Protein AF-A0A1V5SYA0-F1 (afdb_monomer)

pLDDT: mean 88.53, std 10.1, range [43.06, 98.75]

Radius of gyration: 32.41 Å; Cα contacts (8 Å, |Δi|>4): 1421; chains: 1; bounding box: 91×66×86 Å

Secondary structure (DSSP, 8-state):
--PEEEEES-HHHHHHHHHHHGGGEEEEE--S-SEES-SSS--EETTTTSEE--EEPTT-HHHHHHHHHHHTT-S-EEE---SSHHHHHHHHHHHHHHHHH-SS-PPPEEE---SS--HHHHHHHHHS-B---HHHHHHHHHHHHHHHHHHHHHHHHHHHHT-TT----HHHHHHHHHHHHHHHHHHH--PPEEEEEEEEEE-SSSPPEEEEEEEETTB-----SHHHHHHHHHHHTTSPEEEEEEEEEEEEEPPPPPBPHHHHHHHIIIII---HHHHHHHHHHHHH-EEEGGGEEE--B--S--------HHHHHHHHHHHHHHH-GGGS-SS--PPPPPTT--TTSPPB-BS-TTS-HHHHTTTS-HHHHHHHHHHHHHHHHTTSPPEEEEEEEEEEEETTEEEEEEEEEEEE-GGGGT-----SSGGG--GGGPPPPP---TT-EEEEEEEEEEEEEPPPPPPP-HHHHHHHHHHTT-S-TTTHHHHHHHHHHTTSEEEETTEEEE-HHHHHHHHHHHHH-TTTT-HHHHHHHHHHHHHHHTTSS-HHHHHHHHHHHHHHHHHHHHHHS---TT--EEEEEEPTTT-PEEEEEEETTEEEEEETTTTTS--EE-EEE-TTS-EEE----EEEEE-TTTSPEEEEEEETTEEEEEETTTTTS--EE--EEEEE-TTTSSSEEEEEE-TT--EEEEETTTTT---EESSEEES---TTT--S-EEEEE-TTT--EEEE--STT---EEE--

Mean predicted aligned error: 12.41 Å

Sequence (753 aa):
MSGSLVIVESPAKASTLKKYLGKNFNVLASVGHVIDLPMRELGVDVENGFEPNYVIIRGKSKILKKITDAAKKADAVYLAPDPDREGEAIAWHIADRIRKSSKSKTPPIYRVKFNEITKDAVKNAIASPGDLDKNLFDAQQARRILDRLVGYRISPLLWEKVRRGLSAGRVQSVAVRIVCEREQEIDAFKAKEYWSIVTRLKGGVPPPFEAKLIKISGKDFEIAEESEAKKLVNAISKESFLLSTIKKSERRRRPAPPFITSKLQQEAARKLGFTAKKTMAMAQMLYEGVEIGSEGSVGLITYMRTDSIRVSDVAIEAVRKYIADKFGKDMLPAEPVIYKSKRGAQDAHEAIRPTLMTMPPELVKEHLDRDAYRLYDLIWKRFVASQMEPAVFDQTSFDIEAGKYLLRATGQVMKFAGFISVYMEGVDDEAEKGEEENPTLPNLSEGEKLELLGIEPHQHFTQPPPRFTEASLVKELEEKGIGRPSTYASILSTIQEKGYVRKLEKRFHPSELGKLVNELLVENFPKVIDVGFTAQMEGELDEVEEGRRDWKKALDNFYAPFESALSLARKNMRSVKGQQVETEILCDKCGSKMVIKWGRHGEFLACSKYPECRTTKEFSREENGELRLQKVEPTGEVCDLCGKPMLMKRGRYGQFLACSEYPKCKNTKSISSGVKCPKCGEGDLVQKSTKRSKIFYGCDKYPKCDYATWDKPIAKSCPECGSKILVERTSKKTGEVFILCPQKGCPYRKKME

Solvent-accessible surface area (backbone atoms only — not comparable to full-atom values): 40911 Å² total; per-residue (Å²): 132,58,40,32,34,37,40,24,36,36,66,54,38,26,53,29,49,39,69,64,62,38,90,55,41,49,60,42,49,59,66,49,73,49,61,42,60,46,94,87,54,83,37,53,39,70,90,69,71,55,46,68,50,72,36,72,38,90,87,33,64,66,54,53,48,54,50,44,62,50,46,76,57,18,66,30,36,37,33,44,28,59,77,46,40,68,22,38,40,43,39,50,56,50,49,53,51,40,51,77,70,38,92,86,67,64,50,57,73,34,26,32,59,60,60,43,53,43,64,63,50,50,51,54,23,65,75,60,53,43,71,80,58,62,33,31,27,41,23,40,48,40,52,54,49,50,48,42,53,44,26,68,58,45,17,57,50,42,33,65,25,55,43,78,88,55,76,44,36,57,67,43,48,34,56,52,36,56,47,37,51,50,48,49,52,40,74,71,50,76,71,46,57,35,51,46,50,38,36,34,35,30,56,96,44,74,60,68,48,64,24,34,65,65,29,53,73,88,34,81,83,82,36,66,47,69,71,57,43,52,52,49,50,64,53,59,72,74,45,64,40,30,32,68,40,76,48,76,46,82,46,76,49,72,54,60,74,35,31,26,28,59,56,46,33,26,43,36,23,59,76,68,68,37,49,46,54,53,44,51,54,41,44,48,43,36,21,37,28,43,59,42,82,94,76,32,52,41,20,51,22,23,47,60,66,19,74,13,56,44,75,55,70,70,56,51,53,45,47,50,50,49,39,37,75,75,68,32,64,91,38,40,48,96,60,87,67,83,75,84,71,67,92,88,47,64,77,85,44,42,22,30,28,63,63,50,84,89,60,48,56,83,74,47,43,88,61,37,56,76,68,47,35,54,52,49,42,51,37,42,31,37,37,53,18,30,50,29,25,48,22,32,28,48,36,40,34,40,36,30,37,32,81,59,34,35,28,40,28,65,17,41,43,82,74,38,54,40,17,57,79,63,39,76,84,69,62,98,46,79,89,63,59,65,78,87,77,36,51,78,68,45,89,78,57,72,72,38,69,40,46,82,76,49,71,47,74,44,83,45,63,55,75,58,74,78,67,38,33,72,26,55,45,44,50,52,28,57,77,55,44,45,73,48,59,87,35,53,36,56,40,61,49,45,38,41,76,72,49,29,31,44,77,55,97,69,24,55,39,56,26,74,63,24,47,52,52,38,50,58,43,46,76,44,32,51,66,68,53,27,61,67,50,47,18,49,52,52,50,53,38,49,32,12,39,72,63,77,39,61,43,58,60,59,47,51,73,49,46,60,62,48,53,55,34,50,59,49,29,71,74,66,53,76,54,56,45,84,48,64,52,75,42,95,51,59,27,92,89,76,66,43,45,19,15,47,40,84,53,99,92,42,73,30,36,30,30,62,58,55,80,86,39,80,55,68,45,57,60,44,70,47,97,90,65,49,79,43,68,62,80,67,60,68,67,86,44,64,26,92,88,74,74,41,50,17,24,67,42,78,54,100,57,44,64,30,32,31,28,66,57,54,79,84,40,79,55,68,45,70,44,68,62,83,24,62,23,77,84,75,67,76,32,41,26,19,60,40,43,48,101,83,70,48,64,30,31,29,32,64,49,51,86,86,38,80,56,68,41,71,46,51,68,37,80,40,63,31,89,85,77,65,39,62,35,27,24,46,42,66,37,92,88,74,70,50,42,30,40,28,43,77,55,90,87,54,84,52,69,44,78,60,132

Structure (mmCIF, N/CA/C/O backbone):
data_AF-A0A1V5SYA0-F1
#
_entry.id   AF-A0A1V5SYA0-F1
#
loop_
_atom_site.group_PDB
_atom_site.id
_atom_site.type_symbol
_atom_site.label_atom_id
_atom_site.label_alt_id
_atom_site.label_comp_id
_atom_site.label_asym_id
_atom_site.label_entity_id
_atom_site.label_seq_id
_atom_site.pdbx_PDB_ins_code
_atom_site.Cartn_x
_atom_site.Cartn_y
_atom_site.Cartn_z
_atom_site.occupancy
_atom_site.B_iso_or_equiv
_atom_site.auth_seq_id
_atom_site.auth_comp_id
_atom_site.auth_asym_id
_atom_site.auth_atom_id
_atom_site.pdbx_PDB_model_num
ATOM 1 N N . MET A 1 1 ? 19.046 -17.383 -40.609 1.00 43.06 1 MET A N 1
ATOM 2 C CA . MET A 1 1 ? 17.688 -16.808 -40.684 1.00 43.06 1 MET A CA 1
ATOM 3 C C . MET A 1 1 ? 17.579 -15.709 -39.640 1.00 43.06 1 MET A C 1
ATOM 5 O O . MET A 1 1 ? 17.939 -15.956 -38.492 1.00 43.06 1 MET A O 1
ATOM 9 N N . SER A 1 2 ? 17.209 -14.497 -40.044 1.00 56.31 2 SER A N 1
ATOM 10 C CA . SER A 1 2 ? 17.144 -13.293 -39.203 1.00 56.31 2 SER A CA 1
ATOM 11 C C . SER A 1 2 ? 15.876 -13.270 -38.342 1.00 56.31 2 SER A C 1
ATOM 13 O O . SER A 1 2 ? 14.966 -12.498 -38.579 1.00 56.31 2 SER A O 1
ATOM 15 N N . GLY A 1 3 ? 15.809 -14.113 -37.309 1.00 84.81 3 GLY A N 1
ATOM 16 C CA . GLY A 1 3 ? 14.655 -14.142 -36.400 1.00 84.81 3 GLY A CA 1
ATOM 17 C C . GLY A 1 3 ? 14.283 -12.766 -35.817 1.00 84.81 3 GLY A C 1
ATOM 18 O O . GLY A 1 3 ? 15.140 -11.893 -35.646 1.00 84.81 3 GLY A O 1
ATOM 19 N N . SER A 1 4 ? 13.005 -12.570 -35.491 1.00 94.50 4 SER A N 1
ATOM 20 C CA . SER A 1 4 ? 12.514 -11.325 -34.890 1.00 94.50 4 SER A CA 1
ATOM 21 C C . SER A 1 4 ? 13.100 -11.096 -33.492 1.00 94.50 4 SER A C 1
ATOM 23 O O . SER A 1 4 ? 13.462 -12.033 -32.775 1.00 94.50 4 SER A O 1
ATOM 25 N N . LEU A 1 5 ? 13.188 -9.833 -33.081 1.00 96.38 5 LEU A N 1
ATOM 26 C CA . LEU A 1 5 ? 13.702 -9.431 -31.774 1.00 96.38 5 LEU A CA 1
ATOM 27 C C . LEU A 1 5 ? 12.544 -9.071 -30.843 1.00 96.38 5 LEU A C 1
ATOM 29 O O . LEU A 1 5 ? 11.741 -8.212 -31.178 1.00 96.38 5 LEU A O 1
ATOM 33 N N . VAL A 1 6 ? 12.505 -9.655 -29.649 1.00 97.50 6 VAL A N 1
ATOM 34 C CA . VAL A 1 6 ? 11.596 -9.257 -28.566 1.00 97.50 6 VAL A CA 1
ATOM 35 C C . VAL A 1 6 ? 12.397 -8.578 -27.464 1.00 97.50 6 VAL A C 1
ATOM 37 O O . VAL A 1 6 ? 13.446 -9.079 -27.053 1.00 97.50 6 VAL A O 1
ATOM 40 N N . ILE A 1 7 ? 11.917 -7.437 -26.974 1.00 97.56 7 ILE A N 1
ATOM 41 C CA . ILE A 1 7 ? 12.573 -6.671 -25.911 1.00 97.56 7 ILE A CA 1
ATOM 42 C C . ILE A 1 7 ? 11.618 -6.527 -24.731 1.00 97.56 7 ILE A C 1
ATOM 44 O O . ILE A 1 7 ? 10.517 -6.006 -24.884 1.00 97.56 7 ILE A O 1
ATOM 48 N N . VAL A 1 8 ? 12.068 -6.956 -23.555 1.00 96.25 8 VAL A N 1
ATOM 49 C CA . VAL A 1 8 ? 11.333 -6.870 -22.283 1.00 96.25 8 VAL A CA 1
ATOM 50 C C . VAL A 1 8 ? 12.136 -6.106 -21.233 1.00 96.25 8 VAL A C 1
ATOM 52 O O . VAL A 1 8 ? 13.328 -5.840 -21.398 1.00 96.25 8 VAL A O 1
ATOM 55 N N . GLU A 1 9 ? 11.502 -5.767 -20.119 1.00 93.81 9 GLU A N 1
ATOM 56 C CA . GLU A 1 9 ? 12.115 -5.009 -19.035 1.00 93.81 9 GLU A CA 1
ATOM 57 C C . GLU A 1 9 ? 13.007 -5.856 -18.120 1.00 93.81 9 GLU A C 1
ATOM 59 O O . GLU A 1 9 ? 13.995 -5.328 -17.608 1.00 93.81 9 GLU A O 1
ATOM 64 N N . SER A 1 10 ? 12.744 -7.155 -17.939 1.00 93.25 10 SER A N 1
ATOM 65 C CA . SER A 1 10 ? 13.468 -7.985 -16.965 1.00 93.25 10 SER A CA 1
ATOM 66 C C . SER A 1 10 ? 14.025 -9.300 -17.537 1.00 93.25 10 SER A C 1
ATOM 68 O O . SER A 1 10 ? 13.484 -9.863 -18.492 1.00 93.25 10 SER A O 1
ATOM 70 N N . PRO A 1 11 ? 15.136 -9.822 -16.974 1.00 91.31 11 PRO A N 1
ATOM 71 C CA . PRO A 1 11 ? 15.701 -11.102 -17.404 1.00 91.31 11 PRO A CA 1
ATOM 72 C C . PRO A 1 11 ? 14.801 -12.316 -17.139 1.00 91.31 11 PRO A C 1
ATOM 74 O O . PRO A 1 11 ? 14.827 -13.251 -17.934 1.00 91.31 11 PRO A O 1
ATOM 77 N N . ALA A 1 12 ? 14.025 -12.314 -16.048 1.00 89.19 12 ALA A N 1
ATOM 78 C CA . ALA A 1 12 ? 13.120 -13.418 -15.719 1.00 89.19 12 ALA A CA 1
ATOM 79 C C . ALA A 1 12 ? 12.029 -13.544 -16.789 1.00 89.19 12 ALA A C 1
ATOM 81 O O . ALA A 1 12 ? 11.930 -14.578 -17.446 1.00 89.19 12 ALA A O 1
ATOM 82 N N . LYS A 1 13 ? 11.352 -12.431 -17.095 1.00 92.00 13 LYS A N 1
ATOM 83 C CA . LYS A 1 13 ? 10.380 -12.330 -18.190 1.00 92.0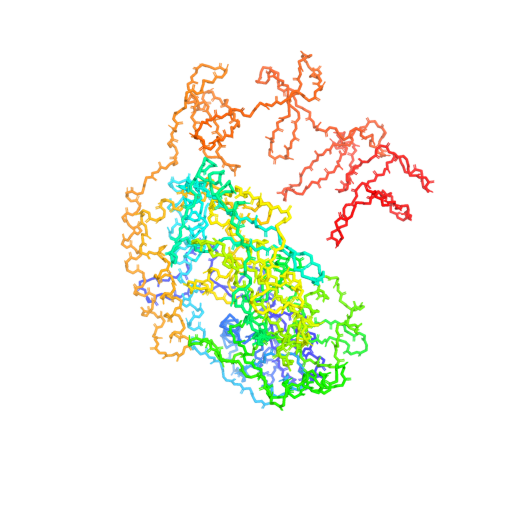0 13 LYS A CA 1
ATOM 84 C C . LYS A 1 13 ? 10.970 -12.750 -19.538 1.00 92.00 13 LYS A C 1
ATOM 86 O O . LYS A 1 13 ? 10.330 -13.468 -20.302 1.00 92.00 13 LYS A O 1
ATOM 91 N N . ALA A 1 14 ? 12.219 -12.367 -19.821 1.00 92.56 14 ALA A N 1
ATOM 92 C CA . ALA A 1 14 ? 12.909 -12.779 -21.045 1.00 92.56 14 ALA A CA 1
ATOM 93 C C . ALA A 1 14 ? 13.076 -14.308 -21.140 1.00 92.56 14 ALA A C 1
ATOM 95 O O . ALA A 1 14 ? 12.919 -14.868 -22.225 1.00 92.56 14 ALA A O 1
ATOM 96 N N . SER A 1 15 ? 13.377 -14.977 -20.021 1.00 90.00 15 SER A N 1
ATOM 97 C CA . SER A 1 15 ? 13.480 -16.440 -19.945 1.00 90.00 15 SER A CA 1
ATOM 98 C C . SER A 1 15 ? 12.133 -17.105 -20.239 1.00 90.00 15 SER A C 1
ATOM 100 O O . SER A 1 15 ? 12.045 -17.963 -21.121 1.00 90.00 15 SER A O 1
ATOM 102 N N . THR A 1 16 ? 11.071 -16.631 -19.581 1.00 90.25 16 THR A N 1
ATOM 103 C CA . THR A 1 16 ? 9.698 -17.129 -19.744 1.00 90.25 16 THR A CA 1
ATOM 104 C C . THR A 1 16 ? 9.207 -16.984 -21.185 1.00 90.25 16 THR A C 1
ATOM 106 O O . THR A 1 16 ? 8.739 -17.949 -21.788 1.00 90.25 16 THR A O 1
ATOM 109 N N . LEU A 1 17 ? 9.383 -15.811 -21.805 1.00 92.50 17 LEU A N 1
ATOM 110 C CA . LEU A 1 17 ? 8.962 -15.586 -23.194 1.00 92.50 17 LEU A CA 1
ATOM 111 C C . LEU A 1 17 ? 9.760 -16.435 -24.190 1.00 92.50 17 LEU A C 1
ATOM 113 O O . LEU A 1 17 ? 9.194 -16.948 -25.157 1.00 92.50 17 LEU A O 1
ATOM 117 N N . LYS A 1 18 ? 11.065 -16.623 -23.956 1.00 91.50 18 LYS A N 1
ATOM 118 C CA . LYS A 1 18 ? 11.917 -17.444 -24.826 1.00 91.50 18 LYS A CA 1
ATOM 119 C C . LYS A 1 18 ? 11.432 -18.896 -24.896 1.00 91.50 18 LYS A C 1
ATOM 121 O O . LYS A 1 18 ? 11.490 -19.497 -25.969 1.00 91.50 18 LYS A O 1
ATOM 126 N N . LYS A 1 19 ? 10.915 -19.443 -23.789 1.00 88.62 19 LYS A N 1
ATOM 127 C CA . LYS A 1 19 ? 10.295 -20.778 -23.745 1.00 88.62 19 LYS A CA 1
ATOM 128 C C . LYS A 1 19 ? 9.077 -20.867 -24.674 1.00 88.62 19 LYS A C 1
ATOM 130 O O . LYS A 1 19 ? 8.942 -21.848 -25.401 1.00 88.62 19 LYS A O 1
ATOM 135 N N . TYR A 1 20 ? 8.203 -19.860 -24.677 1.00 90.38 20 TYR A N 1
ATOM 136 C CA . TYR A 1 20 ? 6.947 -19.905 -25.440 1.00 90.38 20 TYR A CA 1
ATOM 137 C C . TYR A 1 20 ? 7.098 -19.585 -26.930 1.00 90.38 20 TYR A C 1
ATOM 139 O O . TYR A 1 20 ? 6.371 -20.152 -27.749 1.00 90.38 20 TYR A O 1
ATOM 147 N N . LEU A 1 21 ? 8.035 -18.699 -27.279 1.00 90.25 21 LEU A N 1
ATOM 148 C CA . LEU A 1 21 ? 8.240 -18.218 -28.650 1.00 90.25 21 LEU A CA 1
ATOM 149 C C . LEU A 1 21 ? 9.208 -19.086 -29.472 1.00 90.25 21 LEU A C 1
ATOM 151 O O . LEU A 1 21 ? 9.146 -19.092 -30.701 1.00 90.25 21 LEU A O 1
ATOM 155 N N . GLY A 1 22 ? 10.077 -19.858 -28.815 1.00 85.69 22 GLY A N 1
ATOM 156 C CA . GLY A 1 22 ? 11.001 -20.776 -29.481 1.00 85.69 22 GLY A CA 1
ATOM 157 C C . GLY A 1 22 ? 12.170 -20.084 -30.198 1.00 85.69 22 GLY A C 1
ATOM 158 O O . GLY A 1 22 ? 12.507 -18.932 -29.934 1.00 85.69 22 GLY A O 1
ATOM 159 N N . LYS A 1 23 ? 12.842 -20.815 -31.101 1.00 86.56 23 LYS A N 1
ATOM 160 C CA . LYS A 1 23 ? 14.131 -20.405 -31.703 1.00 86.56 23 LYS A CA 1
ATOM 161 C C . LYS A 1 23 ? 14.031 -19.265 -32.726 1.00 86.56 23 LYS A C 1
ATOM 163 O O . LYS A 1 23 ? 15.052 -18.658 -33.036 1.00 86.56 23 LYS A O 1
ATOM 168 N N . ASN A 1 24 ? 12.832 -18.969 -33.231 1.00 87.75 24 ASN A N 1
ATOM 169 C CA . ASN A 1 24 ? 12.614 -17.922 -34.236 1.00 87.75 24 ASN A CA 1
ATOM 170 C C . ASN A 1 24 ? 12.644 -16.505 -33.641 1.00 87.75 24 ASN A C 1
ATOM 172 O O . ASN A 1 24 ? 12.738 -15.538 -34.392 1.00 87.75 24 ASN A O 1
ATOM 176 N N . PHE A 1 25 ? 12.602 -16.382 -32.311 1.00 92.75 25 PHE A N 1
ATOM 177 C CA . PHE A 1 25 ? 12.641 -15.105 -31.611 1.00 92.75 25 PHE A CA 1
ATOM 178 C C . PHE A 1 25 ? 13.903 -14.994 -30.755 1.00 92.75 25 PHE A C 1
ATOM 180 O O . PHE A 1 25 ? 14.200 -15.842 -29.911 1.00 92.75 25 PHE A O 1
ATOM 187 N N . ASN A 1 26 ? 14.643 -13.905 -30.939 1.00 94.94 26 ASN A N 1
ATOM 188 C CA . ASN A 1 26 ? 15.692 -13.498 -30.016 1.00 94.94 26 ASN A CA 1
ATOM 189 C C . ASN A 1 26 ? 15.067 -12.617 -28.931 1.00 94.94 26 ASN A C 1
ATOM 191 O O . ASN A 1 26 ? 14.491 -11.588 -29.259 1.00 94.94 26 ASN A O 1
ATOM 195 N N . VAL A 1 27 ? 15.180 -12.985 -27.653 1.00 9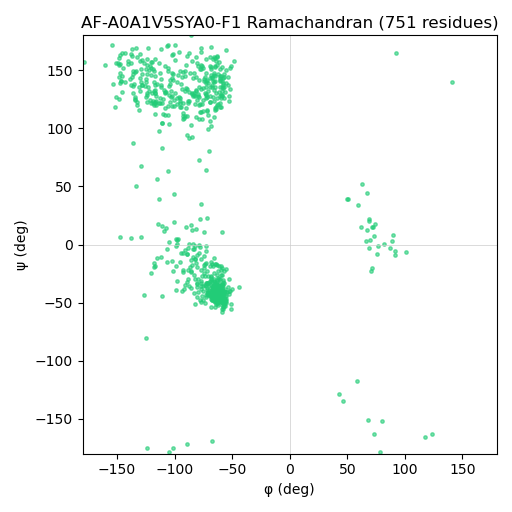5.56 27 VAL A N 1
ATOM 196 C CA . VAL A 1 27 ? 14.572 -12.225 -26.546 1.00 95.56 27 VAL A CA 1
ATOM 197 C C . VAL A 1 27 ? 15.659 -11.560 -25.700 1.00 95.56 27 VAL A C 1
ATOM 199 O O . VAL A 1 27 ? 16.546 -12.236 -25.172 1.00 95.56 27 VAL A O 1
ATOM 202 N N . LEU A 1 28 ? 15.610 -10.231 -25.570 1.00 96.44 28 LEU A N 1
ATOM 203 C CA . LEU A 1 28 ? 16.556 -9.421 -24.795 1.00 96.44 28 LEU A CA 1
ATOM 204 C C . LEU A 1 28 ? 15.852 -8.636 -23.681 1.00 96.44 28 LEU A C 1
ATOM 206 O O . LEU A 1 28 ? 14.699 -8.244 -23.816 1.00 96.44 28 LEU A O 1
ATOM 210 N N . ALA A 1 29 ? 16.585 -8.348 -22.603 1.00 96.38 29 ALA A N 1
ATOM 211 C CA . ALA A 1 29 ? 16.102 -7.540 -21.485 1.00 96.38 29 ALA A CA 1
ATOM 212 C C . ALA A 1 29 ? 16.822 -6.182 -21.398 1.00 96.38 29 ALA A C 1
ATOM 214 O O . ALA A 1 29 ? 18.055 -6.126 -21.470 1.00 96.38 29 ALA A O 1
ATOM 215 N N . SER A 1 30 ? 16.073 -5.097 -21.179 1.00 94.56 30 SER A N 1
ATOM 216 C CA . SER A 1 30 ? 16.609 -3.747 -20.922 1.00 94.56 30 SER A CA 1
ATOM 217 C C . SER A 1 30 ? 17.067 -3.549 -19.466 1.00 94.56 30 SER A C 1
ATOM 219 O O . SER A 1 30 ? 17.904 -2.686 -19.165 1.00 94.56 30 SER A O 1
ATOM 221 N N . VAL A 1 31 ? 16.579 -4.402 -18.558 1.00 92.19 31 VAL A N 1
ATOM 222 C CA . VAL A 1 31 ? 16.797 -4.330 -17.106 1.00 92.19 31 VAL A CA 1
ATOM 223 C C . VAL A 1 31 ? 16.200 -3.025 -16.545 1.00 92.19 31 VAL A C 1
ATOM 225 O O . VAL A 1 31 ? 16.886 -2.241 -15.884 1.00 92.19 31 VAL A O 1
ATOM 228 N N . GLY A 1 32 ? 14.931 -2.775 -16.867 1.00 91.25 32 GLY A N 1
ATOM 229 C CA . GLY A 1 32 ? 14.181 -1.555 -16.561 1.00 91.25 32 GLY A CA 1
ATOM 230 C C . GLY A 1 32 ? 14.476 -0.402 -17.525 1.00 91.25 32 GLY A C 1
ATOM 231 O O . GLY A 1 32 ? 14.846 -0.616 -18.683 1.00 91.25 32 GLY A O 1
ATOM 232 N N . HIS A 1 33 ? 14.334 0.829 -17.029 1.00 92.88 33 HIS A N 1
ATOM 233 C CA . HIS A 1 33 ? 14.650 2.047 -17.776 1.00 92.88 33 HIS A CA 1
ATOM 234 C C . HIS A 1 33 ? 16.122 2.083 -18.222 1.00 92.88 33 HIS A C 1
ATOM 236 O O . HIS A 1 33 ? 17.042 1.693 -17.491 1.00 92.88 33 HIS A O 1
ATOM 242 N N . VAL A 1 34 ? 16.345 2.573 -19.443 1.00 93.44 34 VAL A N 1
ATOM 243 C CA . VAL A 1 34 ? 17.677 2.764 -20.056 1.00 93.44 34 VAL A CA 1
ATOM 244 C C . VAL A 1 34 ? 17.984 4.230 -20.358 1.00 93.44 34 VAL A C 1
ATOM 246 O O . VAL A 1 34 ? 19.155 4.591 -20.503 1.00 93.44 34 VAL A O 1
ATOM 249 N N . ILE A 1 35 ? 16.947 5.061 -20.411 1.00 94.25 35 ILE A N 1
ATOM 250 C CA . ILE A 1 35 ? 16.974 6.495 -20.681 1.00 94.25 35 ILE A CA 1
ATOM 251 C C . ILE A 1 35 ? 16.131 7.173 -19.593 1.00 94.25 35 ILE A C 1
ATOM 253 O O . ILE A 1 35 ? 15.078 6.654 -19.234 1.00 94.25 35 ILE A O 1
ATOM 257 N N . ASP A 1 36 ? 16.625 8.275 -19.031 1.00 95.06 36 ASP A N 1
ATOM 258 C CA . ASP A 1 36 ? 15.912 9.110 -18.052 1.00 95.06 36 ASP A CA 1
ATOM 259 C C . ASP A 1 36 ? 16.462 10.545 -18.118 1.00 95.06 36 ASP A C 1
ATOM 261 O O . ASP A 1 36 ? 17.464 10.823 -18.781 1.00 95.06 36 ASP A O 1
ATOM 265 N N . LEU A 1 37 ? 15.816 11.465 -17.412 1.00 94.69 37 LEU A N 1
ATOM 266 C CA . LEU A 1 37 ? 16.314 12.810 -17.173 1.00 94.69 37 LEU A CA 1
ATOM 267 C C . LEU A 1 37 ? 17.658 12.774 -16.411 1.00 94.69 37 LEU A C 1
ATOM 269 O O . LEU A 1 37 ? 17.840 11.955 -15.500 1.00 94.69 37 LEU A O 1
ATOM 273 N N . PRO A 1 38 ? 18.593 13.697 -16.690 1.00 93.12 38 PRO A N 1
ATOM 274 C CA . PRO A 1 38 ? 19.914 13.736 -16.071 1.00 93.12 38 PRO A CA 1
ATOM 275 C C . PRO A 1 38 ? 19.835 13.827 -14.544 1.00 93.12 38 PRO A C 1
ATOM 277 O O . PRO A 1 38 ? 18.930 14.428 -13.972 1.00 93.12 38 PRO A O 1
ATOM 280 N N . MET A 1 39 ? 20.801 13.222 -13.851 1.00 85.94 39 MET A N 1
ATOM 281 C CA . MET A 1 39 ? 20.765 13.109 -12.385 1.00 85.94 39 MET A CA 1
ATOM 282 C C . MET A 1 39 ? 21.153 14.406 -11.655 1.00 85.94 39 MET A C 1
ATOM 284 O O . MET A 1 39 ? 20.866 14.534 -10.469 1.00 85.94 39 MET A O 1
ATOM 288 N N . ARG A 1 40 ? 21.890 15.311 -12.318 1.00 85.50 40 ARG A N 1
ATOM 289 C CA . ARG A 1 40 ? 22.553 16.468 -11.682 1.00 85.50 40 ARG A CA 1
ATOM 290 C C . ARG A 1 40 ? 21.976 17.827 -12.064 1.00 85.50 40 ARG A C 1
ATOM 292 O O . ARG A 1 40 ? 22.261 18.796 -11.371 1.00 85.50 40 ARG A O 1
ATOM 299 N N . GLU A 1 41 ? 21.111 17.890 -13.059 1.00 90.31 41 GLU A N 1
ATOM 300 C CA . GLU A 1 41 ? 20.460 19.116 -13.529 1.00 90.31 41 GLU A CA 1
ATOM 301 C C . GLU A 1 41 ? 18.959 18.878 -13.708 1.00 90.31 41 GLU A C 1
ATOM 303 O O . GLU A 1 41 ? 18.508 17.733 -13.640 1.00 90.31 41 GLU A O 1
ATOM 308 N N . LEU A 1 42 ? 18.182 19.947 -13.914 1.00 90.88 42 LEU A N 1
ATOM 309 C CA . LEU A 1 42 ? 16.730 19.837 -14.066 1.00 90.88 42 LEU A CA 1
ATOM 310 C C . LEU A 1 42 ? 16.371 18.921 -15.245 1.00 90.88 42 LEU A C 1
ATOM 312 O O . LEU A 1 42 ? 15.564 18.009 -15.067 1.00 90.88 42 LEU A O 1
ATOM 316 N N . GLY A 1 43 ? 17.038 19.113 -16.388 1.00 93.38 43 GLY A N 1
ATOM 317 C CA . GLY A 1 43 ? 16.843 18.312 -17.597 1.00 93.38 43 GLY A CA 1
ATOM 318 C C . GLY A 1 43 ? 15.516 18.571 -18.308 1.00 93.38 43 GLY A C 1
ATOM 319 O O . GLY A 1 43 ? 15.112 17.747 -19.114 1.00 93.38 43 GLY A O 1
ATOM 320 N N . VAL A 1 44 ? 14.831 19.666 -17.981 1.00 95.19 44 VAL A N 1
ATOM 321 C CA . VAL A 1 44 ? 13.556 20.073 -18.579 1.00 95.19 44 VAL A CA 1
ATOM 322 C C . VAL A 1 44 ? 13.662 21.555 -18.899 1.00 95.19 44 VAL A C 1
ATOM 324 O O . VAL A 1 44 ? 13.964 22.343 -17.997 1.00 95.19 44 VAL A O 1
ATOM 327 N N . ASP A 1 45 ? 13.432 21.912 -20.156 1.00 93.62 45 ASP A N 1
ATOM 328 C CA . ASP A 1 45 ? 13.341 23.297 -20.602 1.00 93.62 45 ASP A CA 1
ATOM 329 C C . ASP A 1 45 ? 11.912 23.804 -20.402 1.00 93.62 45 ASP A C 1
ATOM 331 O O . ASP A 1 45 ? 10.996 23.439 -21.135 1.00 93.62 45 ASP A O 1
ATOM 335 N N . VAL A 1 46 ? 11.712 24.605 -19.358 1.00 90.75 46 VAL A N 1
ATOM 336 C CA . VAL A 1 46 ? 10.383 25.101 -18.986 1.00 90.75 46 VAL A CA 1
ATOM 337 C C . VAL A 1 46 ? 9.915 26.232 -19.906 1.00 90.75 46 VAL A C 1
ATOM 339 O O . VAL A 1 46 ? 8.716 26.382 -20.107 1.00 90.75 46 VAL A O 1
ATOM 342 N N . GLU A 1 47 ? 10.837 26.990 -20.500 1.00 87.31 47 GLU A N 1
ATOM 343 C CA . GLU A 1 47 ? 10.503 28.124 -21.371 1.00 87.31 47 GLU A CA 1
ATOM 344 C C . GLU A 1 47 ? 10.051 27.640 -22.756 1.00 87.31 47 GLU A C 1
ATOM 346 O O . GLU A 1 47 ? 9.158 28.229 -23.361 1.00 87.31 47 GLU A O 1
ATOM 351 N N . ASN A 1 48 ? 10.586 26.504 -23.216 1.00 87.88 48 ASN A N 1
ATOM 352 C CA . ASN A 1 48 ? 10.252 25.903 -24.510 1.00 87.88 48 ASN A CA 1
ATOM 353 C C . ASN A 1 48 ? 9.248 24.740 -24.397 1.00 87.88 48 ASN A C 1
ATOM 355 O O . ASN A 1 48 ? 9.384 23.691 -25.031 1.00 87.88 48 ASN A O 1
ATOM 359 N N . GLY A 1 49 ? 8.202 24.914 -23.584 1.00 87.31 49 GLY A N 1
ATOM 360 C CA . GLY A 1 49 ? 7.088 23.962 -23.501 1.00 87.31 49 GLY A CA 1
ATOM 361 C C . GLY A 1 49 ? 7.479 22.603 -22.911 1.00 87.31 49 GLY A C 1
ATOM 362 O O . GLY A 1 49 ? 7.077 21.563 -23.445 1.00 87.31 49 GLY A O 1
ATOM 363 N N . PHE A 1 50 ? 8.261 22.635 -21.827 1.00 94.44 50 PHE A N 1
ATOM 364 C CA . PHE A 1 50 ? 8.708 21.491 -21.021 1.00 94.44 50 PHE A CA 1
ATOM 365 C C . PHE A 1 50 ? 9.518 20.437 -21.777 1.00 94.44 50 PHE A C 1
ATOM 367 O O . PHE A 1 50 ? 9.415 19.248 -21.470 1.00 94.44 50 PHE A O 1
ATOM 374 N N . GLU A 1 51 ? 10.326 20.835 -22.760 1.00 93.44 51 GLU A N 1
ATOM 375 C CA . GLU A 1 51 ? 11.099 19.880 -23.552 1.00 93.44 51 GLU A CA 1
ATOM 376 C C . GLU A 1 51 ? 12.117 19.118 -22.670 1.00 93.44 51 GLU A C 1
ATOM 378 O O . GLU A 1 51 ? 12.968 19.736 -22.017 1.00 93.44 51 GLU A O 1
ATOM 383 N N . PRO A 1 52 ? 12.039 17.773 -22.588 1.00 95.00 52 PRO A N 1
ATOM 384 C CA . PRO A 1 52 ? 12.937 16.992 -21.750 1.00 95.00 52 PRO A CA 1
ATOM 385 C C . PRO A 1 52 ? 14.259 16.681 -22.465 1.00 95.00 52 PRO A C 1
ATOM 387 O O . PRO A 1 52 ? 14.293 16.109 -23.554 1.00 95.00 52 PRO A O 1
ATOM 390 N N . ASN A 1 53 ? 15.379 16.942 -21.793 1.00 94.69 53 ASN A N 1
ATOM 391 C CA . ASN A 1 53 ? 16.693 16.466 -22.212 1.00 94.69 53 ASN A CA 1
ATOM 392 C C . ASN A 1 53 ? 16.947 15.063 -21.643 1.00 94.69 53 ASN A C 1
ATOM 394 O O . ASN A 1 53 ? 17.440 14.898 -20.524 1.00 94.69 53 ASN A O 1
ATOM 398 N N . TYR A 1 54 ? 16.596 14.039 -22.412 1.00 95.06 54 TYR A N 1
ATOM 399 C CA . TYR A 1 54 ? 16.793 12.649 -22.019 1.00 95.06 54 TYR A CA 1
ATOM 400 C C . TYR A 1 54 ? 18.221 12.152 -22.267 1.00 95.06 54 TYR A C 1
ATOM 402 O O . TYR A 1 54 ? 18.774 12.280 -23.359 1.00 95.06 54 TYR A O 1
ATOM 410 N N . VAL A 1 55 ? 18.801 11.481 -21.267 1.00 95.12 55 VAL A N 1
ATOM 411 C CA . VAL A 1 55 ? 20.155 10.915 -21.335 1.00 95.12 55 VAL A CA 1
ATOM 412 C C . VAL A 1 55 ? 20.162 9.417 -21.050 1.00 95.12 55 VAL A C 1
ATOM 414 O O . VAL A 1 55 ? 19.313 8.877 -20.341 1.00 95.12 55 VAL A O 1
ATOM 417 N N . ILE A 1 56 ? 21.170 8.717 -21.576 1.00 95.06 56 ILE A N 1
ATOM 418 C CA . ILE A 1 56 ? 21.377 7.301 -21.258 1.00 95.06 56 ILE A CA 1
ATOM 419 C C . ILE A 1 56 ? 21.768 7.180 -19.783 1.00 95.06 56 ILE A C 1
ATOM 421 O O . ILE A 1 56 ? 22.745 7.783 -19.331 1.00 95.06 56 ILE A O 1
ATOM 425 N N . ILE A 1 57 ? 21.048 6.339 -19.040 1.00 94.25 57 ILE A N 1
ATOM 426 C CA . ILE A 1 57 ? 21.333 6.088 -17.627 1.00 94.25 57 ILE A CA 1
ATOM 427 C C . ILE A 1 57 ? 22.747 5.509 -17.479 1.00 94.25 57 ILE A C 1
ATOM 429 O O . ILE A 1 57 ? 23.164 4.596 -18.203 1.00 94.25 57 ILE A O 1
ATOM 433 N N . ARG A 1 58 ? 23.503 6.015 -16.496 1.00 91.69 58 ARG A N 1
ATOM 434 C CA . ARG A 1 58 ? 24.882 5.580 -16.234 1.00 91.69 58 ARG A CA 1
ATOM 435 C C . ARG A 1 58 ? 24.957 4.055 -16.083 1.00 91.69 58 ARG A C 1
ATOM 437 O O . ARG A 1 58 ? 24.312 3.472 -15.219 1.00 91.69 58 ARG A O 1
ATOM 444 N N . GLY A 1 59 ? 25.792 3.418 -16.905 1.00 92.50 59 GLY A N 1
ATOM 445 C CA . GLY A 1 59 ? 25.996 1.963 -16.909 1.00 92.50 59 GLY A CA 1
ATOM 446 C C . GLY A 1 59 ? 25.087 1.182 -17.867 1.00 92.50 59 GLY A C 1
ATOM 447 O O . GLY A 1 59 ? 25.346 0.004 -18.103 1.00 92.50 59 GLY A O 1
ATOM 448 N N . LYS A 1 60 ? 24.079 1.816 -18.482 1.00 94.44 60 LYS A N 1
ATOM 449 C CA . LYS A 1 60 ? 23.148 1.163 -19.422 1.00 94.44 60 LYS A CA 1
ATOM 450 C C . LYS A 1 60 ? 23.597 1.193 -20.884 1.00 94.44 60 LYS A C 1
ATOM 452 O O . LYS A 1 60 ? 23.027 0.479 -21.704 1.00 94.44 60 LYS A O 1
ATOM 457 N N . SER A 1 61 ? 24.665 1.921 -21.218 1.00 94.56 61 SER A N 1
ATOM 458 C CA . SER A 1 61 ? 25.149 2.073 -22.601 1.00 94.56 61 SER A CA 1
ATOM 459 C C . SER A 1 61 ? 25.463 0.740 -23.292 1.00 94.56 61 SER A C 1
ATOM 461 O O . SER A 1 61 ? 25.147 0.576 -24.467 1.00 94.56 61 SER A O 1
ATOM 463 N N . LYS A 1 62 ? 26.039 -0.237 -22.572 1.00 95.31 62 LYS A N 1
ATOM 464 C CA . LYS A 1 62 ? 26.330 -1.576 -23.125 1.00 95.31 62 LYS A CA 1
ATOM 465 C C . LYS A 1 62 ? 25.055 -2.352 -23.468 1.00 95.31 62 LYS A C 1
ATOM 467 O O . LYS A 1 62 ? 25.005 -3.003 -24.507 1.00 95.31 62 LYS A O 1
ATOM 472 N N . ILE A 1 63 ? 24.038 -2.268 -22.609 1.00 94.88 63 ILE A N 1
ATOM 473 C CA . ILE A 1 63 ? 22.741 -2.930 -22.812 1.00 94.88 63 ILE A CA 1
ATOM 474 C C . ILE A 1 63 ? 22.046 -2.319 -24.026 1.00 94.88 63 ILE A C 1
ATOM 476 O O . ILE A 1 63 ? 21.641 -3.041 -24.932 1.00 94.88 63 ILE A O 1
ATOM 480 N N . LEU A 1 64 ? 21.990 -0.988 -24.080 1.00 93.88 64 LEU A N 1
ATOM 481 C CA . LEU A 1 64 ? 21.354 -0.273 -25.179 1.00 93.88 64 LEU A CA 1
ATOM 482 C C . LEU A 1 64 ? 22.053 -0.547 -26.514 1.00 93.88 64 LEU A C 1
ATOM 484 O O . LEU A 1 64 ? 21.380 -0.803 -27.503 1.00 93.88 64 LEU A O 1
ATOM 488 N N . LYS A 1 65 ? 23.394 -0.591 -26.524 1.00 94.25 65 LYS A N 1
ATOM 489 C CA . LYS A 1 65 ? 24.172 -0.983 -27.706 1.00 94.25 65 LYS A CA 1
ATOM 490 C C . LYS A 1 65 ? 23.828 -2.402 -28.169 1.00 94.25 65 LYS A C 1
ATOM 492 O O . LYS A 1 65 ? 23.569 -2.608 -29.350 1.00 94.25 65 LYS A O 1
ATOM 497 N N . LYS A 1 66 ? 23.762 -3.368 -27.244 1.00 95.38 66 LYS A N 1
ATOM 498 C CA . LYS A 1 66 ? 23.372 -4.755 -27.552 1.00 95.38 66 LYS A CA 1
ATOM 499 C C . LYS A 1 66 ? 21.975 -4.825 -28.178 1.00 95.38 66 LYS A C 1
ATOM 501 O O . LYS A 1 66 ? 21.789 -5.554 -29.146 1.00 95.38 66 LYS A O 1
ATOM 506 N N . ILE A 1 67 ? 21.021 -4.058 -27.647 1.00 95.12 67 ILE A N 1
ATOM 507 C CA . ILE A 1 67 ? 19.658 -3.967 -28.184 1.00 95.12 67 ILE A CA 1
ATOM 508 C C . ILE A 1 67 ? 19.670 -3.377 -29.599 1.00 95.12 67 ILE A C 1
ATOM 510 O O . ILE A 1 67 ? 19.120 -3.986 -30.511 1.00 95.12 67 ILE A O 1
ATOM 514 N N . THR A 1 68 ? 20.338 -2.239 -29.813 1.00 94.44 68 THR A N 1
ATOM 515 C CA . THR A 1 68 ? 20.385 -1.593 -31.135 1.00 94.44 68 THR A CA 1
ATOM 516 C C . THR A 1 68 ? 21.110 -2.440 -32.179 1.00 94.44 68 THR A C 1
ATOM 518 O O . THR A 1 68 ? 20.700 -2.466 -33.335 1.00 94.44 68 THR A O 1
ATOM 521 N N . ASP A 1 69 ? 22.170 -3.155 -31.793 1.00 93.25 69 ASP A N 1
ATOM 522 C CA . ASP A 1 69 ? 22.921 -4.027 -32.703 1.00 93.25 69 ASP A CA 1
ATOM 523 C C . ASP A 1 69 ? 22.128 -5.290 -33.071 1.00 93.25 69 ASP A C 1
ATOM 525 O O . ASP A 1 69 ? 22.232 -5.768 -34.201 1.00 93.25 69 ASP A O 1
ATOM 529 N N . ALA A 1 70 ? 21.313 -5.813 -32.148 1.00 93.81 70 ALA A N 1
ATOM 530 C CA . ALA A 1 70 ? 20.383 -6.902 -32.432 1.00 93.81 70 ALA A CA 1
ATOM 531 C C . ALA A 1 70 ? 19.224 -6.439 -33.329 1.00 93.81 70 ALA A C 1
ATOM 533 O O . ALA A 1 70 ? 18.881 -7.140 -34.277 1.00 93.81 70 ALA A O 1
ATOM 534 N N . ALA A 1 71 ? 18.672 -5.247 -33.079 1.00 94.19 71 ALA A N 1
ATOM 535 C CA . ALA A 1 71 ? 17.560 -4.694 -33.851 1.00 94.19 71 ALA A CA 1
ATOM 536 C C . ALA A 1 71 ? 17.919 -4.513 -35.334 1.00 94.19 71 ALA A C 1
ATOM 538 O O . A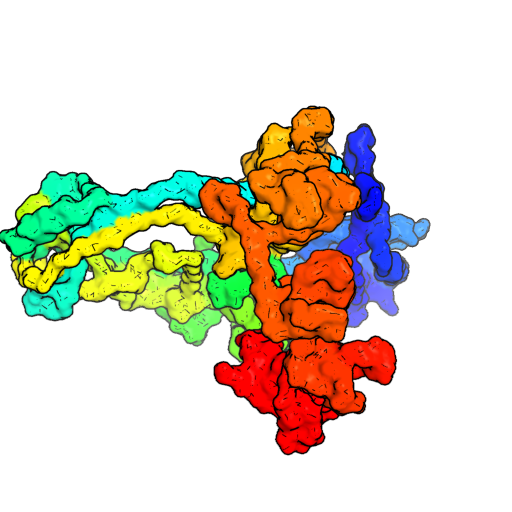LA A 1 71 ? 17.130 -4.866 -36.198 1.00 94.19 71 ALA A O 1
ATOM 539 N N . LYS A 1 72 ? 19.144 -4.066 -35.646 1.00 91.75 72 LYS A N 1
ATOM 540 C CA . LYS A 1 72 ? 19.631 -3.921 -37.035 1.00 91.75 72 LYS A CA 1
ATOM 541 C C . LYS A 1 72 ? 19.631 -5.220 -37.850 1.00 91.75 72 LYS A C 1
ATOM 543 O O . LYS A 1 72 ? 19.720 -5.156 -39.069 1.00 91.75 72 LYS A O 1
ATOM 548 N N . LYS A 1 73 ? 19.618 -6.380 -37.187 1.00 91.38 73 LYS A N 1
ATOM 549 C CA . LYS A 1 73 ? 19.684 -7.709 -37.816 1.00 91.38 73 LYS A CA 1
ATOM 550 C C . LYS A 1 73 ? 18.345 -8.451 -37.795 1.00 91.38 73 LYS A C 1
ATOM 552 O O . LYS A 1 73 ? 18.300 -9.577 -38.279 1.00 91.38 73 LYS A O 1
ATOM 557 N N . ALA A 1 74 ? 17.318 -7.880 -37.170 1.00 93.50 74 ALA A N 1
ATOM 558 C CA . ALA A 1 74 ? 16.031 -8.529 -36.960 1.00 93.50 74 ALA A CA 1
ATOM 559 C C . ALA A 1 74 ? 15.048 -8.171 -38.078 1.00 93.50 74 ALA A C 1
ATOM 561 O O . ALA A 1 74 ? 15.017 -7.022 -38.518 1.00 93.50 74 ALA A O 1
ATOM 562 N N . ASP A 1 75 ? 14.206 -9.127 -38.471 1.00 93.62 75 ASP A N 1
ATOM 563 C CA . ASP A 1 75 ? 13.139 -8.881 -39.450 1.00 93.62 75 ASP A CA 1
ATOM 564 C C . ASP A 1 75 ? 12.075 -7.910 -38.903 1.00 93.62 75 ASP A C 1
ATOM 566 O O . ASP A 1 75 ? 11.554 -7.070 -39.632 1.00 93.62 75 ASP A O 1
ATOM 570 N N . ALA A 1 76 ? 11.794 -7.992 -37.598 1.00 94.88 76 ALA A N 1
ATOM 571 C CA . ALA A 1 76 ? 10.897 -7.105 -36.860 1.00 94.88 76 ALA A CA 1
ATOM 572 C C . ALA A 1 76 ? 11.328 -6.999 -35.389 1.00 94.88 76 ALA A C 1
ATOM 574 O O . ALA A 1 76 ? 11.987 -7.901 -34.856 1.00 94.88 76 ALA A O 1
ATOM 575 N N . VAL A 1 77 ? 10.940 -5.909 -34.727 1.00 97.06 77 VAL A N 1
ATOM 576 C CA . VAL A 1 77 ? 11.171 -5.667 -33.299 1.00 97.06 77 VAL A CA 1
ATOM 577 C C . VAL A 1 77 ? 9.834 -5.594 -32.568 1.00 97.06 77 VAL A C 1
ATOM 579 O O . VAL A 1 77 ? 9.005 -4.746 -32.870 1.00 97.06 77 VAL A O 1
ATOM 582 N N . TYR A 1 78 ? 9.655 -6.436 -31.558 1.00 97.81 78 TYR A N 1
ATOM 583 C CA . TYR A 1 78 ? 8.493 -6.464 -30.679 1.00 97.81 78 TYR A CA 1
ATOM 584 C C . TYR A 1 78 ? 8.884 -5.941 -29.297 1.00 97.81 78 TYR A C 1
ATOM 586 O O . TYR A 1 78 ? 9.725 -6.514 -28.600 1.00 97.81 78 TYR A O 1
ATOM 594 N N . LEU A 1 79 ? 8.277 -4.835 -28.891 1.00 98.06 79 LEU A N 1
ATOM 595 C CA . LEU A 1 79 ? 8.464 -4.226 -27.584 1.00 98.06 79 LEU A CA 1
ATOM 596 C C . LEU A 1 79 ? 7.395 -4.772 -26.641 1.00 98.06 79 LEU A C 1
ATOM 598 O O . LEU A 1 79 ? 6.220 -4.436 -26.756 1.00 98.06 79 LEU A O 1
ATOM 602 N N . ALA A 1 80 ? 7.823 -5.620 -25.711 1.00 96.88 80 ALA A N 1
ATOM 603 C CA . ALA A 1 80 ? 6.982 -6.260 -24.711 1.00 96.88 80 ALA A CA 1
ATOM 604 C C . ALA A 1 80 ? 7.258 -5.825 -23.247 1.00 96.88 80 ALA A C 1
ATOM 606 O O . ALA A 1 80 ? 7.212 -6.685 -22.358 1.00 96.88 80 ALA A O 1
ATOM 607 N N . PRO A 1 81 ? 7.541 -4.535 -22.932 1.00 95.56 81 PRO A N 1
ATOM 608 C CA . PRO A 1 81 ? 7.426 -4.051 -21.559 1.00 95.56 81 PRO A CA 1
ATOM 609 C C . PRO A 1 81 ? 6.038 -4.284 -20.955 1.00 95.56 81 PRO A C 1
ATOM 611 O O . PRO A 1 81 ? 5.077 -4.593 -21.663 1.00 95.56 81 PRO A O 1
ATOM 614 N N . ASP A 1 82 ? 5.931 -4.118 -19.641 1.00 93.56 82 ASP A N 1
ATOM 615 C CA . ASP A 1 82 ? 4.662 -4.217 -18.914 1.00 93.56 82 ASP A CA 1
ATOM 616 C C . ASP A 1 82 ? 3.531 -3.360 -19.517 1.00 93.56 82 ASP A C 1
ATOM 618 O O . ASP A 1 82 ? 3.803 -2.368 -20.199 1.00 93.56 82 ASP A O 1
ATOM 622 N N . PRO A 1 83 ? 2.257 -3.748 -19.323 1.00 90.56 83 PRO A N 1
ATOM 623 C CA . PRO A 1 83 ? 1.114 -3.088 -19.954 1.00 90.56 83 PRO A CA 1
ATOM 624 C C . PRO A 1 83 ? 0.704 -1.764 -19.277 1.00 90.56 83 PRO A C 1
ATOM 626 O O . PRO A 1 83 ? -0.425 -1.334 -19.449 1.00 90.56 83 PRO A O 1
ATOM 629 N N . ASP A 1 84 ? 1.593 -1.099 -18.532 1.00 89.62 84 ASP A N 1
ATOM 630 C CA . ASP A 1 84 ? 1.330 0.194 -17.888 1.00 89.62 84 ASP A CA 1
ATOM 631 C C . ASP A 1 84 ? 2.040 1.364 -18.602 1.00 89.62 84 ASP A C 1
ATOM 633 O O . ASP A 1 84 ? 2.878 1.180 -19.490 1.00 89.62 84 ASP A O 1
ATOM 637 N N . ARG A 1 85 ? 1.729 2.602 -18.191 1.00 90.56 85 ARG A N 1
ATOM 638 C CA . ARG A 1 85 ? 2.362 3.821 -18.731 1.00 90.56 85 ARG A CA 1
ATOM 639 C C . ARG A 1 85 ? 3.891 3.841 -18.567 1.00 90.56 85 ARG A C 1
ATOM 641 O O . ARG A 1 85 ? 4.603 4.400 -19.396 1.00 90.56 85 ARG A O 1
ATOM 648 N N . GLU A 1 86 ? 4.417 3.202 -17.517 1.00 91.62 86 GLU A N 1
ATOM 649 C CA . GLU A 1 86 ? 5.865 3.052 -17.303 1.00 91.62 86 GLU A CA 1
ATOM 650 C C . GLU A 1 86 ? 6.492 2.118 -18.346 1.00 91.62 86 GLU A C 1
ATOM 652 O O . GLU A 1 86 ? 7.540 2.436 -18.914 1.00 91.62 86 GLU A O 1
ATOM 657 N N . GLY A 1 87 ? 5.845 0.988 -18.631 1.00 94.25 87 GLY A N 1
ATOM 658 C CA . GLY A 1 87 ? 6.228 0.079 -19.701 1.00 94.25 87 GLY A CA 1
ATOM 659 C C . GLY A 1 87 ? 6.160 0.742 -21.075 1.00 94.25 87 GLY A C 1
ATOM 660 O O . GLY A 1 87 ? 7.082 0.567 -21.876 1.00 94.25 87 GLY A O 1
ATOM 661 N N . GLU A 1 88 ? 5.143 1.570 -21.324 1.00 95.94 88 GLU A N 1
ATOM 662 C CA . GLU A 1 88 ? 5.038 2.335 -22.569 1.00 95.94 88 GLU A CA 1
ATOM 663 C C . GLU A 1 88 ? 6.201 3.319 -22.737 1.00 95.94 88 GLU A C 1
ATOM 665 O O . GLU A 1 88 ? 6.825 3.361 -23.796 1.00 95.94 88 GLU A O 1
ATOM 670 N N . ALA A 1 89 ? 6.592 4.030 -21.676 1.00 96.19 89 ALA A N 1
ATOM 671 C CA . ALA A 1 89 ? 7.757 4.911 -21.717 1.00 96.19 89 ALA A CA 1
ATOM 672 C C . ALA A 1 89 ? 9.076 4.163 -21.967 1.00 96.19 89 ALA A C 1
ATOM 674 O O . ALA A 1 89 ? 9.929 4.632 -22.729 1.00 96.19 89 ALA A O 1
ATOM 675 N N . ILE A 1 90 ? 9.249 2.970 -21.386 1.00 96.56 90 ILE A N 1
ATOM 676 C CA . ILE A 1 90 ? 10.398 2.100 -21.687 1.00 96.56 90 ILE A CA 1
ATOM 677 C C . ILE A 1 90 ? 10.391 1.708 -23.169 1.00 96.56 90 ILE A C 1
ATOM 679 O O . ILE A 1 90 ? 11.432 1.800 -23.830 1.00 96.56 90 ILE A O 1
ATOM 683 N N . ALA A 1 91 ? 9.238 1.281 -23.690 1.00 97.69 91 ALA A N 1
ATOM 684 C CA . ALA A 1 91 ? 9.076 0.890 -25.085 1.00 97.69 91 ALA A CA 1
ATOM 685 C C . ALA A 1 91 ? 9.416 2.063 -26.018 1.00 97.69 91 ALA A C 1
ATOM 687 O O . ALA A 1 91 ? 10.249 1.919 -26.917 1.00 97.69 91 ALA A O 1
ATOM 688 N N . TRP A 1 92 ? 8.861 3.243 -25.744 1.00 97.69 92 TRP A N 1
ATOM 689 C CA . TRP A 1 92 ? 9.056 4.456 -26.530 1.00 97.69 92 TRP A CA 1
ATOM 690 C C . TRP A 1 92 ? 10.526 4.880 -26.600 1.00 97.69 92 TRP A C 1
ATOM 692 O O . TRP A 1 92 ? 11.075 5.073 -27.687 1.00 97.69 92 TRP A O 1
ATOM 702 N N . HIS A 1 93 ? 11.211 4.943 -25.454 1.00 97.06 93 HIS A N 1
ATOM 703 C CA . HIS A 1 93 ? 12.633 5.289 -25.383 1.00 97.06 93 HIS A CA 1
ATOM 704 C C . HIS A 1 93 ? 13.529 4.306 -26.151 1.00 97.06 93 HIS A C 1
ATOM 706 O O . HIS A 1 93 ? 14.504 4.704 -26.797 1.00 97.06 93 HIS A O 1
ATOM 712 N N . ILE A 1 94 ? 13.215 3.010 -26.095 1.00 96.75 94 ILE A N 1
ATOM 713 C CA . ILE A 1 94 ? 13.952 1.989 -26.845 1.00 96.75 94 ILE A CA 1
ATOM 714 C C . ILE A 1 94 ? 13.682 2.132 -28.347 1.00 96.75 94 ILE A C 1
ATOM 716 O O . ILE A 1 94 ? 14.632 2.096 -29.135 1.00 96.75 94 ILE A O 1
ATOM 720 N N . ALA A 1 95 ? 12.425 2.343 -28.745 1.00 96.62 95 ALA A N 1
ATOM 721 C CA . ALA A 1 95 ? 12.031 2.541 -30.137 1.00 96.62 95 ALA A CA 1
ATOM 722 C C . ALA A 1 95 ? 12.730 3.753 -30.762 1.00 96.62 95 ALA A C 1
ATOM 724 O O . ALA A 1 95 ? 13.340 3.633 -31.827 1.00 96.62 95 ALA A O 1
ATOM 725 N N . ASP A 1 96 ? 12.706 4.899 -30.076 1.00 94.69 96 ASP A N 1
ATOM 726 C CA . ASP A 1 96 ? 13.381 6.124 -30.509 1.00 94.69 96 ASP A CA 1
ATOM 727 C C . ASP A 1 96 ? 14.886 5.891 -30.702 1.00 94.69 96 ASP A C 1
ATOM 729 O O . ASP A 1 96 ? 15.471 6.270 -31.722 1.00 94.69 96 ASP A O 1
ATOM 733 N N . ARG A 1 97 ? 15.523 5.157 -29.780 1.00 93.88 97 ARG A N 1
ATOM 734 C CA . ARG A 1 97 ? 16.942 4.827 -29.918 1.00 93.88 97 ARG A CA 1
ATOM 735 C C . ARG A 1 97 ? 17.231 3.908 -31.106 1.00 93.88 97 ARG A C 1
ATOM 737 O O . ARG A 1 97 ? 18.248 4.102 -31.778 1.00 93.88 97 ARG A O 1
ATOM 744 N N . ILE A 1 98 ? 16.382 2.912 -31.362 1.00 94.25 98 ILE A N 1
ATOM 745 C CA . ILE A 1 98 ? 16.520 2.002 -32.510 1.00 94.25 98 ILE A CA 1
ATOM 746 C C . ILE A 1 98 ? 16.372 2.777 -33.825 1.00 94.25 98 ILE A C 1
ATOM 748 O O . ILE A 1 98 ? 17.209 2.612 -34.721 1.00 94.25 98 ILE A O 1
ATOM 752 N N . ARG A 1 99 ? 15.374 3.666 -33.912 1.00 93.19 99 ARG A N 1
ATOM 753 C CA . ARG A 1 99 ? 15.144 4.560 -35.058 1.00 93.19 99 ARG A CA 1
ATOM 754 C C . ARG A 1 99 ? 16.373 5.434 -35.320 1.00 93.19 99 ARG A C 1
ATOM 756 O O . ARG A 1 99 ? 16.962 5.344 -36.392 1.00 93.19 99 ARG A O 1
ATOM 763 N N . LYS A 1 100 ? 16.864 6.157 -34.305 1.00 89.81 100 LYS A N 1
ATOM 764 C CA . LYS A 1 100 ? 18.057 7.027 -34.405 1.00 89.81 100 LYS A CA 1
ATOM 765 C C . LYS A 1 100 ? 19.357 6.276 -34.724 1.00 89.81 100 LYS A C 1
ATOM 767 O O . LYS A 1 100 ? 20.289 6.859 -35.271 1.00 89.81 100 LYS A O 1
ATOM 772 N N . SER A 1 101 ? 19.465 4.995 -34.366 1.00 86.75 101 SER A N 1
ATOM 773 C CA . SER A 1 101 ? 20.669 4.192 -34.623 1.00 86.75 101 SER A CA 1
ATOM 774 C C . SER A 1 101 ? 20.719 3.570 -36.029 1.00 86.75 101 SER A C 1
ATOM 776 O O . SER A 1 101 ? 21.764 3.009 -36.389 1.00 86.75 101 SER A O 1
ATOM 778 N N . SER A 1 102 ? 19.630 3.608 -36.798 1.00 79.06 102 SER A N 1
ATOM 779 C CA . SER A 1 102 ? 19.506 2.915 -38.086 1.00 79.06 102 SER A CA 1
ATOM 780 C C . SER A 1 102 ? 19.621 3.926 -39.229 1.00 79.06 102 SER A C 1
ATOM 782 O O . SER A 1 102 ? 18.694 4.680 -39.476 1.00 79.06 102 SER A O 1
ATOM 784 N N . LYS A 1 103 ? 20.774 3.968 -39.914 1.00 69.75 103 LYS A N 1
ATOM 785 C CA . LYS A 1 103 ? 21.050 4.954 -40.981 1.00 69.75 103 LYS A CA 1
ATOM 786 C C . LYS A 1 103 ? 20.465 4.602 -42.360 1.00 69.75 103 LYS A C 1
ATOM 788 O O . LYS A 1 103 ? 20.440 5.476 -43.213 1.00 69.75 103 LYS A O 1
ATOM 793 N N . SER A 1 104 ? 20.045 3.355 -42.602 1.00 67.56 104 SER A N 1
ATOM 794 C CA . SER A 1 104 ? 19.601 2.893 -43.934 1.00 67.56 104 SER A CA 1
ATOM 795 C C . SER A 1 104 ? 18.214 2.244 -43.947 1.00 67.56 104 SER A C 1
ATOM 797 O O . SER A 1 104 ? 17.422 2.539 -44.834 1.00 67.56 104 SER A O 1
ATOM 799 N N . LYS A 1 105 ? 17.894 1.375 -42.977 1.00 76.38 105 LYS A N 1
ATOM 800 C CA . LYS A 1 105 ? 16.575 0.733 -42.856 1.00 76.38 105 LYS A CA 1
ATOM 801 C C . LYS A 1 105 ? 16.276 0.401 -41.395 1.00 76.38 105 LYS A C 1
ATOM 803 O O . LYS A 1 105 ? 17.013 -0.363 -40.774 1.00 76.38 105 LYS A O 1
ATOM 808 N N . THR A 1 106 ? 15.222 0.990 -40.837 1.00 84.88 106 THR A N 1
ATOM 809 C CA . THR A 1 106 ? 14.704 0.625 -39.510 1.00 84.88 106 THR A CA 1
ATOM 810 C C . THR A 1 106 ? 13.751 -0.561 -39.675 1.00 84.88 106 THR A C 1
ATOM 812 O O . THR A 1 106 ? 12.871 -0.486 -40.535 1.00 84.88 106 THR A O 1
ATOM 815 N N . PRO A 1 107 ? 13.902 -1.657 -38.910 1.00 90.88 107 PRO A N 1
ATOM 816 C CA . PRO A 1 107 ? 12.920 -2.738 -38.936 1.00 90.88 107 PRO A CA 1
ATOM 817 C C . PRO A 1 107 ? 11.557 -2.232 -38.434 1.00 90.88 107 PRO A C 1
ATOM 819 O O . PRO A 1 107 ? 11.527 -1.289 -37.636 1.00 90.88 107 PRO A O 1
ATOM 822 N N . PRO A 1 108 ? 10.437 -2.856 -38.839 1.00 94.44 108 PRO A N 1
ATOM 823 C CA . PRO A 1 108 ? 9.143 -2.619 -38.210 1.00 94.44 108 PRO A CA 1
ATOM 824 C C . PRO A 1 108 ? 9.242 -2.783 -36.689 1.00 94.44 108 PRO A C 1
ATOM 826 O O . PRO A 1 108 ? 9.859 -3.734 -36.200 1.00 94.44 108 PRO A O 1
ATOM 829 N N . ILE A 1 109 ? 8.669 -1.832 -35.950 1.00 97.06 109 ILE A N 1
ATOM 830 C CA . ILE A 1 109 ? 8.647 -1.831 -34.485 1.00 97.06 109 ILE A CA 1
ATOM 831 C C . ILE A 1 109 ? 7.194 -1.917 -34.051 1.00 97.06 109 ILE A C 1
ATOM 833 O O . ILE A 1 109 ? 6.417 -1.024 -34.374 1.00 97.06 109 ILE A O 1
ATOM 837 N N . TYR A 1 110 ? 6.868 -2.945 -33.280 1.00 97.56 110 TYR A N 1
ATOM 838 C CA . TYR A 1 110 ? 5.531 -3.180 -32.765 1.00 97.56 110 TYR A CA 1
ATOM 839 C C . TYR A 1 110 ? 5.502 -3.194 -31.240 1.00 97.56 110 TYR A C 1
ATOM 841 O O . TYR A 1 110 ? 6.505 -3.492 -30.583 1.00 97.56 110 TYR A O 1
ATOM 849 N N . ARG A 1 111 ? 4.330 -2.924 -30.674 1.00 97.19 111 ARG A N 1
ATOM 850 C CA . ARG A 1 111 ? 4.039 -2.976 -29.244 1.00 97.19 111 ARG A CA 1
ATOM 851 C C . ARG A 1 111 ? 3.216 -4.219 -28.917 1.00 97.19 111 ARG A C 1
ATOM 853 O O . ARG A 1 111 ? 2.181 -4.472 -29.519 1.00 97.19 111 ARG A O 1
ATOM 860 N N . VAL A 1 112 ? 3.660 -4.988 -27.928 1.00 95.44 112 VAL A N 1
ATOM 861 C CA . VAL A 1 112 ? 2.999 -6.222 -27.479 1.00 95.44 112 VAL A CA 1
ATOM 862 C C . VAL A 1 112 ? 2.622 -6.074 -26.015 1.00 95.44 112 VAL A C 1
ATOM 864 O O . VAL A 1 112 ? 3.503 -5.847 -25.191 1.00 95.44 112 VAL A O 1
ATOM 867 N N . LYS A 1 113 ? 1.334 -6.203 -25.690 1.00 92.19 113 LYS A N 1
ATOM 868 C CA . LYS A 1 113 ? 0.796 -6.098 -24.325 1.00 92.19 113 LYS A CA 1
ATOM 869 C C . LYS A 1 113 ? 0.164 -7.429 -23.922 1.00 92.19 113 LYS A C 1
ATOM 871 O O . LYS A 1 113 ? -0.544 -8.034 -24.718 1.00 92.19 113 LYS A O 1
ATOM 876 N N . PHE A 1 114 ? 0.411 -7.877 -22.697 1.00 89.19 114 PHE A N 1
ATOM 877 C CA . PHE A 1 114 ? -0.250 -9.044 -22.115 1.00 89.19 114 PHE A CA 1
ATOM 878 C C . PHE A 1 114 ? -0.433 -8.841 -20.609 1.00 89.19 114 PHE A C 1
ATOM 880 O O . PHE A 1 114 ? 0.447 -8.299 -19.942 1.00 89.19 114 PHE A O 1
ATOM 887 N N . ASN A 1 115 ? -1.582 -9.276 -20.088 1.00 88.38 115 ASN A N 1
ATOM 888 C CA . ASN A 1 115 ? -1.926 -9.193 -18.661 1.00 88.38 115 ASN A CA 1
ATOM 889 C C . ASN A 1 115 ? -1.400 -10.395 -17.861 1.00 88.38 115 ASN A C 1
ATOM 891 O O . ASN A 1 115 ? -1.379 -10.367 -16.634 1.00 88.38 115 ASN A O 1
ATOM 895 N N . GLU A 1 116 ? -0.972 -11.450 -18.549 1.00 89.62 116 GLU A N 1
ATOM 896 C CA . GLU A 1 116 ? -0.414 -12.673 -17.982 1.00 89.62 116 GLU A CA 1
ATOM 897 C C . GLU A 1 116 ? 0.629 -13.272 -18.926 1.00 89.62 116 GLU A C 1
ATOM 899 O O . GLU A 1 116 ? 0.595 -13.055 -20.138 1.00 89.62 116 GLU A O 1
ATOM 904 N N . ILE A 1 117 ? 1.564 -14.043 -18.366 1.00 90.69 117 ILE A N 1
ATOM 905 C CA . ILE A 1 117 ? 2.669 -14.650 -19.117 1.00 90.69 117 ILE A CA 1
ATOM 906 C C . ILE A 1 117 ? 2.416 -16.151 -19.286 1.00 90.69 117 ILE A C 1
ATOM 908 O O . ILE A 1 117 ? 3.157 -17.005 -18.788 1.00 90.69 117 ILE A O 1
ATOM 912 N N . THR A 1 118 ? 1.330 -16.467 -19.991 1.00 87.94 118 THR A N 1
ATOM 913 C CA . THR A 1 118 ? 0.966 -17.825 -20.415 1.00 87.94 118 THR A CA 1
ATOM 914 C C . THR A 1 118 ? 1.362 -18.054 -21.874 1.00 87.94 118 THR A C 1
ATOM 916 O O . THR A 1 118 ? 1.571 -17.111 -22.642 1.00 87.94 118 THR A O 1
ATOM 919 N N . LYS A 1 119 ? 1.498 -19.324 -22.273 1.00 88.19 119 LYS A N 1
ATOM 920 C CA . LYS A 1 119 ? 1.886 -19.692 -23.644 1.00 88.19 119 LYS A CA 1
ATOM 921 C C . LYS A 1 119 ? 0.932 -19.093 -24.681 1.00 88.19 119 LYS A C 1
ATOM 923 O O . LYS A 1 119 ? 1.399 -18.560 -25.686 1.00 88.19 119 LYS A O 1
ATOM 928 N N . ASP A 1 120 ? -0.368 -19.168 -24.419 1.00 87.25 120 ASP A N 1
ATOM 929 C CA . ASP A 1 120 ? -1.397 -18.721 -25.356 1.00 87.25 120 ASP A CA 1
ATOM 930 C C . ASP A 1 120 ? -1.503 -17.195 -25.381 1.00 87.25 120 ASP A C 1
ATOM 932 O O . ASP A 1 120 ? -1.473 -16.612 -26.464 1.00 87.25 120 ASP A O 1
ATOM 936 N N . ALA A 1 121 ? -1.487 -16.527 -24.219 1.00 89.31 121 ALA A N 1
ATOM 937 C CA . ALA A 1 121 ? -1.498 -15.064 -24.158 1.00 89.31 121 ALA A CA 1
ATOM 938 C C . ALA A 1 121 ? -0.302 -14.447 -24.902 1.00 89.31 121 ALA A C 1
ATOM 940 O O . ALA A 1 121 ? -0.472 -13.524 -25.698 1.00 89.31 121 ALA A O 1
ATOM 941 N N . VAL A 1 122 ? 0.905 -14.993 -24.707 1.00 91.88 122 VAL A N 1
ATOM 942 C CA . VAL A 1 122 ? 2.122 -14.501 -25.374 1.00 91.88 122 VAL A CA 1
ATOM 943 C C . VAL A 1 122 ? 2.066 -14.719 -26.887 1.00 91.88 122 VAL A C 1
ATOM 945 O O . VAL A 1 122 ? 2.433 -13.822 -27.648 1.00 91.88 122 VAL A O 1
ATOM 948 N N . LYS A 1 123 ? 1.608 -15.889 -27.349 1.00 92.00 123 LYS A N 1
ATOM 949 C CA . LYS A 1 123 ? 1.501 -16.175 -28.787 1.00 92.00 123 LYS A CA 1
ATOM 950 C C . LYS A 1 123 ? 0.445 -15.311 -29.467 1.00 92.00 123 LYS A C 1
ATOM 952 O O . LYS A 1 123 ? 0.734 -14.752 -30.522 1.00 92.00 123 LYS A O 1
ATOM 957 N N . ASN A 1 124 ? -0.723 -15.158 -28.848 1.00 90.88 124 ASN A N 1
ATOM 958 C CA . ASN A 1 124 ? -1.802 -14.326 -29.374 1.00 90.88 124 ASN A CA 1
ATOM 959 C C . ASN A 1 124 ? -1.371 -12.854 -29.452 1.00 90.88 124 ASN A C 1
ATOM 961 O O . ASN A 1 124 ? -1.560 -12.212 -30.482 1.00 90.88 124 ASN A O 1
ATOM 965 N N . ALA A 1 125 ? -0.698 -12.341 -28.417 1.00 91.81 125 ALA A N 1
ATOM 966 C CA . ALA A 1 125 ? -0.218 -10.960 -28.397 1.00 91.81 125 ALA A CA 1
ATOM 967 C C . ALA A 1 125 ? 0.874 -10.680 -29.452 1.00 91.81 125 ALA A C 1
ATOM 969 O O . ALA A 1 125 ? 0.963 -9.571 -29.973 1.00 91.81 125 ALA A O 1
ATOM 970 N N . ILE A 1 126 ? 1.704 -11.673 -29.790 1.00 93.38 126 ILE A N 1
ATOM 971 C CA . ILE A 1 126 ? 2.706 -11.561 -30.865 1.00 93.38 126 ILE A CA 1
ATOM 972 C C . ILE A 1 126 ? 2.069 -11.687 -32.254 1.00 93.38 126 ILE A C 1
ATOM 974 O O . ILE A 1 126 ? 2.544 -11.049 -33.193 1.00 93.38 126 ILE A O 1
ATOM 978 N N . ALA A 1 127 ? 1.012 -12.493 -32.390 1.00 93.19 127 ALA A N 1
ATOM 979 C CA . ALA A 1 127 ? 0.272 -12.657 -33.641 1.00 93.19 127 ALA A CA 1
ATOM 980 C C . ALA A 1 127 ? -0.563 -11.417 -34.006 1.00 93.19 127 ALA A C 1
ATOM 982 O O . ALA A 1 127 ? -0.795 -11.161 -35.185 1.00 93.19 127 ALA A O 1
ATOM 983 N N . SER A 1 128 ? -0.984 -10.633 -33.011 1.00 93.31 128 SER A N 1
ATOM 984 C CA . SER A 1 128 ? -1.751 -9.396 -33.199 1.00 93.31 128 SER A CA 1
ATOM 985 C C . SER A 1 128 ? -1.112 -8.234 -32.433 1.00 93.31 128 SER A C 1
ATOM 987 O O . SER A 1 128 ? -1.669 -7.765 -31.438 1.00 93.31 128 SER A O 1
ATOM 989 N N . PRO A 1 129 ? 0.083 -7.785 -32.851 1.00 95.19 129 PRO A N 1
ATOM 990 C CA . PRO A 1 129 ? 0.780 -6.723 -32.154 1.00 95.19 129 PRO A CA 1
ATOM 991 C C . PRO A 1 129 ? 0.158 -5.359 -32.506 1.00 95.19 129 PRO A C 1
ATOM 993 O O . PRO A 1 129 ? -0.377 -5.170 -33.597 1.00 95.19 129 PRO A O 1
ATOM 996 N N . GLY A 1 130 ? 0.232 -4.404 -31.583 1.00 94.44 130 GLY A N 1
ATOM 997 C CA . GLY A 1 130 ? -0.260 -3.041 -31.783 1.00 94.44 130 GLY A CA 1
ATOM 998 C C . GLY A 1 130 ? 0.853 -2.041 -32.090 1.00 94.44 130 GLY A C 1
ATOM 999 O O . GLY A 1 130 ? 2.034 -2.391 -32.188 1.00 94.44 130 GLY A O 1
ATOM 1000 N N . ASP A 1 131 ? 0.468 -0.772 -32.173 1.00 96.06 131 ASP A N 1
ATOM 1001 C CA . ASP A 1 131 ? 1.388 0.361 -32.232 1.00 96.06 131 ASP A CA 1
ATOM 1002 C C . ASP A 1 131 ? 1.750 0.871 -30.831 1.00 96.06 131 ASP A C 1
ATOM 1004 O O . ASP A 1 131 ? 1.084 0.573 -29.836 1.00 96.06 131 ASP A O 1
ATOM 1008 N N . LEU A 1 132 ? 2.838 1.641 -30.760 1.00 96.69 132 LEU A N 1
ATOM 1009 C CA . LEU A 1 132 ? 3.186 2.394 -29.555 1.00 96.69 132 LEU A CA 1
ATOM 1010 C C . LEU A 1 132 ? 2.125 3.459 -29.283 1.00 96.69 132 LEU A C 1
ATOM 1012 O O . LEU A 1 132 ? 1.737 4.204 -30.184 1.00 96.69 132 LEU A O 1
ATOM 1016 N N . ASP A 1 133 ? 1.721 3.568 -28.027 1.00 95.62 133 ASP A N 1
ATOM 1017 C CA . ASP A 1 133 ? 0.691 4.500 -27.599 1.00 95.62 133 ASP A CA 1
ATOM 1018 C C . ASP A 1 133 ? 1.320 5.817 -27.136 1.00 95.62 133 ASP A C 1
ATOM 1020 O O . ASP A 1 133 ? 2.005 5.897 -26.110 1.00 95.62 133 ASP A O 1
ATOM 1024 N N . LYS A 1 134 ? 1.097 6.870 -27.928 1.00 96.19 134 LYS A N 1
ATOM 1025 C CA . LYS A 1 134 ? 1.642 8.197 -27.646 1.00 96.19 134 LYS A CA 1
ATOM 1026 C C . LYS A 1 134 ? 1.025 8.823 -26.399 1.00 96.19 134 LYS A C 1
ATOM 1028 O O . LYS A 1 134 ? 1.741 9.493 -25.664 1.00 96.19 134 LYS A O 1
ATOM 1033 N N . ASN A 1 135 ? -0.258 8.597 -26.145 1.00 95.88 135 ASN A N 1
ATOM 1034 C CA . ASN A 1 135 ? -0.961 9.220 -25.029 1.00 95.88 135 ASN A CA 1
ATOM 1035 C C . ASN A 1 135 ? -0.471 8.638 -23.697 1.00 95.88 135 ASN A C 1
ATOM 1037 O O . ASN A 1 135 ? -0.161 9.381 -22.767 1.00 95.88 135 ASN A O 1
ATOM 1041 N N . LEU A 1 136 ? -0.282 7.314 -23.638 1.00 93.00 136 LEU A N 1
ATOM 1042 C CA . LEU A 1 136 ? 0.349 6.640 -22.497 1.00 93.00 136 LEU A CA 1
ATOM 1043 C C . LEU A 1 136 ? 1.782 7.142 -22.244 1.00 93.00 136 LEU A C 1
ATOM 1045 O O . LEU A 1 136 ? 2.160 7.390 -21.094 1.00 93.00 136 LEU A O 1
ATOM 1049 N N . PHE A 1 137 ? 2.577 7.312 -23.307 1.00 96.06 137 PHE A N 1
ATOM 1050 C CA . PHE A 1 137 ? 3.921 7.887 -23.202 1.00 96.06 137 PHE A CA 1
ATOM 1051 C C . PHE A 1 137 ? 3.888 9.329 -22.677 1.00 96.06 137 PHE A C 1
ATOM 1053 O O . PHE A 1 137 ? 4.585 9.643 -21.711 1.00 96.06 137 PHE A O 1
ATOM 1060 N N . ASP A 1 138 ? 3.055 10.186 -23.266 1.00 96.25 138 ASP A N 1
ATOM 1061 C CA . ASP A 1 138 ? 2.931 11.598 -22.903 1.00 96.25 138 ASP A CA 1
ATOM 1062 C C . ASP A 1 138 ? 2.431 11.762 -21.452 1.00 96.25 138 ASP A C 1
ATOM 1064 O O . ASP A 1 138 ? 2.946 12.605 -20.713 1.00 96.25 138 ASP A O 1
ATOM 1068 N N . ALA A 1 139 ? 1.520 10.900 -20.984 1.00 94.00 139 ALA A N 1
ATOM 1069 C CA . ALA A 1 139 ? 1.071 10.865 -19.590 1.00 94.00 139 ALA A CA 1
ATOM 1070 C C . ALA A 1 139 ? 2.206 10.501 -18.617 1.00 94.00 139 ALA A C 1
ATOM 1072 O O . ALA A 1 139 ? 2.358 11.120 -17.556 1.00 94.00 139 ALA A O 1
ATOM 1073 N N . GLN A 1 140 ? 3.038 9.513 -18.966 1.00 94.00 140 GLN A N 1
ATOM 1074 C CA . GLN A 1 140 ? 4.208 9.148 -18.163 1.00 94.00 140 GLN A CA 1
ATOM 1075 C C . GLN A 1 140 ? 5.259 10.264 -18.166 1.00 94.00 140 GLN A C 1
ATOM 1077 O O . GLN A 1 140 ? 5.801 10.603 -17.109 1.00 94.00 140 GLN A O 1
ATOM 1082 N N . GLN A 1 141 ? 5.507 10.878 -19.324 1.00 94.94 141 GLN A N 1
ATOM 1083 C CA . GLN A 1 141 ? 6.435 11.993 -19.485 1.00 94.94 141 GLN A CA 1
ATOM 1084 C C . GLN A 1 141 ? 6.003 13.199 -18.647 1.00 94.94 141 GLN A C 1
ATOM 1086 O O . GLN A 1 141 ? 6.810 13.723 -17.872 1.00 94.94 141 GLN A O 1
ATOM 1091 N N . ALA A 1 142 ? 4.730 13.594 -18.722 1.00 94.50 142 ALA A N 1
ATOM 1092 C CA . ALA A 1 142 ? 4.180 14.660 -17.894 1.00 94.50 142 ALA A CA 1
ATOM 1093 C C . ALA A 1 142 ? 4.347 14.354 -16.407 1.00 94.50 142 ALA A C 1
ATOM 1095 O O . ALA A 1 142 ? 4.889 15.178 -15.671 1.00 94.50 142 ALA A O 1
ATOM 1096 N N . ARG A 1 143 ? 4.000 13.139 -15.960 1.00 92.56 143 ARG A N 1
ATOM 1097 C CA . ARG A 1 143 ? 4.225 12.713 -14.570 1.00 92.56 143 ARG A CA 1
ATOM 1098 C C . ARG A 1 143 ? 5.697 12.851 -14.166 1.00 92.56 143 ARG A C 1
ATOM 1100 O O . ARG A 1 143 ? 6.012 13.390 -13.103 1.00 92.56 143 ARG A O 1
ATOM 1107 N N . ARG A 1 144 ? 6.613 12.378 -15.014 1.00 92.94 144 ARG A N 1
ATOM 1108 C CA . ARG A 1 144 ? 8.057 12.373 -14.753 1.00 92.94 144 ARG A CA 1
ATOM 1109 C C . ARG A 1 144 ? 8.633 13.783 -14.647 1.00 92.94 144 ARG A C 1
ATOM 1111 O O . ARG A 1 144 ? 9.466 14.024 -13.762 1.00 92.94 144 ARG A O 1
ATOM 1118 N N . ILE A 1 145 ? 8.215 14.678 -15.542 1.00 94.38 145 ILE A N 1
ATOM 1119 C CA . ILE A 1 145 ? 8.597 16.093 -15.568 1.00 94.38 145 ILE A CA 1
ATOM 1120 C C . ILE A 1 145 ? 8.018 16.811 -14.356 1.00 94.38 145 ILE A C 1
ATOM 1122 O O . ILE A 1 145 ? 8.743 17.512 -13.656 1.00 94.38 145 ILE A O 1
ATOM 1126 N N . LEU A 1 146 ? 6.748 16.582 -14.045 1.00 91.38 146 LEU A N 1
ATOM 1127 C CA . LEU A 1 146 ? 6.092 17.172 -12.892 1.00 91.38 146 LEU A CA 1
ATOM 1128 C C . LEU A 1 146 ? 6.821 16.839 -11.582 1.00 91.38 146 LEU A C 1
ATOM 1130 O O . LEU A 1 146 ? 7.202 17.733 -10.820 1.00 91.38 146 LEU A O 1
ATOM 1134 N N . ASP A 1 147 ? 7.072 15.551 -11.341 1.00 89.19 147 ASP A N 1
ATOM 1135 C CA . ASP A 1 147 ? 7.788 15.093 -10.149 1.00 89.19 147 ASP A CA 1
ATOM 1136 C C . ASP A 1 147 ? 9.217 15.663 -10.111 1.00 89.19 147 ASP A C 1
ATOM 1138 O O . ASP A 1 147 ? 9.750 15.980 -9.040 1.00 89.19 147 ASP A O 1
ATOM 1142 N N . ARG A 1 148 ? 9.840 15.842 -11.287 1.00 92.00 148 ARG A N 1
ATOM 1143 C CA . ARG A 1 148 ? 11.140 16.503 -11.423 1.00 92.00 148 ARG A CA 1
ATOM 1144 C C . ARG A 1 148 ? 11.059 17.976 -11.026 1.00 92.00 148 ARG A C 1
ATOM 1146 O O . ARG A 1 148 ? 11.895 18.393 -10.230 1.00 92.00 148 ARG A O 1
ATOM 1153 N N . LEU A 1 149 ? 10.094 18.744 -11.528 1.00 90.94 149 LEU A N 1
ATOM 1154 C CA . LEU A 1 149 ? 9.937 20.172 -11.234 1.00 90.94 149 LEU A CA 1
ATOM 1155 C C . LEU A 1 149 ? 9.773 20.402 -9.731 1.00 90.94 149 LEU A C 1
ATOM 1157 O O . LEU A 1 149 ? 10.540 21.161 -9.139 1.00 90.94 149 LEU A O 1
ATOM 1161 N N . VAL A 1 150 ? 8.863 19.669 -9.087 1.00 89.88 150 VAL A N 1
ATOM 1162 C CA . VAL A 1 150 ? 8.637 19.769 -7.638 1.00 89.88 150 VAL A CA 1
ATOM 1163 C C . VAL A 1 150 ? 9.891 19.377 -6.860 1.00 89.88 150 VAL A C 1
ATOM 1165 O O . VAL A 1 150 ? 10.385 20.143 -6.027 1.00 89.88 150 VAL A O 1
ATOM 1168 N N . GLY A 1 151 ? 10.456 18.205 -7.162 1.00 89.50 151 GLY A N 1
ATOM 1169 C CA . GLY A 1 151 ? 11.607 17.678 -6.439 1.00 89.50 151 GLY A CA 1
ATOM 1170 C C . GLY A 1 151 ? 12.847 18.561 -6.556 1.00 89.50 151 GLY A C 1
ATOM 1171 O O . GLY A 1 151 ? 13.475 18.871 -5.541 1.00 89.50 151 GLY A O 1
ATOM 1172 N N . TYR A 1 152 ? 13.197 19.003 -7.767 1.00 89.19 152 TYR A N 1
ATOM 1173 C CA . TYR A 1 152 ? 14.403 19.803 -8.011 1.00 89.19 152 TYR A CA 1
ATOM 1174 C C . TYR A 1 152 ? 14.279 21.251 -7.535 1.00 89.19 152 TYR A C 1
ATOM 1176 O O . TYR A 1 152 ? 15.300 21.876 -7.256 1.00 89.19 152 TYR A O 1
ATOM 1184 N N . ARG A 1 153 ? 13.061 21.793 -7.429 1.00 89.56 153 ARG A N 1
ATOM 1185 C CA . ARG A 1 153 ? 12.845 23.188 -7.025 1.00 89.56 153 ARG A CA 1
ATOM 1186 C C . ARG A 1 153 ? 12.611 23.350 -5.522 1.00 89.56 153 ARG A C 1
ATOM 1188 O O . ARG A 1 153 ? 13.177 24.272 -4.935 1.00 89.56 153 ARG A O 1
ATOM 1195 N N . ILE A 1 154 ? 11.858 22.450 -4.880 1.00 91.69 154 ILE A N 1
ATOM 1196 C CA . ILE A 1 154 ? 11.595 22.525 -3.431 1.00 91.69 154 ILE A CA 1
ATOM 1197 C C . ILE A 1 154 ? 12.773 21.973 -2.612 1.00 91.69 154 ILE A C 1
ATOM 1199 O O . ILE A 1 154 ? 13.097 22.516 -1.556 1.00 91.69 154 ILE A O 1
ATOM 1203 N N . SER A 1 155 ? 13.462 20.919 -3.068 1.00 91.31 155 SER A N 1
ATOM 1204 C CA . SER A 1 155 ? 14.540 20.313 -2.262 1.00 91.31 155 SER A CA 1
ATOM 1205 C C . SER A 1 155 ? 15.678 21.291 -1.919 1.00 91.31 155 SER A C 1
ATOM 1207 O O . SER A 1 155 ? 16.070 21.321 -0.752 1.00 91.31 155 SER A O 1
ATOM 1209 N N . PRO A 1 156 ? 16.183 22.136 -2.847 1.00 90.56 156 PRO A N 1
ATOM 1210 C CA . PRO A 1 156 ? 17.171 23.163 -2.513 1.00 90.56 156 PRO A CA 1
ATOM 1211 C C . PRO A 1 156 ? 16.667 24.182 -1.489 1.00 90.56 156 PRO A C 1
ATOM 1213 O O . PRO A 1 156 ? 17.424 24.544 -0.591 1.00 90.56 156 PRO A O 1
ATOM 1216 N N . LEU A 1 157 ? 15.391 24.578 -1.567 1.00 91.50 157 LEU A N 1
ATOM 1217 C CA . LEU A 1 157 ? 14.773 25.460 -0.576 1.00 91.50 157 LEU A CA 1
ATOM 1218 C C . LEU A 1 157 ? 14.784 24.806 0.812 1.00 91.50 157 LEU A C 1
ATOM 1220 O O . LEU A 1 157 ? 15.237 25.411 1.777 1.00 91.50 157 LEU A O 1
ATOM 1224 N N . LEU A 1 158 ? 14.408 23.529 0.919 1.00 91.06 158 LEU A N 1
ATOM 1225 C CA . LEU A 1 158 ? 14.507 22.790 2.184 1.00 91.06 158 LEU A CA 1
ATOM 1226 C C . LEU A 1 158 ? 15.960 22.636 2.668 1.00 91.06 158 LEU A C 1
ATOM 1228 O O . LEU A 1 158 ? 16.215 22.594 3.872 1.00 91.06 158 LEU A O 1
ATOM 1232 N N . TRP A 1 159 ? 16.942 22.563 1.764 1.00 89.81 159 TRP A N 1
ATOM 1233 C CA . TRP A 1 159 ? 18.358 22.545 2.150 1.00 89.81 159 TRP A CA 1
ATOM 1234 C C . TRP A 1 159 ? 18.847 23.884 2.683 1.00 89.81 159 TRP A C 1
ATOM 1236 O O . TRP A 1 159 ? 19.744 23.914 3.535 1.00 89.81 159 TRP A O 1
ATOM 1246 N N . GLU A 1 160 ? 18.304 24.972 2.152 1.00 87.69 160 GLU A N 1
ATOM 1247 C CA . GLU A 1 160 ? 18.564 26.333 2.591 1.00 87.69 160 GLU A CA 1
ATOM 1248 C C . GLU A 1 160 ? 17.896 26.619 3.935 1.00 87.69 160 GLU A C 1
ATOM 1250 O O . GLU A 1 160 ? 18.568 27.127 4.822 1.00 87.69 160 GLU A O 1
ATOM 1255 N N . LYS A 1 161 ? 16.632 26.224 4.116 1.00 86.50 161 LYS A N 1
ATOM 1256 C CA . LYS A 1 161 ? 15.825 26.579 5.291 1.00 86.50 161 LYS A CA 1
ATOM 1257 C C . LYS A 1 161 ? 15.878 25.562 6.429 1.00 86.50 161 LYS A C 1
ATOM 1259 O O . LYS A 1 161 ? 15.618 25.935 7.566 1.00 86.50 161 LYS A O 1
ATOM 1264 N N . VAL A 1 162 ? 16.233 24.299 6.162 1.00 85.50 162 VAL A N 1
ATOM 1265 C CA . VAL A 1 162 ? 16.238 23.217 7.170 1.00 85.50 162 VAL A CA 1
ATOM 1266 C C . VAL A 1 162 ? 17.599 22.520 7.262 1.00 85.50 162 VAL A C 1
ATOM 1268 O O . VAL A 1 162 ? 18.398 22.817 8.148 1.00 85.50 162 VAL A O 1
ATOM 1271 N N . ARG A 1 163 ? 17.905 21.583 6.352 1.00 82.38 163 ARG A N 1
ATOM 1272 C CA . ARG A 1 163 ? 19.199 20.875 6.296 1.00 82.38 163 ARG A CA 1
ATOM 1273 C C . ARG A 1 163 ? 19.442 20.244 4.932 1.00 82.38 163 ARG A C 1
ATOM 1275 O O . ARG A 1 163 ? 18.514 19.865 4.221 1.00 82.38 163 ARG A O 1
ATOM 1282 N N . ARG A 1 164 ? 20.715 20.045 4.581 1.00 83.19 164 ARG A N 1
ATOM 1283 C CA . ARG A 1 164 ? 21.089 19.325 3.353 1.00 83.19 164 ARG A CA 1
ATOM 1284 C C . ARG A 1 164 ? 20.592 17.873 3.379 1.00 83.19 164 ARG A C 1
ATOM 1286 O O . ARG A 1 164 ? 20.590 17.221 4.426 1.00 83.19 164 ARG A O 1
ATOM 1293 N N . GLY A 1 165 ? 20.242 17.361 2.199 1.00 80.06 165 GLY A N 1
ATOM 1294 C CA . GLY A 1 165 ? 19.853 15.963 1.987 1.00 80.06 165 GLY A CA 1
ATOM 1295 C C . GLY A 1 165 ? 18.362 15.665 2.166 1.00 80.06 165 GLY A C 1
ATOM 1296 O O . GLY A 1 165 ? 17.974 14.505 2.044 1.00 80.06 165 GLY A O 1
ATOM 1297 N N . LEU A 1 166 ? 17.537 16.683 2.427 1.00 86.50 166 LEU A N 1
ATOM 1298 C CA . LEU A 1 166 ? 16.077 16.562 2.391 1.00 86.50 166 LEU A CA 1
ATOM 1299 C C . LEU A 1 166 ? 15.567 16.457 0.955 1.00 86.50 166 LEU A C 1
ATOM 1301 O O . LEU A 1 166 ? 16.258 16.837 0.012 1.00 86.50 166 LEU A O 1
ATOM 1305 N N . SER A 1 167 ? 14.362 15.941 0.778 1.00 86.62 167 SER A N 1
ATOM 1306 C CA . SER A 1 167 ? 13.708 15.959 -0.525 1.00 86.62 167 SER A CA 1
ATOM 1307 C C . SER A 1 167 ? 12.219 16.129 -0.352 1.00 86.62 167 SER A C 1
ATOM 1309 O O . SER A 1 167 ? 11.616 15.370 0.398 1.00 86.62 167 SER A O 1
ATOM 1311 N N . ALA A 1 168 ? 11.641 17.058 -1.094 1.00 87.62 168 ALA A N 1
ATOM 1312 C CA . ALA A 1 168 ? 10.201 17.127 -1.249 1.00 87.62 168 ALA A CA 1
ATOM 1313 C C . ALA A 1 168 ? 9.794 16.403 -2.529 1.00 87.62 168 ALA A C 1
ATOM 1315 O O . ALA A 1 168 ? 10.542 16.372 -3.506 1.00 87.62 168 ALA A O 1
ATOM 1316 N N . GLY A 1 169 ? 8.602 15.835 -2.513 1.00 87.12 169 GLY A N 1
ATOM 1317 C CA . GLY A 1 169 ? 7.955 15.302 -3.698 1.00 87.12 169 GLY A CA 1
ATOM 1318 C C . GLY A 1 169 ? 6.462 15.481 -3.525 1.00 87.12 169 GLY A C 1
ATOM 1319 O O . GLY A 1 169 ? 5.974 15.393 -2.403 1.00 87.12 169 GLY A O 1
ATOM 1320 N N . ARG A 1 170 ? 5.752 15.768 -4.616 1.00 87.19 170 ARG A N 1
ATOM 1321 C CA . ARG A 1 170 ? 4.327 16.126 -4.585 1.00 87.19 170 ARG A CA 1
ATOM 1322 C C . ARG A 1 170 ? 3.516 15.109 -3.780 1.00 87.19 170 ARG A C 1
ATOM 1324 O O . ARG A 1 170 ? 2.907 15.449 -2.777 1.00 87.19 170 ARG A O 1
ATOM 1331 N N . VAL A 1 171 ? 3.613 13.837 -4.159 1.00 90.19 171 VAL A N 1
ATOM 1332 C CA . VAL A 1 171 ? 2.843 12.753 -3.536 1.00 90.19 171 VAL A CA 1
ATOM 1333 C C . VAL A 1 171 ? 3.417 12.343 -2.175 1.00 90.19 171 VAL A C 1
ATOM 1335 O O . VAL A 1 171 ? 2.676 12.073 -1.234 1.00 90.19 171 VAL A O 1
ATOM 1338 N N . GLN A 1 172 ? 4.746 12.314 -2.035 1.00 92.50 172 GLN A N 1
ATOM 1339 C CA . GLN A 1 172 ? 5.395 11.913 -0.784 1.00 92.50 172 GLN A CA 1
ATOM 1340 C C . GLN A 1 172 ? 5.138 12.915 0.344 1.00 92.50 172 GLN A C 1
ATOM 1342 O O . GLN A 1 172 ? 4.910 12.498 1.475 1.00 92.50 172 GLN A O 1
ATOM 1347 N N . SER A 1 173 ? 5.165 14.215 0.048 1.00 93.25 173 SER A N 1
ATOM 1348 C CA . SER A 1 173 ? 4.879 15.267 1.024 1.00 93.25 173 SER A CA 1
ATOM 1349 C C . SER A 1 173 ? 3.437 15.185 1.522 1.00 93.25 173 SER A C 1
ATOM 1351 O O . SER A 1 173 ? 3.219 15.312 2.721 1.00 93.25 173 SER A O 1
ATOM 1353 N N . VAL A 1 174 ? 2.476 14.874 0.647 1.00 93.69 174 VAL A N 1
ATOM 1354 C CA . VAL A 1 174 ? 1.076 14.656 1.048 1.00 93.69 174 VAL A CA 1
ATOM 1355 C C . VAL A 1 174 ? 0.915 13.390 1.895 1.00 93.69 174 VAL A C 1
ATOM 1357 O O . VAL A 1 174 ? 0.200 13.404 2.890 1.00 93.69 174 VAL A O 1
ATOM 1360 N N . ALA A 1 175 ? 1.630 12.305 1.584 1.00 95.38 175 ALA A N 1
ATOM 1361 C CA . ALA A 1 175 ? 1.614 11.113 2.435 1.00 95.38 175 ALA A CA 1
ATOM 1362 C C . ALA A 1 175 ? 2.194 11.384 3.838 1.00 95.38 175 ALA A C 1
ATOM 1364 O O . ALA A 1 175 ? 1.667 10.884 4.829 1.00 95.38 175 ALA A O 1
ATOM 1365 N N . VAL A 1 176 ? 3.255 12.198 3.942 1.00 96.25 176 VAL A N 1
ATOM 1366 C CA . VAL A 1 176 ? 3.773 12.662 5.244 1.00 96.25 176 VAL A CA 1
ATOM 1367 C C . VAL A 1 176 ? 2.736 13.531 5.953 1.00 96.25 176 VAL A C 1
ATOM 1369 O O . VAL A 1 176 ? 2.528 13.343 7.146 1.00 96.25 176 VAL A O 1
ATOM 1372 N N . ARG A 1 177 ? 2.062 14.429 5.226 1.00 95.75 177 ARG A N 1
ATOM 1373 C CA . ARG A 1 177 ? 0.994 15.280 5.758 1.00 95.75 177 ARG A CA 1
ATOM 1374 C C . ARG A 1 177 ? -0.127 14.464 6.391 1.00 95.75 177 ARG A C 1
ATOM 1376 O O . ARG A 1 177 ? -0.444 14.721 7.540 1.00 95.75 177 ARG A O 1
ATOM 1383 N N . ILE A 1 178 ? -0.635 13.442 5.701 1.00 96.25 178 ILE A N 1
ATOM 1384 C CA . ILE A 1 178 ? -1.678 12.538 6.220 1.00 96.25 178 ILE A CA 1
ATOM 1385 C C . ILE A 1 178 ? -1.251 11.903 7.553 1.00 96.25 178 ILE A C 1
ATOM 1387 O O . ILE A 1 178 ? -2.024 11.858 8.505 1.00 96.25 178 ILE A O 1
ATOM 1391 N N . VAL A 1 179 ? 0.001 11.441 7.650 1.00 97.38 179 VAL A N 1
ATOM 1392 C CA . VAL A 1 179 ? 0.533 10.869 8.898 1.00 97.38 179 VAL A CA 1
ATOM 1393 C C . VAL A 1 179 ? 0.668 11.934 9.995 1.00 97.38 179 VAL A C 1
ATOM 1395 O O . VAL A 1 179 ? 0.372 11.651 11.151 1.00 97.38 179 VAL A O 1
ATOM 1398 N N . CYS A 1 180 ? 1.098 13.152 9.655 1.00 96.75 180 CYS A N 1
ATOM 1399 C CA . CYS A 1 180 ? 1.195 14.263 10.604 1.00 96.75 180 CYS A CA 1
ATOM 1400 C C . CYS A 1 180 ? -0.179 14.736 11.102 1.00 96.75 180 CYS A C 1
ATOM 1402 O O . CYS A 1 180 ? -0.313 14.992 12.291 1.00 96.75 180 CYS A O 1
ATOM 1404 N N . GLU A 1 181 ? -1.180 14.836 10.226 1.00 95.75 181 GLU A N 1
ATOM 1405 C CA . GLU A 1 181 ? -2.554 15.221 10.578 1.00 95.75 181 GLU A CA 1
ATOM 1406 C C . GLU A 1 181 ? -3.186 14.179 11.510 1.00 95.75 181 GLU A C 1
ATOM 1408 O O . GLU A 1 181 ? -3.735 14.549 12.541 1.00 95.75 181 GLU A O 1
ATOM 1413 N N . ARG A 1 182 ? -2.997 12.876 11.244 1.00 97.12 182 ARG A N 1
ATOM 1414 C CA . ARG A 1 182 ? -3.414 11.814 12.178 1.00 97.12 182 ARG A CA 1
ATOM 1415 C C . ARG A 1 182 ? -2.742 11.941 13.543 1.00 97.12 182 ARG A C 1
ATOM 1417 O O . ARG A 1 182 ? -3.385 11.717 14.560 1.00 97.12 182 ARG A O 1
ATOM 1424 N N . GLU A 1 183 ? -1.459 12.289 13.586 1.00 95.69 183 GLU A N 1
ATOM 1425 C CA . GLU A 1 183 ? -0.774 12.507 14.863 1.00 95.69 183 GLU A CA 1
ATOM 1426 C C . GLU A 1 183 ? -1.336 13.729 15.597 1.00 95.69 183 GLU A C 1
ATOM 1428 O O . GLU A 1 183 ? -1.531 13.665 16.800 1.00 95.69 183 GLU A O 1
ATOM 1433 N N . GLN A 1 184 ? -1.674 14.806 14.883 1.00 94.62 184 GLN A N 1
ATOM 1434 C CA . GLN A 1 184 ? -2.333 15.975 15.473 1.00 94.62 184 GLN A CA 1
ATOM 1435 C C . GLN A 1 184 ? -3.731 15.643 16.012 1.00 94.62 184 GLN A C 1
ATOM 1437 O O . GLN A 1 184 ? -4.088 16.128 17.081 1.00 94.62 184 GLN A O 1
ATOM 1442 N N . GLU A 1 185 ? -4.508 14.811 15.309 1.00 95.56 185 GLU A N 1
ATOM 1443 C CA . GLU A 1 185 ? -5.800 14.306 15.795 1.00 95.56 185 GLU A CA 1
ATOM 1444 C C . GLU A 1 185 ? -5.634 13.527 17.103 1.00 95.56 185 GLU A C 1
ATOM 1446 O O . GLU A 1 185 ? -6.422 13.718 18.024 1.00 95.56 185 GLU A O 1
ATOM 1451 N N . ILE A 1 186 ? -4.602 12.682 17.198 1.00 93.06 186 ILE A N 1
ATOM 1452 C CA . ILE A 1 186 ? -4.280 11.916 18.409 1.00 93.06 186 ILE A CA 1
ATOM 1453 C C . ILE A 1 186 ? -3.825 12.851 19.537 1.00 93.06 186 ILE A C 1
ATOM 1455 O O . ILE A 1 186 ? -4.341 12.745 20.645 1.00 93.06 186 ILE A O 1
ATOM 1459 N N . ASP A 1 187 ? -2.908 13.780 19.256 1.00 89.44 187 ASP A N 1
ATOM 1460 C CA . ASP A 1 187 ? -2.355 14.726 20.235 1.00 89.44 187 ASP A CA 1
ATOM 1461 C C . ASP A 1 187 ? -3.451 15.665 20.792 1.00 89.44 187 ASP A C 1
ATOM 1463 O O . ASP A 1 187 ? -3.435 16.031 21.968 1.00 89.44 187 ASP A O 1
ATOM 1467 N N . ALA A 1 188 ? -4.427 16.053 19.962 1.00 93.25 188 ALA A N 1
ATOM 1468 C CA . ALA A 1 188 ? -5.560 16.895 20.356 1.00 93.25 188 ALA A CA 1
ATOM 1469 C C . ALA A 1 188 ? -6.712 16.117 21.021 1.00 93.25 188 ALA A C 1
ATOM 1471 O O . ALA A 1 188 ? -7.627 16.732 21.584 1.00 93.25 188 ALA A O 1
ATOM 1472 N N . PHE A 1 189 ? -6.703 14.784 20.945 1.00 93.62 189 PHE A N 1
ATOM 1473 C CA . PHE A 1 189 ? -7.792 13.953 21.431 1.00 93.62 189 PHE A CA 1
ATOM 1474 C C . PHE A 1 189 ? -7.834 13.919 22.960 1.00 93.62 189 PHE A C 1
ATOM 1476 O O . PHE A 1 189 ? -6.855 13.609 23.634 1.00 93.62 189 PHE A O 1
ATOM 1483 N N . LYS A 1 190 ? -9.016 14.183 23.518 1.00 92.81 190 LYS A N 1
ATOM 1484 C CA . LYS A 1 190 ? -9.279 14.055 24.953 1.00 92.81 190 LYS A CA 1
ATOM 1485 C C . LYS A 1 190 ? -10.214 12.878 25.168 1.00 92.81 190 LYS A C 1
ATOM 1487 O O . LYS A 1 190 ? -11.372 12.941 24.755 1.00 92.81 190 LYS A O 1
ATOM 1492 N N . ALA A 1 191 ? -9.703 11.827 25.803 1.00 93.06 191 ALA A N 1
ATOM 1493 C CA . ALA A 1 191 ? -10.498 10.655 26.133 1.00 93.06 191 ALA A CA 1
ATOM 1494 C C . ALA A 1 191 ? -11.668 11.054 27.040 1.00 93.06 191 ALA A C 1
ATOM 1496 O O . ALA A 1 191 ? -11.476 11.691 28.077 1.00 93.06 191 ALA A O 1
ATOM 1497 N N . LYS A 1 192 ? -12.878 10.688 26.626 1.00 92.88 192 LYS A N 1
ATOM 1498 C CA . LYS A 1 192 ? -14.091 10.796 27.425 1.00 92.88 192 LYS A CA 1
ATOM 1499 C C . LYS A 1 192 ? -14.401 9.433 28.016 1.00 92.88 192 LYS A C 1
ATOM 1501 O O . LYS A 1 192 ? -14.379 8.426 27.303 1.00 92.88 192 LYS A O 1
ATOM 1506 N N . GLU A 1 193 ? -14.650 9.427 29.314 1.00 94.31 193 GLU A N 1
ATOM 1507 C CA . GLU A 1 193 ? -15.161 8.265 30.023 1.00 94.31 193 GLU A CA 1
ATOM 1508 C C . GLU A 1 193 ? -16.617 8.023 29.624 1.00 94.31 193 GLU A C 1
ATOM 1510 O O . GLU A 1 193 ? -17.391 8.970 29.480 1.00 94.31 193 GLU A O 1
ATOM 1515 N N . TYR A 1 194 ? -16.977 6.759 29.428 1.00 94.62 194 TYR A N 1
ATOM 1516 C CA . TYR A 1 194 ? -18.365 6.345 29.303 1.00 94.62 194 TYR A CA 1
ATOM 1517 C C . TYR A 1 194 ? -18.539 4.927 29.839 1.00 94.62 194 TYR A C 1
ATOM 1519 O O . TYR A 1 194 ? -17.598 4.136 29.873 1.00 94.62 194 TYR A O 1
ATOM 1527 N N . TRP A 1 195 ? -19.755 4.587 30.246 1.00 96.12 195 TRP A N 1
ATOM 1528 C CA . TRP A 1 195 ? -20.064 3.290 30.833 1.00 96.12 195 TRP A CA 1
ATOM 1529 C C . TRP A 1 195 ? -21.118 2.547 30.023 1.00 96.12 195 TRP A C 1
ATOM 1531 O O . TRP A 1 195 ? -22.054 3.134 29.482 1.00 96.12 195 TRP A O 1
ATOM 1541 N N . SER A 1 196 ? -20.990 1.223 29.981 1.00 95.81 196 SER A N 1
ATOM 1542 C CA . SER A 1 196 ? -22.029 0.328 29.470 1.00 95.81 196 SER A CA 1
ATOM 1543 C C . SER A 1 196 ? -22.507 -0.597 30.579 1.00 95.81 196 SER A C 1
ATOM 1545 O O . SER A 1 196 ? -21.683 -1.124 31.325 1.00 95.81 196 SER A O 1
ATOM 1547 N N . ILE A 1 197 ? -23.811 -0.850 30.652 1.00 97.00 197 ILE A N 1
ATOM 1548 C CA . ILE A 1 197 ? -24.377 -1.826 31.588 1.00 97.00 197 ILE A CA 1
ATOM 1549 C C . ILE A 1 197 ? -24.612 -3.142 30.852 1.00 97.00 197 ILE A C 1
ATOM 1551 O O . ILE A 1 197 ? -25.365 -3.177 29.872 1.00 97.00 197 ILE A O 1
ATOM 1555 N N . VAL A 1 198 ? -23.969 -4.206 31.330 1.00 96.88 198 VAL A N 1
ATOM 1556 C CA . VAL A 1 198 ? -24.163 -5.578 30.857 1.00 96.88 198 VAL A CA 1
ATOM 1557 C C . VAL A 1 198 ? -24.905 -6.357 31.935 1.00 96.88 198 VAL A C 1
ATOM 1559 O O . VAL A 1 198 ? -24.551 -6.330 33.110 1.00 96.88 198 VAL A O 1
ATOM 1562 N N . THR A 1 199 ? -25.966 -7.046 31.542 1.00 97.38 199 THR A N 1
ATOM 1563 C CA . THR A 1 199 ? -26.812 -7.844 32.426 1.00 97.38 199 THR A CA 1
ATOM 1564 C C . THR A 1 199 ? -26.734 -9.297 31.995 1.00 97.38 199 THR A C 1
ATOM 1566 O O . THR A 1 199 ? -27.045 -9.632 30.853 1.00 97.38 199 THR A O 1
ATOM 1569 N N . ARG A 1 200 ? -26.336 -10.168 32.919 1.00 97.50 200 ARG A N 1
ATOM 1570 C CA . ARG A 1 200 ? -26.298 -11.612 32.724 1.00 97.50 200 ARG A CA 1
ATOM 1571 C C . ARG A 1 200 ? -27.630 -12.215 33.151 1.00 97.50 200 ARG A C 1
ATOM 1573 O O . ARG A 1 200 ? -28.014 -12.136 34.319 1.00 97.50 200 ARG A O 1
ATOM 1580 N N . LEU A 1 201 ? -28.316 -12.825 32.194 1.00 97.31 201 LEU A N 1
ATOM 1581 C CA . LEU A 1 201 ? -29.666 -13.355 32.335 1.00 97.31 201 LEU A CA 1
ATOM 1582 C C . LEU A 1 201 ? -29.688 -14.854 32.041 1.00 97.31 201 LEU A C 1
ATOM 1584 O O . LEU A 1 201 ? -28.857 -15.378 31.296 1.00 97.31 201 LEU A O 1
ATOM 1588 N N . LYS A 1 202 ? -30.661 -15.549 32.623 1.00 96.88 202 LYS A N 1
ATOM 1589 C CA . LYS A 1 202 ? -30.902 -16.973 32.400 1.00 96.88 202 LYS A CA 1
ATOM 1590 C C . LYS A 1 202 ? -32.392 -17.216 32.177 1.00 96.88 202 LYS A C 1
ATOM 1592 O O . LYS A 1 202 ? -33.217 -16.787 32.974 1.00 96.88 202 LYS A O 1
ATOM 1597 N N . GLY A 1 203 ? -32.724 -17.886 31.077 1.00 94.75 203 GLY A N 1
ATOM 1598 C CA . GLY A 1 203 ? -34.081 -18.366 30.811 1.00 94.75 203 GLY A CA 1
ATOM 1599 C C . GLY A 1 203 ? -34.320 -19.766 31.378 1.00 94.75 203 GLY A C 1
ATOM 1600 O O . GLY A 1 203 ? -33.468 -20.336 32.065 1.00 94.75 203 GLY A O 1
ATOM 1601 N N . GLY A 1 204 ? -35.464 -20.351 31.035 1.00 91.94 204 GLY A N 1
ATOM 1602 C CA . GLY A 1 204 ? -35.825 -21.729 31.365 1.00 91.94 204 GLY A CA 1
ATOM 1603 C C . GLY A 1 204 ? -34.948 -22.775 30.671 1.00 91.94 204 GLY A C 1
ATOM 1604 O O . GLY A 1 204 ? -34.872 -23.911 31.136 1.00 91.94 204 GLY A O 1
ATOM 1605 N N . VAL A 1 205 ? -34.242 -22.393 29.599 1.00 92.19 205 VAL A N 1
ATOM 1606 C CA . VAL A 1 205 ? -33.311 -23.256 28.859 1.00 92.19 205 VAL A CA 1
ATOM 1607 C C . VAL A 1 205 ? -31.891 -22.664 28.901 1.00 92.19 205 VAL A C 1
ATOM 1609 O O . VAL A 1 205 ? -31.723 -21.479 28.606 1.00 92.19 205 VAL A O 1
ATOM 1612 N N . PRO A 1 206 ? -30.852 -23.450 29.259 1.00 90.62 206 PRO A N 1
ATOM 1613 C CA . PRO A 1 206 ? -29.460 -22.991 29.233 1.00 90.62 206 PRO A CA 1
ATOM 1614 C C . PRO A 1 206 ? -28.942 -22.779 27.792 1.00 90.62 206 PRO A C 1
ATOM 1616 O O . PRO A 1 206 ? -29.494 -23.359 26.856 1.00 90.62 206 PRO A O 1
ATOM 1619 N N . PRO A 1 207 ? -27.843 -22.023 27.590 1.00 93.62 207 PRO A N 1
ATOM 1620 C CA . PRO A 1 207 ? -27.004 -21.375 28.603 1.00 93.62 207 PRO A CA 1
ATOM 1621 C C . PRO A 1 207 ? -27.495 -19.968 29.004 1.00 93.62 207 PRO A C 1
ATOM 1623 O O . PRO A 1 207 ? -28.292 -19.361 28.290 1.00 93.62 207 PRO A O 1
ATOM 1626 N N . PRO A 1 208 ? -26.997 -19.410 30.127 1.00 95.12 208 PRO A N 1
ATOM 1627 C CA . PRO A 1 208 ? -27.122 -17.983 30.408 1.00 95.12 208 PRO A CA 1
ATOM 1628 C C . PRO A 1 208 ? -26.482 -17.127 29.311 1.00 95.12 208 PRO A C 1
ATOM 1630 O O . PRO A 1 208 ? -25.513 -17.550 28.680 1.00 95.12 208 PRO A O 1
ATOM 1633 N N . PHE A 1 209 ? -26.979 -15.908 29.140 1.00 95.56 209 PHE A N 1
ATOM 1634 C CA . PHE A 1 209 ? -26.518 -14.973 28.117 1.00 95.56 209 PHE A CA 1
ATOM 1635 C C . PHE A 1 209 ? -26.399 -13.551 28.668 1.00 95.56 209 PHE A C 1
ATOM 1637 O O . PHE A 1 209 ? -26.933 -13.226 29.729 1.00 95.56 209 PHE A O 1
ATOM 1644 N N . GLU A 1 210 ? -25.685 -12.700 27.937 1.00 95.94 210 GLU A N 1
ATOM 1645 C CA . GLU A 1 210 ? -25.481 -11.295 28.283 1.00 95.94 210 GLU A CA 1
ATOM 1646 C C . GLU A 1 210 ? -26.340 -10.386 27.403 1.00 95.94 210 GLU A C 1
ATOM 1648 O O . GLU A 1 210 ? -26.419 -10.561 26.186 1.00 95.94 210 GLU A O 1
ATOM 1653 N N . ALA A 1 211 ? -26.970 -9.395 28.027 1.00 96.38 211 ALA A N 1
ATOM 1654 C CA . ALA A 1 211 ? -27.741 -8.353 27.369 1.00 96.38 211 ALA A CA 1
ATOM 1655 C C . ALA A 1 211 ? -27.193 -6.975 27.755 1.00 96.38 211 ALA A C 1
ATOM 1657 O O . ALA A 1 211 ? -26.919 -6.708 28.924 1.00 96.38 211 ALA A O 1
ATOM 1658 N N . LYS A 1 212 ? -27.047 -6.083 26.776 1.00 96.75 212 LYS A N 1
ATOM 1659 C CA . LYS A 1 212 ? -26.597 -4.702 26.988 1.00 96.75 212 LYS A CA 1
ATOM 1660 C C . LYS A 1 212 ? -27.797 -3.779 27.122 1.00 96.75 212 LYS A C 1
ATOM 1662 O O . LYS A 1 212 ? -28.745 -3.902 26.352 1.00 96.75 212 LYS A O 1
ATOM 1667 N N . LEU A 1 213 ? -27.754 -2.831 28.052 1.00 97.50 213 LEU A N 1
ATOM 1668 C CA . LEU A 1 213 ? -28.749 -1.759 28.113 1.00 97.50 213 LEU A CA 1
ATOM 1669 C C . LEU A 1 213 ? -28.669 -0.904 26.835 1.00 97.50 213 LEU A C 1
ATOM 1671 O O . LEU A 1 213 ? -27.594 -0.410 26.502 1.00 97.50 213 LEU A O 1
ATOM 1675 N N . ILE A 1 214 ? -29.791 -0.727 26.130 1.00 96.81 214 ILE A N 1
ATOM 1676 C CA . ILE A 1 214 ? -29.852 0.035 24.869 1.00 96.81 214 ILE A CA 1
ATOM 1677 C C . ILE A 1 214 ? -30.795 1.237 24.908 1.00 96.81 214 ILE A C 1
ATOM 1679 O O . ILE A 1 214 ? -30.567 2.182 24.161 1.00 96.81 214 ILE A O 1
ATOM 1683 N N . LYS A 1 215 ? -31.821 1.249 25.776 1.00 97.00 215 LYS A N 1
ATOM 1684 C CA . LYS A 1 215 ? -32.701 2.419 25.960 1.00 97.00 215 LYS A CA 1
ATOM 1685 C C . LYS A 1 215 ? -33.160 2.596 27.403 1.00 97.00 215 LYS A C 1
ATOM 1687 O O . LYS A 1 215 ? -33.341 1.620 28.130 1.00 97.00 215 LYS A O 1
ATOM 1692 N N . ILE A 1 216 ? -33.437 3.848 27.769 1.00 96.31 216 ILE A N 1
ATOM 1693 C CA . ILE A 1 216 ? -34.094 4.231 29.026 1.00 96.31 216 ILE A CA 1
ATOM 1694 C C . ILE A 1 216 ? -35.330 5.064 28.676 1.00 96.31 216 ILE A C 1
ATOM 1696 O O . ILE A 1 216 ? -35.232 6.078 27.988 1.00 96.31 216 ILE A O 1
ATOM 1700 N N . SER A 1 217 ? -36.512 4.629 29.114 1.00 94.12 217 SER A N 1
ATOM 1701 C CA . SER A 1 217 ? -37.801 5.265 28.798 1.00 94.12 217 SER A CA 1
ATOM 1702 C C . SER A 1 217 ? -37.999 5.509 27.290 1.00 94.12 217 SER A C 1
ATOM 1704 O O . SER A 1 217 ? -38.479 6.563 26.873 1.00 94.12 217 SER A O 1
ATOM 1706 N N . GLY A 1 218 ? -37.565 4.552 26.461 1.00 93.06 218 GLY A N 1
ATOM 1707 C CA . GLY A 1 218 ? -37.671 4.607 24.997 1.00 93.06 218 GLY A CA 1
ATOM 1708 C C . GLY A 1 218 ? -36.662 5.517 24.281 1.00 93.06 218 GLY A C 1
ATOM 1709 O O . GLY A 1 218 ? -36.670 5.554 23.048 1.00 93.06 218 GLY A O 1
ATOM 1710 N N . LYS A 1 219 ? -35.780 6.209 25.013 1.00 95.00 219 LYS A N 1
ATOM 1711 C CA . LYS A 1 219 ? -34.774 7.133 24.469 1.00 95.00 219 LYS A CA 1
ATOM 1712 C C . LYS A 1 219 ? -33.361 6.561 24.571 1.00 95.00 219 LYS A C 1
ATOM 1714 O O . LYS A 1 219 ? -33.077 5.741 25.449 1.00 95.00 219 LYS A O 1
ATOM 1719 N N . ASP A 1 220 ? -32.501 7.026 23.672 1.00 94.12 220 ASP A N 1
ATOM 1720 C CA . ASP A 1 220 ? -31.061 6.785 23.742 1.00 94.12 220 ASP A CA 1
ATOM 1721 C C . ASP A 1 220 ? -30.469 7.555 24.935 1.00 94.12 220 ASP A C 1
ATOM 1723 O O . ASP A 1 220 ? -31.033 8.556 25.388 1.00 94.12 220 ASP A O 1
ATOM 1727 N N . PHE A 1 221 ? -29.356 7.061 25.470 1.00 93.31 221 PHE A N 1
ATOM 1728 C CA . PHE A 1 221 ? -28.722 7.589 26.676 1.00 93.31 221 PHE A CA 1
ATOM 1729 C C . PHE A 1 221 ? -27.195 7.471 26.579 1.00 93.31 221 PHE A C 1
ATOM 1731 O O . PHE A 1 221 ? -26.670 6.721 25.758 1.00 93.31 221 PHE A O 1
ATOM 1738 N N . GLU A 1 222 ? -26.494 8.185 27.452 1.00 92.44 222 GLU A N 1
ATOM 1739 C CA . GLU A 1 222 ? -25.049 8.090 27.656 1.00 92.44 222 GLU A CA 1
ATOM 1740 C C . GLU A 1 222 ? -24.800 8.065 29.168 1.00 92.44 222 GLU A C 1
ATOM 1742 O O . GLU A 1 222 ? -25.477 8.783 29.899 1.00 92.44 222 GLU A O 1
ATOM 1747 N N . ILE A 1 223 ? -23.881 7.218 29.641 1.00 94.56 223 ILE A N 1
ATOM 1748 C CA . ILE A 1 223 ? -23.523 7.130 31.065 1.00 94.56 223 ILE A CA 1
ATOM 1749 C C . ILE A 1 223 ? -22.105 7.666 31.205 1.00 94.56 223 ILE A C 1
ATOM 1751 O O . ILE A 1 223 ? -21.157 6.981 30.824 1.00 94.56 223 ILE A O 1
ATOM 1755 N N . ALA A 1 224 ? -21.958 8.885 31.718 1.00 93.19 224 ALA A N 1
ATOM 1756 C CA . ALA A 1 224 ? -20.671 9.586 31.710 1.00 93.19 224 ALA A CA 1
ATOM 1757 C C . ALA A 1 224 ? -19.772 9.240 32.910 1.00 93.19 224 ALA A C 1
ATOM 1759 O O . ALA A 1 224 ? -18.557 9.390 32.829 1.00 93.19 224 ALA A O 1
ATOM 1760 N N . GLU A 1 225 ? -20.349 8.783 34.026 1.00 93.44 225 GLU A N 1
ATOM 1761 C CA . GLU A 1 225 ? -19.622 8.576 35.283 1.00 93.44 225 GLU A CA 1
ATOM 1762 C C . GLU A 1 225 ? -20.042 7.303 36.031 1.00 93.44 225 GLU A C 1
ATOM 1764 O O . GLU A 1 225 ? -21.179 6.828 35.944 1.00 93.44 225 GLU A O 1
ATOM 1769 N N . GLU A 1 226 ? -19.127 6.785 36.854 1.00 94.31 226 GLU A N 1
ATOM 1770 C CA . GLU A 1 226 ? -19.344 5.572 37.652 1.00 94.31 226 GLU A CA 1
ATOM 1771 C C . GLU A 1 226 ? -20.546 5.697 38.609 1.00 94.31 226 GLU A C 1
ATOM 1773 O O . GLU A 1 226 ? -21.265 4.727 38.857 1.00 94.31 226 GLU A O 1
ATOM 1778 N N . SER A 1 227 ? -20.789 6.897 39.151 1.00 95.06 227 SER A N 1
ATOM 1779 C CA . SER A 1 227 ? -21.888 7.161 40.092 1.00 95.06 227 SER A CA 1
ATOM 1780 C C . SER A 1 227 ? -23.255 6.880 39.455 1.00 95.06 227 SER A C 1
ATOM 1782 O O . SER A 1 227 ? -24.127 6.260 40.073 1.00 95.06 227 SER A O 1
ATOM 1784 N N . GLU A 1 228 ? -23.423 7.291 38.199 1.00 94.56 228 GLU A N 1
ATOM 1785 C CA . GLU A 1 228 ? -24.625 7.058 37.408 1.00 94.56 228 GLU A CA 1
ATOM 1786 C C . GLU A 1 228 ? -24.750 5.582 37.023 1.00 94.56 228 GLU A C 1
ATOM 1788 O O . GLU A 1 228 ? -25.818 4.994 37.207 1.00 94.56 228 GLU A O 1
ATOM 1793 N N . ALA A 1 229 ? -23.648 4.948 36.607 1.00 95.25 229 ALA A N 1
ATOM 1794 C CA . ALA A 1 229 ? -23.615 3.516 36.321 1.00 95.25 229 ALA A CA 1
ATOM 1795 C C . ALA A 1 229 ? -24.065 2.687 37.539 1.00 95.25 229 ALA A C 1
ATOM 1797 O O . ALA A 1 229 ? -24.952 1.843 37.420 1.00 95.25 229 ALA A O 1
ATOM 1798 N N . LYS A 1 230 ? -23.541 2.978 38.739 1.00 95.38 230 LYS A N 1
ATOM 1799 C CA . LYS A 1 230 ? -23.929 2.305 39.995 1.00 95.38 230 LYS A CA 1
ATOM 1800 C C . LYS A 1 230 ? -25.401 2.528 40.351 1.00 95.38 230 LYS A C 1
ATOM 1802 O O . LYS A 1 230 ? -26.073 1.594 40.791 1.00 95.38 230 LYS A O 1
ATOM 1807 N N . LYS A 1 231 ? -25.930 3.742 40.149 1.00 95.25 231 LYS A N 1
ATOM 1808 C CA . LYS A 1 231 ? -27.365 4.031 40.339 1.00 95.25 231 LYS A CA 1
ATOM 1809 C C . LYS A 1 231 ? -28.226 3.205 39.385 1.00 95.25 231 LYS A C 1
ATOM 1811 O O . LYS A 1 231 ? -29.235 2.655 39.819 1.00 95.25 231 LYS A O 1
ATOM 1816 N N . LEU A 1 232 ? -27.821 3.091 38.119 1.00 95.94 232 LEU A N 1
ATOM 1817 C CA . LEU A 1 232 ? -28.521 2.290 37.116 1.00 95.94 232 LEU A CA 1
ATOM 1818 C C . LEU A 1 232 ? -28.470 0.798 37.443 1.00 95.94 232 LEU A C 1
ATOM 1820 O O . LEU A 1 232 ? -29.514 0.158 37.419 1.00 95.94 232 LEU A O 1
ATOM 1824 N N . VAL A 1 233 ? -27.313 0.262 37.837 1.00 96.19 233 VAL A N 1
ATOM 1825 C CA . VAL A 1 233 ? -27.176 -1.132 38.296 1.00 96.19 233 VAL A CA 1
ATOM 1826 C C . VAL A 1 233 ? -28.142 -1.428 39.448 1.00 96.19 233 VAL A C 1
ATOM 1828 O O . VAL A 1 233 ? -28.891 -2.400 39.388 1.00 96.19 233 VAL A O 1
ATOM 1831 N N . ASN A 1 234 ? -28.187 -0.556 40.461 1.00 95.06 234 ASN A N 1
ATOM 1832 C CA . ASN A 1 234 ? -29.075 -0.708 41.619 1.00 95.06 234 ASN A CA 1
ATOM 1833 C C . ASN A 1 234 ? -30.566 -0.542 41.290 1.00 95.06 234 ASN A C 1
ATOM 1835 O O . ASN A 1 234 ? -31.413 -1.052 42.024 1.00 95.06 234 ASN A O 1
ATOM 1839 N N . ALA A 1 235 ? -30.899 0.231 40.256 1.00 95.56 235 ALA A N 1
ATOM 1840 C CA . ALA A 1 235 ? -32.272 0.394 39.796 1.00 95.56 235 ALA A CA 1
ATOM 1841 C C . ALA A 1 235 ? -32.720 -0.831 38.989 1.00 95.56 235 ALA A C 1
ATOM 1843 O O . ALA A 1 235 ? -33.752 -1.414 39.298 1.00 95.56 235 ALA A O 1
ATOM 1844 N N . ILE A 1 236 ? -31.909 -1.258 38.017 1.00 96.00 236 ILE A N 1
ATOM 1845 C CA . ILE A 1 236 ? -32.200 -2.391 37.130 1.00 96.00 236 ILE A CA 1
ATOM 1846 C C . ILE A 1 236 ? -32.254 -3.708 37.919 1.00 96.00 236 ILE A C 1
ATOM 1848 O O . ILE A 1 236 ? -33.083 -4.558 37.615 1.00 96.00 236 ILE A O 1
ATOM 1852 N N . SER A 1 237 ? -31.442 -3.881 38.969 1.00 95.38 237 SER A N 1
ATOM 1853 C CA . SER A 1 237 ? -31.447 -5.107 39.787 1.00 95.38 237 SER A CA 1
ATOM 1854 C C . SER A 1 237 ? -32.752 -5.365 40.548 1.00 95.38 237 SER A C 1
ATOM 1856 O O . SER A 1 237 ? -32.971 -6.482 41.011 1.00 95.38 237 SER A O 1
ATOM 1858 N N . LYS A 1 238 ? -33.612 -4.348 40.688 1.00 96.12 238 LYS A N 1
ATOM 1859 C CA . LYS A 1 238 ? -34.919 -4.442 41.359 1.00 96.12 238 LYS A CA 1
ATOM 1860 C C . LYS A 1 238 ? -36.072 -4.717 40.394 1.00 96.12 238 LYS A C 1
ATOM 1862 O O . LYS A 1 238 ? -37.194 -4.923 40.848 1.00 96.12 238 LYS A O 1
ATOM 1867 N N . GLU A 1 239 ? -35.811 -4.682 39.092 1.00 97.25 239 GLU A N 1
ATOM 1868 C CA . GLU A 1 239 ? -36.819 -4.895 38.059 1.00 97.25 239 GLU A CA 1
ATOM 1869 C C . GLU A 1 239 ? -37.021 -6.388 37.773 1.00 97.25 239 GLU A C 1
ATOM 1871 O O . GLU A 1 239 ? -36.150 -7.226 38.014 1.00 97.25 239 GLU A O 1
ATOM 1876 N N . SER A 1 240 ? -38.179 -6.728 37.210 1.00 95.81 240 SER A N 1
ATOM 1877 C CA . SER A 1 240 ? -38.406 -8.040 36.604 1.00 95.81 240 SER A CA 1
ATOM 1878 C C . SER A 1 240 ? -38.007 -8.018 35.134 1.00 95.81 240 SER A C 1
ATOM 1880 O O . SER A 1 240 ? -38.427 -7.118 34.409 1.00 95.81 240 SER A O 1
ATOM 1882 N N . PHE A 1 241 ? -37.274 -9.033 34.682 1.00 97.88 241 PHE A N 1
ATOM 1883 C CA . PHE A 1 241 ? -36.808 -9.138 33.302 1.00 97.88 241 PHE A CA 1
ATOM 1884 C C . PHE A 1 241 ? -37.771 -9.995 32.483 1.00 97.88 241 PHE A C 1
ATOM 1886 O O . PHE A 1 241 ? -37.966 -11.176 32.782 1.00 97.88 241 PHE A O 1
ATOM 1893 N N . LEU A 1 242 ? -38.366 -9.401 31.453 1.00 97.56 242 LEU A N 1
ATOM 1894 C CA . LEU A 1 242 ? -39.307 -10.055 30.552 1.00 97.56 242 LEU A CA 1
ATOM 1895 C C . LEU A 1 242 ? -38.748 -10.043 29.132 1.00 97.56 242 LEU A C 1
ATOM 1897 O O . LEU A 1 242 ? -38.455 -8.979 28.589 1.00 97.56 242 LEU A O 1
ATOM 1901 N N . LEU A 1 243 ? -38.619 -11.213 28.513 1.00 97.38 243 LEU A N 1
ATOM 1902 C CA . LEU A 1 243 ? -38.261 -11.314 27.102 1.00 97.38 243 LEU A CA 1
ATOM 1903 C C . LEU A 1 243 ? -39.444 -10.844 26.247 1.00 97.38 243 LEU A C 1
ATOM 1905 O O . LEU A 1 243 ? -40.396 -11.593 26.044 1.00 97.38 243 LEU A O 1
ATOM 1909 N N . SER A 1 244 ? -39.412 -9.600 25.770 1.00 96.75 244 SER A N 1
ATOM 1910 C CA . SER A 1 244 ? -40.552 -8.977 25.091 1.00 96.75 244 SER A CA 1
ATOM 1911 C C . SER A 1 244 ? -40.569 -9.228 23.588 1.00 96.75 244 SER A C 1
ATOM 1913 O O . SER A 1 244 ? -41.639 -9.265 22.986 1.00 96.75 244 SER A O 1
ATOM 1915 N N . THR A 1 245 ? -39.408 -9.395 22.949 1.00 97.50 245 THR A N 1
ATOM 1916 C CA . THR A 1 245 ? -39.348 -9.664 21.504 1.00 97.50 245 THR A CA 1
ATOM 1917 C C . THR A 1 245 ? -38.172 -10.555 21.134 1.00 97.50 245 THR A C 1
ATOM 1919 O O . THR A 1 245 ? -37.045 -10.343 21.589 1.00 97.50 245 THR A O 1
ATOM 1922 N N . ILE A 1 246 ? -38.417 -11.503 20.228 1.00 97.12 246 ILE A N 1
ATOM 1923 C CA . ILE A 1 246 ? -37.405 -12.339 19.586 1.00 97.12 246 ILE A CA 1
ATOM 1924 C C . ILE A 1 246 ? -37.412 -12.056 18.083 1.00 97.12 246 ILE A C 1
ATOM 1926 O O . ILE A 1 246 ? -38.332 -12.420 17.354 1.00 97.12 246 ILE A O 1
ATOM 1930 N N . LYS A 1 247 ? -36.335 -11.451 17.577 1.00 95.88 247 LYS A N 1
ATOM 1931 C CA . LYS A 1 247 ? -36.155 -11.208 16.138 1.00 95.88 247 LYS A CA 1
ATOM 1932 C C . LYS A 1 247 ? -35.184 -12.222 15.564 1.00 95.88 247 LYS A C 1
ATOM 1934 O O . LYS A 1 247 ? -34.023 -12.243 15.958 1.00 95.88 247 LYS A O 1
ATOM 1939 N N . LYS A 1 248 ? -35.648 -13.027 14.608 1.00 94.75 248 LYS A N 1
ATOM 1940 C CA . LYS A 1 248 ? -34.812 -13.951 13.830 1.00 94.75 248 LYS A CA 1
ATOM 1941 C C . LYS A 1 248 ? -34.676 -13.427 12.407 1.00 94.75 248 LYS A C 1
ATOM 1943 O O . LYS A 1 248 ? -35.668 -13.061 11.783 1.00 94.75 248 LYS A O 1
ATOM 1948 N N . SER A 1 249 ? -33.452 -13.372 11.899 1.00 94.31 249 SER A N 1
ATOM 1949 C CA . SER A 1 249 ? -33.180 -12.936 10.529 1.00 94.31 249 SER A CA 1
ATOM 1950 C C . SER A 1 249 ? -32.008 -13.700 9.931 1.00 94.31 249 SER A C 1
ATOM 1952 O O . SER A 1 249 ? -31.049 -14.014 10.631 1.00 94.31 249 SER A O 1
ATOM 1954 N N . GLU A 1 250 ? -32.074 -13.977 8.630 1.00 94.62 250 GLU A N 1
ATOM 1955 C CA . GLU A 1 250 ? -30.950 -14.546 7.886 1.00 94.62 250 GLU A CA 1
ATOM 1956 C C . GLU A 1 250 ? -30.056 -13.405 7.376 1.00 94.62 250 GLU A C 1
ATOM 1958 O O . GLU A 1 250 ? -30.506 -12.504 6.660 1.00 94.62 250 GLU A O 1
ATOM 1963 N N . ARG A 1 251 ? -28.771 -13.436 7.732 1.00 93.25 251 ARG A N 1
ATOM 1964 C CA . ARG A 1 251 ? -27.751 -12.510 7.234 1.00 93.25 251 ARG A CA 1
ATOM 1965 C C . ARG A 1 251 ? -26.832 -13.231 6.266 1.00 93.25 251 ARG A C 1
ATOM 1967 O O . ARG A 1 251 ? -26.285 -14.287 6.573 1.00 93.25 251 ARG A O 1
ATOM 1974 N N . ARG A 1 252 ? -26.611 -12.620 5.102 1.00 93.81 252 ARG A N 1
ATOM 1975 C CA . ARG A 1 252 ? -25.673 -13.123 4.094 1.00 93.81 252 ARG A CA 1
ATOM 1976 C C . ARG A 1 252 ? -24.463 -12.217 3.998 1.00 93.81 252 ARG A C 1
ATOM 1978 O O . ARG A 1 252 ? -24.599 -11.024 3.724 1.00 93.81 252 ARG A O 1
ATOM 1985 N N . ARG A 1 253 ? -23.277 -12.794 4.155 1.00 92.69 253 ARG A N 1
ATOM 1986 C CA . ARG A 1 253 ? -22.009 -12.109 3.917 1.00 92.69 253 ARG A CA 1
ATOM 1987 C C . ARG A 1 253 ? -21.477 -12.524 2.557 1.00 92.69 253 ARG A C 1
ATOM 1989 O O . ARG A 1 253 ? -21.229 -13.701 2.324 1.00 92.69 253 ARG A O 1
ATOM 1996 N N . ARG A 1 254 ? -21.315 -11.561 1.653 1.00 94.56 254 ARG A N 1
ATOM 1997 C CA . ARG A 1 254 ? -20.804 -11.820 0.302 1.00 94.56 254 ARG A CA 1
ATOM 1998 C C . ARG A 1 254 ? -19.272 -11.869 0.293 1.00 94.56 254 ARG A C 1
ATOM 2000 O O . ARG A 1 254 ? -18.656 -11.118 1.054 1.00 94.56 254 ARG A O 1
ATOM 2007 N N . PRO A 1 255 ? -18.663 -12.691 -0.578 1.00 95.62 255 PRO A N 1
ATOM 2008 C CA . PRO A 1 255 ? -17.225 -12.666 -0.775 1.00 95.62 255 PRO A CA 1
ATOM 2009 C C . PRO A 1 255 ? -16.777 -11.334 -1.366 1.00 95.62 255 PRO A C 1
ATOM 2011 O O . PRO A 1 255 ? -17.452 -10.733 -2.208 1.00 95.62 255 PRO A O 1
ATOM 2014 N N . ALA A 1 256 ? -15.602 -10.889 -0.947 1.00 95.44 256 ALA A N 1
ATOM 2015 C CA . ALA A 1 256 ? -14.993 -9.678 -1.463 1.00 95.44 256 ALA A CA 1
ATOM 2016 C C . ALA A 1 256 ? -14.321 -9.935 -2.836 1.00 95.44 256 ALA A C 1
ATOM 2018 O O . ALA A 1 256 ? -13.928 -11.070 -3.119 1.00 95.44 256 ALA A O 1
ATOM 2019 N N . PRO A 1 257 ? -14.189 -8.906 -3.700 1.00 96.44 257 PRO A N 1
ATOM 2020 C CA . PRO A 1 257 ? -13.718 -9.071 -5.077 1.00 96.44 257 PRO A CA 1
ATOM 2021 C C . PRO A 1 257 ? -12.280 -9.600 -5.156 1.00 96.44 257 PRO A C 1
ATOM 2023 O O . PRO A 1 257 ? -11.527 -9.456 -4.181 1.00 96.44 257 PRO A O 1
ATOM 2026 N N . PRO A 1 258 ? -11.860 -10.138 -6.319 1.00 97.06 258 PRO A N 1
ATOM 2027 C CA . PRO A 1 258 ? -10.459 -10.428 -6.611 1.00 97.06 258 PRO A CA 1
ATOM 2028 C C . PRO A 1 258 ? -9.536 -9.245 -6.299 1.00 97.06 258 PRO A C 1
ATOM 2030 O O . PRO A 1 258 ? -9.961 -8.088 -6.232 1.00 97.06 258 PRO A O 1
ATOM 2033 N N . PHE A 1 259 ? -8.253 -9.528 -6.084 1.00 97.88 259 PHE A N 1
ATOM 2034 C CA . PHE A 1 259 ? -7.328 -8.491 -5.653 1.00 97.88 259 PHE A CA 1
ATOM 2035 C C . PHE A 1 259 ? -7.091 -7.431 -6.728 1.00 97.88 259 PHE A C 1
ATOM 2037 O O . PHE A 1 259 ? -6.787 -7.742 -7.871 1.00 97.88 259 PHE A O 1
ATOM 2044 N N . ILE A 1 260 ? -7.105 -6.176 -6.297 1.00 96.06 260 ILE A N 1
ATOM 2045 C CA . ILE A 1 260 ? -6.364 -5.075 -6.922 1.00 96.06 260 ILE A CA 1
ATOM 2046 C C . ILE A 1 260 ? -5.083 -4.821 -6.126 1.00 96.06 260 ILE A C 1
ATOM 2048 O O . ILE A 1 260 ? -4.899 -5.368 -5.034 1.00 96.06 260 ILE A O 1
ATOM 2052 N N . THR A 1 261 ? -4.193 -3.968 -6.630 1.00 96.50 261 THR A N 1
ATOM 2053 C CA . THR A 1 261 ? -2.890 -3.715 -5.996 1.00 96.50 261 THR A CA 1
ATOM 2054 C C . THR A 1 261 ? -3.005 -3.206 -4.563 1.00 96.50 261 THR A C 1
ATOM 2056 O O . THR A 1 261 ? -2.295 -3.692 -3.682 1.00 96.50 261 THR A O 1
ATOM 2059 N N . SER A 1 262 ? -3.903 -2.253 -4.308 1.00 95.94 262 SER A N 1
ATOM 2060 C CA . SER A 1 262 ? -4.133 -1.677 -2.977 1.00 95.94 262 SER A CA 1
ATOM 2061 C C . SER A 1 262 ? -4.610 -2.739 -1.982 1.00 95.94 262 SER A C 1
ATOM 2063 O O . SER A 1 262 ? -4.054 -2.861 -0.889 1.00 95.94 262 SER A O 1
ATOM 2065 N N . LYS A 1 263 ? -5.582 -3.568 -2.381 1.00 97.25 263 LYS A N 1
ATOM 2066 C CA . LYS A 1 263 ? -6.147 -4.645 -1.558 1.00 97.25 263 LYS A CA 1
ATOM 2067 C C . LYS A 1 263 ? -5.161 -5.783 -1.322 1.00 97.25 263 LYS A C 1
ATOM 2069 O O . LYS A 1 263 ? -5.086 -6.282 -0.203 1.00 97.25 263 LYS A O 1
ATOM 2074 N N . LEU A 1 264 ? -4.340 -6.129 -2.315 1.00 98.50 264 LEU A N 1
ATOM 2075 C CA . LEU A 1 264 ? -3.255 -7.093 -2.132 1.00 98.50 264 LEU A CA 1
ATOM 2076 C C . LEU A 1 264 ? -2.228 -6.588 -1.112 1.00 98.50 264 LEU A C 1
ATOM 2078 O O . LEU A 1 264 ? -1.794 -7.344 -0.248 1.00 98.50 264 LEU A O 1
ATOM 2082 N N . GLN A 1 265 ? -1.841 -5.310 -1.190 1.00 98.19 265 GLN A N 1
ATOM 2083 C CA . GLN A 1 265 ? -0.905 -4.709 -0.236 1.00 98.19 265 GLN A CA 1
ATOM 2084 C C . GLN A 1 265 ? -1.489 -4.658 1.182 1.00 98.19 265 GLN A C 1
ATOM 2086 O O . GLN A 1 265 ? -0.782 -5.016 2.124 1.00 98.19 265 GLN A O 1
ATOM 2091 N N . GLN A 1 266 ? -2.767 -4.285 1.323 1.00 97.31 266 GLN A N 1
ATOM 2092 C CA . GLN A 1 266 ? -3.492 -4.283 2.599 1.00 97.31 266 GLN A CA 1
ATOM 2093 C C . GLN A 1 266 ? -3.506 -5.680 3.238 1.00 97.31 266 GLN A C 1
ATOM 2095 O O . GLN A 1 266 ? -3.024 -5.865 4.357 1.00 97.31 266 GLN A O 1
ATOM 2100 N N . GLU A 1 267 ? -3.979 -6.689 2.508 1.00 97.81 267 GLU A N 1
ATOM 2101 C CA . GLU A 1 267 ? -4.124 -8.044 3.047 1.00 97.81 267 GLU A CA 1
ATOM 2102 C C . GLU A 1 267 ? -2.774 -8.737 3.273 1.00 97.81 267 GLU A C 1
ATOM 2104 O O . GLU A 1 267 ? -2.604 -9.453 4.262 1.00 97.81 267 GLU A O 1
ATOM 2109 N N . ALA A 1 268 ? -1.766 -8.477 2.435 1.00 97.69 268 ALA A N 1
ATOM 2110 C CA . ALA A 1 268 ? -0.410 -8.969 2.671 1.00 97.69 268 ALA A CA 1
ATOM 2111 C C . ALA A 1 268 ? 0.230 -8.328 3.918 1.00 97.69 268 ALA A C 1
ATOM 2113 O O . ALA A 1 268 ? 0.957 -9.003 4.652 1.00 97.69 268 ALA A O 1
ATOM 2114 N N . ALA A 1 269 ? -0.049 -7.054 4.205 1.00 94.94 269 ALA A N 1
ATOM 2115 C CA . ALA A 1 269 ? 0.406 -6.417 5.438 1.00 94.94 269 ALA A CA 1
ATOM 2116 C C . ALA A 1 269 ? -0.286 -7.018 6.673 1.00 94.94 269 ALA A C 1
ATOM 2118 O O . ALA A 1 269 ? 0.407 -7.414 7.613 1.00 94.94 269 ALA A O 1
ATOM 2119 N N . ARG A 1 270 ? -1.617 -7.173 6.637 1.00 92.69 270 ARG A N 1
ATOM 2120 C CA . ARG A 1 270 ? -2.425 -7.728 7.740 1.00 92.69 270 ARG A CA 1
ATOM 2121 C C . ARG A 1 270 ? -2.101 -9.194 8.031 1.00 92.69 270 ARG A C 1
ATOM 2123 O O . ARG A 1 270 ? -1.750 -9.543 9.153 1.00 92.69 270 ARG A O 1
ATOM 2130 N N . LYS A 1 271 ? -2.163 -10.059 7.013 1.00 94.06 271 LYS A N 1
ATOM 2131 C CA . LYS A 1 271 ? -2.049 -11.520 7.178 1.00 94.06 271 LYS A CA 1
ATOM 2132 C C . LYS A 1 271 ? -0.618 -12.036 7.103 1.00 94.06 271 LYS A C 1
ATOM 2134 O O . LYS A 1 271 ? -0.284 -13.041 7.732 1.00 94.06 271 LYS A O 1
ATOM 2139 N N . LEU A 1 272 ? 0.240 -11.392 6.307 1.00 94.62 272 LEU A N 1
ATOM 2140 C CA . LEU A 1 272 ? 1.602 -11.884 6.062 1.00 94.62 272 LEU A CA 1
ATOM 2141 C C . LEU A 1 272 ? 2.685 -11.070 6.778 1.00 94.62 272 LEU A C 1
ATOM 2143 O O . LEU A 1 272 ? 3.817 -11.552 6.897 1.00 94.62 272 LEU A O 1
ATOM 2147 N N . GLY A 1 273 ? 2.351 -9.874 7.274 1.00 91.75 273 GLY A N 1
ATOM 2148 C CA . GLY A 1 273 ? 3.311 -8.929 7.842 1.00 91.75 273 GLY A CA 1
ATOM 2149 C C . GLY A 1 273 ? 4.253 -8.334 6.793 1.00 91.75 273 GLY A C 1
ATOM 2150 O O . GLY A 1 273 ? 5.367 -7.923 7.125 1.00 91.75 273 GLY A O 1
ATOM 2151 N N . PHE A 1 274 ? 3.866 -8.349 5.514 1.00 94.81 274 PHE A N 1
ATOM 2152 C CA . PHE A 1 274 ? 4.701 -7.836 4.430 1.00 94.81 274 PHE A CA 1
ATOM 2153 C C . PHE A 1 274 ? 4.593 -6.318 4.325 1.00 94.81 274 PHE A C 1
ATOM 2155 O O . PHE A 1 274 ? 3.535 -5.736 4.528 1.00 94.81 274 PHE A O 1
ATOM 2162 N N . THR A 1 275 ? 5.704 -5.669 3.979 1.00 94.69 275 THR A N 1
ATOM 2163 C CA . THR A 1 275 ? 5.660 -4.273 3.535 1.00 94.69 275 THR A CA 1
ATOM 2164 C C . THR A 1 275 ? 5.141 -4.212 2.103 1.00 94.69 275 THR A C 1
ATOM 2166 O O . THR A 1 275 ? 5.380 -5.145 1.333 1.00 94.69 275 THR A O 1
ATOM 2169 N N . ALA A 1 276 ? 4.534 -3.100 1.691 1.00 95.00 276 ALA A N 1
ATOM 2170 C CA . ALA A 1 276 ? 4.075 -2.885 0.319 1.00 95.00 276 ALA A CA 1
ATOM 2171 C C . ALA A 1 276 ? 5.199 -3.149 -0.702 1.00 95.00 276 ALA A C 1
ATOM 2173 O O . ALA A 1 276 ? 4.994 -3.811 -1.717 1.00 95.00 276 ALA A O 1
ATOM 2174 N N . LYS A 1 277 ? 6.435 -2.731 -0.388 1.00 95.25 277 LYS A N 1
ATOM 2175 C CA . LYS A 1 277 ? 7.632 -3.008 -1.202 1.00 95.25 277 LYS A CA 1
ATOM 2176 C C . LYS A 1 277 ? 7.929 -4.503 -1.335 1.00 95.25 277 LYS A C 1
ATOM 2178 O O . LYS A 1 277 ? 8.271 -4.956 -2.424 1.00 95.25 277 LYS A O 1
ATOM 2183 N N . LYS A 1 278 ? 7.819 -5.266 -0.242 1.00 96.44 278 LYS A N 1
ATOM 2184 C CA . LYS A 1 278 ? 8.028 -6.720 -0.259 1.00 96.44 278 LYS A CA 1
ATOM 2185 C C . LYS A 1 278 ? 6.916 -7.418 -1.042 1.00 96.44 278 LYS A C 1
ATOM 2187 O O . LYS A 1 278 ? 7.229 -8.251 -1.886 1.00 96.44 278 LYS A O 1
ATOM 2192 N N . THR A 1 279 ? 5.660 -7.035 -0.819 1.00 98.00 279 THR A N 1
ATOM 2193 C CA . THR A 1 279 ? 4.496 -7.551 -1.552 1.00 98.00 279 THR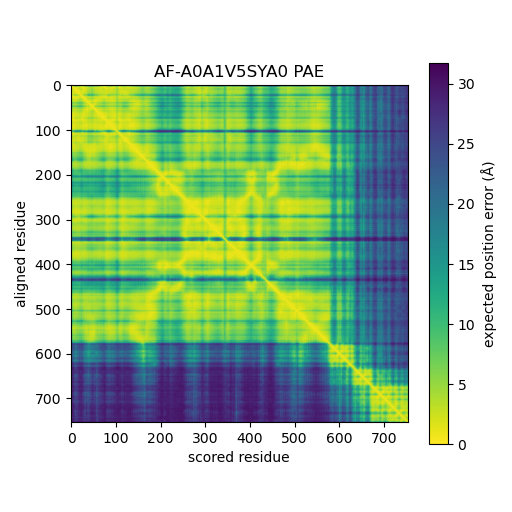 A CA 1
ATOM 2194 C C . THR A 1 279 ? 4.669 -7.369 -3.055 1.00 98.00 279 THR A C 1
ATOM 2196 O O . THR A 1 279 ? 4.587 -8.343 -3.795 1.00 98.00 279 THR A O 1
ATOM 2199 N N . MET A 1 280 ? 5.011 -6.158 -3.509 1.00 97.44 280 MET A N 1
ATOM 2200 C CA . MET A 1 280 ? 5.217 -5.892 -4.935 1.00 97.44 280 MET A CA 1
ATOM 2201 C C . MET A 1 280 ? 6.413 -6.646 -5.520 1.00 97.44 280 MET A C 1
ATOM 2203 O O . MET A 1 280 ? 6.340 -7.093 -6.658 1.00 97.44 280 MET A O 1
ATOM 2207 N N . ALA A 1 281 ? 7.501 -6.824 -4.763 1.00 96.19 281 ALA A N 1
ATOM 2208 C CA . ALA A 1 281 ? 8.653 -7.594 -5.233 1.00 96.19 281 ALA A CA 1
ATOM 2209 C C . ALA A 1 281 ? 8.322 -9.084 -5.426 1.00 96.19 281 ALA A C 1
ATOM 2211 O O . ALA A 1 281 ? 8.735 -9.679 -6.418 1.00 96.19 281 ALA A O 1
ATOM 2212 N N . MET A 1 282 ? 7.572 -9.680 -4.495 1.00 97.69 282 MET A N 1
ATOM 2213 C CA . MET A 1 282 ? 7.121 -11.071 -4.612 1.00 97.69 282 MET A CA 1
ATOM 2214 C C . MET A 1 282 ? 6.086 -11.227 -5.731 1.00 97.69 282 MET A C 1
ATOM 2216 O O . MET A 1 282 ? 6.188 -12.155 -6.523 1.00 97.69 282 MET A O 1
ATOM 2220 N N . ALA A 1 283 ? 5.140 -10.293 -5.856 1.00 97.88 283 ALA A N 1
ATOM 2221 C CA . ALA A 1 283 ? 4.158 -10.309 -6.935 1.00 97.88 283 ALA A CA 1
ATOM 2222 C C . ALA A 1 283 ? 4.814 -10.160 -8.321 1.00 97.88 283 ALA A C 1
ATOM 2224 O O . ALA A 1 283 ? 4.473 -10.909 -9.228 1.00 97.88 283 ALA A O 1
ATOM 2225 N N . GLN A 1 284 ? 5.812 -9.277 -8.472 1.00 95.88 284 GLN A N 1
ATOM 2226 C CA . GLN A 1 284 ? 6.589 -9.163 -9.715 1.00 95.88 284 GLN A CA 1
ATOM 2227 C C . GLN A 1 284 ? 7.245 -10.500 -10.079 1.00 95.88 284 GLN A C 1
ATOM 2229 O O . GLN A 1 284 ? 7.152 -10.923 -11.223 1.00 95.88 284 GLN A O 1
ATOM 2234 N N . MET A 1 285 ? 7.868 -11.188 -9.115 1.00 95.44 285 MET A N 1
ATOM 2235 C CA . MET A 1 285 ? 8.473 -12.505 -9.352 1.00 95.44 285 MET A CA 1
ATOM 2236 C C . MET A 1 285 ? 7.430 -13.529 -9.825 1.00 95.44 285 MET A C 1
ATOM 2238 O O . MET A 1 285 ? 7.660 -14.226 -10.809 1.00 95.44 285 MET A O 1
ATOM 2242 N N . LEU A 1 286 ? 6.280 -13.596 -9.146 1.00 96.88 286 LEU A N 1
ATOM 2243 C CA . LEU A 1 286 ? 5.196 -14.514 -9.502 1.00 96.88 286 LEU A CA 1
ATOM 2244 C C . LEU A 1 286 ? 4.621 -14.216 -10.897 1.00 96.88 286 LEU A C 1
ATOM 2246 O O . LEU A 1 286 ? 4.237 -15.147 -11.594 1.00 96.88 286 LEU A O 1
ATOM 2250 N N . TYR A 1 287 ? 4.568 -12.949 -11.308 1.00 96.25 287 TYR A N 1
ATOM 2251 C CA . TYR A 1 287 ? 4.103 -12.536 -12.635 1.00 96.25 287 TYR A CA 1
ATOM 2252 C C . TYR A 1 287 ? 5.137 -12.826 -13.738 1.00 96.25 287 TYR A C 1
ATOM 2254 O O . TYR A 1 287 ? 4.796 -13.405 -14.767 1.00 96.25 287 TYR A O 1
ATOM 2262 N N . GLU A 1 288 ? 6.406 -12.454 -13.529 1.00 93.94 288 GLU A N 1
ATOM 2263 C CA . GLU A 1 288 ? 7.466 -12.571 -14.543 1.00 93.94 288 GLU A CA 1
ATOM 2264 C C . GLU A 1 288 ? 7.841 -14.020 -14.860 1.00 93.94 288 GLU A C 1
ATOM 2266 O O . GLU A 1 288 ? 8.181 -14.337 -16.005 1.00 93.94 288 GLU A O 1
ATOM 2271 N N . GLY A 1 289 ? 7.800 -14.884 -13.849 1.00 90.12 289 GLY A N 1
ATOM 2272 C CA . GLY A 1 289 ? 8.052 -16.306 -13.998 1.00 90.12 289 GLY A CA 1
ATOM 2273 C C . GLY A 1 289 ? 8.854 -16.905 -12.850 1.00 90.12 289 GLY A C 1
ATOM 2274 O O . GLY A 1 289 ? 9.837 -16.329 -12.379 1.00 90.12 289 GLY A O 1
ATOM 2275 N N . VAL A 1 290 ? 8.459 -18.109 -12.449 1.00 91.12 290 VAL A N 1
ATOM 2276 C CA . VAL A 1 290 ? 9.185 -18.972 -11.508 1.00 91.12 290 VAL A CA 1
ATOM 2277 C C . VAL A 1 290 ? 9.446 -20.332 -12.152 1.00 91.12 290 VAL A C 1
ATOM 2279 O O . VAL A 1 290 ? 8.649 -20.793 -12.964 1.00 91.12 290 VAL A O 1
ATOM 2282 N N . GLU A 1 291 ? 10.572 -20.966 -11.826 1.00 89.88 291 GLU A N 1
ATOM 2283 C CA . GLU A 1 291 ? 10.927 -22.285 -12.370 1.00 89.88 291 GLU A CA 1
ATOM 2284 C C . GLU A 1 291 ? 10.124 -23.392 -11.673 1.00 89.88 291 GLU A C 1
ATOM 2286 O O . GLU A 1 291 ? 10.317 -23.638 -10.483 1.00 89.88 291 GLU A O 1
ATOM 2291 N N . ILE A 1 292 ? 9.248 -24.072 -12.418 1.00 88.75 292 ILE A N 1
ATOM 2292 C CA . ILE A 1 292 ? 8.390 -25.157 -11.928 1.00 88.75 292 ILE A CA 1
ATOM 2293 C C . ILE A 1 292 ? 8.809 -26.472 -12.593 1.00 88.75 292 ILE A C 1
ATOM 2295 O O . ILE A 1 292 ? 8.411 -26.754 -13.718 1.00 88.75 292 ILE A O 1
ATOM 2299 N N . GLY A 1 293 ? 9.615 -27.289 -11.911 1.00 84.44 293 GLY A N 1
ATOM 2300 C CA . GLY A 1 293 ? 9.968 -28.650 -12.349 1.00 84.44 293 GLY A CA 1
ATOM 2301 C C . GLY A 1 293 ? 10.281 -28.786 -13.850 1.00 84.44 293 GLY A C 1
ATOM 2302 O O . GLY A 1 293 ? 11.085 -28.036 -14.403 1.00 84.44 293 GLY A O 1
ATOM 2303 N N . SER A 1 294 ? 9.625 -29.741 -14.515 1.00 82.62 294 SER A N 1
ATOM 2304 C CA . SER A 1 294 ? 9.719 -29.957 -15.968 1.00 82.62 294 SER A CA 1
ATOM 2305 C C . SER A 1 294 ? 8.969 -28.920 -16.805 1.00 82.62 294 SER A C 1
ATOM 2307 O O . SER A 1 294 ? 9.239 -28.791 -17.997 1.00 82.62 294 SER A O 1
ATOM 2309 N N . GLU A 1 295 ? 8.041 -28.176 -16.201 1.00 80.56 295 GLU A N 1
ATOM 2310 C CA . GLU A 1 295 ? 7.381 -27.057 -16.868 1.00 80.56 295 GLU A CA 1
ATOM 2311 C C . GLU A 1 295 ? 8.374 -25.910 -17.095 1.00 80.56 295 GLU A C 1
ATOM 2313 O O . GLU A 1 295 ? 8.237 -25.171 -18.060 1.00 80.56 295 GLU A O 1
ATOM 2318 N N . GLY A 1 296 ? 9.418 -25.757 -16.280 1.00 83.75 296 GLY A N 1
ATOM 2319 C CA . GLY A 1 296 ? 10.351 -24.630 -16.373 1.00 83.75 296 GLY A CA 1
ATOM 2320 C C . GLY A 1 296 ? 9.689 -23.305 -15.981 1.00 83.75 296 GLY A C 1
ATOM 2321 O O . GLY A 1 296 ? 8.760 -23.293 -15.175 1.00 83.75 296 GLY A O 1
ATOM 2322 N N . SER A 1 297 ? 10.149 -22.178 -16.531 1.00 88.31 297 SER A N 1
ATOM 2323 C CA . SER A 1 297 ? 9.643 -20.853 -16.140 1.00 88.31 297 SER A CA 1
ATOM 2324 C C . SER A 1 297 ? 8.164 -20.631 -16.504 1.00 88.31 297 SER A C 1
ATOM 2326 O O . SER A 1 297 ? 7.784 -20.746 -17.677 1.00 88.31 297 SER A O 1
ATOM 2328 N N . VAL A 1 298 ? 7.335 -20.302 -15.505 1.00 89.12 298 VAL A N 1
ATOM 2329 C CA . VAL A 1 298 ? 5.885 -20.052 -15.627 1.00 89.12 298 VAL A CA 1
ATOM 2330 C C . VAL A 1 298 ? 5.482 -18.818 -14.815 1.00 89.12 298 VAL A C 1
ATOM 2332 O O . VAL A 1 298 ? 5.815 -18.719 -13.635 1.00 89.12 298 VAL A O 1
ATOM 2335 N N . GLY A 1 299 ? 4.740 -17.888 -15.430 1.00 93.50 299 GLY A N 1
ATOM 2336 C CA . GLY A 1 299 ? 4.090 -16.777 -14.724 1.00 93.50 299 GLY A CA 1
ATOM 2337 C C . GLY A 1 299 ? 2.826 -17.263 -14.016 1.00 93.50 299 GLY A C 1
ATOM 2338 O O . GLY A 1 299 ? 1.876 -17.681 -14.675 1.00 93.50 299 GLY A O 1
ATOM 2339 N N . LEU A 1 300 ? 2.823 -17.240 -12.683 1.00 95.94 300 LEU A N 1
ATOM 2340 C CA . LEU A 1 300 ? 1.774 -17.811 -11.832 1.00 95.94 300 LEU A CA 1
ATOM 2341 C C . LEU A 1 300 ? 0.598 -16.868 -11.572 1.00 95.94 300 LEU A C 1
ATOM 2343 O O . LEU A 1 300 ? -0.485 -17.347 -11.238 1.00 95.94 300 LEU A O 1
ATOM 2347 N N . ILE A 1 301 ? 0.794 -15.553 -11.693 1.00 97.88 301 ILE A N 1
ATOM 2348 C CA . ILE A 1 301 ? -0.262 -14.551 -11.489 1.00 97.88 301 ILE A CA 1
ATOM 2349 C C . ILE A 1 301 ? -0.364 -13.583 -12.669 1.00 97.88 301 ILE A C 1
ATOM 2351 O O . ILE A 1 301 ? 0.586 -13.415 -13.436 1.00 97.88 301 ILE A O 1
ATOM 2355 N N . THR A 1 302 ? -1.517 -12.937 -12.796 1.00 97.12 302 THR A N 1
ATOM 2356 C CA . THR A 1 302 ? -1.709 -11.779 -13.675 1.00 97.12 302 THR A CA 1
ATOM 2357 C C . THR A 1 302 ? -0.932 -10.557 -13.174 1.00 97.12 302 THR A C 1
ATOM 2359 O O . THR A 1 302 ? -0.381 -10.533 -12.068 1.00 97.12 302 THR A O 1
ATOM 2362 N N . TYR A 1 303 ? -0.872 -9.522 -14.008 1.00 95.62 303 TYR A N 1
ATOM 2363 C CA . TYR A 1 303 ? -0.146 -8.296 -13.723 1.00 95.62 303 TYR A CA 1
ATOM 2364 C C . TYR A 1 303 ? -0.612 -7.628 -12.422 1.00 95.62 303 TYR A C 1
ATOM 2366 O O . TYR A 1 303 ? -1.786 -7.332 -12.215 1.00 95.62 303 TYR A O 1
ATOM 2374 N N . MET A 1 304 ? 0.337 -7.364 -11.526 1.00 95.56 304 MET A N 1
ATOM 2375 C CA . MET A 1 304 ? 0.070 -6.972 -10.139 1.00 95.56 304 MET A CA 1
ATOM 2376 C C . MET A 1 304 ? -0.111 -5.465 -9.908 1.00 95.56 304 MET A C 1
ATOM 2378 O O . MET A 1 304 ? -0.258 -5.050 -8.755 1.00 95.56 304 MET A O 1
ATOM 2382 N N . ARG A 1 305 ? -0.033 -4.632 -10.954 1.00 93.75 305 ARG A N 1
ATOM 2383 C CA . ARG A 1 305 ? -0.276 -3.178 -10.885 1.00 93.75 305 ARG A CA 1
ATOM 2384 C C . ARG A 1 305 ? -1.569 -2.853 -11.619 1.00 93.75 305 ARG A C 1
ATOM 2386 O O . ARG A 1 305 ? -1.560 -2.497 -12.789 1.00 93.75 305 ARG A O 1
ATOM 2393 N N . THR A 1 306 ? -2.671 -3.017 -10.908 1.00 91.69 306 THR A N 1
ATOM 2394 C CA . THR A 1 306 ? -4.028 -2.920 -11.434 1.00 91.69 306 THR A CA 1
ATOM 2395 C C . THR A 1 306 ? -4.951 -2.357 -10.360 1.00 91.69 306 THR A C 1
ATOM 2397 O O . THR A 1 306 ? -4.823 -2.672 -9.173 1.00 91.69 306 THR A O 1
ATOM 2400 N N . ASP A 1 307 ? -5.862 -1.498 -10.783 1.00 89.94 307 ASP A N 1
ATOM 2401 C CA . ASP A 1 307 ? -7.023 -1.000 -10.047 1.00 89.94 307 ASP A CA 1
ATOM 2402 C C . ASP A 1 307 ? -8.330 -1.658 -10.538 1.00 89.94 307 ASP A C 1
ATOM 2404 O O . ASP A 1 307 ? -9.409 -1.358 -10.024 1.00 89.94 307 ASP A O 1
ATOM 2408 N N . SER A 1 308 ? -8.232 -2.592 -11.491 1.00 89.88 308 SER A N 1
ATOM 2409 C CA . SER A 1 308 ? -9.358 -3.324 -12.065 1.00 89.88 308 SER A CA 1
ATOM 2410 C C . SER A 1 308 ? -9.660 -4.605 -11.294 1.00 89.88 308 SER A C 1
ATOM 2412 O O . SER A 1 308 ? -8.773 -5.402 -10.996 1.00 89.88 308 SER A O 1
ATOM 2414 N N . ILE A 1 309 ? -10.944 -4.834 -11.025 1.00 92.06 309 ILE A N 1
ATOM 2415 C CA . ILE A 1 309 ? -11.465 -6.088 -10.460 1.00 92.06 309 ILE A CA 1
ATOM 2416 C C . ILE A 1 309 ? -12.008 -7.037 -11.540 1.00 92.06 309 ILE A C 1
ATOM 2418 O O . ILE A 1 309 ? -12.576 -8.078 -11.207 1.00 92.06 309 ILE A O 1
ATOM 2422 N N . ARG A 1 310 ? -11.861 -6.687 -12.827 1.00 91.31 310 ARG A N 1
ATOM 2423 C CA . ARG A 1 310 ? -12.358 -7.487 -13.952 1.00 91.31 310 ARG A CA 1
ATOM 2424 C C . ARG A 1 310 ? -11.593 -8.801 -14.069 1.00 91.31 310 ARG A C 1
ATOM 2426 O O . ARG A 1 310 ? -10.378 -8.846 -13.897 1.00 91.31 310 ARG A O 1
ATOM 2433 N N . VAL A 1 311 ? -12.298 -9.858 -14.442 1.00 92.38 311 VAL A N 1
ATOM 2434 C CA . VAL A 1 311 ? -11.735 -11.182 -14.716 1.00 92.38 311 VAL A CA 1
ATOM 2435 C C . VAL A 1 311 ? -12.249 -11.632 -16.080 1.00 92.38 311 VAL A C 1
ATOM 2437 O O . VAL A 1 311 ? -13.408 -11.376 -16.393 1.00 92.38 311 VAL A O 1
ATOM 2440 N N . SER A 1 312 ? -11.401 -12.257 -16.897 1.00 91.06 312 SER A N 1
ATOM 2441 C CA . SER A 1 312 ? -11.823 -12.814 -18.188 1.00 91.06 312 SER A CA 1
ATOM 2442 C C . SER A 1 312 ? -12.763 -14.013 -18.030 1.00 91.06 312 SER A C 1
ATOM 2444 O O . SER A 1 312 ? -12.647 -14.778 -17.070 1.00 91.06 312 SER A O 1
ATOM 2446 N N . ASP A 1 313 ? -13.646 -14.222 -19.009 1.00 91.31 313 ASP A N 1
ATOM 2447 C CA . ASP A 1 313 ? -14.615 -15.329 -18.995 1.00 91.31 313 ASP A CA 1
ATOM 2448 C C . ASP A 1 313 ? -13.923 -16.694 -18.876 1.00 91.31 313 ASP A C 1
ATOM 2450 O O . ASP A 1 313 ? -14.317 -17.524 -18.061 1.00 91.31 313 ASP A O 1
ATOM 2454 N N . VAL A 1 314 ? -12.799 -16.879 -19.577 1.00 91.50 314 VAL A N 1
ATOM 2455 C CA . VAL A 1 314 ? -11.973 -18.098 -19.497 1.00 91.50 314 VAL A CA 1
ATOM 2456 C C . VAL A 1 314 ? -11.494 -18.365 -18.064 1.00 91.50 314 VAL A C 1
ATOM 2458 O O . VAL A 1 314 ? -11.517 -19.502 -17.590 1.00 91.50 314 VAL A O 1
ATOM 2461 N N . ALA A 1 315 ? -11.068 -17.325 -17.342 1.00 94.38 315 ALA A N 1
ATOM 2462 C CA . ALA A 1 315 ? -10.613 -17.468 -15.963 1.00 94.38 315 ALA A CA 1
ATOM 2463 C C . ALA A 1 315 ? -11.778 -17.701 -14.986 1.00 94.38 315 ALA A C 1
ATOM 2465 O O . ALA A 1 315 ? -11.621 -18.469 -14.033 1.00 94.38 315 ALA A O 1
ATOM 2466 N N . ILE A 1 316 ? -12.941 -17.087 -15.233 1.00 96.62 316 ILE A N 1
ATOM 2467 C CA . ILE A 1 316 ? -14.181 -17.336 -14.484 1.00 96.62 316 ILE A CA 1
ATOM 2468 C C . ILE A 1 316 ? -14.628 -18.793 -14.646 1.00 96.62 316 ILE A C 1
ATOM 2470 O O . ILE A 1 316 ? -14.890 -19.469 -13.652 1.00 96.62 316 ILE A O 1
ATOM 2474 N N . GLU A 1 317 ? -14.668 -19.314 -15.869 1.00 96.81 317 GLU A N 1
ATOM 2475 C CA . GLU A 1 317 ? -15.013 -20.713 -16.129 1.00 96.81 317 GLU A CA 1
ATOM 2476 C C . GLU A 1 317 ? -14.038 -21.670 -15.432 1.00 96.81 317 GLU A C 1
ATOM 2478 O O . GLU A 1 317 ? -14.461 -22.611 -14.753 1.00 96.81 317 GLU A O 1
ATOM 2483 N N . ALA A 1 318 ? -12.732 -21.396 -15.525 1.00 97.00 318 ALA A N 1
ATOM 2484 C CA . ALA A 1 318 ? -11.701 -22.223 -14.909 1.00 97.00 318 ALA A CA 1
ATOM 2485 C C . ALA A 1 318 ? -11.816 -22.278 -13.376 1.00 97.00 318 ALA A C 1
ATOM 2487 O O . ALA A 1 318 ? -11.709 -23.359 -12.791 1.00 97.00 318 ALA A O 1
ATOM 2488 N N . VAL A 1 319 ? -12.045 -21.140 -12.707 1.00 98.12 319 VAL A N 1
ATOM 2489 C CA . VAL A 1 319 ? -12.179 -21.115 -11.240 1.00 98.12 319 VAL A CA 1
ATOM 2490 C C . VAL A 1 319 ? -13.496 -21.729 -10.779 1.00 98.12 319 VAL A C 1
ATOM 2492 O O . VAL A 1 319 ? -13.501 -22.458 -9.792 1.00 98.12 319 VAL A O 1
ATOM 2495 N N . ARG A 1 320 ? -14.598 -21.524 -11.513 1.00 97.88 320 ARG A N 1
ATOM 2496 C CA . ARG A 1 320 ? -15.893 -22.154 -11.211 1.00 97.88 320 ARG A CA 1
ATOM 2497 C C . ARG A 1 320 ? -15.809 -23.673 -11.312 1.00 97.88 320 ARG A C 1
ATOM 2499 O O . ARG A 1 320 ? -16.281 -24.368 -10.413 1.00 97.88 320 ARG A O 1
ATOM 2506 N N . LYS A 1 321 ? -15.142 -24.187 -12.352 1.00 97.88 321 LYS A N 1
ATOM 2507 C CA . LYS A 1 321 ? -14.849 -25.620 -12.480 1.00 97.88 321 LYS A CA 1
ATOM 2508 C C . LYS A 1 321 ? -14.012 -26.123 -11.303 1.00 97.88 321 LYS A C 1
ATOM 2510 O O . LYS A 1 321 ? -14.387 -27.101 -10.669 1.00 97.88 321 LYS A O 1
ATOM 2515 N N . TYR A 1 322 ? -12.934 -25.416 -10.957 1.00 97.88 322 TYR A N 1
ATOM 2516 C CA . TYR A 1 322 ? -12.108 -25.766 -9.799 1.00 97.88 322 TYR A CA 1
ATOM 2517 C C . TYR A 1 322 ? -12.918 -25.802 -8.492 1.00 97.88 322 TYR A C 1
ATOM 2519 O O . TYR A 1 322 ? -12.716 -26.699 -7.677 1.00 97.88 322 TYR A O 1
ATOM 2527 N N . ILE A 1 323 ? -13.848 -24.861 -8.290 1.00 97.94 323 ILE A N 1
ATOM 2528 C CA . ILE A 1 323 ? -14.717 -24.834 -7.106 1.00 97.94 323 ILE A CA 1
ATOM 2529 C C . ILE A 1 323 ? -15.629 -26.062 -7.072 1.00 97.94 323 ILE A C 1
ATOM 2531 O O . ILE A 1 323 ? -15.669 -26.743 -6.050 1.00 97.94 323 ILE A O 1
ATOM 2535 N N . ALA A 1 324 ? -16.301 -26.380 -8.182 1.00 97.06 324 ALA A N 1
ATOM 2536 C CA . ALA A 1 324 ? -17.158 -27.562 -8.273 1.00 97.06 324 ALA A CA 1
ATOM 2537 C C . ALA A 1 324 ? -16.383 -28.861 -7.999 1.00 97.06 324 ALA A C 1
ATOM 2539 O O . ALA A 1 324 ? -16.856 -29.695 -7.230 1.00 97.06 324 ALA A O 1
ATOM 2540 N N . ASP A 1 325 ? -15.189 -29.001 -8.584 1.00 96.38 325 ASP A N 1
ATOM 2541 C CA . ASP A 1 325 ? -14.365 -30.209 -8.476 1.00 96.38 325 ASP A CA 1
ATOM 2542 C C . ASP A 1 325 ? -13.753 -30.375 -7.070 1.00 96.38 325 ASP A C 1
ATOM 2544 O O . ASP A 1 325 ? -13.669 -31.489 -6.555 1.00 96.38 325 ASP A O 1
ATOM 2548 N N . LYS A 1 326 ? -13.309 -29.278 -6.436 1.00 96.00 326 LYS A N 1
ATOM 2549 C CA . LYS A 1 326 ? -12.580 -29.306 -5.151 1.00 96.00 326 LYS A CA 1
ATOM 2550 C C . LYS A 1 326 ? -13.496 -29.178 -3.928 1.00 96.00 326 LYS A C 1
ATOM 2552 O O . LYS A 1 326 ? -13.212 -29.792 -2.903 1.00 96.00 326 LYS A O 1
ATOM 2557 N N . PHE A 1 327 ? -14.541 -28.355 -4.009 1.00 95.69 327 PHE A N 1
ATOM 2558 C CA . PHE A 1 327 ? -15.397 -27.986 -2.871 1.00 95.69 327 PHE A CA 1
ATOM 2559 C C . PHE A 1 327 ? -16.848 -28.470 -3.007 1.00 95.69 327 PHE A C 1
ATOM 2561 O O . PHE A 1 327 ? -17.583 -28.438 -2.024 1.00 95.69 327 PHE A O 1
ATOM 2568 N N . GLY A 1 328 ? -17.258 -28.942 -4.188 1.00 95.31 328 GLY A N 1
ATOM 2569 C CA . GLY A 1 328 ? -18.613 -29.428 -4.451 1.00 95.31 328 GLY A CA 1
ATOM 2570 C C . GLY A 1 328 ? -19.563 -28.358 -4.998 1.00 95.31 328 GLY A C 1
ATOM 2571 O O . GLY A 1 328 ? -19.295 -27.156 -4.945 1.00 95.31 328 GLY A O 1
ATOM 2572 N N . LYS A 1 329 ? -20.698 -28.810 -5.550 1.00 94.25 329 LYS A N 1
ATOM 2573 C CA . LYS A 1 329 ? -21.682 -27.944 -6.227 1.00 94.25 329 LYS A CA 1
ATOM 2574 C C . LYS A 1 329 ? -22.360 -26.945 -5.287 1.00 94.25 329 LYS A C 1
ATOM 2576 O O . LYS A 1 329 ? -22.623 -25.832 -5.716 1.00 94.25 329 LYS A O 1
ATOM 2581 N N . ASP A 1 330 ? -22.562 -27.301 -4.020 1.00 94.88 330 ASP A N 1
ATOM 2582 C CA . ASP A 1 330 ? -23.213 -26.430 -3.027 1.00 94.88 330 ASP A CA 1
ATOM 2583 C C . ASP A 1 330 ? -22.379 -25.185 -2.677 1.00 94.88 330 ASP A C 1
ATOM 2585 O O . ASP A 1 330 ? -22.891 -24.220 -2.120 1.00 94.88 330 ASP A O 1
ATOM 2589 N N . MET A 1 331 ? -21.082 -25.192 -3.007 1.00 96.56 331 MET A N 1
ATOM 2590 C CA . MET A 1 331 ? -20.169 -24.064 -2.790 1.00 96.56 331 MET A CA 1
ATOM 2591 C C . MET A 1 331 ? -20.078 -23.133 -4.007 1.00 96.56 331 MET A C 1
ATOM 2593 O O . MET A 1 331 ? -19.435 -22.081 -3.921 1.00 96.56 331 MET A O 1
ATOM 2597 N N . LEU A 1 332 ? -20.686 -23.518 -5.134 1.00 96.62 332 LEU A N 1
ATOM 2598 C CA . LEU A 1 332 ? -20.624 -22.810 -6.406 1.00 96.62 332 LEU A CA 1
ATOM 2599 C C . LEU A 1 332 ? -21.954 -22.091 -6.692 1.00 96.62 332 LEU A C 1
ATOM 2601 O O . LEU A 1 332 ? -22.964 -22.759 -6.910 1.00 96.62 332 LEU A O 1
ATOM 2605 N N . PRO A 1 333 ? -21.952 -20.754 -6.818 1.00 96.56 333 PRO A N 1
ATOM 2606 C CA . PRO A 1 333 ? -23.132 -20.013 -7.231 1.00 96.56 333 PRO A CA 1
ATOM 2607 C C . PRO A 1 333 ? -23.632 -20.417 -8.613 1.00 96.56 333 PRO A C 1
ATOM 2609 O O . PRO A 1 333 ? -22.833 -20.650 -9.530 1.00 96.56 333 PRO A O 1
ATOM 2612 N N . ALA A 1 334 ? -24.958 -20.437 -8.781 1.00 95.56 334 ALA A N 1
ATOM 2613 C CA . ALA A 1 334 ? -25.611 -20.804 -10.041 1.00 95.56 334 ALA A CA 1
ATOM 2614 C C . ALA A 1 334 ? -25.071 -19.991 -11.233 1.00 95.56 334 ALA A C 1
ATOM 2616 O O . ALA A 1 334 ? -24.740 -20.558 -12.274 1.00 95.56 334 ALA A O 1
ATOM 2617 N N . GLU A 1 335 ? -24.867 -18.688 -11.035 1.00 95.88 335 GLU A N 1
ATOM 2618 C CA . GLU A 1 335 ? -24.288 -17.769 -12.017 1.00 95.88 335 GLU A CA 1
ATOM 2619 C C . GLU A 1 335 ? -22.917 -17.239 -11.560 1.00 95.88 335 GLU A C 1
ATOM 2621 O O . GLU A 1 335 ? -22.628 -17.226 -10.359 1.00 95.88 335 GLU A O 1
ATOM 2626 N N . PRO A 1 336 ? -22.044 -16.798 -12.485 1.00 95.88 336 PRO A N 1
ATOM 2627 C CA . PRO A 1 336 ? -20.803 -16.115 -12.133 1.00 95.88 336 PRO A CA 1
ATOM 2628 C C . PRO A 1 336 ? -21.024 -14.881 -11.252 1.00 95.88 336 PRO A C 1
ATOM 2630 O O . PRO A 1 336 ? -21.922 -14.073 -11.493 1.00 95.88 336 PRO A O 1
ATOM 2633 N N . VAL A 1 337 ? -20.160 -14.687 -10.254 1.00 95.12 337 VAL A N 1
ATOM 2634 C CA . VAL A 1 337 ? -20.228 -13.509 -9.383 1.00 95.12 337 VAL A CA 1
ATOM 2635 C C . VAL A 1 337 ? -19.548 -12.337 -10.086 1.00 95.12 337 VAL A C 1
ATOM 2637 O O . VAL A 1 337 ? -18.324 -12.310 -10.228 1.00 95.12 337 VAL A O 1
ATOM 2640 N N . ILE A 1 338 ? -20.338 -11.350 -10.511 1.00 91.31 338 ILE A N 1
ATOM 2641 C CA . ILE A 1 338 ? -19.838 -10.151 -11.194 1.00 91.31 338 ILE A CA 1
ATOM 2642 C C . ILE A 1 338 ? -19.696 -8.987 -10.212 1.00 91.31 338 ILE A C 1
ATOM 2644 O O . ILE A 1 338 ? -20.650 -8.584 -9.541 1.00 91.31 338 ILE A O 1
ATOM 2648 N N . TYR A 1 339 ? -18.501 -8.399 -10.171 1.00 90.44 339 TYR A N 1
ATOM 2649 C CA . TYR A 1 339 ? -18.199 -7.230 -9.352 1.00 90.44 339 TYR A CA 1
ATOM 2650 C C . TYR A 1 339 ? -18.151 -5.962 -10.208 1.00 90.44 339 TYR A C 1
ATOM 2652 O O . TYR A 1 339 ? -17.493 -5.926 -11.245 1.00 90.44 339 TYR A O 1
ATOM 2660 N N . LYS A 1 340 ? -18.832 -4.898 -9.767 1.00 80.50 340 LYS A N 1
ATOM 2661 C CA . LYS A 1 340 ? -18.825 -3.603 -10.462 1.00 80.50 340 LYS A CA 1
ATOM 2662 C C . LYS A 1 340 ? -17.577 -2.798 -10.094 1.00 80.50 340 LYS A C 1
ATOM 2664 O O . LYS A 1 340 ? -17.381 -2.481 -8.920 1.00 80.50 340 LYS A O 1
ATOM 2669 N N . SER A 1 341 ? -16.771 -2.441 -11.092 1.00 67.69 341 SER A N 1
ATOM 2670 C CA . SER A 1 341 ? -15.640 -1.517 -10.937 1.00 67.69 341 SER A CA 1
ATOM 2671 C C . SER A 1 341 ? -16.116 -0.107 -10.555 1.00 67.69 341 SER A C 1
ATOM 2673 O O . SER A 1 341 ? -17.237 0.300 -10.872 1.00 67.69 341 SER A O 1
ATOM 2675 N N . LYS A 1 342 ? -15.263 0.662 -9.865 1.00 64.06 342 LYS A N 1
ATOM 2676 C CA . LYS A 1 342 ? -15.519 2.087 -9.584 1.00 64.06 342 LYS A CA 1
ATOM 2677 C C . LYS A 1 342 ? -15.449 2.912 -10.883 1.00 64.06 342 LYS A C 1
ATOM 2679 O O . LYS A 1 342 ? -14.724 2.554 -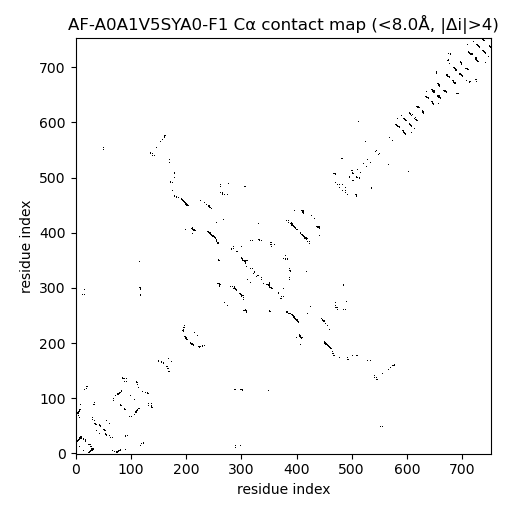11.807 1.00 64.06 342 LYS A O 1
ATOM 2684 N N . ARG A 1 343 ? -16.163 4.047 -10.939 1.00 50.09 343 ARG A N 1
ATOM 2685 C CA . ARG A 1 343 ? -16.015 5.048 -12.019 1.00 50.09 343 ARG A CA 1
ATOM 2686 C C . ARG A 1 343 ? -14.565 5.557 -12.055 1.00 50.09 343 ARG A C 1
ATOM 2688 O O . ARG A 1 343 ? -14.077 6.001 -11.021 1.00 50.09 343 ARG A O 1
ATOM 2695 N N . GLY A 1 344 ? -13.924 5.525 -13.226 1.00 50.00 344 GLY A N 1
ATOM 2696 C CA . GLY A 1 344 ? -12.569 6.057 -13.444 1.00 50.00 344 GLY A CA 1
ATOM 2697 C C . GLY A 1 344 ? -11.412 5.076 -13.208 1.00 50.00 344 GLY A C 1
ATOM 2698 O O . GLY A 1 344 ? -10.268 5.511 -13.216 1.00 50.00 344 GLY A O 1
ATOM 2699 N N . ALA A 1 345 ? -11.682 3.784 -12.985 1.00 54.06 345 ALA A N 1
ATOM 2700 C CA . ALA A 1 345 ? -10.628 2.766 -12.981 1.00 54.06 345 ALA A CA 1
ATOM 2701 C C . ALA A 1 345 ? -10.052 2.582 -14.395 1.00 54.06 345 ALA A C 1
ATOM 2703 O O . ALA A 1 345 ? -10.803 2.654 -15.373 1.00 54.06 345 ALA A O 1
ATOM 2704 N N . GLN A 1 346 ? -8.750 2.300 -14.502 1.00 52.66 346 GLN A N 1
ATOM 2705 C CA . GLN A 1 346 ? -8.115 1.932 -15.770 1.00 52.66 346 GLN A CA 1
ATOM 2706 C C . GLN A 1 346 ? -8.592 0.531 -16.188 1.00 52.66 346 GLN A C 1
ATOM 2708 O O . GLN A 1 346 ? -7.921 -0.484 -15.998 1.00 52.66 346 GLN A O 1
ATOM 2713 N N . ASP A 1 347 ? -9.790 0.465 -16.772 1.00 55.47 347 ASP A N 1
ATOM 2714 C CA . ASP A 1 347 ? -10.513 -0.763 -17.135 1.00 55.47 347 ASP A CA 1
ATOM 2715 C C . ASP A 1 347 ? -9.877 -1.504 -18.334 1.00 55.47 347 ASP A C 1
ATOM 2717 O O . ASP A 1 347 ? -10.521 -2.267 -19.044 1.00 55.47 347 ASP A O 1
ATOM 2721 N N . ALA A 1 348 ? -8.588 -1.290 -18.605 1.00 57.97 348 ALA A N 1
ATOM 2722 C CA . ALA A 1 348 ? -7.811 -2.051 -19.582 1.00 57.97 348 ALA A CA 1
ATOM 2723 C C . ALA A 1 348 ? -7.200 -3.326 -18.969 1.00 57.97 348 ALA A C 1
ATOM 2725 O O . ALA A 1 348 ? -6.876 -4.268 -19.697 1.00 57.97 348 ALA A O 1
ATOM 2726 N N . HIS A 1 349 ? -7.081 -3.397 -17.639 1.00 75.00 349 HIS A N 1
ATOM 2727 C CA . HIS A 1 349 ? -6.413 -4.492 -16.932 1.00 75.00 349 HIS A CA 1
ATOM 2728 C C . HIS A 1 349 ? -7.389 -5.503 -16.319 1.00 75.00 349 HIS A C 1
ATOM 2730 O O . HIS A 1 349 ? -8.589 -5.263 -16.192 1.00 75.00 349 HIS A O 1
ATOM 2736 N N . GLU A 1 350 ? -6.863 -6.671 -15.959 1.00 89.50 350 GLU A N 1
ATOM 2737 C CA . GLU A 1 350 ? -7.560 -7.653 -15.125 1.00 89.50 350 GLU A CA 1
ATOM 2738 C C . GLU A 1 350 ? -7.153 -7.505 -13.655 1.00 89.50 350 GLU A C 1
ATOM 2740 O O . GLU A 1 350 ? -6.149 -6.865 -13.329 1.00 89.50 350 GLU A O 1
ATOM 2745 N N . ALA A 1 351 ? -7.928 -8.127 -12.772 1.00 95.44 351 ALA A N 1
ATOM 2746 C CA . ALA A 1 351 ? -7.579 -8.310 -11.377 1.00 95.44 351 ALA A CA 1
ATOM 2747 C C . ALA A 1 351 ? -6.333 -9.183 -11.206 1.00 95.44 351 ALA A C 1
ATOM 2749 O O . ALA A 1 351 ? -5.970 -9.975 -12.079 1.00 95.44 351 ALA A O 1
ATOM 2750 N N . ILE A 1 352 ? -5.717 -9.091 -10.030 1.00 97.94 352 ILE A N 1
ATOM 2751 C CA . ILE A 1 352 ? -4.621 -9.954 -9.597 1.00 97.94 352 ILE A CA 1
ATOM 2752 C C . ILE A 1 352 ? -5.197 -11.316 -9.201 1.00 97.94 352 ILE A C 1
ATOM 2754 O O . ILE A 1 352 ? -5.844 -11.460 -8.159 1.00 97.94 352 ILE A O 1
ATOM 2758 N N . ARG A 1 353 ? -4.941 -12.321 -10.035 1.00 97.81 353 ARG A N 1
ATOM 2759 C CA . ARG A 1 353 ? -5.427 -13.699 -9.898 1.00 97.81 353 ARG A CA 1
ATOM 2760 C C . ARG A 1 353 ? -4.362 -14.699 -10.361 1.00 97.81 353 ARG A C 1
ATOM 2762 O O . ARG A 1 353 ? -3.430 -14.300 -11.061 1.00 97.81 353 ARG A O 1
ATOM 2769 N N . PRO A 1 354 ? -4.489 -15.993 -10.025 1.00 97.94 354 PRO A N 1
ATOM 2770 C CA . PRO A 1 354 ? -3.716 -17.045 -10.672 1.00 97.94 354 PRO A CA 1
ATOM 2771 C C . PRO A 1 35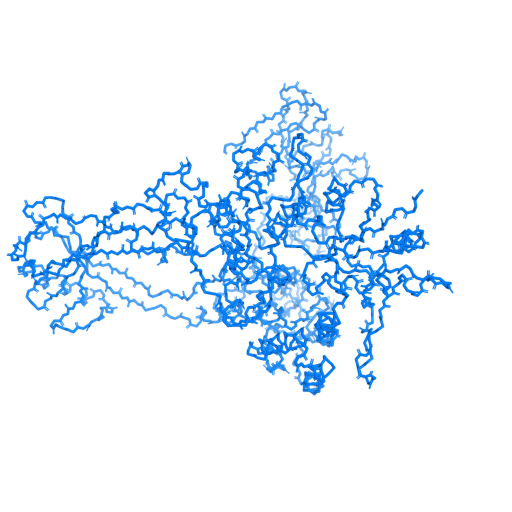4 ? -3.947 -17.069 -12.190 1.00 97.94 354 PRO A C 1
ATOM 2773 O O . PRO A 1 354 ? -5.066 -16.845 -12.661 1.00 97.94 354 PRO A O 1
ATOM 2776 N N . THR A 1 355 ? -2.899 -17.359 -12.957 1.00 95.62 355 THR A N 1
ATOM 2777 C CA . THR A 1 355 ? -2.990 -17.545 -14.418 1.00 95.62 355 THR A CA 1
ATOM 2778 C C . THR A 1 355 ? -3.580 -18.901 -14.786 1.00 95.62 355 THR A C 1
ATOM 2780 O O . THR A 1 355 ? -4.322 -19.008 -15.755 1.00 95.62 355 THR A O 1
ATOM 2783 N N . LEU A 1 356 ? -3.273 -19.938 -13.999 1.00 93.12 356 LEU A N 1
ATOM 2784 C CA . LEU A 1 356 ? -3.664 -21.320 -14.262 1.00 93.12 356 LEU A CA 1
ATOM 2785 C C . LEU A 1 356 ? -4.250 -21.967 -13.006 1.00 93.12 356 LEU A C 1
ATOM 2787 O O . LEU A 1 356 ? -3.553 -22.144 -12.007 1.00 93.12 356 LEU A O 1
ATOM 2791 N N . MET A 1 357 ? -5.508 -22.409 -13.086 1.00 95.50 357 MET A N 1
ATOM 2792 C CA . MET A 1 357 ? -6.167 -23.154 -12.001 1.00 95.50 357 MET A CA 1
ATOM 2793 C C . MET A 1 357 ? -5.649 -24.596 -11.839 1.00 95.50 357 MET A C 1
ATOM 2795 O O . MET A 1 357 ? -6.005 -25.281 -10.885 1.00 95.50 357 MET A O 1
ATOM 2799 N N . THR A 1 358 ? -4.773 -25.057 -12.735 1.00 93.06 358 THR A N 1
ATOM 2800 C CA . THR A 1 358 ? -4.067 -26.345 -12.631 1.00 93.06 358 THR A CA 1
ATOM 2801 C C . THR A 1 358 ? -2.813 -26.282 -11.757 1.00 93.06 358 THR A C 1
ATOM 2803 O O . THR A 1 358 ? -2.189 -27.314 -11.528 1.00 93.06 358 THR A O 1
ATOM 2806 N N . MET A 1 359 ? -2.448 -25.098 -11.250 1.00 93.56 359 MET A N 1
ATOM 2807 C CA . MET A 1 359 ? -1.259 -24.871 -10.421 1.00 93.56 359 MET A CA 1
ATOM 2808 C C . MET A 1 359 ? -1.630 -24.423 -8.996 1.00 93.56 359 MET A C 1
ATOM 2810 O O . MET A 1 359 ? -1.202 -23.354 -8.567 1.00 93.56 359 MET A O 1
ATOM 2814 N N . PRO A 1 360 ? -2.435 -25.189 -8.236 1.00 95.94 360 PRO A N 1
ATOM 2815 C CA . PRO A 1 360 ? -2.810 -24.797 -6.884 1.00 95.94 360 PRO A CA 1
ATOM 2816 C C . PRO A 1 360 ? -1.581 -24.679 -5.965 1.00 95.94 360 PRO A C 1
ATOM 2818 O O . PRO A 1 360 ? -0.545 -25.302 -6.239 1.00 95.94 360 PRO A O 1
ATOM 2821 N N . PRO A 1 361 ? -1.669 -23.900 -4.865 1.00 96.38 361 PRO A N 1
ATOM 2822 C CA . PRO A 1 361 ? -0.536 -23.617 -3.990 1.00 96.38 361 PRO A CA 1
ATOM 2823 C C . PRO A 1 361 ? 0.218 -24.876 -3.559 1.00 96.38 361 PRO A C 1
ATOM 2825 O O . PRO A 1 361 ? 1.447 -24.867 -3.534 1.00 96.38 361 PRO A O 1
ATOM 2828 N N . GLU A 1 362 ? -0.489 -25.974 -3.283 1.00 94.19 362 GLU A N 1
ATOM 2829 C CA . GLU A 1 362 ? 0.113 -27.235 -2.849 1.00 94.19 362 GLU A CA 1
ATOM 2830 C C . GLU A 1 362 ? 1.120 -27.804 -3.862 1.00 94.19 362 GLU A C 1
ATOM 2832 O O . GLU A 1 362 ? 2.130 -28.358 -3.436 1.00 94.19 362 GLU A O 1
ATOM 2837 N N . LEU A 1 363 ? 0.898 -27.620 -5.171 1.00 92.50 363 LEU A N 1
ATOM 2838 C CA . LEU A 1 363 ? 1.796 -28.122 -6.221 1.00 92.50 363 LEU A CA 1
ATOM 2839 C C . LEU A 1 363 ? 3.020 -27.230 -6.438 1.00 92.50 363 LEU A C 1
ATOM 2841 O O . LEU A 1 363 ? 4.104 -27.720 -6.736 1.00 92.50 363 LEU A O 1
ATOM 2845 N N . VAL A 1 364 ? 2.874 -25.914 -6.279 1.00 93.75 364 VAL A N 1
ATOM 2846 C CA . VAL A 1 364 ? 3.981 -24.969 -6.513 1.00 93.75 364 VAL A CA 1
ATOM 2847 C C . VAL A 1 364 ? 4.832 -24.726 -5.264 1.00 93.75 364 VAL A C 1
ATOM 2849 O O . VAL A 1 364 ? 5.880 -24.084 -5.339 1.00 93.75 364 VAL A O 1
ATOM 2852 N N . LYS A 1 365 ? 4.408 -25.240 -4.104 1.00 94.69 365 LYS A N 1
ATOM 2853 C CA . LYS A 1 365 ? 5.034 -24.998 -2.797 1.00 94.69 365 LYS A CA 1
ATOM 2854 C C . LYS A 1 365 ? 6.521 -25.330 -2.748 1.00 94.69 365 LYS A C 1
ATOM 2856 O O . LYS A 1 365 ? 7.276 -24.582 -2.136 1.00 94.69 365 LYS A O 1
ATOM 2861 N N . GLU A 1 366 ? 6.942 -26.426 -3.373 1.00 92.94 366 GLU A N 1
ATOM 2862 C CA . GLU A 1 366 ? 8.346 -26.863 -3.362 1.00 92.94 366 GLU A CA 1
ATOM 2863 C C . GLU A 1 366 ? 9.249 -26.007 -4.260 1.00 92.94 366 GLU A C 1
ATOM 2865 O O . GLU A 1 366 ? 10.463 -25.956 -4.065 1.00 92.94 366 GLU A O 1
ATOM 2870 N N . HIS A 1 367 ? 8.654 -25.291 -5.214 1.00 93.19 367 HIS A N 1
ATOM 2871 C CA . HIS A 1 367 ? 9.358 -24.446 -6.175 1.00 93.19 367 HIS A CA 1
ATOM 2872 C C . HIS A 1 367 ? 9.433 -22.978 -5.747 1.00 93.19 367 HIS A C 1
ATOM 2874 O O . HIS A 1 367 ? 10.229 -22.205 -6.284 1.00 93.19 367 HIS A O 1
ATOM 2880 N N . LEU A 1 368 ? 8.620 -22.581 -4.769 1.00 93.69 368 LEU A N 1
ATOM 2881 C CA . LEU A 1 368 ? 8.553 -21.217 -4.270 1.00 93.69 368 LEU A CA 1
ATOM 2882 C C . LEU A 1 368 ? 9.290 -21.078 -2.941 1.00 93.69 368 LEU A C 1
ATOM 2884 O O . LEU A 1 368 ? 9.231 -21.933 -2.057 1.00 93.69 368 LEU A O 1
ATOM 2888 N N . ASP A 1 369 ? 9.949 -19.935 -2.748 1.00 92.81 369 ASP A N 1
ATOM 2889 C CA . ASP A 1 369 ? 10.359 -19.572 -1.400 1.00 92.81 369 ASP A CA 1
ATOM 2890 C C . ASP A 1 369 ? 9.131 -19.314 -0.506 1.00 92.81 369 ASP A C 1
ATOM 2892 O O . ASP A 1 369 ? 8.016 -19.076 -0.975 1.00 92.81 369 ASP A O 1
ATOM 2896 N N . ARG A 1 370 ? 9.343 -19.352 0.815 1.00 95.19 370 ARG A N 1
ATOM 2897 C CA . ARG A 1 370 ? 8.271 -19.211 1.811 1.00 95.19 370 ARG A CA 1
ATOM 2898 C C . ARG A 1 370 ? 7.418 -17.960 1.589 1.00 95.19 370 ARG A C 1
ATOM 2900 O O . ARG A 1 370 ? 6.214 -18.010 1.822 1.00 95.19 370 ARG A O 1
ATOM 2907 N N . ASP A 1 371 ? 8.029 -16.838 1.227 1.00 96.25 371 ASP A N 1
ATOM 2908 C CA . ASP A 1 371 ? 7.314 -15.572 1.120 1.00 96.25 371 ASP A CA 1
ATOM 2909 C C . ASP A 1 371 ? 6.539 -15.476 -0.198 1.00 96.25 371 ASP A C 1
ATOM 2911 O O . ASP A 1 371 ? 5.382 -15.049 -0.182 1.00 96.25 371 ASP A O 1
ATOM 2915 N N . ALA A 1 372 ? 7.131 -15.936 -1.304 1.00 96.25 372 ALA A N 1
ATOM 2916 C CA . ALA A 1 372 ? 6.459 -16.054 -2.594 1.00 96.25 372 ALA A CA 1
ATOM 2917 C C . ALA A 1 372 ? 5.266 -17.023 -2.522 1.00 96.25 372 ALA A C 1
ATOM 2919 O O . ALA A 1 372 ? 4.169 -16.669 -2.949 1.00 96.25 372 ALA A O 1
ATOM 2920 N N . TYR A 1 373 ? 5.441 -18.192 -1.891 1.00 97.88 373 TYR A N 1
ATOM 2921 C CA . TYR A 1 373 ? 4.362 -19.157 -1.654 1.00 97.88 373 TYR A CA 1
ATOM 2922 C C . TYR A 1 373 ? 3.208 -18.538 -0.863 1.00 97.88 373 TYR A C 1
ATOM 2924 O O . TYR A 1 373 ? 2.055 -18.647 -1.263 1.00 97.88 373 TYR A O 1
ATOM 2932 N N . ARG A 1 374 ? 3.505 -17.857 0.253 1.00 98.38 374 ARG A N 1
ATOM 2933 C CA . ARG A 1 374 ? 2.470 -17.239 1.098 1.00 98.38 374 ARG A CA 1
ATOM 2934 C C . ARG A 1 374 ? 1.685 -16.160 0.360 1.00 98.38 374 ARG A C 1
ATOM 2936 O O . ARG A 1 374 ? 0.489 -16.027 0.595 1.00 98.38 374 ARG A O 1
ATOM 2943 N N . LEU A 1 375 ? 2.345 -15.386 -0.504 1.00 98.62 375 LEU A N 1
ATOM 2944 C CA . LEU A 1 375 ? 1.653 -14.394 -1.322 1.00 98.62 375 LEU A CA 1
ATOM 2945 C C . LEU A 1 375 ? 0.805 -15.056 -2.412 1.00 98.62 375 LEU A C 1
ATOM 2947 O O . LEU A 1 375 ? -0.324 -14.629 -2.634 1.00 98.62 375 LEU A O 1
ATOM 2951 N N . TYR A 1 376 ? 1.318 -16.107 -3.052 1.00 98.56 376 TYR A N 1
ATOM 2952 C CA . TYR A 1 376 ? 0.567 -16.861 -4.049 1.00 98.56 376 TYR A CA 1
ATOM 2953 C C . TYR A 1 376 ? -0.674 -17.538 -3.451 1.00 98.56 376 TYR A C 1
ATOM 2955 O O . TYR A 1 376 ? -1.763 -17.378 -3.987 1.00 98.56 376 TYR A O 1
ATOM 2963 N N . ASP A 1 377 ? -0.537 -18.202 -2.300 1.00 98.56 377 ASP A N 1
ATOM 2964 C CA . ASP A 1 377 ? -1.646 -18.795 -1.539 1.00 98.56 377 ASP A CA 1
ATOM 2965 C C . ASP A 1 377 ? -2.709 -17.750 -1.165 1.00 98.56 377 ASP A C 1
ATOM 2967 O O . ASP A 1 377 ? -3.906 -17.996 -1.301 1.00 98.56 377 ASP A O 1
ATOM 2971 N N . LEU A 1 378 ? -2.281 -16.546 -0.764 1.00 98.69 378 LEU A N 1
ATOM 2972 C CA . LEU A 1 378 ? -3.191 -15.438 -0.480 1.00 98.69 378 LEU A CA 1
ATOM 2973 C C . LEU A 1 378 ? -3.987 -15.024 -1.728 1.00 98.69 378 LEU A C 1
ATOM 2975 O O . LEU A 1 378 ? -5.211 -14.907 -1.657 1.00 98.69 378 LEU A O 1
ATOM 2979 N N . ILE A 1 379 ? -3.304 -14.821 -2.862 1.00 98.75 379 ILE A N 1
ATOM 2980 C CA . ILE A 1 379 ? -3.927 -14.453 -4.145 1.00 98.75 379 ILE A CA 1
ATOM 2981 C C . ILE A 1 379 ? -4.896 -15.546 -4.604 1.00 98.75 379 ILE A C 1
ATOM 2983 O O . ILE A 1 379 ? -6.027 -15.248 -4.984 1.00 98.75 379 ILE A O 1
ATOM 2987 N N . TRP A 1 380 ? -4.474 -16.807 -4.508 1.00 98.69 380 TRP A N 1
ATOM 2988 C CA . TRP A 1 380 ? -5.270 -17.972 -4.866 1.00 98.69 380 TRP A CA 1
ATOM 2989 C C . TRP A 1 380 ? -6.566 -18.045 -4.063 1.00 98.69 380 TRP A C 1
ATOM 2991 O O . TRP A 1 380 ? -7.651 -18.062 -4.640 1.00 98.69 380 TRP A O 1
ATOM 3001 N N . LYS A 1 381 ? -6.469 -18.033 -2.728 1.00 98.56 381 LYS A N 1
ATOM 3002 C CA . LYS A 1 381 ? -7.636 -18.126 -1.841 1.00 98.56 381 LYS A CA 1
ATOM 3003 C C . LYS A 1 381 ? -8.609 -16.980 -2.067 1.00 98.56 381 LYS A C 1
ATOM 3005 O O . LYS A 1 381 ? -9.811 -17.217 -2.106 1.00 98.56 381 LYS A O 1
ATOM 3010 N N . ARG A 1 382 ? -8.108 -15.756 -2.262 1.00 98.50 382 ARG A N 1
ATOM 3011 C CA . ARG A 1 382 ? -8.960 -14.599 -2.550 1.00 98.50 382 ARG A CA 1
ATOM 3012 C C . ARG A 1 382 ? -9.702 -14.749 -3.876 1.00 98.50 382 ARG A C 1
ATOM 3014 O O . ARG A 1 382 ? -10.892 -14.459 -3.932 1.00 98.50 382 ARG A O 1
ATOM 3021 N N . PHE A 1 383 ? -9.015 -15.199 -4.925 1.00 98.56 383 PHE A N 1
ATOM 3022 C CA . PHE A 1 383 ? -9.628 -15.392 -6.235 1.00 98.56 383 PHE A CA 1
ATOM 3023 C C . PHE A 1 383 ? -10.685 -16.501 -6.214 1.00 98.56 383 PHE A C 1
ATOM 3025 O O . PHE A 1 383 ? -11.808 -16.268 -6.653 1.00 98.56 383 PHE A O 1
ATOM 3032 N N . VAL A 1 384 ? -10.369 -17.658 -5.623 1.00 98.56 384 VAL A N 1
ATOM 3033 C CA . VAL A 1 384 ? -11.323 -18.766 -5.458 1.00 98.56 384 VAL A CA 1
ATOM 3034 C C . VAL A 1 384 ? -12.538 -18.315 -4.647 1.00 98.56 384 VAL A C 1
ATOM 3036 O O . VAL A 1 384 ? -13.660 -18.423 -5.129 1.00 98.56 384 VAL A O 1
ATOM 3039 N N . ALA A 1 385 ? -12.327 -17.719 -3.470 1.00 98.31 385 ALA A N 1
ATOM 3040 C CA . ALA A 1 385 ? -13.410 -17.247 -2.608 1.00 98.31 385 ALA A CA 1
ATOM 3041 C C . ALA A 1 385 ? -14.332 -16.226 -3.297 1.00 98.31 385 ALA A C 1
ATOM 3043 O O . ALA A 1 385 ? -15.528 -16.216 -3.025 1.00 98.31 385 ALA A O 1
ATOM 3044 N N . SER A 1 386 ? -13.808 -15.402 -4.213 1.00 98.00 386 SER A N 1
ATOM 3045 C CA . SER A 1 386 ? -14.604 -14.407 -4.947 1.00 98.00 386 SER A CA 1
ATOM 3046 C C . SER A 1 386 ? -15.698 -14.999 -5.847 1.00 98.00 386 SER A C 1
ATOM 3048 O O . SER A 1 386 ? -16.615 -14.287 -6.239 1.00 98.00 386 SER A O 1
ATOM 3050 N N . GLN A 1 387 ? -15.613 -16.289 -6.181 1.00 98.12 387 GLN A N 1
ATOM 3051 C CA . GLN A 1 387 ? -16.587 -16.994 -7.022 1.00 98.12 387 GLN A CA 1
ATOM 3052 C C . GLN A 1 387 ? -17.347 -18.089 -6.256 1.00 98.12 387 GLN A C 1
ATOM 3054 O O . GLN A 1 387 ? -17.930 -18.971 -6.881 1.00 98.12 387 GLN A O 1
ATOM 3059 N N . MET A 1 388 ? -17.339 -18.048 -4.919 1.00 98.31 388 MET A N 1
ATOM 3060 C CA . MET A 1 388 ? -18.040 -19.005 -4.051 1.00 98.31 388 MET A CA 1
ATOM 3061 C C . MET A 1 388 ? -19.342 -18.429 -3.478 1.00 98.31 388 MET A C 1
ATOM 3063 O O . MET A 1 388 ? -19.546 -17.214 -3.458 1.00 98.31 388 MET A O 1
ATOM 3067 N N . GLU A 1 389 ? -20.217 -19.303 -2.977 1.00 97.81 389 GLU A N 1
ATOM 3068 C CA . GLU A 1 389 ? -21.458 -18.903 -2.304 1.00 97.81 389 GLU A CA 1
ATOM 3069 C C . GLU A 1 389 ? -21.201 -18.020 -1.057 1.00 97.81 389 GLU A C 1
ATOM 3071 O O . GLU A 1 389 ? -20.208 -18.218 -0.338 1.00 97.81 389 GLU A O 1
ATOM 3076 N N . PRO A 1 390 ? -22.076 -17.031 -0.766 1.00 97.06 390 PRO A N 1
ATOM 3077 C CA . PRO A 1 390 ? -22.025 -16.238 0.456 1.00 97.06 390 PRO A CA 1
ATOM 3078 C C . PRO A 1 390 ? -22.062 -17.108 1.711 1.00 97.06 390 PRO A C 1
ATOM 3080 O O . PRO A 1 390 ? -22.714 -18.148 1.748 1.00 97.06 390 PRO A O 1
ATOM 3083 N N . ALA A 1 391 ? -21.435 -16.629 2.782 1.00 94.56 391 ALA A N 1
ATOM 3084 C CA . ALA A 1 391 ? -21.673 -17.205 4.097 1.00 94.56 391 ALA A CA 1
ATOM 3085 C C . ALA A 1 391 ? -23.060 -16.786 4.596 1.00 94.56 391 ALA A C 1
ATOM 3087 O O . ALA A 1 391 ? -23.458 -15.626 4.429 1.00 94.56 391 ALA A O 1
ATOM 3088 N N . VAL A 1 392 ? -23.779 -17.714 5.217 1.00 95.25 392 VAL A N 1
ATOM 3089 C CA . VAL A 1 392 ? -25.131 -17.511 5.737 1.00 95.25 392 VAL A CA 1
ATOM 3090 C C . VAL A 1 392 ? -25.123 -17.700 7.243 1.00 95.25 392 VAL A C 1
ATOM 3092 O O . VAL A 1 392 ? -24.603 -18.692 7.761 1.00 95.25 392 VAL A O 1
ATOM 3095 N N . PHE A 1 393 ? -25.729 -16.748 7.938 1.00 92.56 393 PHE A N 1
ATOM 3096 C CA . PHE A 1 393 ? -25.847 -16.744 9.381 1.00 92.56 393 PHE A CA 1
ATOM 3097 C C . PHE A 1 393 ? -27.295 -16.541 9.799 1.00 92.56 393 PHE A C 1
ATOM 3099 O O . PHE A 1 393 ? -27.973 -15.659 9.270 1.00 92.56 393 PHE A O 1
ATOM 3106 N N . ASP A 1 394 ? -27.731 -17.304 10.793 1.00 93.06 394 ASP A N 1
ATOM 3107 C CA . ASP A 1 394 ? -28.982 -17.045 11.490 1.00 93.06 394 ASP A CA 1
ATOM 3108 C C . ASP A 1 394 ? -28.678 -16.106 12.661 1.00 93.06 394 ASP A C 1
ATOM 3110 O O . ASP A 1 394 ? -27.988 -16.472 13.615 1.00 93.06 394 ASP A O 1
ATOM 3114 N N . GLN A 1 395 ? -29.153 -14.866 12.564 1.00 92.69 395 GLN A N 1
ATOM 3115 C CA . GLN A 1 395 ? -29.021 -13.849 13.602 1.00 92.69 395 GLN A CA 1
ATOM 3116 C C . GLN A 1 395 ? -30.294 -13.832 14.446 1.00 92.69 395 GLN A C 1
ATOM 3118 O O . GLN A 1 395 ? -31.398 -13.691 13.912 1.00 92.69 395 GLN A O 1
ATOM 3123 N N . THR A 1 396 ? -30.132 -13.954 15.761 1.00 94.69 396 THR A N 1
ATOM 3124 C CA . THR A 1 396 ? -31.219 -13.846 16.738 1.00 94.69 396 THR A CA 1
ATOM 3125 C C . THR A 1 396 ? -30.953 -12.658 17.650 1.00 94.69 396 THR A C 1
ATOM 3127 O O . THR A 1 396 ? -29.860 -12.532 18.196 1.00 94.69 396 THR A O 1
ATOM 3130 N N . SER A 1 397 ? -31.944 -11.794 17.840 1.00 95.50 397 SER A N 1
ATOM 3131 C CA . SER A 1 397 ? -31.887 -10.697 18.805 1.00 95.50 397 SER A CA 1
ATOM 3132 C C . SER A 1 397 ? -33.029 -10.810 19.802 1.00 95.50 397 SER A C 1
ATOM 3134 O O . SER A 1 397 ? -34.181 -10.985 19.408 1.00 95.50 397 SER A O 1
ATOM 3136 N N . PHE A 1 398 ? -32.696 -10.681 21.080 1.00 97.56 398 PHE A N 1
ATOM 3137 C CA . PHE A 1 398 ? -33.636 -10.600 22.190 1.00 97.56 398 PHE A CA 1
ATOM 3138 C C . PHE A 1 398 ? -33.739 -9.157 22.653 1.00 97.56 398 PHE A C 1
ATOM 3140 O O . PHE A 1 398 ? -32.714 -8.552 22.961 1.00 97.56 398 PHE A O 1
ATOM 3147 N N . ASP A 1 399 ? -34.961 -8.640 22.723 1.00 97.94 399 ASP A N 1
ATOM 3148 C CA . ASP A 1 399 ? -35.288 -7.413 23.444 1.00 97.94 399 ASP A CA 1
ATOM 3149 C C . ASP A 1 399 ? -35.905 -7.808 24.789 1.00 97.94 399 ASP A C 1
ATOM 3151 O O . ASP A 1 399 ? -36.852 -8.593 24.843 1.00 97.94 399 ASP A O 1
ATOM 3155 N N . ILE A 1 400 ? -35.320 -7.309 25.876 1.00 98.31 400 ILE A N 1
ATOM 3156 C CA . ILE A 1 400 ? -35.706 -7.624 27.249 1.00 98.31 400 ILE A CA 1
ATOM 3157 C C . ILE A 1 400 ? -36.175 -6.340 27.921 1.00 98.31 400 ILE A C 1
ATOM 3159 O O . ILE A 1 400 ? -35.410 -5.380 28.051 1.00 98.31 400 ILE A O 1
ATOM 3163 N N . GLU A 1 401 ? -37.423 -6.337 28.370 1.00 97.81 401 GLU A N 1
ATOM 3164 C CA . GLU A 1 401 ? -38.004 -5.256 29.155 1.00 97.81 401 GLU A CA 1
ATOM 3165 C C . GLU A 1 401 ? -37.727 -5.470 30.642 1.00 97.81 401 GLU A C 1
ATOM 3167 O O . GLU A 1 401 ? -37.942 -6.553 31.188 1.00 97.81 401 GLU A O 1
ATOM 3172 N N . ALA A 1 402 ? -37.252 -4.413 31.293 1.00 96.94 402 ALA A N 1
ATOM 3173 C CA . ALA A 1 402 ? -37.053 -4.338 32.732 1.00 96.94 402 ALA A CA 1
ATOM 3174 C C . ALA A 1 402 ? -37.565 -2.972 33.208 1.00 96.94 402 ALA A C 1
ATOM 3176 O O . ALA A 1 402 ? -36.834 -1.982 33.203 1.00 96.94 402 ALA A O 1
ATOM 3177 N N . GLY A 1 403 ? -38.858 -2.877 33.521 1.00 94.81 403 GLY A N 1
ATOM 3178 C CA . GLY A 1 403 ? -39.507 -1.605 33.847 1.00 94.81 403 GLY A CA 1
ATOM 3179 C C . GLY A 1 403 ? -39.383 -0.592 32.702 1.00 94.81 403 GLY A C 1
ATOM 3180 O O . GLY A 1 403 ? -39.860 -0.819 31.595 1.00 94.81 403 GLY A O 1
ATOM 3181 N N . LYS A 1 404 ? -38.714 0.540 32.950 1.00 95.94 404 LYS A N 1
ATOM 3182 C CA . LYS A 1 404 ? -38.440 1.563 31.917 1.00 95.94 404 LYS A CA 1
ATOM 3183 C C . LYS A 1 404 ? -37.198 1.276 31.060 1.00 95.94 404 LYS A C 1
ATOM 3185 O O . LYS A 1 404 ? -36.875 2.078 30.182 1.00 95.94 404 LYS A O 1
ATOM 3190 N N . TYR A 1 405 ? -36.456 0.215 31.357 1.00 97.69 405 TYR A N 1
ATOM 3191 C CA . TYR A 1 405 ? -35.188 -0.122 30.720 1.00 97.69 405 TYR A CA 1
ATOM 3192 C C . TYR A 1 405 ? -35.398 -1.163 29.622 1.00 97.69 405 TYR A C 1
ATOM 3194 O O . TYR A 1 405 ? -36.156 -2.116 29.796 1.00 97.69 405 TYR A O 1
ATOM 3202 N N . LEU A 1 406 ? -34.696 -0.991 28.503 1.00 98.00 406 LEU A N 1
ATOM 3203 C CA . LEU A 1 406 ? -34.664 -1.965 27.417 1.00 98.00 406 LEU A CA 1
ATOM 3204 C C . LEU A 1 406 ? -33.244 -2.495 27.263 1.00 98.00 406 LEU A C 1
ATOM 3206 O O . LEU A 1 406 ? -32.325 -1.723 26.968 1.00 98.00 406 LEU A O 1
ATOM 3210 N N . LEU A 1 407 ? -33.078 -3.802 27.431 1.00 97.81 407 LEU A N 1
ATOM 3211 C CA . LEU A 1 407 ? -31.821 -4.497 27.198 1.00 97.81 407 LEU A CA 1
ATOM 3212 C C . LEU A 1 407 ? -31.898 -5.303 25.904 1.00 97.81 407 LEU A C 1
ATOM 3214 O O . LEU A 1 407 ? -32.967 -5.777 25.527 1.00 97.81 407 LEU A O 1
ATOM 3218 N N . ARG A 1 408 ? -30.761 -5.472 25.229 1.00 97.31 408 ARG A N 1
ATOM 3219 C CA . ARG A 1 408 ? -30.658 -6.277 24.015 1.00 97.31 408 ARG A CA 1
ATOM 3220 C C . ARG A 1 408 ? -29.506 -7.259 24.083 1.00 97.31 408 ARG A C 1
ATOM 3222 O O . ARG A 1 408 ? -28.373 -6.878 24.374 1.00 97.31 408 ARG A O 1
ATOM 3229 N N . ALA A 1 409 ? -29.801 -8.503 23.735 1.00 95.81 409 ALA A N 1
ATOM 3230 C CA . ALA A 1 409 ? -28.804 -9.516 23.425 1.00 95.81 409 ALA A CA 1
ATOM 3231 C C . ALA A 1 409 ? -28.880 -9.845 21.933 1.00 95.81 409 ALA A C 1
ATOM 3233 O O . ALA A 1 409 ? -29.972 -9.982 21.383 1.00 95.81 409 ALA A O 1
ATOM 3234 N N . THR A 1 410 ? -27.733 -9.982 21.275 1.00 93.88 410 THR A N 1
ATOM 3235 C CA . THR A 1 410 ? -27.657 -10.417 19.877 1.00 93.88 410 THR A CA 1
ATOM 3236 C C . THR A 1 410 ? -26.739 -11.620 19.808 1.00 93.88 410 THR A C 1
ATOM 3238 O O . THR A 1 410 ? -25.609 -11.569 20.286 1.00 93.88 410 THR A O 1
ATOM 3241 N N . GLY A 1 411 ? -27.238 -12.692 19.207 1.00 91.75 411 GLY A N 1
ATOM 3242 C CA . GLY A 1 411 ? -26.480 -13.892 18.920 1.00 91.75 411 GLY A CA 1
ATOM 3243 C C . GLY A 1 411 ? -26.527 -14.249 17.452 1.00 91.75 411 GLY A C 1
ATOM 3244 O O . GLY A 1 411 ? -27.419 -13.828 16.709 1.00 91.75 411 GLY A O 1
ATOM 3245 N N . GLN A 1 412 ? -25.556 -15.045 17.035 1.00 89.94 412 GLN A N 1
ATOM 3246 C CA . GLN A 1 412 ? -25.416 -15.447 15.647 1.00 89.94 412 GLN A CA 1
ATOM 3247 C C . GLN A 1 412 ? -24.939 -16.891 15.562 1.00 89.94 412 GLN A C 1
ATOM 3249 O O . GLN A 1 412 ? -24.073 -17.320 16.318 1.00 89.94 412 GLN A O 1
ATOM 3254 N N . VAL A 1 413 ? -25.503 -17.643 14.619 1.00 90.44 413 VAL A N 1
ATOM 3255 C CA . VAL A 1 413 ? -25.082 -19.014 14.317 1.00 90.44 413 VAL A CA 1
ATOM 3256 C C . VAL A 1 413 ? -24.717 -19.101 12.848 1.00 90.44 413 VAL A C 1
ATOM 3258 O O . VAL A 1 413 ? -25.488 -18.686 11.983 1.00 90.44 413 VAL A O 1
ATOM 3261 N N . MET A 1 414 ? -23.531 -19.631 12.545 1.00 91.56 414 MET A N 1
ATOM 3262 C CA . MET A 1 414 ? -23.141 -19.912 11.166 1.00 91.56 414 MET A CA 1
ATOM 3263 C C . MET A 1 414 ? -23.954 -21.097 10.645 1.00 91.56 414 MET A C 1
ATOM 3265 O O . MET A 1 414 ? -23.761 -22.229 11.079 1.00 91.56 414 MET A O 1
ATOM 3269 N N . LYS A 1 415 ? -24.853 -20.823 9.700 1.00 93.50 415 LYS A N 1
ATOM 3270 C CA . LYS A 1 415 ? -25.682 -21.826 9.023 1.00 93.50 415 LYS A CA 1
ATOM 3271 C C . LYS A 1 415 ? -24.950 -22.435 7.833 1.00 93.50 415 LYS A C 1
ATOM 3273 O O . LYS A 1 415 ? -25.061 -23.626 7.572 1.00 93.50 415 LYS A O 1
ATOM 3278 N N . PHE A 1 416 ? -24.185 -21.611 7.121 1.00 94.69 416 PHE A N 1
ATOM 3279 C CA . PHE A 1 416 ? -23.389 -22.038 5.980 1.00 94.69 416 PHE A CA 1
ATOM 3280 C C . PHE A 1 416 ? -22.119 -21.194 5.871 1.00 94.69 416 PHE A C 1
ATOM 3282 O O . PHE A 1 416 ? -22.186 -19.967 5.820 1.00 94.69 416 PHE A O 1
ATOM 3289 N N . ALA A 1 417 ? -20.954 -21.842 5.833 1.00 93.62 417 ALA A N 1
ATOM 3290 C CA . ALA A 1 417 ? -19.674 -21.139 5.803 1.00 93.62 417 ALA A CA 1
ATOM 3291 C C . ALA A 1 417 ? -19.398 -20.461 4.451 1.00 93.62 417 ALA A C 1
ATOM 3293 O O . ALA A 1 417 ? -18.755 -19.413 4.417 1.00 93.62 417 ALA A O 1
ATOM 3294 N N . GLY A 1 418 ? -19.862 -21.039 3.336 1.00 96.06 418 GLY A N 1
ATOM 3295 C CA . GLY A 1 418 ? -19.593 -20.519 1.993 1.00 96.06 418 GLY A CA 1
ATOM 3296 C C . GLY A 1 418 ? -18.115 -20.163 1.790 1.00 96.06 418 GLY A C 1
ATOM 3297 O O . GLY A 1 418 ? -17.211 -20.892 2.212 1.00 96.06 418 GLY A O 1
ATOM 3298 N N . PHE A 1 419 ? -17.856 -18.998 1.201 1.00 96.75 419 PHE A N 1
ATOM 3299 C CA . PHE A 1 419 ? -16.504 -18.494 0.943 1.00 96.75 419 PHE A CA 1
ATOM 3300 C C . PHE A 1 419 ? -15.598 -18.357 2.190 1.00 96.75 419 PHE A C 1
ATOM 3302 O O . PHE A 1 419 ? -14.373 -18.394 2.045 1.00 96.75 419 PHE A O 1
ATOM 3309 N N . ILE A 1 420 ? -16.158 -18.231 3.408 1.00 94.88 420 ILE A N 1
ATOM 3310 C CA . ILE A 1 420 ? -15.383 -18.081 4.661 1.00 94.88 420 ILE A CA 1
ATOM 3311 C C . ILE A 1 420 ? -14.503 -19.307 4.922 1.00 94.88 420 ILE A C 1
ATOM 3313 O O . ILE A 1 420 ? -13.415 -19.175 5.481 1.00 94.88 420 ILE A O 1
ATOM 3317 N N . SER A 1 421 ? -14.923 -20.484 4.448 1.00 95.00 421 SER A N 1
ATOM 3318 C CA . SER A 1 421 ? -14.124 -21.716 4.513 1.00 95.00 421 SER A CA 1
ATOM 3319 C C . SER A 1 421 ? -12.772 -21.610 3.788 1.00 95.00 421 SER A C 1
ATOM 3321 O O . SER A 1 421 ? -11.844 -22.356 4.098 1.00 95.00 421 SER A O 1
ATOM 3323 N N . VAL A 1 422 ? -12.640 -20.668 2.846 1.00 95.38 422 VAL A N 1
ATOM 3324 C CA . VAL A 1 422 ? -11.435 -20.456 2.034 1.00 95.38 422 VAL A CA 1
ATOM 3325 C C . VAL A 1 422 ? -10.730 -19.151 2.393 1.00 95.38 422 VAL A C 1
ATOM 3327 O O . VAL A 1 422 ? -9.498 -19.124 2.492 1.00 95.38 422 VAL A O 1
ATOM 3330 N N . TYR A 1 423 ? -11.479 -18.058 2.564 1.00 94.88 423 TYR A N 1
ATOM 3331 C CA . TYR A 1 423 ? -10.901 -16.733 2.771 1.00 94.88 423 TYR A CA 1
ATOM 3332 C C . TYR A 1 423 ? -11.812 -15.788 3.563 1.00 94.88 423 TYR A C 1
ATOM 3334 O O . TYR A 1 423 ? -12.989 -15.634 3.255 1.00 94.88 423 TYR A O 1
ATOM 3342 N N . MET A 1 424 ? -11.215 -15.028 4.484 1.00 90.88 424 MET A N 1
ATOM 3343 C CA . MET A 1 424 ? -11.801 -13.821 5.084 1.00 90.88 424 MET A CA 1
ATOM 3344 C C . MET A 1 424 ? -10.785 -12.688 5.107 1.00 90.88 424 MET A C 1
ATOM 3346 O O . MET A 1 424 ? -9.590 -12.956 5.232 1.00 90.88 424 MET A O 1
ATOM 3350 N N . GLU A 1 425 ? -11.234 -11.437 5.003 1.00 88.12 425 GLU A N 1
ATOM 3351 C CA . GLU A 1 425 ? -10.344 -10.275 5.119 1.00 88.12 425 GLU A CA 1
ATOM 3352 C C . GLU A 1 425 ? -9.749 -10.152 6.522 1.00 88.12 425 GLU A C 1
ATOM 3354 O O . GLU A 1 425 ? -10.354 -10.568 7.506 1.00 88.12 425 GLU A O 1
ATOM 3359 N N . GLY A 1 426 ? -8.524 -9.635 6.609 1.00 83.00 426 GLY A N 1
ATOM 3360 C CA . GLY A 1 426 ? -7.965 -9.211 7.888 1.00 83.00 426 GLY A CA 1
ATOM 3361 C C . GLY A 1 426 ? -8.545 -7.864 8.319 1.00 83.00 426 GLY A C 1
ATOM 3362 O O . GLY A 1 426 ? -8.916 -7.048 7.475 1.00 83.00 426 GLY A O 1
ATOM 3363 N N . VAL A 1 427 ? -8.545 -7.611 9.623 1.00 84.00 427 VAL A N 1
ATOM 3364 C CA . VAL A 1 427 ? -8.837 -6.295 10.212 1.00 84.00 427 VAL A CA 1
ATOM 3365 C C . VAL A 1 427 ? -7.546 -5.648 10.716 1.00 84.00 427 VAL A C 1
ATOM 3367 O O . VAL A 1 427 ? -6.577 -6.359 10.999 1.00 84.00 427 VAL A O 1
ATOM 3370 N N . ASP A 1 428 ? -7.485 -4.314 10.752 1.00 77.50 428 ASP A N 1
ATOM 3371 C CA . ASP A 1 428 ? -6.281 -3.596 11.205 1.00 77.50 428 ASP A CA 1
ATOM 3372 C C . ASP A 1 428 ? -6.210 -3.476 12.731 1.00 77.50 428 ASP A C 1
ATOM 3374 O O . ASP A 1 428 ? -5.110 -3.383 13.286 1.00 77.50 428 ASP A O 1
ATOM 3378 N N . ASP A 1 429 ? -7.364 -3.496 13.393 1.00 74.88 429 ASP A N 1
ATOM 3379 C CA . ASP A 1 429 ? -7.516 -3.348 14.835 1.00 74.88 429 ASP A CA 1
ATOM 3380 C C . ASP A 1 429 ? -8.573 -4.340 15.355 1.00 74.88 429 ASP A C 1
ATOM 3382 O O . ASP A 1 429 ? -9.574 -4.600 14.692 1.00 74.88 429 ASP A O 1
ATOM 3386 N N . GLU A 1 430 ? -8.361 -4.918 16.541 1.00 65.69 430 GLU A N 1
ATOM 3387 C CA . GLU A 1 430 ? -9.290 -5.901 17.139 1.00 65.69 430 GLU A CA 1
ATOM 3388 C C . GLU A 1 430 ? -10.689 -5.307 17.368 1.00 65.69 430 GLU A C 1
ATOM 3390 O O . GLU A 1 430 ? -11.684 -6.009 17.230 1.00 65.69 430 GLU A O 1
ATOM 3395 N N . ALA A 1 431 ? -10.775 -3.996 17.616 1.00 59.75 431 ALA A N 1
ATOM 3396 C CA . ALA A 1 431 ? -12.039 -3.264 17.711 1.00 59.75 431 ALA A CA 1
ATOM 3397 C C . ALA A 1 431 ? -12.835 -3.226 16.388 1.00 59.75 431 ALA A C 1
ATOM 3399 O O . ALA A 1 431 ? -14.023 -2.918 16.402 1.00 59.75 431 ALA A O 1
ATOM 3400 N N . GLU A 1 432 ? -12.199 -3.526 15.248 1.00 57.31 432 GLU A N 1
ATOM 3401 C CA . GLU A 1 432 ? -12.852 -3.641 13.937 1.00 57.31 432 GLU A CA 1
ATOM 3402 C C . GLU A 1 432 ? -13.330 -5.070 13.632 1.00 57.31 432 GLU A C 1
ATOM 3404 O O . GLU A 1 432 ? -13.967 -5.285 12.594 1.00 57.31 432 GLU A O 1
ATOM 3409 N N . LYS A 1 433 ? -13.039 -6.065 14.489 1.00 59.12 433 LYS A N 1
ATOM 3410 C CA . LYS A 1 433 ? -13.668 -7.383 14.357 1.00 59.12 433 LYS A CA 1
ATOM 3411 C C . LYS A 1 433 ? -15.177 -7.197 14.512 1.00 59.12 433 LYS A C 1
ATOM 3413 O O . LYS A 1 433 ? -15.653 -6.708 15.531 1.00 59.12 433 LYS A O 1
ATOM 3418 N N . GLY A 1 434 ? -15.919 -7.535 13.458 1.00 56.06 434 GLY A N 1
ATOM 3419 C CA . GLY A 1 434 ? -17.375 -7.440 13.457 1.00 56.06 434 GLY A CA 1
ATOM 3420 C C . GLY A 1 434 ? -18.032 -8.446 14.408 1.00 56.06 434 GLY A C 1
ATOM 3421 O O . GLY A 1 434 ? -17.369 -9.153 15.158 1.00 56.06 434 GLY A O 1
ATOM 3422 N N . GLU A 1 435 ? -19.353 -8.572 14.296 1.00 51.44 435 GLU A N 1
ATOM 3423 C CA . GLU A 1 435 ? -20.245 -9.488 15.039 1.00 51.44 435 GLU A CA 1
ATOM 3424 C C . GLU A 1 435 ? -19.933 -11.004 14.898 1.00 51.44 435 GLU A C 1
ATOM 3426 O O . GLU A 1 435 ? -20.724 -11.852 15.302 1.00 51.44 435 GLU A O 1
ATOM 3431 N N . GLU A 1 436 ? -18.786 -11.374 14.326 1.00 51.53 436 GLU A N 1
ATOM 3432 C CA . GLU A 1 436 ? -18.383 -12.751 13.997 1.00 51.53 436 GLU A CA 1
ATOM 3433 C C . GLU A 1 436 ? -18.112 -13.632 15.229 1.00 51.53 436 GLU A C 1
ATOM 3435 O O . GLU A 1 436 ? -18.086 -14.854 15.104 1.00 51.53 436 GLU A O 1
ATOM 3440 N N . GLU A 1 437 ? -17.965 -13.022 16.407 1.00 56.84 437 GLU A N 1
ATOM 3441 C CA . GLU A 1 437 ? -17.817 -13.695 17.705 1.00 56.84 437 GLU A CA 1
ATOM 3442 C C . GLU A 1 437 ? -19.074 -13.567 18.589 1.00 56.84 437 GLU A C 1
ATOM 3444 O O . GLU A 1 437 ? -19.020 -13.842 19.788 1.00 56.84 437 GLU A O 1
ATOM 3449 N N . ASN A 1 438 ? -20.222 -13.156 18.028 1.00 69.50 438 ASN A N 1
ATOM 3450 C CA . ASN A 1 438 ? -21.460 -13.093 18.804 1.00 69.50 438 ASN A CA 1
ATOM 3451 C C . ASN A 1 438 ? -21.813 -14.483 19.370 1.00 69.50 438 ASN A C 1
ATOM 3453 O O . ASN A 1 438 ? -21.811 -15.470 18.627 1.00 69.50 438 ASN A O 1
ATOM 3457 N N . PRO A 1 439 ? -22.151 -14.579 20.667 1.00 79.38 439 PRO A N 1
ATOM 3458 C CA . PRO A 1 439 ? -22.461 -15.852 21.296 1.00 79.38 439 PRO A CA 1
ATOM 3459 C C . PRO A 1 439 ? -23.746 -16.458 20.725 1.00 79.38 439 PRO A C 1
ATOM 3461 O O . PRO A 1 439 ? -24.610 -15.778 20.170 1.00 79.38 439 PRO A O 1
ATOM 3464 N N . THR A 1 440 ? -23.905 -17.765 20.895 1.00 86.12 440 THR A N 1
ATOM 3465 C CA . THR A 1 440 ? -25.184 -18.434 20.650 1.00 86.12 440 THR A CA 1
ATOM 3466 C C . THR A 1 440 ? -26.174 -18.042 21.743 1.00 86.12 440 THR A C 1
ATOM 3468 O O . THR A 1 440 ? -25.849 -18.104 22.927 1.00 86.12 440 THR A O 1
ATOM 3471 N N . LEU A 1 441 ? -27.391 -17.658 21.355 1.00 91.88 441 LEU A N 1
ATOM 3472 C CA . LEU A 1 441 ? -28.477 -17.423 22.307 1.00 91.88 441 LEU A CA 1
ATOM 3473 C C . LEU A 1 441 ? -29.287 -18.712 22.532 1.00 91.88 441 LEU A C 1
ATOM 3475 O O . LEU A 1 441 ? -29.459 -19.485 21.584 1.00 91.88 441 LEU A O 1
ATOM 3479 N N . PRO A 1 442 ? -29.791 -18.956 23.758 1.00 92.75 442 PRO A N 1
ATOM 3480 C CA . PRO A 1 442 ? -30.664 -20.095 24.048 1.00 92.75 442 PRO A CA 1
ATOM 3481 C C . PRO A 1 442 ? -31.995 -19.994 23.293 1.00 92.75 442 PRO A C 1
ATOM 3483 O O . PRO A 1 442 ? -32.427 -18.911 22.912 1.00 92.75 442 PRO A O 1
ATOM 3486 N N . ASN A 1 443 ? -32.683 -21.117 23.089 1.00 92.88 443 ASN A N 1
ATOM 3487 C CA . ASN A 1 443 ? -33.994 -21.121 22.437 1.00 92.88 443 ASN A CA 1
ATOM 3488 C C . ASN A 1 443 ? -35.108 -20.836 23.460 1.00 92.88 443 ASN A C 1
ATOM 3490 O O . ASN A 1 443 ? -35.594 -21.757 24.112 1.00 92.88 443 ASN A O 1
ATOM 3494 N N . LEU A 1 444 ? -35.468 -19.561 23.604 1.00 94.19 444 LEU A N 1
ATOM 3495 C CA . LEU A 1 444 ? -36.475 -19.059 24.549 1.00 94.19 444 LEU A CA 1
ATOM 3496 C C . LEU A 1 444 ? -37.769 -18.644 23.835 1.00 94.19 444 LEU A C 1
ATOM 3498 O O . LEU A 1 444 ? -37.806 -18.583 22.603 1.00 94.19 444 LEU A O 1
ATOM 3502 N N . SER A 1 445 ? -38.820 -18.345 24.604 1.00 94.62 445 SER A N 1
ATOM 3503 C CA . SER A 1 445 ? -40.111 -17.873 24.075 1.00 94.62 445 SER A CA 1
ATOM 3504 C C . SER A 1 445 ? -40.408 -16.421 24.457 1.00 94.62 445 SER A C 1
ATOM 3506 O O . SER A 1 445 ? -40.025 -15.954 25.526 1.00 94.62 445 SER A O 1
ATOM 3508 N N . GLU A 1 446 ? -41.114 -15.689 23.593 1.00 96.19 446 GLU A N 1
ATOM 3509 C CA . GLU A 1 446 ? -41.609 -14.350 23.941 1.00 96.19 446 GLU A CA 1
ATOM 3510 C C . GLU A 1 446 ? -42.568 -14.418 25.142 1.00 96.19 446 GLU A C 1
ATOM 3512 O O . GLU A 1 446 ? -43.351 -15.359 25.282 1.00 96.19 446 GLU A O 1
ATOM 3517 N N . GLY A 1 447 ? -42.489 -13.423 26.025 1.00 94.62 447 GLY A N 1
ATOM 3518 C CA . GLY A 1 447 ? -43.218 -13.378 27.293 1.00 94.62 447 GLY A CA 1
ATOM 3519 C C . GLY A 1 447 ? -42.568 -14.178 28.429 1.00 94.62 447 GLY A C 1
ATOM 3520 O O . GLY A 1 447 ? -43.100 -14.207 29.539 1.00 94.62 447 GLY A O 1
ATOM 3521 N N . GLU A 1 448 ? -41.423 -14.819 28.193 1.00 95.88 448 GLU A N 1
ATOM 3522 C CA . GLU A 1 448 ? -40.712 -15.578 29.220 1.00 95.88 448 GLU A CA 1
ATOM 3523 C C . GLU A 1 448 ? -40.044 -14.654 30.251 1.00 95.88 448 GLU A C 1
ATOM 3525 O O . GLU A 1 448 ? -39.405 -13.653 29.910 1.00 95.88 448 GLU A O 1
ATOM 3530 N N . LYS A 1 449 ? -40.182 -15.002 31.537 1.00 96.62 449 LYS A N 1
ATOM 3531 C CA . LYS A 1 449 ? -39.487 -14.318 32.634 1.00 96.62 449 LYS A CA 1
ATOM 3532 C C . LYS A 1 449 ? -38.062 -14.841 32.752 1.00 96.62 449 LYS A C 1
ATOM 3534 O O . LYS A 1 449 ? -37.852 -16.050 32.809 1.00 96.62 449 LYS A O 1
ATOM 3539 N N . LEU A 1 450 ? -37.104 -13.928 32.847 1.00 97.69 450 LEU A N 1
ATOM 3540 C CA . LEU A 1 450 ? -35.684 -14.246 32.934 1.00 97.69 450 LEU A CA 1
ATOM 3541 C C . LEU A 1 450 ? -35.175 -14.071 34.368 1.00 97.69 450 LEU A C 1
ATOM 3543 O O . LEU A 1 450 ? -35.499 -13.100 35.052 1.00 97.69 450 LEU A O 1
ATOM 3547 N N . GLU A 1 451 ? -34.352 -15.015 34.811 1.00 97.19 451 GLU A N 1
ATOM 3548 C CA . GLU A 1 451 ? -33.626 -14.964 36.075 1.00 97.19 451 GLU A CA 1
ATOM 3549 C C . GLU A 1 451 ? -32.403 -14.051 35.926 1.00 97.19 451 GLU A C 1
ATOM 3551 O O . GLU A 1 451 ? -31.579 -14.229 35.021 1.00 97.19 451 GLU A O 1
ATOM 3556 N N . LEU A 1 452 ? -32.273 -13.076 36.826 1.00 97.56 452 LEU A N 1
ATOM 3557 C CA . LEU A 1 452 ? -31.090 -12.231 36.908 1.00 97.56 452 LEU A CA 1
ATOM 3558 C C . LEU A 1 452 ? -29.953 -12.984 37.603 1.00 97.56 452 LEU A C 1
ATOM 3560 O O . LEU A 1 452 ? -30.080 -13.349 38.768 1.00 97.56 452 LEU A O 1
ATOM 3564 N N . LEU A 1 453 ? -28.824 -13.155 36.913 1.00 97.00 453 LEU A N 1
ATOM 3565 C CA . LEU A 1 453 ? -27.615 -13.744 37.498 1.00 97.00 453 LEU A CA 1
ATOM 3566 C C . LEU A 1 453 ? -26.597 -12.693 37.947 1.00 97.00 453 LEU A C 1
ATOM 3568 O O . LEU A 1 453 ? -25.848 -12.931 38.890 1.00 97.00 453 LEU A O 1
ATOM 3572 N N . GLY A 1 454 ? -26.542 -11.547 37.269 1.00 96.50 454 GLY A N 1
ATOM 3573 C CA . GLY A 1 454 ? -25.609 -10.474 37.604 1.00 96.50 454 GLY A CA 1
ATOM 3574 C C . GLY A 1 454 ? -25.761 -9.257 36.701 1.00 96.50 454 GLY A C 1
ATOM 3575 O O . GLY A 1 454 ? -26.273 -9.358 35.586 1.00 96.50 454 GLY A O 1
ATOM 3576 N N . ILE A 1 455 ? -25.320 -8.099 37.186 1.00 97.44 455 ILE A N 1
ATOM 3577 C CA . ILE A 1 455 ? -25.248 -6.858 36.410 1.00 97.44 455 ILE A CA 1
ATOM 3578 C C . ILE A 1 455 ? -23.873 -6.252 36.635 1.00 97.44 455 ILE A C 1
ATOM 3580 O O . ILE A 1 455 ? -23.507 -5.960 37.773 1.00 97.44 455 ILE A O 1
ATOM 3584 N N . GLU A 1 456 ? -23.140 -6.041 35.552 1.00 94.94 456 GLU A N 1
ATOM 3585 C CA . GLU A 1 456 ? -21.790 -5.500 35.580 1.00 94.94 456 GLU A CA 1
ATOM 3586 C C . GLU A 1 456 ? -21.745 -4.172 34.812 1.00 94.94 456 GLU A C 1
ATOM 3588 O O . GLU A 1 456 ? -22.110 -4.106 33.630 1.00 94.94 456 GLU A O 1
ATOM 3593 N N . PRO A 1 457 ? -21.337 -3.075 35.472 1.00 96.25 457 PRO A N 1
ATOM 3594 C CA . PRO A 1 457 ? -21.000 -1.846 34.782 1.00 96.25 457 PRO A CA 1
ATOM 3595 C C . PRO A 1 457 ? -19.578 -1.972 34.220 1.00 96.25 457 PRO A C 1
ATOM 3597 O O . PRO A 1 457 ? -18.627 -2.220 34.958 1.00 96.25 457 PRO A O 1
ATOM 3600 N N . HIS A 1 458 ? -19.418 -1.772 32.914 1.00 94.38 458 HIS A N 1
ATOM 3601 C CA . HIS A 1 458 ? -18.106 -1.737 32.269 1.00 94.38 458 HIS A CA 1
ATOM 3602 C C . HIS A 1 458 ? -17.720 -0.298 31.959 1.00 94.38 458 HIS A C 1
ATOM 3604 O O . HIS A 1 458 ? -18.449 0.400 31.247 1.00 94.38 458 HIS A O 1
ATOM 3610 N N . GLN A 1 459 ? -16.571 0.114 32.488 1.00 95.50 459 GLN A N 1
ATOM 3611 C CA . GLN A 1 459 ? -15.954 1.395 32.184 1.00 95.50 459 GLN A CA 1
ATOM 3612 C C . GLN A 1 459 ? -15.251 1.322 30.835 1.00 95.50 459 GLN A C 1
ATOM 3614 O O . GLN A 1 459 ? -14.497 0.386 30.560 1.00 95.50 459 GLN A O 1
ATOM 3619 N N . HIS A 1 460 ? -15.450 2.352 30.027 1.00 93.12 460 HIS A N 1
ATOM 3620 C CA . HIS A 1 460 ? -14.786 2.528 28.751 1.00 93.12 460 HIS A CA 1
ATOM 3621 C C . HIS A 1 460 ? -14.255 3.947 28.625 1.00 93.12 460 HIS A C 1
ATOM 3623 O O . HIS A 1 460 ? -14.702 4.882 29.288 1.00 93.12 460 HIS A O 1
ATOM 3629 N N . PHE A 1 461 ? -13.317 4.102 27.703 1.00 91.88 461 PHE A N 1
ATOM 3630 C CA . PHE A 1 461 ? -12.838 5.402 27.274 1.00 91.88 461 PHE A CA 1
ATOM 3631 C C . PHE A 1 461 ? -12.917 5.466 25.760 1.00 91.88 461 PHE A C 1
ATOM 3633 O O . PHE A 1 461 ? -12.558 4.512 25.064 1.00 91.88 461 PHE A O 1
ATOM 3640 N N . THR A 1 462 ? -13.385 6.594 25.232 1.00 91.44 462 THR A N 1
ATOM 3641 C CA . THR A 1 462 ? -13.265 6.861 23.797 1.00 91.44 462 THR A CA 1
ATOM 3642 C C . THR A 1 462 ? -11.786 6.808 23.419 1.00 91.44 462 THR A C 1
ATOM 3644 O O . THR A 1 462 ? -10.958 7.363 24.142 1.00 91.44 462 THR A O 1
ATOM 3647 N N . GLN A 1 463 ? -11.452 6.187 22.291 1.00 88.62 463 GLN A N 1
ATOM 3648 C CA . GLN A 1 463 ? -10.072 6.085 21.816 1.00 88.62 463 GLN A CA 1
ATOM 3649 C C . GLN A 1 463 ? -9.800 7.099 20.698 1.00 88.62 463 GLN A C 1
ATOM 3651 O O . GLN A 1 463 ? -10.711 7.394 19.918 1.00 88.62 463 GLN A O 1
ATOM 3656 N N . PRO A 1 464 ? -8.569 7.635 20.597 1.00 91.12 464 PRO A N 1
ATOM 3657 C CA . PRO A 1 464 ? -8.192 8.452 19.454 1.00 91.12 464 PRO A CA 1
ATOM 3658 C C . PRO A 1 464 ? -8.199 7.603 18.173 1.00 91.12 464 PRO A C 1
ATOM 3660 O O . PRO A 1 464 ? -8.086 6.374 18.246 1.00 91.12 464 PRO A O 1
ATOM 3663 N N . PRO A 1 465 ? -8.280 8.227 16.984 1.00 91.38 465 PRO A N 1
ATOM 3664 C CA . PRO A 1 465 ? -8.163 7.487 15.735 1.00 91.38 465 PRO A CA 1
ATOM 3665 C C . PRO A 1 465 ? -6.827 6.723 15.693 1.00 91.38 465 PRO A C 1
ATOM 3667 O O . PRO A 1 465 ? -5.779 7.287 16.030 1.00 91.38 465 PRO A O 1
ATOM 3670 N N . PRO A 1 466 ? -6.816 5.444 15.275 1.00 92.88 466 PRO A N 1
ATOM 3671 C CA . PRO A 1 466 ? -5.609 4.636 15.329 1.00 92.88 466 PRO A CA 1
ATOM 3672 C C . PRO A 1 466 ? -4.550 5.189 14.376 1.00 92.88 466 PRO A C 1
ATOM 3674 O O . PRO A 1 466 ? -4.846 5.667 13.276 1.00 92.88 466 PRO A O 1
ATOM 3677 N N . ARG A 1 467 ? -3.275 5.078 14.757 1.00 94.94 467 ARG A N 1
ATOM 3678 C CA . ARG A 1 467 ? -2.173 5.376 13.833 1.00 94.94 467 ARG A CA 1
ATOM 3679 C C . ARG A 1 467 ? -2.234 4.454 12.615 1.00 94.94 467 ARG A C 1
ATOM 3681 O O . ARG A 1 467 ? -2.679 3.304 12.688 1.00 94.94 467 ARG A O 1
ATOM 3688 N N . PHE A 1 468 ? -1.732 4.948 11.489 1.00 97.31 468 PHE A N 1
ATOM 3689 C CA . PHE A 1 468 ? -1.745 4.182 10.251 1.00 97.31 468 PHE A CA 1
ATOM 3690 C C . PHE A 1 468 ? -0.795 2.979 10.302 1.00 97.31 468 PHE A C 1
ATOM 3692 O O . PHE A 1 468 ? 0.362 3.110 10.696 1.00 97.31 468 PHE A O 1
ATOM 3699 N N . THR A 1 469 ? -1.248 1.818 9.839 1.00 95.06 469 THR A N 1
ATOM 3700 C CA . THR A 1 469 ? -0.393 0.697 9.423 1.00 95.06 469 THR A CA 1
ATOM 3701 C C . THR A 1 469 ? 0.025 0.894 7.962 1.00 95.06 469 THR A C 1
ATOM 3703 O O . THR A 1 469 ? -0.375 1.856 7.305 1.00 95.06 469 THR A O 1
ATOM 3706 N N . GLU A 1 470 ? 0.814 -0.030 7.399 1.00 92.25 470 GLU A N 1
ATOM 3707 C CA . GLU A 1 470 ? 0.993 -0.052 5.937 1.00 92.25 470 GLU A CA 1
ATOM 3708 C C . GLU A 1 470 ? -0.315 -0.318 5.190 1.00 92.25 470 GLU A C 1
ATOM 3710 O O . GLU A 1 470 ? -0.519 0.270 4.131 1.00 92.25 470 GLU A O 1
ATOM 3715 N N . ALA A 1 471 ? -1.213 -1.139 5.741 1.00 94.75 471 ALA A N 1
ATOM 3716 C CA . ALA A 1 471 ? -2.499 -1.411 5.114 1.00 94.75 471 ALA A CA 1
ATOM 3717 C C . ALA A 1 471 ? -3.395 -0.169 5.142 1.00 94.75 471 ALA A C 1
ATOM 3719 O O . ALA A 1 471 ? -3.836 0.287 4.085 1.00 94.75 471 ALA A O 1
ATOM 3720 N N . SER A 1 472 ? -3.614 0.419 6.320 1.00 96.19 472 SER A N 1
ATOM 3721 C CA . SER A 1 472 ? -4.519 1.560 6.439 1.00 96.19 472 SER A CA 1
ATOM 3722 C C . SER A 1 472 ? -3.979 2.822 5.766 1.00 96.19 472 SER A C 1
ATOM 3724 O O . SER A 1 472 ? -4.774 3.567 5.207 1.00 96.19 472 SER A O 1
ATOM 3726 N N . LEU A 1 473 ? -2.654 3.029 5.678 1.00 96.62 473 LEU A N 1
ATOM 3727 C CA . LEU A 1 473 ? -2.107 4.136 4.881 1.00 96.62 473 LEU A CA 1
ATOM 3728 C C . LEU A 1 473 ? -2.319 3.933 3.373 1.00 96.62 473 LEU A C 1
ATOM 3730 O O . LEU A 1 473 ? -2.638 4.885 2.670 1.00 96.62 473 LEU A O 1
ATOM 3734 N N . VAL A 1 474 ? -2.153 2.710 2.850 1.00 96.38 474 VAL A N 1
ATOM 3735 C CA . VAL A 1 474 ? -2.446 2.426 1.431 1.00 96.38 474 VAL A CA 1
ATOM 3736 C C . VAL A 1 474 ? -3.934 2.613 1.137 1.00 96.38 474 VAL A C 1
ATOM 3738 O O . VAL A 1 474 ? -4.272 3.188 0.105 1.00 96.38 474 VAL A O 1
ATOM 3741 N N . LYS A 1 475 ? -4.810 2.170 2.048 1.00 95.38 475 LYS A N 1
ATOM 3742 C CA . LYS A 1 475 ? -6.259 2.394 1.963 1.00 95.38 475 LYS A CA 1
ATOM 3743 C C . LYS A 1 475 ? -6.588 3.890 1.917 1.00 95.38 475 LYS A C 1
ATOM 3745 O O . LYS A 1 475 ? -7.293 4.319 1.014 1.00 95.38 475 LYS A O 1
ATOM 3750 N N . GLU A 1 476 ? -6.011 4.679 2.821 1.00 96.00 476 GLU A N 1
ATOM 3751 C CA . GLU A 1 476 ? -6.223 6.130 2.891 1.00 96.00 476 GLU A CA 1
ATOM 3752 C C . GLU A 1 476 ? -5.763 6.847 1.609 1.00 96.00 476 GLU A C 1
ATOM 3754 O O . GLU A 1 476 ? -6.462 7.710 1.080 1.00 96.00 476 GLU A O 1
ATOM 3759 N N . LEU A 1 477 ? -4.592 6.472 1.078 1.00 94.12 477 LEU A N 1
ATOM 3760 C CA . LEU A 1 477 ? -4.066 7.027 -0.173 1.00 94.12 477 LEU A CA 1
ATOM 3761 C C . LEU A 1 477 ? -4.982 6.705 -1.362 1.00 94.12 477 LEU A C 1
ATOM 3763 O O . LEU A 1 477 ? -5.246 7.580 -2.181 1.00 94.12 477 LEU A O 1
ATOM 3767 N N . GLU A 1 478 ? -5.485 5.472 -1.449 1.00 92.00 478 GLU A N 1
ATOM 3768 C CA . GLU A 1 478 ? -6.449 5.061 -2.473 1.00 92.00 478 GLU A CA 1
ATOM 3769 C C . GLU A 1 478 ? -7.773 5.831 -2.363 1.00 92.00 478 GLU A C 1
ATOM 3771 O O . GLU A 1 478 ? -8.248 6.370 -3.361 1.00 92.00 478 GLU A O 1
ATOM 3776 N N . GLU A 1 479 ? -8.355 5.921 -1.166 1.00 91.69 479 GLU A N 1
ATOM 3777 C CA . GLU A 1 479 ? -9.638 6.597 -0.929 1.00 91.69 479 GLU A CA 1
ATOM 3778 C C . GLU A 1 479 ? -9.570 8.099 -1.224 1.00 91.69 479 GLU A C 1
ATOM 3780 O O . GLU A 1 479 ? -10.524 8.663 -1.761 1.00 91.69 479 GLU A O 1
ATOM 3785 N N . LYS A 1 480 ? -8.421 8.733 -0.961 1.00 91.06 480 LYS A N 1
ATOM 3786 C CA . LYS A 1 480 ? -8.163 10.141 -1.298 1.00 91.06 480 LYS A CA 1
ATOM 3787 C C . LYS A 1 480 ? -7.695 10.365 -2.742 1.00 91.06 480 LYS A C 1
ATOM 3789 O O . LYS A 1 480 ? -7.416 11.503 -3.105 1.00 91.06 480 LYS A O 1
ATOM 3794 N N . GLY A 1 481 ? -7.573 9.319 -3.565 1.00 88.94 481 GLY A N 1
ATOM 3795 C CA . GLY A 1 481 ? -7.118 9.431 -4.958 1.00 88.94 481 GLY A CA 1
ATOM 3796 C C . GLY A 1 481 ? -5.638 9.813 -5.117 1.00 88.94 481 GLY A C 1
ATOM 3797 O O . GLY A 1 481 ? -5.227 10.296 -6.175 1.00 88.94 481 GLY A O 1
ATOM 3798 N N . ILE A 1 482 ? -4.824 9.609 -4.077 1.00 88.75 482 ILE A N 1
ATOM 3799 C CA . ILE A 1 482 ? -3.407 9.971 -4.041 1.00 88.75 482 ILE A CA 1
ATOM 3800 C C . ILE A 1 482 ? -2.543 8.777 -4.452 1.00 88.75 482 ILE A C 1
ATOM 3802 O O . ILE A 1 482 ? -2.461 7.759 -3.766 1.00 88.75 482 ILE A O 1
ATOM 3806 N N . GLY A 1 483 ? -1.797 8.949 -5.542 1.00 87.06 483 GLY A N 1
ATOM 3807 C CA . GLY A 1 483 ? -0.961 7.893 -6.106 1.00 87.06 483 GLY A CA 1
ATOM 3808 C C . GLY A 1 483 ? -1.764 6.868 -6.910 1.00 87.06 483 GLY A C 1
ATOM 3809 O O . GLY A 1 483 ? -2.969 6.994 -7.108 1.00 87.06 483 GLY A O 1
ATOM 3810 N N . ARG A 1 484 ? -1.065 5.864 -7.430 1.00 88.00 484 ARG A N 1
ATOM 3811 C CA . ARG A 1 484 ? -1.594 4.811 -8.304 1.00 88.00 484 ARG A CA 1
ATOM 3812 C C . ARG A 1 484 ? -1.022 3.447 -7.890 1.00 88.00 484 ARG A C 1
ATOM 3814 O O . ARG A 1 484 ? -0.040 3.413 -7.134 1.00 88.00 484 ARG A O 1
ATOM 3821 N N . PRO A 1 485 ? -1.555 2.321 -8.408 1.00 90.19 485 PRO A N 1
ATOM 3822 C CA . PRO A 1 485 ? -0.990 0.983 -8.204 1.00 90.19 485 PRO A CA 1
ATOM 3823 C C . PRO A 1 485 ? 0.540 0.896 -8.347 1.00 90.19 485 PRO A C 1
ATOM 3825 O O . PRO A 1 485 ? 1.211 0.201 -7.582 1.00 90.19 485 PRO A O 1
ATOM 3828 N N . SER A 1 486 ? 1.116 1.657 -9.280 1.00 86.62 486 SER A N 1
ATOM 3829 C CA . SER A 1 486 ? 2.560 1.725 -9.526 1.00 86.62 486 SER A CA 1
ATOM 3830 C C . SER A 1 486 ? 3.359 2.495 -8.465 1.00 86.62 486 SER A C 1
ATOM 3832 O O . SER A 1 486 ? 4.578 2.328 -8.382 1.00 86.62 486 SER A O 1
ATOM 3834 N N . THR A 1 487 ? 2.713 3.307 -7.621 1.00 89.94 487 THR A N 1
ATOM 3835 C CA . THR A 1 487 ? 3.404 4.236 -6.714 1.00 89.94 487 THR A CA 1
ATOM 3836 C C . THR A 1 487 ? 3.183 3.991 -5.227 1.00 89.94 487 THR A C 1
ATOM 3838 O O . THR A 1 487 ? 4.013 4.440 -4.445 1.00 89.94 487 THR A O 1
ATOM 3841 N N . TYR A 1 488 ? 2.142 3.273 -4.788 1.00 93.75 488 TYR A N 1
ATOM 3842 C CA . TYR A 1 488 ? 1.888 3.068 -3.347 1.00 93.75 488 TYR A CA 1
ATOM 3843 C C . TYR A 1 488 ? 3.124 2.567 -2.580 1.00 93.75 488 TYR A C 1
ATOM 3845 O O . TYR A 1 488 ? 3.575 3.188 -1.615 1.00 93.75 488 TYR A O 1
ATOM 3853 N N . ALA A 1 489 ? 3.760 1.500 -3.071 1.00 93.56 489 ALA A N 1
ATOM 3854 C CA . ALA A 1 489 ? 4.942 0.928 -2.431 1.00 93.56 489 ALA A CA 1
ATOM 3855 C C . ALA A 1 489 ? 6.148 1.889 -2.413 1.00 93.56 489 ALA A C 1
ATOM 3857 O O . ALA A 1 489 ? 6.924 1.900 -1.453 1.00 93.56 489 ALA A O 1
ATOM 3858 N N . SER A 1 490 ? 6.323 2.695 -3.467 1.00 92.75 490 SER A N 1
ATOM 3859 C CA . SER A 1 490 ? 7.445 3.631 -3.577 1.00 92.75 490 SER A CA 1
ATOM 3860 C C . SER A 1 490 ? 7.244 4.859 -2.689 1.00 92.75 490 SER A C 1
ATOM 3862 O O . SER A 1 490 ? 8.211 5.306 -2.068 1.00 92.75 490 SER A O 1
ATOM 3864 N N . ILE A 1 491 ? 6.007 5.341 -2.536 1.00 94.06 491 ILE A N 1
ATOM 3865 C CA . ILE A 1 491 ? 5.630 6.414 -1.605 1.00 94.06 491 ILE A CA 1
ATOM 3866 C C . ILE A 1 491 ? 5.996 6.007 -0.175 1.00 94.06 491 ILE A C 1
ATOM 3868 O O . ILE A 1 491 ? 6.833 6.665 0.447 1.00 94.06 491 ILE A O 1
ATOM 3872 N N . LEU A 1 492 ? 5.455 4.879 0.306 1.00 94.56 492 LEU A N 1
ATOM 3873 C CA . LEU A 1 492 ? 5.672 4.382 1.671 1.00 94.56 492 LEU A CA 1
ATOM 3874 C C . LEU A 1 492 ? 7.156 4.121 1.969 1.00 94.56 492 LEU A C 1
ATOM 3876 O O . LEU A 1 492 ? 7.641 4.444 3.056 1.00 94.56 492 LEU A O 1
ATOM 3880 N N . SER A 1 493 ? 7.898 3.553 1.010 1.00 91.88 493 SER A N 1
ATOM 3881 C CA . SER A 1 493 ? 9.345 3.330 1.152 1.00 91.88 493 SER A CA 1
ATOM 3882 C C . SER A 1 493 ? 10.104 4.656 1.237 1.00 91.88 493 SER A C 1
ATOM 3884 O O . SER A 1 493 ? 11.000 4.799 2.065 1.00 91.88 493 SER A O 1
ATOM 3886 N N . THR A 1 494 ? 9.741 5.642 0.412 1.00 91.44 494 THR A N 1
ATOM 3887 C CA . THR A 1 494 ? 10.463 6.918 0.324 1.00 91.44 494 THR A CA 1
ATOM 3888 C C . THR A 1 494 ? 10.305 7.743 1.596 1.00 91.44 494 THR A C 1
ATOM 3890 O O . THR A 1 494 ? 11.303 8.229 2.126 1.00 91.44 494 THR A O 1
ATOM 3893 N N . ILE A 1 495 ? 9.087 7.882 2.126 1.00 94.06 495 ILE A N 1
ATOM 3894 C CA . ILE A 1 495 ? 8.850 8.688 3.337 1.00 94.06 495 ILE A CA 1
ATOM 3895 C C . ILE A 1 495 ? 9.590 8.121 4.564 1.00 94.06 495 ILE A C 1
ATOM 3897 O O . ILE A 1 495 ? 10.093 8.883 5.393 1.00 94.06 495 ILE A O 1
ATOM 3901 N N . GLN A 1 496 ? 9.746 6.792 4.631 1.00 90.44 496 GLN A N 1
ATOM 3902 C CA . GLN A 1 496 ? 10.543 6.104 5.653 1.00 90.44 496 GLN A CA 1
ATOM 3903 C C . GLN A 1 496 ? 12.050 6.280 5.427 1.00 90.44 496 GLN A C 1
ATOM 3905 O O . GLN A 1 496 ? 12.772 6.671 6.341 1.00 90.44 496 GLN A O 1
ATOM 3910 N N . GLU A 1 497 ? 12.547 6.029 4.211 1.00 88.25 497 GLU A N 1
ATOM 3911 C CA . GLU A 1 497 ? 13.977 6.140 3.874 1.00 88.25 497 GLU A CA 1
ATOM 3912 C C . GLU A 1 497 ? 14.515 7.568 4.062 1.00 88.25 497 GLU A C 1
ATOM 3914 O O . GLU A 1 497 ? 15.686 7.761 4.400 1.00 88.25 497 GLU A O 1
ATOM 3919 N N . LYS A 1 498 ? 13.656 8.577 3.880 1.00 85.88 498 LYS A N 1
ATOM 3920 C CA . LYS A 1 498 ? 13.970 9.992 4.129 1.00 85.88 498 LYS A CA 1
ATOM 3921 C C . LYS A 1 498 ? 13.890 10.392 5.601 1.00 85.88 498 LYS A C 1
ATOM 3923 O O . LYS A 1 498 ? 14.338 11.481 5.951 1.00 85.88 498 LYS A O 1
ATOM 3928 N N . GLY A 1 499 ? 13.385 9.510 6.462 1.00 86.81 499 GLY A N 1
ATOM 3929 C CA . GLY A 1 499 ? 13.276 9.734 7.899 1.00 86.81 499 GLY A CA 1
ATOM 3930 C C . GLY A 1 499 ? 12.164 10.703 8.295 1.00 86.81 499 GLY A C 1
ATOM 3931 O O . GLY A 1 499 ? 12.204 11.209 9.415 1.00 86.81 499 GLY A O 1
ATOM 3932 N N . TYR A 1 500 ? 11.197 10.973 7.411 1.00 92.31 500 TYR A N 1
ATOM 3933 C CA . TYR A 1 500 ? 10.023 11.793 7.735 1.00 92.31 500 TYR A CA 1
ATOM 3934 C C . TYR A 1 500 ? 9.043 11.052 8.632 1.00 92.31 500 TYR A C 1
ATOM 3936 O O . TYR A 1 500 ? 8.426 11.655 9.499 1.00 92.31 500 TYR A O 1
ATOM 3944 N N . VAL A 1 501 ? 8.953 9.736 8.466 1.00 93.50 501 VAL A N 1
ATOM 3945 C CA . VAL A 1 501 ? 8.167 8.865 9.336 1.00 93.50 501 VAL A CA 1
ATOM 3946 C C . VAL A 1 501 ? 9.037 7.725 9.850 1.00 93.50 501 VAL A C 1
ATOM 3948 O O . VAL A 1 501 ? 10.048 7.358 9.241 1.00 93.50 501 VAL A O 1
ATOM 3951 N N . ARG A 1 502 ? 8.644 7.156 10.983 1.00 88.94 502 ARG A N 1
ATOM 3952 C CA . ARG A 1 502 ? 9.226 5.952 11.575 1.00 88.94 502 ARG A CA 1
ATOM 3953 C C . ARG A 1 502 ? 8.128 4.918 11.736 1.00 88.94 502 ARG A C 1
ATOM 3955 O O . ARG A 1 502 ? 6.972 5.272 11.933 1.00 88.94 502 ARG A O 1
ATOM 3962 N N . LYS A 1 503 ? 8.502 3.644 11.658 1.00 86.81 503 LYS A N 1
ATOM 3963 C CA . LYS A 1 503 ? 7.583 2.544 11.929 1.00 86.81 503 LYS A CA 1
ATOM 3964 C C . LYS A 1 503 ? 7.911 1.942 13.290 1.00 86.81 503 LYS A C 1
ATOM 3966 O O . LYS A 1 503 ? 8.982 1.353 13.439 1.00 86.81 503 LYS A O 1
ATOM 3971 N N . LEU A 1 504 ? 7.015 2.120 14.253 1.00 84.81 504 LEU A N 1
ATOM 3972 C CA . LEU A 1 504 ? 7.085 1.544 15.598 1.00 84.81 504 LEU A CA 1
ATOM 3973 C C . LEU A 1 504 ? 5.886 0.615 15.746 1.00 84.81 504 LEU A C 1
ATOM 3975 O O . LEU A 1 504 ? 4.793 0.979 15.334 1.00 84.81 504 LEU A O 1
ATOM 3979 N N . GLU A 1 505 ? 6.105 -0.617 16.206 1.00 83.88 505 GLU A N 1
ATOM 3980 C CA . GLU A 1 505 ? 5.017 -1.596 16.404 1.00 83.88 505 GLU A CA 1
ATOM 3981 C C . GLU A 1 505 ? 4.082 -1.744 15.183 1.00 83.88 505 GLU A C 1
ATOM 3983 O O . GLU A 1 505 ? 2.872 -1.885 15.293 1.00 83.88 505 GLU A O 1
ATOM 3988 N N . LYS A 1 506 ? 4.667 -1.708 13.974 1.00 85.56 506 LYS A N 1
ATOM 3989 C CA . LYS A 1 506 ? 3.974 -1.743 12.665 1.00 85.56 506 LYS A CA 1
ATOM 3990 C C . LYS A 1 506 ? 3.096 -0.521 12.334 1.00 85.56 506 LYS A C 1
ATOM 3992 O O . LYS A 1 506 ? 2.525 -0.502 11.244 1.00 85.56 506 LYS A O 1
ATOM 3997 N N . ARG A 1 507 ? 3.058 0.506 13.182 1.00 92.12 507 ARG A N 1
ATOM 3998 C CA . ARG A 1 507 ? 2.335 1.767 12.971 1.00 92.12 507 ARG A CA 1
ATOM 3999 C C . ARG A 1 507 ? 3.294 2.888 12.557 1.00 92.12 507 ARG A C 1
ATOM 4001 O O . ARG A 1 507 ? 4.466 2.906 12.940 1.00 92.12 507 ARG A O 1
ATOM 4008 N N . PHE A 1 508 ? 2.815 3.811 11.733 1.00 94.62 508 PHE A N 1
ATOM 4009 C CA . PHE A 1 508 ? 3.551 4.993 11.306 1.00 94.62 508 PHE A CA 1
ATOM 4010 C C . PHE A 1 508 ? 3.445 6.098 12.348 1.00 94.62 508 PHE A C 1
ATOM 4012 O O . PHE A 1 508 ? 2.350 6.490 12.734 1.00 94.62 508 PHE A O 1
ATOM 4019 N N . HIS A 1 509 ? 4.601 6.630 12.729 1.00 94.06 509 HIS A N 1
ATOM 4020 C CA . HIS A 1 509 ? 4.736 7.833 13.536 1.00 94.06 509 HIS A CA 1
ATOM 4021 C C . HIS A 1 509 ? 5.466 8.891 12.708 1.00 94.06 509 HIS A C 1
ATOM 4023 O O . HIS A 1 509 ? 6.507 8.573 12.110 1.00 94.06 509 HIS A O 1
ATOM 4029 N N . PRO A 1 510 ? 4.990 10.142 12.662 1.00 94.88 510 PRO A N 1
ATOM 4030 C CA . PRO A 1 510 ? 5.785 11.214 12.089 1.00 94.88 510 PRO A CA 1
ATOM 4031 C C . PRO A 1 510 ? 7.020 11.450 12.964 1.00 94.88 510 PRO A C 1
ATOM 4033 O O . PRO A 1 510 ? 6.965 11.397 14.190 1.00 94.88 510 PRO A O 1
ATOM 4036 N N . SER A 1 511 ? 8.170 11.685 12.340 1.00 89.00 511 SER A N 1
ATOM 4037 C CA . SER A 1 511 ? 9.339 12.175 13.069 1.00 89.00 511 SER A CA 1
ATOM 4038 C C . SER A 1 511 ? 9.230 13.685 13.264 1.00 89.00 511 SER A C 1
ATOM 4040 O O . SER A 1 511 ? 8.556 14.352 12.484 1.00 89.00 511 SER A O 1
ATOM 4042 N N . GLU A 1 512 ? 9.983 14.251 14.207 1.00 82.94 512 GLU A N 1
ATOM 4043 C CA . GLU A 1 512 ? 10.088 15.714 14.350 1.00 82.94 512 GLU A CA 1
ATOM 4044 C C . GLU A 1 512 ? 10.493 16.400 13.037 1.00 82.94 512 GLU A C 1
ATOM 4046 O O . GLU A 1 512 ? 9.986 17.460 12.683 1.00 82.94 512 GLU A O 1
ATOM 4051 N N . LEU A 1 513 ? 11.368 15.757 12.253 1.00 86.50 513 LEU A N 1
ATOM 4052 C CA . LEU A 1 513 ? 11.735 16.254 10.929 1.00 86.50 513 LEU A CA 1
ATOM 4053 C C . LEU A 1 513 ? 10.539 16.226 9.967 1.00 86.50 513 LEU A C 1
ATOM 4055 O O . LEU A 1 513 ? 10.385 17.144 9.168 1.00 86.50 513 LEU A O 1
ATOM 4059 N N . GLY A 1 514 ? 9.734 15.163 10.008 1.00 92.31 514 GLY A N 1
ATOM 4060 C CA . GLY A 1 514 ? 8.501 15.041 9.234 1.00 92.31 514 GLY A CA 1
ATOM 4061 C C . GLY A 1 514 ? 7.482 16.111 9.605 1.00 92.31 514 GLY A C 1
ATOM 4062 O O . GLY A 1 514 ? 7.005 16.796 8.705 1.00 92.31 514 GLY A O 1
ATOM 4063 N N . LYS A 1 515 ? 7.223 16.310 10.906 1.00 92.88 515 LYS A N 1
ATOM 4064 C CA . LYS A 1 515 ? 6.324 17.352 11.431 1.00 92.88 515 LYS A CA 1
ATOM 4065 C C . LYS A 1 515 ? 6.770 18.744 10.976 1.00 92.88 515 LYS A C 1
ATOM 4067 O O . LYS A 1 515 ? 5.993 19.460 10.353 1.00 92.88 515 LYS A O 1
ATOM 4072 N N . LEU A 1 516 ? 8.046 19.077 11.171 1.00 89.44 516 LEU A N 1
ATOM 4073 C CA . LEU A 1 516 ? 8.612 20.366 10.774 1.00 89.44 516 LEU A CA 1
ATOM 4074 C C . LEU A 1 516 ? 8.555 20.602 9.259 1.00 89.44 516 LEU A C 1
ATOM 4076 O O . LEU A 1 516 ? 8.172 21.678 8.806 1.00 89.44 516 LEU A O 1
ATOM 4080 N N . VAL A 1 517 ? 8.985 19.623 8.456 1.00 92.56 517 VAL A N 1
ATOM 4081 C CA . VAL A 1 517 ? 8.953 19.770 6.995 1.00 92.56 517 VAL A CA 1
ATOM 4082 C C . VAL A 1 517 ? 7.514 19.878 6.514 1.00 92.56 517 VAL A C 1
ATOM 4084 O O . VAL A 1 517 ? 7.259 20.705 5.649 1.00 92.56 517 VAL A O 1
ATOM 4087 N N . ASN A 1 518 ? 6.586 19.106 7.085 1.00 94.69 518 ASN A N 1
ATOM 4088 C CA . ASN A 1 518 ? 5.162 19.223 6.795 1.00 94.69 518 ASN A CA 1
ATOM 4089 C C . ASN A 1 518 ? 4.636 20.634 7.086 1.00 94.69 518 ASN A C 1
ATOM 4091 O O . ASN A 1 518 ? 4.042 21.236 6.203 1.00 94.69 518 ASN A O 1
ATOM 4095 N N . GLU A 1 519 ? 4.912 21.183 8.269 1.00 93.06 519 GLU A N 1
ATOM 4096 C CA . GLU A 1 519 ? 4.485 22.532 8.661 1.00 93.06 519 GLU A CA 1
ATOM 4097 C C . GLU A 1 519 ? 4.977 23.598 7.669 1.00 93.06 519 GLU A C 1
ATOM 4099 O O . GLU A 1 519 ? 4.173 24.326 7.091 1.00 93.06 519 GLU A O 1
ATOM 4104 N N . LEU A 1 520 ? 6.287 23.620 7.382 1.00 92.44 520 LEU A N 1
ATOM 4105 C CA . LEU A 1 520 ? 6.883 24.571 6.434 1.00 92.44 520 LEU A CA 1
ATOM 4106 C C . LEU A 1 520 ? 6.250 24.467 5.045 1.00 92.44 520 LEU A C 1
ATOM 4108 O O . LEU A 1 520 ? 6.050 25.466 4.354 1.00 92.44 520 LEU A O 1
ATOM 4112 N N . LEU A 1 521 ? 5.986 23.239 4.616 1.00 93.12 521 LEU A N 1
ATOM 4113 C CA . LEU A 1 521 ? 5.441 22.940 3.307 1.00 93.12 521 LEU A CA 1
ATOM 4114 C C . LEU A 1 521 ? 3.960 23.320 3.192 1.00 93.12 521 LEU A C 1
ATOM 4116 O O . LEU A 1 521 ? 3.587 23.925 2.192 1.00 93.12 521 LEU A O 1
ATOM 4120 N N . VAL A 1 522 ? 3.140 23.026 4.200 1.00 92.31 522 VAL A N 1
ATOM 4121 C CA . VAL A 1 522 ? 1.717 23.398 4.231 1.00 92.31 522 VAL A CA 1
ATOM 4122 C C . VAL A 1 522 ? 1.550 24.917 4.283 1.00 92.31 522 VAL A C 1
ATOM 4124 O O . VAL A 1 522 ? 0.744 25.460 3.534 1.00 92.31 522 VAL A O 1
ATOM 4127 N N . GLU A 1 523 ? 2.354 25.611 5.090 1.00 91.56 523 GLU A N 1
ATOM 4128 C CA . GLU A 1 523 ? 2.304 27.072 5.221 1.00 91.56 523 GLU A CA 1
ATOM 4129 C C . GLU A 1 523 ? 2.682 27.791 3.913 1.00 91.56 523 GLU A C 1
ATOM 4131 O O . GLU A 1 523 ? 2.042 28.763 3.518 1.00 91.56 523 GLU A O 1
ATOM 4136 N N . ASN A 1 524 ? 3.712 27.306 3.210 1.00 92.12 524 ASN A N 1
ATOM 4137 C CA . ASN A 1 524 ? 4.283 28.012 2.056 1.00 92.12 524 ASN A CA 1
ATOM 4138 C C . ASN A 1 524 ? 3.791 27.490 0.697 1.00 92.12 524 ASN A C 1
ATOM 4140 O O . ASN A 1 524 ? 3.922 28.180 -0.315 1.00 92.12 524 ASN A O 1
ATOM 4144 N N . PHE A 1 525 ? 3.236 26.278 0.652 1.00 90.19 525 PHE A N 1
ATOM 4145 C CA . PHE A 1 525 ? 2.733 25.640 -0.564 1.00 90.19 525 PHE A CA 1
ATOM 4146 C C . PHE A 1 525 ? 1.338 25.014 -0.366 1.00 90.19 525 PHE A C 1
ATOM 4148 O O . PHE A 1 525 ? 1.131 23.859 -0.758 1.00 90.19 525 PHE A O 1
ATOM 4155 N N . PRO A 1 526 ? 0.353 25.752 0.185 1.00 86.38 526 PRO A N 1
ATOM 4156 C CA . PRO A 1 526 ? -0.928 25.185 0.607 1.00 86.38 526 PRO A CA 1
ATOM 4157 C C . PRO A 1 526 ? -1.687 24.499 -0.531 1.00 86.38 526 PRO A C 1
ATOM 4159 O O . PRO A 1 526 ? -2.274 23.451 -0.310 1.00 86.38 526 PRO A O 1
ATOM 4162 N N . LYS A 1 527 ? -1.622 25.030 -1.762 1.00 82.44 527 LYS A N 1
ATOM 4163 C CA . LYS A 1 527 ? -2.261 24.417 -2.943 1.00 82.44 527 LYS A CA 1
ATOM 4164 C C . LYS A 1 527 ? -1.514 23.188 -3.465 1.00 82.44 527 LYS A C 1
ATOM 4166 O O . LYS A 1 527 ? -2.130 22.211 -3.850 1.00 82.44 527 LYS A O 1
ATOM 4171 N N . VAL A 1 528 ? -0.182 23.222 -3.483 1.00 77.69 528 VAL A N 1
ATOM 4172 C CA . VAL A 1 528 ? 0.650 22.166 -4.101 1.00 77.69 528 VAL A CA 1
ATOM 4173 C C . VAL A 1 528 ? 0.667 20.896 -3.249 1.00 77.69 528 VAL A C 1
ATOM 4175 O O . VAL A 1 528 ? 0.877 19.804 -3.769 1.00 77.69 528 VAL A O 1
ATOM 4178 N N . ILE A 1 529 ? 0.478 21.048 -1.936 1.00 80.44 529 ILE A N 1
ATOM 4179 C CA . ILE A 1 529 ? 0.520 19.970 -0.934 1.00 80.44 529 ILE A CA 1
ATOM 4180 C C . ILE A 1 529 ? -0.889 19.729 -0.369 1.00 80.44 529 ILE A C 1
ATOM 4182 O O . ILE A 1 529 ? -1.086 19.066 0.651 1.00 80.44 529 ILE A O 1
ATOM 4186 N N . ASP A 1 530 ? -1.895 20.253 -1.065 1.00 85.75 530 ASP A N 1
ATOM 4187 C CA . ASP A 1 530 ? -3.281 19.900 -0.845 1.00 85.75 530 ASP A CA 1
ATOM 4188 C C . ASP A 1 530 ? -3.581 18.492 -1.377 1.00 85.75 530 ASP A C 1
ATOM 4190 O O . ASP A 1 530 ? -3.096 18.067 -2.434 1.00 85.75 530 ASP A O 1
ATOM 4194 N N . VAL A 1 531 ? -4.396 17.769 -0.611 1.00 82.81 531 VAL A N 1
ATOM 4195 C CA . VAL A 1 531 ? -4.860 16.417 -0.934 1.00 82.81 531 VAL A CA 1
ATOM 4196 C C . VAL A 1 531 ? -5.707 16.444 -2.208 1.00 82.81 531 VAL A C 1
ATOM 4198 O O . VAL A 1 531 ? -5.449 15.663 -3.125 1.00 82.81 531 VAL A O 1
ATOM 4201 N N . GLY A 1 532 ? -6.673 17.364 -2.288 1.00 84.62 532 GLY A N 1
ATOM 4202 C CA . GLY A 1 532 ? -7.596 17.489 -3.415 1.00 84.62 532 GLY A CA 1
ATOM 4203 C C . GLY A 1 532 ? -6.887 17.902 -4.699 1.00 84.62 532 GLY A C 1
ATOM 4204 O O . GLY A 1 532 ? -7.088 17.279 -5.739 1.00 84.62 532 GLY A O 1
ATOM 4205 N N . PHE A 1 533 ? -5.978 18.875 -4.620 1.00 83.19 533 PHE A N 1
ATOM 4206 C CA . PHE A 1 533 ? -5.156 19.279 -5.762 1.00 83.19 533 PHE A CA 1
ATOM 4207 C C . PHE A 1 533 ? -4.278 18.129 -6.275 1.00 83.19 533 PHE A C 1
ATOM 4209 O O . PHE A 1 533 ? -4.209 17.876 -7.475 1.00 83.19 533 PHE A O 1
ATOM 4216 N N . THR A 1 534 ? -3.644 17.372 -5.374 1.00 83.44 534 THR A N 1
ATOM 4217 C CA . THR A 1 534 ? -2.814 16.219 -5.760 1.00 83.44 534 THR A CA 1
ATOM 4218 C C . THR A 1 534 ? -3.636 15.140 -6.462 1.00 83.44 534 THR A C 1
ATOM 4220 O O . THR A 1 534 ? -3.157 14.572 -7.444 1.00 83.44 534 THR A O 1
ATOM 4223 N N . ALA A 1 535 ? -4.859 14.878 -5.995 1.00 86.12 535 ALA A N 1
ATOM 4224 C CA . ALA A 1 535 ? -5.782 13.943 -6.631 1.00 86.12 535 ALA A CA 1
ATOM 4225 C C . ALA A 1 535 ? -6.252 14.445 -8.006 1.00 86.12 535 ALA A C 1
ATOM 4227 O O . ALA A 1 535 ? -6.229 13.681 -8.972 1.00 86.12 535 ALA A O 1
ATOM 4228 N N . GLN A 1 536 ? -6.594 15.735 -8.118 1.00 87.38 536 GLN A N 1
ATOM 4229 C CA . GLN A 1 536 ? -6.967 16.369 -9.384 1.00 87.38 536 GLN A CA 1
ATOM 4230 C C . GLN A 1 536 ? -5.861 16.204 -10.425 1.00 87.38 536 GLN A C 1
ATOM 4232 O O . GLN A 1 536 ? -6.132 15.771 -11.537 1.00 87.38 536 GLN A O 1
ATOM 4237 N N . MET A 1 537 ? -4.610 16.481 -10.059 1.00 85.25 537 MET A N 1
ATOM 4238 C CA . MET A 1 537 ? -3.474 16.328 -10.968 1.00 85.25 537 MET A CA 1
ATOM 4239 C C . MET A 1 537 ? -3.290 14.900 -11.473 1.00 85.25 537 MET A C 1
ATOM 4241 O O . MET A 1 537 ? -2.919 14.696 -12.624 1.00 85.25 537 MET A O 1
ATOM 4245 N N . GLU A 1 538 ? -3.510 13.900 -10.620 1.00 86.12 538 GLU A N 1
ATOM 4246 C CA . GLU A 1 538 ? -3.464 12.514 -11.078 1.00 86.12 538 GLU A CA 1
ATOM 4247 C C . GLU A 1 538 ? -4.610 12.224 -12.063 1.00 86.12 538 GLU A C 1
ATOM 4249 O O . GLU A 1 538 ? -4.379 11.545 -13.056 1.00 86.12 538 GLU A O 1
ATOM 4254 N N . GLY A 1 539 ? -5.798 12.799 -11.845 1.00 88.06 539 GLY A N 1
ATOM 4255 C CA . GLY A 1 539 ? -6.904 12.747 -12.806 1.00 88.06 539 GLY A CA 1
ATOM 4256 C C . GLY A 1 539 ? -6.587 13.439 -14.137 1.00 88.06 539 GLY A C 1
ATOM 4257 O O . GLY A 1 539 ? -6.885 12.894 -15.192 1.00 88.06 539 GLY A O 1
ATOM 4258 N N . GLU A 1 540 ? -5.906 14.586 -14.121 1.00 90.81 540 GLU A N 1
ATOM 4259 C CA . GLU A 1 540 ? -5.460 15.264 -15.349 1.00 90.81 540 GLU A CA 1
ATOM 4260 C C . GLU A 1 540 ? -4.434 14.431 -16.130 1.00 90.81 540 GLU A C 1
ATOM 4262 O O . GLU A 1 540 ? -4.442 14.441 -17.358 1.00 90.81 540 GLU A O 1
ATOM 4267 N N . LEU A 1 541 ? -3.562 13.685 -15.443 1.00 89.75 541 LEU A N 1
ATOM 4268 C CA . LEU A 1 541 ? -2.644 12.744 -16.094 1.00 89.75 541 LEU A CA 1
ATOM 4269 C C . LEU A 1 541 ? -3.385 11.546 -16.703 1.00 89.75 541 LEU A C 1
ATOM 4271 O O . LEU A 1 541 ? -2.931 11.018 -17.716 1.00 89.75 541 LEU A O 1
ATOM 4275 N N . ASP A 1 542 ? -4.503 11.127 -16.110 1.00 88.62 542 ASP A N 1
ATOM 4276 C CA . ASP A 1 542 ? -5.363 10.087 -16.681 1.00 88.62 542 ASP A CA 1
ATOM 4277 C C . ASP A 1 542 ? -6.139 10.625 -17.905 1.00 88.62 542 ASP A C 1
ATOM 4279 O O . ASP A 1 542 ? -6.253 9.936 -18.914 1.00 88.62 542 ASP A O 1
ATOM 4283 N N . GLU A 1 543 ? -6.568 11.895 -17.902 1.00 92.50 543 GLU A N 1
ATOM 4284 C CA . GLU A 1 543 ? -7.122 12.553 -19.100 1.00 92.50 543 GLU A CA 1
ATOM 4285 C C . GLU A 1 543 ? -6.106 12.624 -20.252 1.00 92.50 543 GLU A C 1
ATOM 4287 O O . GLU A 1 543 ? -6.491 12.499 -21.415 1.00 92.50 543 GLU A O 1
ATOM 4292 N N . VAL A 1 544 ? -4.817 12.827 -19.949 1.00 93.88 544 VAL A N 1
ATOM 4293 C CA . VAL A 1 544 ? -3.737 12.766 -20.952 1.00 93.88 544 VAL A CA 1
ATOM 4294 C C . VAL A 1 544 ? -3.595 11.349 -21.499 1.00 93.88 544 VAL A C 1
ATOM 4296 O O . VAL A 1 544 ? -3.504 11.176 -22.711 1.00 93.88 544 VAL A O 1
ATOM 4299 N N . GLU A 1 545 ? -3.614 10.342 -20.625 1.00 90.88 545 GLU A N 1
ATOM 4300 C CA . GLU A 1 545 ? -3.528 8.928 -21.007 1.00 90.88 545 GLU A CA 1
ATOM 4301 C C . GLU A 1 545 ? -4.666 8.513 -21.953 1.00 90.88 545 GLU A C 1
ATOM 4303 O O . GLU A 1 545 ? -4.444 7.791 -22.921 1.00 90.88 545 GLU A O 1
ATOM 4308 N N . GLU A 1 546 ? -5.869 9.039 -21.734 1.00 90.19 546 GLU A N 1
ATOM 4309 C CA . GLU A 1 546 ? -7.046 8.796 -22.575 1.00 90.19 546 GLU A CA 1
ATOM 4310 C C . GLU A 1 546 ? -7.108 9.691 -23.829 1.00 90.19 546 GLU A C 1
ATOM 4312 O O . GLU A 1 546 ? -8.048 9.594 -24.618 1.00 90.19 546 GLU A O 1
ATOM 4317 N N . GLY A 1 547 ? -6.138 10.592 -24.021 1.00 92.50 547 GLY A N 1
ATOM 4318 C CA . GLY A 1 547 ? -6.104 11.531 -25.147 1.00 92.50 547 GLY A CA 1
ATOM 4319 C C . GLY A 1 547 ? -7.138 12.662 -25.065 1.00 92.50 547 GLY A C 1
ATOM 4320 O O . GLY A 1 547 ? -7.386 13.342 -26.060 1.00 92.50 547 GLY A O 1
ATOM 4321 N N . ARG A 1 548 ? -7.748 12.885 -23.894 1.00 94.19 548 ARG A N 1
ATOM 4322 C CA . ARG A 1 548 ? -8.731 13.957 -23.644 1.00 94.19 548 ARG A CA 1
ATOM 4323 C C . ARG A 1 548 ? -8.083 15.298 -23.291 1.00 94.19 548 ARG A C 1
ATOM 4325 O O . ARG A 1 548 ? -8.741 16.333 -23.394 1.00 94.19 548 ARG A O 1
ATOM 4332 N N . ARG A 1 549 ? -6.808 15.300 -22.891 1.00 93.75 549 ARG A N 1
ATOM 4333 C CA . ARG A 1 549 ? -6.049 16.501 -22.511 1.00 93.75 549 ARG A CA 1
ATOM 4334 C C . ARG A 1 549 ? -4.634 16.475 -23.093 1.00 93.75 549 ARG A C 1
ATOM 4336 O O . ARG A 1 549 ? -3.995 15.434 -23.155 1.00 93.75 549 ARG A O 1
ATOM 4343 N N . ASP A 1 550 ? -4.130 17.646 -23.482 1.00 94.69 550 ASP A N 1
ATOM 4344 C CA . ASP A 1 550 ? -2.728 17.814 -23.875 1.00 94.69 550 ASP A CA 1
ATOM 4345 C C . ASP A 1 550 ? -1.811 17.862 -22.642 1.00 94.69 550 ASP A C 1
ATOM 4347 O O . ASP A 1 550 ? -2.079 18.566 -21.662 1.00 94.69 550 ASP A O 1
ATOM 4351 N N . TRP A 1 551 ? -0.707 17.123 -22.700 1.00 94.81 551 TRP A N 1
ATOM 4352 C CA . TRP A 1 551 ? 0.189 16.942 -21.563 1.00 94.81 551 TRP A CA 1
ATOM 4353 C C . TRP A 1 551 ? 0.960 18.213 -21.184 1.00 94.81 551 TRP A C 1
ATOM 4355 O O . TRP A 1 551 ? 1.233 18.425 -20.001 1.00 94.81 551 TRP A O 1
ATOM 4365 N N . LYS A 1 552 ? 1.275 19.088 -22.150 1.00 93.62 552 LYS A N 1
ATOM 4366 C CA . LYS A 1 552 ? 1.950 20.366 -21.876 1.00 93.62 552 LYS A CA 1
ATOM 4367 C C . LYS A 1 552 ? 1.004 21.321 -21.170 1.00 93.62 552 LYS A C 1
ATOM 4369 O O . LYS A 1 552 ? 1.380 21.890 -20.152 1.00 93.62 552 LYS A O 1
ATOM 4374 N N . LYS A 1 553 ? -0.255 21.393 -21.619 1.00 91.19 553 LYS A N 1
ATOM 4375 C CA . LYS A 1 553 ? -1.300 22.167 -20.927 1.00 91.19 553 LYS A CA 1
ATOM 4376 C C . LYS A 1 553 ? -1.504 21.705 -19.482 1.00 91.19 553 LYS A C 1
ATOM 4378 O O . LYS A 1 553 ? -1.668 22.539 -18.595 1.00 91.19 553 LYS A O 1
ATOM 4383 N N . ALA A 1 554 ? -1.470 20.393 -19.229 1.00 90.81 554 ALA A N 1
ATOM 4384 C CA . ALA A 1 554 ? -1.540 19.859 -17.867 1.00 90.81 554 ALA A CA 1
ATOM 4385 C C . ALA A 1 554 ? -0.365 20.349 -16.993 1.00 90.81 554 ALA A C 1
ATOM 4387 O O . ALA A 1 554 ? -0.560 20.718 -15.835 1.00 90.81 554 ALA A O 1
ATOM 4388 N N . LEU A 1 555 ? 0.852 20.411 -17.548 1.00 91.69 555 LEU A N 1
ATOM 4389 C CA . LEU A 1 555 ? 2.025 20.936 -16.844 1.00 91.69 555 LEU A CA 1
ATOM 4390 C C . LEU A 1 555 ? 1.988 22.456 -16.645 1.00 91.69 555 LEU A C 1
ATOM 4392 O O . LEU A 1 555 ? 2.336 22.914 -15.558 1.00 91.69 555 LEU A O 1
ATOM 4396 N N . ASP A 1 556 ? 1.551 23.227 -17.641 1.00 88.94 556 ASP A N 1
ATOM 4397 C CA . ASP A 1 556 ? 1.442 24.692 -17.562 1.00 88.94 556 ASP A CA 1
ATOM 4398 C C . ASP A 1 556 ? 0.494 25.128 -16.443 1.00 88.94 556 ASP A C 1
ATOM 4400 O O . ASP A 1 556 ? 0.854 25.958 -15.600 1.00 88.94 556 ASP A O 1
ATOM 4404 N N . ASN A 1 557 ? -0.686 24.500 -16.379 1.00 85.81 557 ASN A N 1
ATOM 4405 C CA . ASN A 1 557 ? -1.693 24.756 -15.347 1.00 85.81 557 ASN A CA 1
ATOM 4406 C C . ASN A 1 557 ? -1.139 24.543 -13.931 1.00 85.81 557 ASN A C 1
ATOM 4408 O O . ASN A 1 557 ? -1.525 25.239 -12.989 1.00 85.81 557 ASN A O 1
ATOM 4412 N N . PHE A 1 558 ? -0.211 23.599 -13.779 1.00 88.19 558 PHE A N 1
ATOM 4413 C CA . PHE A 1 558 ? 0.484 23.355 -12.524 1.00 88.19 558 PHE A CA 1
ATOM 4414 C C . PHE A 1 558 ? 1.646 24.328 -12.277 1.00 88.19 558 PHE A C 1
ATOM 4416 O O . PHE A 1 558 ? 1.823 24.813 -11.155 1.00 88.19 558 PHE A O 1
ATOM 4423 N N . TYR A 1 559 ? 2.483 24.577 -13.286 1.00 89.62 559 TYR A N 1
ATOM 4424 C CA . TYR A 1 559 ? 3.791 25.197 -13.083 1.00 89.62 559 TYR A CA 1
ATOM 4425 C C . TYR A 1 559 ? 3.694 26.681 -12.723 1.00 89.62 559 TYR A C 1
ATOM 4427 O O . TYR A 1 559 ? 4.371 27.116 -11.792 1.00 89.62 559 TYR A O 1
ATOM 4435 N N . ALA A 1 560 ? 2.818 27.446 -13.378 1.00 84.25 560 ALA A N 1
ATOM 4436 C CA . ALA A 1 560 ? 2.661 28.878 -13.110 1.00 84.25 560 ALA A CA 1
ATOM 4437 C C . ALA A 1 560 ? 2.313 29.209 -11.634 1.00 84.25 560 ALA A C 1
ATOM 4439 O O . ALA A 1 560 ? 3.017 30.018 -11.007 1.00 84.25 560 ALA A O 1
ATOM 4440 N N . PRO A 1 561 ? 1.289 28.585 -11.006 1.00 86.69 561 PRO A N 1
ATOM 4441 C CA . PRO A 1 561 ? 1.013 28.816 -9.588 1.00 86.69 561 PRO A CA 1
ATOM 4442 C C . PRO A 1 561 ? 2.116 28.252 -8.682 1.00 86.69 561 PRO A C 1
ATOM 4444 O O . PRO A 1 561 ? 2.412 28.839 -7.638 1.00 86.69 561 PRO A O 1
ATOM 4447 N N . PHE A 1 562 ? 2.756 27.148 -9.076 1.00 90.56 562 PHE A N 1
ATOM 4448 C CA . PHE A 1 562 ? 3.865 26.562 -8.327 1.00 90.56 562 PHE A CA 1
ATOM 4449 C C . PHE A 1 562 ? 5.096 27.479 -8.281 1.00 90.56 562 PHE A C 1
ATOM 4451 O O . PHE A 1 562 ? 5.685 27.660 -7.214 1.00 90.56 562 PHE A O 1
ATOM 4458 N N . GLU A 1 563 ? 5.481 28.087 -9.401 1.00 90.88 563 GLU A N 1
ATOM 4459 C CA . GLU A 1 563 ? 6.629 28.993 -9.483 1.00 90.88 563 GLU A CA 1
ATOM 4460 C C . GLU A 1 563 ? 6.401 30.281 -8.685 1.00 90.88 563 GLU A C 1
ATOM 4462 O O . GLU A 1 563 ? 7.301 30.751 -7.976 1.00 90.88 563 GLU A O 1
ATOM 4467 N N . SER A 1 564 ? 5.171 30.796 -8.721 1.00 89.69 564 SER A N 1
ATOM 4468 C CA . SER A 1 564 ? 4.750 31.933 -7.901 1.00 89.69 564 SER A CA 1
ATOM 4469 C C . SER A 1 564 ? 4.874 31.614 -6.406 1.00 89.69 564 SER A C 1
ATOM 4471 O O . SER A 1 564 ? 5.511 32.360 -5.656 1.00 89.69 564 SER A O 1
ATOM 4473 N N . ALA A 1 565 ? 4.352 30.458 -5.977 1.00 90.44 565 ALA A N 1
ATOM 4474 C CA . ALA A 1 565 ? 4.463 29.996 -4.594 1.00 90.44 565 ALA A CA 1
ATOM 4475 C C . ALA A 1 565 ? 5.924 29.761 -4.179 1.00 90.44 565 ALA A C 1
ATOM 4477 O O . ALA A 1 565 ? 6.336 30.170 -3.098 1.00 90.44 565 ALA A O 1
ATOM 4478 N N . LEU A 1 566 ? 6.746 29.171 -5.052 1.00 91.88 566 LEU A N 1
ATOM 4479 C CA . LEU A 1 566 ? 8.167 28.940 -4.794 1.00 91.88 566 LEU A CA 1
ATOM 4480 C C . LEU A 1 566 ? 8.938 30.248 -4.589 1.00 91.88 566 LEU A C 1
ATOM 4482 O O . LEU A 1 566 ? 9.793 30.329 -3.704 1.00 91.88 566 LEU A O 1
ATOM 4486 N N . SER A 1 567 ? 8.650 31.264 -5.400 1.00 91.75 567 SER A N 1
ATOM 4487 C CA . SER A 1 567 ? 9.286 32.579 -5.300 1.00 91.75 567 SER A CA 1
ATOM 4488 C C . SER A 1 567 ? 8.932 33.279 -3.989 1.00 91.75 567 SER A C 1
ATOM 4490 O O . SER A 1 567 ? 9.811 33.857 -3.346 1.00 91.75 567 SER A O 1
ATOM 4492 N N . LEU A 1 568 ? 7.674 33.169 -3.554 1.00 91.38 568 LEU A N 1
ATOM 4493 C CA . LEU A 1 568 ? 7.222 33.672 -2.259 1.00 91.38 568 LEU A CA 1
ATOM 4494 C C . LEU A 1 568 ? 7.864 32.895 -1.100 1.00 91.38 568 LEU A C 1
ATOM 4496 O O . LEU A 1 568 ? 8.430 33.496 -0.191 1.00 91.38 568 LEU A O 1
ATOM 4500 N N . ALA A 1 569 ? 7.864 31.563 -1.174 1.00 92.25 569 ALA A N 1
ATOM 4501 C CA . ALA A 1 569 ? 8.440 30.682 -0.165 1.00 92.25 569 ALA A CA 1
ATOM 4502 C C . ALA A 1 569 ? 9.947 30.914 0.022 1.00 92.25 569 ALA A C 1
ATOM 4504 O O . ALA A 1 569 ? 10.444 30.900 1.142 1.00 92.25 569 ALA A O 1
ATOM 4505 N N . ARG A 1 570 ? 10.707 31.192 -1.045 1.00 91.19 570 ARG A N 1
ATOM 4506 C CA . ARG A 1 570 ? 12.135 31.549 -0.918 1.00 91.19 570 ARG A CA 1
ATOM 4507 C C . ARG A 1 570 ? 12.354 32.765 -0.015 1.00 91.19 570 ARG A C 1
ATOM 4509 O O . ARG A 1 570 ? 13.284 32.757 0.797 1.00 91.19 570 ARG A O 1
ATOM 4516 N N . LYS A 1 571 ? 11.484 33.771 -0.136 1.00 89.69 571 LYS A N 1
ATOM 4517 C CA . LYS A 1 571 ? 11.543 35.017 0.638 1.00 89.69 571 LYS A CA 1
ATOM 4518 C C . LYS A 1 571 ? 11.008 34.831 2.060 1.00 89.69 571 LYS A C 1
ATOM 4520 O O . LYS A 1 571 ? 11.684 35.218 3.007 1.00 89.69 571 LYS A O 1
ATOM 4525 N N . ASN A 1 572 ? 9.846 34.194 2.198 1.00 89.25 572 ASN A N 1
ATOM 4526 C CA . ASN A 1 572 ? 9.055 34.230 3.430 1.00 89.25 572 ASN A CA 1
ATOM 4527 C C . ASN A 1 572 ? 9.187 32.973 4.296 1.00 89.25 572 ASN A C 1
ATOM 4529 O O . ASN A 1 572 ? 8.950 33.050 5.498 1.00 89.25 572 ASN A O 1
ATOM 4533 N N . MET A 1 573 ? 9.580 31.826 3.725 1.00 89.94 573 MET A N 1
ATOM 4534 C CA . MET A 1 573 ? 9.703 30.589 4.497 1.00 89.94 573 MET A CA 1
ATOM 4535 C C . MET A 1 573 ? 10.735 30.784 5.602 1.00 89.94 573 MET A C 1
ATOM 4537 O O . MET A 1 573 ? 11.915 31.067 5.335 1.00 89.94 573 MET A O 1
ATOM 4541 N N . ARG A 1 574 ? 10.288 30.581 6.844 1.00 87.00 574 ARG A N 1
ATOM 4542 C CA . ARG A 1 574 ? 11.150 30.662 8.019 1.00 87.00 574 ARG A CA 1
ATOM 4543 C C . ARG A 1 574 ? 12.331 29.702 7.865 1.00 87.00 574 ARG A C 1
ATOM 4545 O O . ARG A 1 574 ? 12.176 28.531 7.512 1.00 87.00 574 ARG A O 1
ATOM 4552 N N . SER A 1 575 ? 13.534 30.205 8.121 1.00 82.56 575 SER A N 1
ATOM 4553 C CA . SER A 1 575 ? 14.733 29.371 8.145 1.00 82.56 575 SER A CA 1
ATOM 4554 C C . SER A 1 575 ? 14.948 28.860 9.556 1.00 82.56 575 SER A C 1
ATOM 4556 O O . SER A 1 575 ? 15.355 29.623 10.423 1.00 82.56 575 SER A O 1
ATOM 4558 N N . VAL A 1 576 ? 14.756 27.563 9.772 1.00 76.06 576 VAL A N 1
ATOM 4559 C CA . VAL A 1 576 ? 15.198 26.914 11.015 1.00 76.06 576 VAL A CA 1
ATOM 4560 C C . VAL A 1 576 ? 16.684 26.554 10.972 1.00 76.06 576 VAL A C 1
ATOM 4562 O O . VAL A 1 576 ? 17.300 26.201 11.979 1.00 76.06 576 VAL A O 1
ATOM 4565 N N . LYS A 1 577 ? 17.302 26.627 9.790 1.00 67.56 577 LYS A N 1
ATOM 4566 C CA . LYS A 1 577 ? 18.724 26.369 9.612 1.00 67.56 577 LYS A CA 1
ATOM 4567 C C . LYS A 1 577 ? 19.517 27.487 10.276 1.00 67.56 577 LYS A C 1
ATOM 4569 O O . LYS A 1 577 ? 19.586 28.601 9.769 1.00 67.56 577 LYS A O 1
ATOM 4574 N N . GLY A 1 578 ? 20.121 27.156 11.412 1.00 59.50 578 GLY A N 1
ATOM 4575 C CA . GLY A 1 578 ? 20.864 28.107 12.235 1.00 59.50 578 GLY A CA 1
ATOM 4576 C C . GLY A 1 578 ? 20.025 28.796 13.313 1.00 59.50 578 GLY A C 1
ATOM 4577 O O . GLY A 1 578 ? 20.626 29.461 14.152 1.00 59.50 578 GLY A O 1
ATOM 4578 N N . GLN A 1 579 ? 18.699 28.592 13.355 1.00 56.91 579 GLN A N 1
ATOM 4579 C CA . GLN A 1 579 ? 17.898 28.997 14.511 1.00 56.91 579 GLN A CA 1
ATOM 4580 C C . GLN A 1 579 ? 18.351 28.186 15.722 1.00 56.91 579 GLN A C 1
ATOM 4582 O O . GLN A 1 579 ? 18.317 26.955 15.733 1.00 56.91 579 GLN A O 1
ATOM 4587 N N . GLN A 1 580 ? 18.845 28.906 16.718 1.00 62.31 580 GLN A N 1
ATOM 4588 C CA . GLN A 1 580 ? 19.197 28.369 18.012 1.00 62.31 580 GLN A CA 1
ATOM 4589 C C . GLN A 1 580 ? 17.942 28.460 18.875 1.00 62.31 580 GLN A C 1
ATOM 4591 O O . GLN A 1 580 ? 17.674 29.513 19.442 1.00 62.31 580 GLN A O 1
ATOM 4596 N N . VAL A 1 581 ? 17.141 27.392 18.933 1.00 69.00 581 VAL A N 1
ATOM 4597 C CA . VAL A 1 581 ? 16.074 27.328 19.942 1.00 69.00 581 VAL A CA 1
ATOM 4598 C C . VAL A 1 581 ? 16.779 27.205 21.282 1.00 69.00 581 VAL A C 1
ATOM 4600 O O . VAL A 1 581 ? 17.336 26.145 21.584 1.00 69.00 581 VAL A O 1
ATOM 4603 N N . GLU A 1 582 ? 16.855 28.313 22.016 1.00 74.31 582 GLU A N 1
ATOM 4604 C CA . GLU A 1 582 ? 17.413 28.321 23.360 1.00 74.31 582 GLU A CA 1
ATOM 4605 C C . GLU A 1 582 ? 16.604 27.394 24.254 1.00 74.31 582 GLU A C 1
ATOM 4607 O O . GLU A 1 582 ? 15.382 27.304 24.166 1.00 74.31 582 GLU A O 1
ATOM 4612 N N . THR A 1 583 ? 17.319 26.678 25.106 1.00 81.50 583 THR A N 1
ATOM 4613 C CA . THR A 1 583 ? 16.730 25.808 26.112 1.00 81.50 583 THR A CA 1
ATOM 4614 C C . THR A 1 583 ? 17.188 26.275 27.480 1.00 81.50 583 THR A C 1
ATOM 4616 O O . THR A 1 583 ? 18.259 26.873 27.614 1.00 81.50 583 THR A O 1
ATOM 4619 N N . GLU A 1 584 ? 16.423 25.928 28.507 1.00 81.62 584 GLU A N 1
ATOM 4620 C CA . GLU A 1 584 ? 16.819 26.156 29.901 1.00 81.62 584 GLU A CA 1
ATOM 4621 C C . GLU A 1 584 ? 17.943 25.204 30.360 1.00 81.62 584 GLU A C 1
ATOM 4623 O O . GLU A 1 584 ? 18.449 25.292 31.477 1.00 81.62 584 GLU A O 1
ATOM 4628 N N . ILE A 1 585 ? 18.392 24.293 29.489 1.00 83.06 585 ILE A N 1
ATOM 4629 C CA . ILE A 1 585 ? 19.472 23.354 29.786 1.00 83.06 585 ILE A CA 1
ATOM 4630 C C . ILE A 1 585 ? 20.816 24.070 29.652 1.00 83.06 585 ILE A C 1
ATOM 4632 O O . ILE A 1 585 ? 21.198 24.518 28.571 1.00 83.06 585 ILE A O 1
ATOM 4636 N N . LEU A 1 586 ? 21.583 24.118 30.740 1.00 87.69 586 LEU A N 1
ATOM 4637 C CA . LEU A 1 586 ? 22.928 24.691 30.747 1.00 87.69 586 LEU A CA 1
ATOM 4638 C C . LEU A 1 586 ? 23.991 23.679 30.287 1.00 87.69 586 LEU A C 1
ATOM 4640 O O . LEU A 1 586 ? 23.947 22.480 30.581 1.00 87.69 586 LEU A O 1
ATOM 4644 N N . CYS A 1 587 ? 24.988 24.180 29.562 1.00 83.19 587 CYS A N 1
ATOM 4645 C CA . CYS A 1 587 ? 26.156 23.421 29.139 1.00 83.19 587 CYS A CA 1
ATOM 4646 C C . CYS A 1 587 ? 27.030 23.089 30.354 1.00 83.19 587 CYS A C 1
ATOM 4648 O O . CYS A 1 587 ? 27.550 23.983 31.018 1.00 83.19 587 CYS A O 1
ATOM 4650 N N . ASP A 1 588 ? 27.276 21.802 30.585 1.00 82.25 588 ASP A N 1
ATOM 4651 C CA . ASP A 1 588 ? 28.117 21.303 31.685 1.00 82.25 588 ASP A CA 1
ATOM 4652 C C . ASP A 1 588 ? 29.581 21.758 31.609 1.00 82.25 588 ASP A C 1
ATOM 4654 O O . ASP A 1 588 ? 30.278 21.788 32.618 1.00 82.25 588 ASP A O 1
ATOM 4658 N N . LYS A 1 589 ? 30.058 22.125 30.417 1.00 79.75 589 LYS A N 1
ATOM 4659 C CA . LYS A 1 589 ? 31.446 22.543 30.208 1.00 79.75 589 LYS A CA 1
ATOM 4660 C C . LYS A 1 589 ? 31.681 24.035 30.450 1.00 79.75 589 LYS A C 1
ATOM 4662 O O . LYS A 1 589 ? 32.774 24.404 30.864 1.00 79.75 589 LYS A O 1
ATOM 4667 N N . CYS A 1 590 ? 30.725 24.901 30.111 1.00 83.94 590 CYS A N 1
ATOM 4668 C CA . CYS A 1 590 ? 30.944 26.356 30.122 1.00 83.94 590 CYS A CA 1
ATOM 4669 C C . CYS A 1 590 ? 29.788 27.177 30.704 1.00 83.94 590 CYS A C 1
ATOM 4671 O O . CYS A 1 590 ? 29.806 28.401 30.581 1.00 83.94 590 CYS A O 1
ATOM 4673 N N . GLY A 1 591 ? 28.759 26.528 31.254 1.00 84.44 591 GLY A N 1
ATOM 4674 C CA . GLY A 1 591 ? 27.613 27.169 31.907 1.00 84.44 591 GLY A CA 1
ATOM 4675 C C . GLY A 1 591 ? 26.666 27.937 30.980 1.00 84.44 591 GLY A C 1
ATOM 4676 O O . GLY A 1 591 ? 25.658 28.454 31.434 1.00 84.44 591 GLY A O 1
ATOM 4677 N N . SER A 1 592 ? 26.963 28.036 29.683 1.00 87.88 592 SER A N 1
ATOM 4678 C CA . SER A 1 592 ? 26.111 28.742 28.715 1.00 87.88 592 SER A CA 1
ATOM 4679 C C . SER A 1 592 ? 24.892 27.900 28.344 1.00 87.88 592 SER A C 1
ATOM 4681 O O . SER A 1 592 ? 24.992 26.673 28.340 1.00 87.88 592 SER A O 1
ATOM 4683 N N . LYS A 1 593 ? 23.768 28.535 27.992 1.00 89.94 593 LYS A N 1
ATOM 4684 C CA . LYS A 1 593 ? 22.571 27.823 27.524 1.00 89.94 593 LYS A CA 1
ATOM 4685 C C . LYS A 1 593 ? 22.895 26.886 26.358 1.00 89.94 593 LYS A C 1
ATOM 4687 O O . LYS A 1 593 ? 23.743 27.174 25.507 1.00 89.94 593 LYS A O 1
ATOM 4692 N N . MET A 1 594 ? 22.231 25.742 26.323 1.00 88.88 594 MET A N 1
ATOM 4693 C CA . MET A 1 594 ? 22.253 24.845 25.181 1.00 88.88 594 MET A CA 1
ATOM 4694 C C . MET A 1 594 ? 21.111 25.194 24.233 1.00 88.88 594 MET A C 1
ATOM 4696 O O . MET A 1 594 ? 20.060 25.682 24.640 1.00 88.88 594 MET A O 1
ATOM 4700 N N . VAL A 1 595 ? 21.343 24.947 22.952 1.00 86.50 595 VAL A N 1
ATOM 4701 C CA . VAL A 1 595 ? 20.438 25.273 21.859 1.00 86.50 595 VAL A CA 1
ATOM 4702 C C . VAL A 1 595 ? 20.149 24.014 21.058 1.00 86.50 595 VAL A C 1
ATOM 4704 O O . VAL A 1 595 ? 21.054 23.205 20.821 1.00 86.50 595 VAL A O 1
ATOM 4707 N N . ILE A 1 596 ? 18.903 23.830 20.633 1.00 82.19 596 ILE A N 1
ATOM 4708 C CA . ILE A 1 596 ? 18.539 22.689 19.788 1.00 82.19 596 ILE A CA 1
ATOM 4709 C C . ILE A 1 596 ? 19.118 22.913 18.390 1.00 82.19 596 ILE A C 1
ATOM 4711 O O . ILE A 1 596 ? 18.908 23.954 17.767 1.00 82.19 596 ILE A O 1
ATOM 4715 N N . LYS A 1 597 ? 19.864 21.928 17.885 1.00 76.44 597 LYS A N 1
ATOM 4716 C CA . LYS A 1 597 ? 20.382 21.897 16.515 1.00 76.44 597 LYS A CA 1
ATOM 4717 C C . LYS A 1 597 ? 19.962 20.620 15.802 1.00 76.44 597 LYS A C 1
ATOM 4719 O O . LYS A 1 597 ? 19.834 19.551 16.392 1.00 76.44 597 LYS A O 1
ATOM 4724 N N . TRP A 1 598 ? 19.830 20.729 14.484 1.00 71.62 598 TRP A N 1
ATOM 4725 C CA . TRP A 1 598 ? 19.489 19.614 13.609 1.00 71.62 598 TRP A CA 1
ATOM 4726 C C . TRP A 1 598 ? 20.741 18.936 13.056 1.00 71.62 598 TRP A C 1
ATOM 4728 O O . TRP A 1 598 ? 21.489 19.501 12.257 1.00 71.62 598 TRP A O 1
ATOM 4738 N N . GLY A 1 599 ? 20.965 17.693 13.475 1.00 65.75 599 GLY A N 1
ATOM 4739 C CA . GLY A 1 599 ? 22.063 16.844 13.022 1.00 65.75 599 GLY A CA 1
ATOM 4740 C C . GLY A 1 599 ? 21.595 15.762 12.057 1.00 65.75 599 GLY A C 1
ATOM 4741 O O . GLY A 1 599 ? 20.415 15.634 11.741 1.00 65.75 599 GLY A O 1
ATOM 4742 N N . ARG A 1 600 ? 22.525 14.913 11.602 1.00 56.72 600 ARG A N 1
ATOM 4743 C CA . ARG A 1 600 ? 22.197 13.772 10.726 1.00 56.72 600 ARG A CA 1
ATOM 4744 C C . ARG A 1 600 ? 21.180 12.817 11.365 1.00 56.72 600 ARG A C 1
ATOM 4746 O O . ARG A 1 600 ? 20.358 12.268 10.633 1.00 56.72 600 ARG A O 1
ATOM 4753 N N . HIS A 1 601 ? 21.253 12.645 12.684 1.00 59.00 601 HIS A N 1
ATOM 4754 C CA . HIS A 1 601 ? 20.496 11.661 13.464 1.00 59.00 601 HIS A CA 1
ATOM 4755 C C . HIS A 1 601 ? 19.231 12.219 14.138 1.00 59.00 601 HIS A C 1
ATOM 4757 O O . HIS A 1 601 ? 18.542 11.466 14.814 1.00 59.00 601 HIS A O 1
ATOM 4763 N N . GLY A 1 602 ? 18.896 13.490 13.904 1.00 66.12 602 GLY A N 1
ATOM 4764 C CA . GLY A 1 602 ? 17.764 14.165 14.539 1.00 66.12 602 GLY A CA 1
ATOM 4765 C C . GLY A 1 602 ? 18.207 15.427 15.267 1.00 66.12 602 GLY A C 1
ATOM 4766 O O . GLY A 1 602 ? 19.297 15.948 15.004 1.00 66.12 602 GLY A O 1
ATOM 4767 N N . GLU A 1 603 ? 17.343 15.910 16.147 1.00 77.06 603 GLU A N 1
ATOM 4768 C CA . GLU A 1 603 ? 17.651 17.005 17.056 1.00 77.06 603 GLU A CA 1
ATOM 4769 C C . GLU A 1 603 ? 18.699 16.571 18.088 1.00 77.06 603 GLU A C 1
ATOM 4771 O O . GLU A 1 603 ? 18.735 15.424 18.530 1.00 77.06 603 GLU A O 1
ATOM 4776 N N . PHE A 1 604 ? 19.582 17.493 18.448 1.00 80.62 604 PHE A N 1
ATOM 4777 C CA . PHE A 1 604 ? 20.512 17.346 19.559 1.00 80.62 604 PHE A CA 1
ATOM 4778 C C . PHE A 1 604 ? 20.751 18.718 20.183 1.00 80.62 604 PHE A C 1
ATOM 4780 O O . PHE A 1 604 ? 20.622 19.747 19.518 1.00 80.62 604 PHE A O 1
ATOM 4787 N N . LEU A 1 605 ? 21.131 18.746 21.452 1.00 85.50 605 LEU A N 1
ATOM 4788 C CA . LEU A 1 605 ? 21.520 19.979 22.121 1.00 85.50 605 LEU A CA 1
ATOM 4789 C C . LEU A 1 605 ? 22.980 20.277 21.804 1.00 85.50 605 LEU A C 1
ATOM 4791 O O . LEU A 1 605 ? 23.845 19.418 21.970 1.00 85.50 605 LEU A O 1
ATOM 4795 N N . ALA A 1 606 ? 23.273 21.500 21.388 1.00 86.69 606 ALA A N 1
ATOM 4796 C CA . ALA A 1 606 ? 24.625 22.023 21.247 1.00 86.69 606 ALA A CA 1
ATOM 4797 C C . ALA A 1 606 ? 24.811 23.212 22.187 1.00 86.69 606 ALA A C 1
ATOM 4799 O O . ALA A 1 606 ? 23.866 23.945 22.436 1.00 86.69 606 ALA A O 1
ATOM 4800 N N . CYS A 1 607 ? 26.019 23.444 22.694 1.00 86.69 607 CYS A N 1
ATOM 4801 C CA . CYS A 1 607 ? 26.292 24.693 23.405 1.00 86.69 607 CYS A CA 1
ATOM 4802 C C . CYS A 1 607 ? 26.019 25.911 22.494 1.00 86.69 607 CYS A C 1
ATOM 4804 O O . CYS A 1 607 ? 26.382 25.877 21.313 1.00 86.69 607 CYS A O 1
ATOM 4806 N N . SER A 1 608 ? 25.417 26.980 23.031 1.00 87.69 608 SER A N 1
ATOM 4807 C CA . SER A 1 608 ? 25.195 28.237 22.296 1.00 87.69 608 SER A CA 1
ATOM 4808 C C . SER A 1 608 ? 26.507 28.862 21.804 1.00 87.69 608 SER A C 1
ATOM 4810 O O . SER A 1 608 ? 26.576 29.340 20.675 1.00 87.69 608 SER A O 1
ATOM 4812 N N . LYS A 1 609 ? 27.591 28.732 22.584 1.00 85.44 609 LYS A N 1
ATOM 4813 C CA . LYS A 1 609 ? 28.966 29.146 22.233 1.00 85.44 609 LYS A CA 1
ATOM 4814 C C . LYS A 1 609 ? 29.673 28.180 21.270 1.00 85.44 609 LYS A C 1
ATOM 4816 O O . LYS A 1 609 ? 30.845 27.879 21.442 1.00 85.44 609 LYS A O 1
ATOM 4821 N N . TYR A 1 610 ? 28.969 27.552 20.334 1.00 76.31 610 TYR A N 1
ATOM 4822 C CA . TYR A 1 610 ? 29.610 26.726 19.305 1.00 76.31 610 TYR A CA 1
ATOM 4823 C C . TYR A 1 610 ? 30.078 27.643 18.160 1.00 76.31 610 TYR A C 1
ATOM 4825 O O . TYR A 1 610 ? 29.222 28.331 17.603 1.00 76.31 610 TYR A O 1
ATOM 4833 N N . PRO A 1 611 ? 31.350 27.594 17.707 1.00 76.12 611 PRO A N 1
ATOM 4834 C CA . PRO A 1 611 ? 32.279 26.463 17.802 1.00 76.12 611 PRO A CA 1
ATOM 4835 C C . PRO A 1 611 ? 33.306 26.497 18.949 1.00 76.12 611 PRO A C 1
ATOM 4837 O O . PRO A 1 611 ? 34.071 25.530 19.050 1.00 76.12 611 PRO A O 1
ATOM 4840 N N . GLU A 1 612 ? 33.347 27.531 19.801 1.00 83.31 612 GLU A N 1
ATOM 4841 C CA . GLU A 1 612 ? 34.314 27.632 20.913 1.00 83.31 612 GLU A CA 1
ATOM 4842 C C . GLU A 1 612 ? 34.107 26.517 21.958 1.00 83.31 612 GLU A C 1
ATOM 4844 O O . GLU A 1 612 ? 35.048 25.876 22.436 1.00 83.31 612 GLU A O 1
ATOM 4849 N N . CYS A 1 613 ? 32.847 26.208 22.259 1.00 80.00 613 CYS A N 1
ATOM 4850 C CA . CYS A 1 613 ? 32.409 25.091 23.076 1.00 80.00 613 CYS A CA 1
ATOM 4851 C C . CYS A 1 613 ? 31.687 24.052 22.207 1.00 80.00 613 CYS A C 1
ATOM 4853 O O . CYS A 1 613 ? 30.531 24.205 21.821 1.00 80.00 613 CYS A O 1
ATOM 4855 N N . ARG A 1 614 ? 32.377 22.943 21.914 1.00 80.75 614 ARG A N 1
ATOM 4856 C CA . ARG A 1 614 ? 31.861 21.840 21.079 1.00 80.75 614 ARG A CA 1
ATOM 4857 C C . ARG A 1 614 ? 31.030 20.800 21.843 1.00 80.75 614 ARG A C 1
ATOM 4859 O O . ARG A 1 614 ? 30.852 19.686 21.353 1.00 80.75 614 ARG A O 1
ATOM 4866 N N . THR A 1 615 ? 30.569 21.126 23.050 1.00 81.62 615 THR A N 1
ATOM 4867 C CA . THR A 1 615 ? 29.732 20.223 23.849 1.00 81.62 615 THR A CA 1
ATOM 4868 C C . THR A 1 615 ? 28.389 20.010 23.162 1.00 81.62 615 THR A C 1
ATOM 4870 O O . THR A 1 615 ? 27.742 20.966 22.730 1.00 81.62 615 THR A O 1
ATOM 4873 N N . THR A 1 616 ? 27.978 18.746 23.077 1.00 83.81 616 THR A N 1
ATOM 4874 C CA . THR A 1 616 ? 26.677 18.332 22.548 1.00 83.81 616 THR A CA 1
ATOM 4875 C C . THR A 1 616 ? 26.060 17.267 23.450 1.00 83.81 616 THR A C 1
ATOM 4877 O O . THR A 1 616 ? 26.800 16.512 24.085 1.00 83.81 616 THR A O 1
ATOM 4880 N N . LYS A 1 617 ? 24.728 17.222 23.530 1.00 81.69 617 LYS A N 1
ATOM 4881 C CA . LYS A 1 617 ? 23.964 16.244 24.316 1.00 81.69 617 LYS A CA 1
ATOM 4882 C C . LYS A 1 617 ? 22.774 15.716 23.516 1.00 81.69 617 LYS A C 1
ATOM 4884 O O . LYS A 1 617 ? 22.187 16.447 22.720 1.00 81.69 617 LYS A O 1
ATOM 4889 N N . GLU A 1 618 ? 22.428 14.454 23.738 1.00 78.88 618 GLU A N 1
ATOM 4890 C CA . GLU A 1 618 ? 21.180 13.865 23.244 1.00 78.88 618 GLU A CA 1
ATOM 4891 C C . GLU A 1 618 ? 20.057 14.124 24.260 1.00 78.88 618 GLU A C 1
ATOM 4893 O O . GLU A 1 618 ? 20.299 14.201 25.469 1.00 78.88 618 GLU A O 1
ATOM 4898 N N . PHE A 1 619 ? 18.834 14.292 23.766 1.00 80.56 619 PHE A N 1
ATOM 4899 C CA . PHE A 1 619 ? 17.652 14.522 24.589 1.00 80.56 619 PHE A CA 1
ATOM 4900 C C . PHE A 1 619 ? 16.457 13.753 24.021 1.00 80.56 619 PHE A C 1
ATOM 4902 O O . PHE A 1 619 ? 16.432 13.405 22.839 1.00 80.56 619 PHE A O 1
ATOM 4909 N N . SER A 1 620 ? 15.471 13.499 24.871 1.00 69.44 620 SER A N 1
ATOM 4910 C CA . SER A 1 620 ? 14.120 13.088 24.500 1.00 69.44 620 SER A CA 1
ATOM 4911 C C . SER A 1 620 ? 13.148 14.211 24.844 1.00 69.44 620 SER A C 1
ATOM 4913 O O . SER A 1 620 ? 13.318 14.883 25.860 1.00 69.44 620 SER A O 1
ATOM 4915 N N . ARG A 1 621 ? 12.148 14.421 23.990 1.00 69.56 621 ARG A N 1
ATOM 4916 C CA . ARG A 1 621 ? 11.039 15.335 24.260 1.00 69.56 621 ARG A CA 1
ATOM 4917 C C . ARG A 1 621 ? 9.893 14.508 24.835 1.00 69.56 621 ARG A C 1
ATOM 4919 O O . ARG A 1 621 ? 9.518 13.512 24.218 1.00 69.56 621 ARG A O 1
ATOM 4926 N N . GLU A 1 622 ? 9.419 14.862 26.019 1.00 67.38 622 GLU A N 1
ATOM 4927 C CA . GLU A 1 622 ? 8.226 14.236 26.592 1.00 67.38 622 GLU A CA 1
ATOM 4928 C C . GLU A 1 622 ? 6.959 14.798 25.933 1.00 67.38 622 GLU A C 1
ATOM 4930 O O . GLU A 1 622 ? 7.012 15.812 25.233 1.00 67.38 622 GLU A O 1
ATOM 4935 N N . GLU A 1 623 ? 5.821 14.129 26.122 1.00 49.84 623 GLU A N 1
ATOM 4936 C CA . GLU A 1 623 ? 4.539 14.513 25.506 1.00 49.84 623 GLU A CA 1
ATOM 4937 C C . GLU A 1 623 ? 4.088 15.930 25.907 1.00 49.84 623 GLU A C 1
ATOM 4939 O O . GLU A 1 623 ? 3.442 16.619 25.125 1.00 49.84 623 GLU A O 1
ATOM 4944 N N . ASN A 1 624 ? 4.512 16.416 27.078 1.00 49.69 624 ASN A N 1
ATOM 4945 C CA . ASN A 1 624 ? 4.281 17.786 27.550 1.00 49.69 624 ASN A CA 1
ATOM 4946 C C . ASN A 1 624 ? 5.226 18.839 26.920 1.00 49.69 624 ASN A C 1
ATOM 4948 O O . ASN A 1 624 ? 5.140 20.020 27.253 1.00 49.69 624 ASN A O 1
ATOM 4952 N N . GLY A 1 625 ? 6.145 18.432 26.039 1.00 56.59 625 GLY A N 1
ATOM 4953 C CA . GLY A 1 625 ? 7.128 19.304 25.397 1.00 56.59 625 GLY A CA 1
ATOM 4954 C C . GLY A 1 625 ? 8.428 19.521 26.183 1.00 56.59 625 GLY A C 1
ATOM 4955 O O . GLY A 1 625 ? 9.335 20.170 25.654 1.00 56.59 625 GLY A O 1
ATOM 4956 N N . GLU A 1 626 ? 8.570 18.969 27.393 1.00 66.50 626 GLU A N 1
ATOM 4957 C CA . GLU A 1 626 ? 9.788 19.107 28.196 1.00 66.50 626 GLU A CA 1
ATOM 4958 C C . GLU A 1 626 ? 10.958 18.297 27.624 1.00 66.50 626 GLU A C 1
ATOM 4960 O O . GLU A 1 626 ? 10.819 17.169 27.143 1.00 66.50 626 GLU A O 1
ATOM 4965 N N . LEU A 1 627 ? 12.156 18.880 27.695 1.00 75.19 627 LEU A N 1
ATOM 4966 C CA . LEU A 1 627 ? 13.387 18.259 27.219 1.00 75.19 627 LEU A CA 1
ATOM 4967 C C . LEU A 1 627 ? 14.050 17.489 28.364 1.00 75.19 627 LEU A C 1
ATOM 4969 O O . LEU A 1 627 ? 14.650 18.087 29.258 1.00 75.19 627 LEU A O 1
ATOM 4973 N N . ARG A 1 628 ? 14.027 16.155 28.308 1.00 72.56 628 ARG A N 1
ATOM 4974 C CA . ARG A 1 628 ? 14.821 15.315 29.212 1.00 72.56 628 ARG A CA 1
ATOM 4975 C C . ARG A 1 628 ? 16.132 14.919 28.557 1.00 72.56 628 ARG A C 1
ATOM 4977 O O . ARG A 1 628 ? 16.165 14.294 27.499 1.00 72.56 628 ARG A O 1
ATOM 4984 N N . LEU A 1 629 ? 17.242 15.268 29.206 1.00 72.62 629 LEU A N 1
ATOM 4985 C CA . LEU A 1 629 ? 18.552 14.756 28.817 1.00 72.62 629 LEU A CA 1
ATOM 4986 C C . LEU A 1 629 ? 18.544 13.234 28.947 1.00 72.62 629 LEU A C 1
ATOM 4988 O O . LEU A 1 629 ? 18.234 12.707 30.017 1.00 72.62 629 LEU A O 1
ATOM 4992 N N . GLN A 1 630 ? 18.932 12.533 27.882 1.00 64.62 630 GLN A N 1
ATOM 4993 C CA . GLN A 1 630 ? 19.148 11.096 27.991 1.00 64.62 630 GLN A CA 1
ATOM 4994 C C . GLN A 1 630 ? 20.340 10.868 28.919 1.00 64.62 630 GLN A C 1
ATOM 4996 O O . GLN A 1 630 ? 21.482 11.203 28.590 1.00 64.62 630 GLN A O 1
ATOM 5001 N N . LYS A 1 631 ? 20.067 10.335 30.115 1.00 57.22 631 LYS A N 1
ATOM 5002 C CA . LYS A 1 631 ? 21.116 9.905 31.036 1.00 57.22 631 LYS A CA 1
ATOM 5003 C C . LYS A 1 631 ? 21.853 8.747 30.377 1.00 57.22 631 LYS A C 1
ATOM 5005 O O . LYS A 1 631 ? 21.281 7.694 30.121 1.00 57.22 631 LYS A O 1
ATOM 5010 N N . VAL A 1 632 ? 23.126 8.967 30.078 1.00 62.03 632 VAL A N 1
ATOM 5011 C CA . VAL A 1 632 ? 24.002 7.902 29.604 1.00 62.03 632 VAL A CA 1
ATOM 5012 C C . VAL A 1 632 ? 24.419 7.094 30.825 1.00 62.03 632 VAL A C 1
ATOM 5014 O O . VAL A 1 632 ? 25.178 7.591 31.658 1.00 62.03 632 VAL A O 1
ATOM 5017 N N . GLU A 1 633 ? 23.897 5.879 30.955 1.00 57.91 633 GLU A N 1
ATOM 5018 C CA . GLU A 1 633 ? 24.238 5.003 32.074 1.00 57.91 633 GLU A CA 1
ATOM 5019 C C . GLU A 1 633 ? 25.715 4.559 32.007 1.00 57.91 633 GLU A C 1
ATOM 5021 O O . GLU A 1 633 ? 26.245 4.301 30.914 1.00 57.91 633 GLU A O 1
ATOM 5026 N N . PRO A 1 634 ? 26.417 4.485 33.155 1.00 65.50 634 PRO A N 1
ATOM 5027 C CA . PRO A 1 634 ? 27.753 3.909 33.227 1.00 65.50 634 PRO A CA 1
ATOM 5028 C C . PRO A 1 634 ? 27.723 2.438 32.820 1.00 65.50 634 PRO A C 1
ATOM 5030 O O . PRO A 1 634 ? 26.935 1.653 33.332 1.00 65.50 634 PRO A O 1
ATOM 5033 N N . THR A 1 635 ? 28.628 2.042 31.931 1.00 63.75 635 THR A N 1
ATOM 5034 C CA . THR A 1 635 ? 28.652 0.680 31.362 1.00 63.75 635 THR A CA 1
ATOM 5035 C C . THR A 1 635 ? 29.329 -0.365 32.256 1.00 63.75 635 THR A C 1
ATOM 5037 O O . THR A 1 635 ? 29.679 -1.439 31.781 1.00 63.75 635 THR A O 1
ATOM 5040 N N . GLY A 1 636 ? 29.576 -0.041 33.531 1.00 68.56 636 GLY A N 1
ATOM 5041 C CA . GLY A 1 636 ? 30.386 -0.840 34.465 1.00 68.56 636 GLY A CA 1
ATOM 5042 C C . GLY A 1 636 ? 31.896 -0.837 34.169 1.00 68.56 636 GLY A C 1
ATOM 5043 O O . GLY A 1 636 ? 32.697 -1.087 35.062 1.00 68.56 636 GLY A O 1
ATOM 5044 N N . GLU A 1 637 ? 32.296 -0.497 32.944 1.00 74.12 637 GLU A N 1
ATOM 5045 C CA . GLU A 1 637 ? 33.686 -0.431 32.488 1.00 74.12 637 GLU A CA 1
ATOM 5046 C C . GLU A 1 637 ? 34.431 0.797 33.025 1.00 74.12 637 GLU A C 1
ATOM 5048 O O . GLU A 1 637 ? 33.895 1.909 33.054 1.00 74.12 637 GLU A O 1
ATOM 5053 N N . VAL A 1 638 ? 35.702 0.616 33.389 1.00 82.56 638 VAL A N 1
ATOM 5054 C CA . VAL A 1 638 ? 36.572 1.680 33.909 1.00 82.56 638 VAL A CA 1
ATOM 5055 C C . VAL A 1 638 ? 37.562 2.129 32.832 1.00 82.56 638 VAL A C 1
ATOM 5057 O O . VAL A 1 638 ? 38.063 1.346 32.025 1.00 82.56 638 VAL A O 1
ATOM 5060 N N . CYS A 1 639 ? 37.823 3.432 32.771 1.00 80.75 639 CYS A N 1
ATOM 5061 C CA . CYS A 1 639 ? 38.774 4.017 31.840 1.00 80.75 639 CYS A CA 1
ATOM 5062 C C . CYS A 1 639 ? 40.215 3.668 32.237 1.00 80.75 639 CYS A C 1
ATOM 5064 O O . CYS A 1 639 ? 40.714 4.189 33.233 1.00 80.75 639 CYS A O 1
ATOM 5066 N N . ASP A 1 640 ? 40.919 2.918 31.388 1.00 82.00 640 ASP A N 1
ATOM 5067 C CA . ASP A 1 640 ? 42.319 2.508 31.624 1.00 82.00 640 ASP A CA 1
ATOM 5068 C C . ASP A 1 640 ? 43.313 3.668 31.780 1.00 82.00 640 ASP A C 1
ATOM 5070 O O . ASP A 1 640 ? 44.410 3.473 32.286 1.00 82.00 640 ASP A O 1
ATOM 5074 N N . LEU A 1 641 ? 42.960 4.877 31.326 1.00 82.69 641 LEU A N 1
ATOM 5075 C CA . LEU A 1 641 ? 43.843 6.044 31.412 1.00 82.69 641 LEU A CA 1
ATOM 5076 C C . LEU A 1 641 ? 43.626 6.890 32.668 1.00 82.69 641 LEU A C 1
ATOM 5078 O O . LEU A 1 641 ? 44.510 7.659 33.026 1.00 82.69 641 LEU A O 1
ATOM 5082 N N . CYS A 1 642 ? 42.450 6.843 33.297 1.00 83.75 642 CYS A N 1
ATOM 5083 C CA . CYS A 1 642 ? 42.149 7.765 34.400 1.00 83.75 642 CYS A CA 1
ATOM 5084 C C . CYS A 1 642 ? 41.248 7.197 35.500 1.00 83.75 642 CYS A C 1
ATOM 5086 O O . CYS A 1 642 ? 40.787 7.959 36.345 1.00 83.75 642 CYS A O 1
ATOM 5088 N N . GLY A 1 643 ? 40.920 5.904 35.463 1.00 81.31 643 GLY A N 1
ATOM 5089 C CA . GLY A 1 643 ? 40.153 5.232 36.515 1.00 81.31 643 GLY A CA 1
ATOM 5090 C C . GLY A 1 643 ? 38.680 5.644 36.627 1.00 81.31 643 GLY A C 1
ATOM 5091 O O . GLY A 1 643 ? 37.988 5.190 37.530 1.00 81.31 643 GLY A O 1
ATOM 5092 N N . LYS A 1 644 ? 38.171 6.502 35.733 1.00 83.62 644 LYS A N 1
ATOM 5093 C CA . LYS A 1 644 ? 36.774 6.968 35.760 1.00 83.62 644 LYS A CA 1
ATOM 5094 C C . LYS A 1 644 ? 35.847 6.056 34.945 1.00 83.62 644 LYS A C 1
ATOM 5096 O O . LYS A 1 644 ? 36.321 5.441 33.990 1.00 83.62 644 LYS A O 1
ATOM 5101 N N . PRO A 1 645 ? 34.538 5.994 35.256 1.00 82.88 645 PRO A N 1
ATOM 5102 C CA . PRO A 1 645 ? 33.594 5.153 34.521 1.00 82.88 645 PRO A CA 1
ATOM 5103 C C . PRO A 1 645 ? 33.560 5.480 33.025 1.00 82.88 645 PRO A C 1
ATOM 5105 O O . PRO A 1 645 ? 33.654 6.643 32.627 1.00 82.88 645 PRO A O 1
ATOM 5108 N N . MET A 1 646 ? 33.390 4.470 32.182 1.00 83.00 646 MET A N 1
ATOM 5109 C CA . MET A 1 646 ? 33.160 4.650 30.755 1.00 83.00 646 MET A CA 1
ATOM 5110 C C . MET A 1 646 ? 31.658 4.678 30.452 1.00 83.00 646 MET A C 1
ATOM 5112 O O . MET A 1 646 ? 30.872 3.856 30.927 1.00 83.00 646 MET A O 1
ATOM 5116 N N . LEU A 1 647 ? 31.270 5.652 29.635 1.00 82.00 647 LEU A N 1
ATOM 5117 C CA . LEU A 1 647 ? 29.905 5.914 29.198 1.00 82.00 647 LEU A CA 1
ATOM 5118 C C . LEU A 1 647 ? 29.690 5.379 27.781 1.00 82.00 647 LEU A C 1
ATOM 5120 O O . LEU A 1 647 ? 30.563 5.533 26.919 1.00 82.00 647 LEU A O 1
ATOM 5124 N N . MET A 1 648 ? 28.511 4.816 27.510 1.00 78.75 648 MET A N 1
ATOM 5125 C CA . MET A 1 648 ? 28.143 4.386 26.160 1.00 78.75 648 MET A CA 1
ATOM 5126 C C . MET A 1 648 ? 27.793 5.596 25.291 1.00 78.75 648 MET A C 1
ATOM 5128 O O . MET A 1 648 ? 26.809 6.286 25.523 1.00 78.75 648 MET A O 1
ATOM 5132 N N . LYS A 1 649 ? 28.579 5.856 24.250 1.00 71.69 649 LYS A N 1
ATOM 5133 C CA . LYS A 1 649 ? 28.324 6.930 23.283 1.00 71.69 649 LYS A CA 1
ATOM 5134 C C . LYS A 1 649 ? 28.088 6.367 21.892 1.00 71.69 649 LYS A C 1
ATOM 5136 O O . LYS A 1 649 ? 28.491 5.252 21.576 1.00 71.69 649 LYS A O 1
ATOM 5141 N N . ARG A 1 650 ? 27.447 7.150 21.024 1.00 64.19 650 ARG A N 1
ATOM 5142 C CA . ARG A 1 650 ? 27.191 6.779 19.628 1.00 64.19 650 ARG A CA 1
ATOM 5143 C C . ARG A 1 650 ? 27.996 7.671 18.689 1.00 64.19 650 ARG A C 1
ATOM 5145 O O . ARG A 1 650 ? 27.961 8.891 18.782 1.00 64.19 650 ARG A O 1
ATOM 5152 N N . GLY A 1 651 ? 28.770 7.057 17.801 1.00 60.56 651 GLY A N 1
ATOM 5153 C CA . GLY A 1 651 ? 29.654 7.738 16.857 1.00 60.56 651 GLY A CA 1
ATOM 5154 C C . GLY A 1 651 ? 2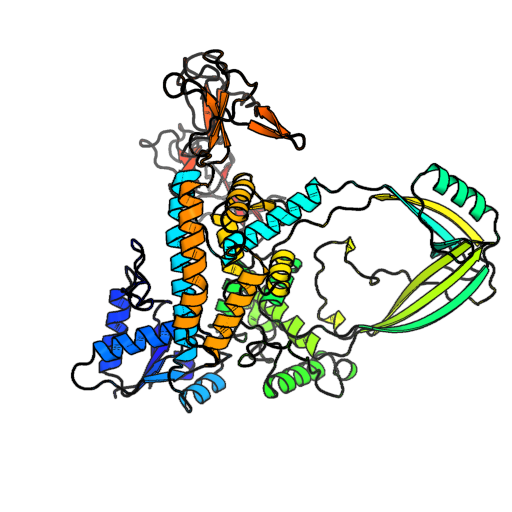9.370 7.350 15.409 1.00 60.56 651 GLY A C 1
ATOM 5155 O O . GLY A 1 651 ? 28.461 6.576 15.108 1.00 60.56 651 GLY A O 1
ATOM 5156 N N . ARG A 1 652 ? 30.202 7.853 14.485 1.00 53.62 652 ARG A N 1
ATOM 5157 C CA . ARG A 1 652 ? 30.079 7.605 13.033 1.00 53.62 652 ARG A CA 1
ATOM 5158 C C . ARG A 1 652 ? 30.006 6.115 12.664 1.00 53.62 652 ARG A C 1
ATOM 5160 O O . ARG A 1 652 ? 29.397 5.783 11.649 1.00 53.62 652 ARG A O 1
ATOM 5167 N N . TYR A 1 653 ? 30.638 5.250 13.457 1.00 54.19 653 TYR A N 1
ATOM 5168 C CA . TYR A 1 653 ? 30.776 3.814 13.198 1.00 54.19 653 TYR A CA 1
ATOM 5169 C C . TYR A 1 653 ? 29.946 2.925 14.140 1.00 54.19 653 TYR A C 1
ATOM 5171 O O . TYR A 1 653 ? 30.117 1.707 14.113 1.00 54.19 653 TYR A O 1
ATOM 5179 N N . GLY A 1 654 ? 29.027 3.493 14.927 1.00 58.69 654 GLY A N 1
ATOM 5180 C CA . GLY A 1 654 ? 28.204 2.750 15.887 1.00 58.69 654 GLY A CA 1
ATOM 5181 C C . GLY A 1 654 ? 28.437 3.188 17.330 1.00 58.69 654 GLY A C 1
ATOM 5182 O O . GLY A 1 654 ? 28.992 4.260 17.572 1.00 58.69 654 GLY A O 1
ATOM 5183 N N . GLN A 1 655 ? 27.962 2.384 18.281 1.00 68.88 655 GLN A N 1
ATOM 5184 C CA . GLN A 1 655 ? 28.178 2.633 19.706 1.00 68.88 655 GLN A CA 1
ATOM 5185 C C . GLN A 1 655 ? 29.628 2.310 20.101 1.00 68.88 655 GLN A C 1
ATOM 5187 O O . GLN A 1 655 ? 30.238 1.392 19.556 1.00 68.88 655 GLN A O 1
ATOM 5192 N N . PHE A 1 656 ? 30.180 3.090 21.022 1.00 78.25 656 PHE A N 1
ATOM 5193 C CA . PHE A 1 656 ? 31.525 2.951 21.571 1.00 78.25 656 PHE A CA 1
ATOM 5194 C C . PHE A 1 656 ? 31.528 3.427 23.026 1.00 78.25 656 PHE A C 1
ATOM 5196 O O . PHE A 1 656 ? 30.638 4.163 23.446 1.00 78.25 656 PHE A O 1
ATOM 5203 N N . LEU A 1 657 ? 32.528 3.025 23.799 1.00 80.44 657 LEU A N 1
ATOM 5204 C CA . LEU A 1 657 ? 32.718 3.497 25.164 1.00 80.44 657 LEU A CA 1
ATOM 5205 C C . LEU A 1 657 ? 33.622 4.726 25.153 1.00 80.44 657 LEU A C 1
ATOM 5207 O O . LEU A 1 657 ? 34.681 4.713 24.527 1.00 80.44 657 LEU A O 1
ATOM 5211 N N . ALA A 1 658 ? 33.237 5.781 25.859 1.00 82.12 658 ALA A N 1
ATOM 5212 C CA . ALA A 1 658 ? 34.061 6.968 26.061 1.00 82.12 658 ALA A CA 1
ATOM 5213 C C . ALA A 1 658 ? 34.219 7.237 27.554 1.00 82.12 658 ALA A C 1
ATOM 5215 O O . ALA A 1 658 ? 33.261 7.076 28.305 1.00 82.12 658 ALA A O 1
ATOM 5216 N N . CYS A 1 659 ? 35.398 7.684 27.986 1.00 82.25 659 CYS A N 1
ATOM 5217 C CA . CYS A 1 659 ? 35.595 8.097 29.375 1.00 82.25 659 CYS A CA 1
ATOM 5218 C C . CYS A 1 659 ? 34.549 9.148 29.799 1.00 82.25 659 CYS A C 1
ATOM 5220 O O . CYS A 1 659 ? 34.262 10.081 29.039 1.00 82.25 659 CYS A O 1
ATOM 5222 N N . SER A 1 660 ? 33.994 9.016 31.009 1.00 80.69 660 SER A N 1
ATOM 5223 C CA . SER A 1 660 ? 33.043 9.984 31.574 1.00 80.69 660 SER A CA 1
ATOM 5224 C C . SER A 1 660 ? 33.621 11.396 31.684 1.00 80.69 660 SER A C 1
ATOM 5226 O O . SER A 1 660 ? 32.881 12.365 31.557 1.00 80.69 660 SER A O 1
ATOM 5228 N N . GLU A 1 661 ? 34.945 11.527 31.800 1.00 77.62 661 GLU A N 1
ATOM 5229 C CA . GLU A 1 661 ? 35.649 12.813 31.878 1.00 77.62 661 GLU A CA 1
ATOM 5230 C C . GLU A 1 661 ? 36.061 13.374 30.502 1.00 77.62 661 GLU A C 1
ATOM 5232 O O . GLU A 1 661 ? 36.906 14.267 30.396 1.00 77.62 661 GLU A O 1
ATOM 5237 N N . TYR A 1 662 ? 35.512 12.851 29.404 1.00 66.50 662 TYR A N 1
ATOM 5238 C CA . TYR A 1 662 ? 35.711 13.444 28.082 1.00 66.50 662 TYR A CA 1
ATOM 5239 C C . TYR A 1 662 ? 35.181 14.894 28.071 1.00 66.50 662 TYR A C 1
ATOM 5241 O O . TYR A 1 662 ? 34.018 15.101 28.412 1.00 66.50 662 TYR A O 1
ATOM 5249 N N . PRO A 1 663 ? 35.954 15.912 27.631 1.00 60.62 663 PRO A N 1
ATOM 5250 C CA . PRO A 1 663 ? 37.151 15.824 26.788 1.00 60.62 663 PRO A CA 1
ATOM 5251 C C . PRO A 1 663 ? 38.505 15.854 27.519 1.00 60.62 663 PRO A C 1
ATOM 5253 O O . PRO A 1 663 ? 39.526 15.812 26.832 1.00 60.62 663 PRO A O 1
ATOM 5256 N N . LYS A 1 664 ? 38.551 15.951 28.857 1.00 73.00 664 LYS A N 1
ATOM 5257 C CA . LYS A 1 664 ? 39.823 15.971 29.610 1.00 73.00 664 LYS A CA 1
ATOM 5258 C C . LYS A 1 664 ? 40.547 14.626 29.501 1.00 73.00 664 LYS A C 1
ATOM 5260 O O . LYS A 1 664 ? 41.755 14.596 29.312 1.00 73.00 664 LYS A O 1
ATOM 5265 N N . CYS A 1 665 ? 39.797 13.523 29.526 1.00 77.50 665 CYS A N 1
ATOM 5266 C CA . CYS A 1 665 ? 40.293 12.201 29.155 1.00 77.50 665 CYS A CA 1
ATOM 5267 C C . CYS A 1 665 ? 39.677 11.778 27.814 1.00 77.50 665 CYS A C 1
ATOM 5269 O O . CYS A 1 665 ? 38.476 11.526 27.717 1.00 77.50 665 CYS A O 1
ATOM 5271 N N . LYS A 1 666 ? 40.499 11.700 26.762 1.00 79.31 666 LYS A N 1
ATOM 5272 C CA . LYS A 1 666 ? 40.057 11.332 25.403 1.00 79.31 666 LYS A CA 1
ATOM 5273 C C . LYS A 1 666 ? 40.004 9.818 25.163 1.00 79.31 666 LYS A C 1
ATOM 5275 O O . LYS A 1 666 ? 39.883 9.404 24.014 1.00 79.31 666 LYS A O 1
ATOM 5280 N N . ASN A 1 667 ? 40.102 9.001 26.216 1.00 80.94 667 ASN A N 1
ATOM 5281 C CA . ASN A 1 667 ? 40.091 7.550 26.070 1.00 80.94 667 ASN A CA 1
ATOM 5282 C C . ASN A 1 667 ? 38.747 7.065 25.517 1.00 80.94 667 ASN A C 1
ATOM 5284 O O . ASN A 1 667 ? 37.683 7.414 26.044 1.00 80.94 667 ASN A O 1
ATOM 5288 N N . THR A 1 668 ? 38.806 6.232 24.484 1.00 80.75 668 THR A N 1
ATOM 5289 C CA . THR A 1 668 ? 37.638 5.585 23.888 1.00 80.75 668 THR A CA 1
ATOM 5290 C C . THR A 1 668 ? 37.945 4.123 23.629 1.00 80.75 668 THR A C 1
ATOM 5292 O O . THR A 1 668 ? 39.004 3.816 23.087 1.00 80.75 668 THR A O 1
ATOM 5295 N N . LYS A 1 669 ? 37.005 3.235 23.943 1.00 75.12 669 LYS A N 1
ATOM 5296 C CA . LYS A 1 669 ? 37.103 1.802 23.670 1.00 75.12 669 LYS A CA 1
ATOM 5297 C C . LYS A 1 669 ? 35.981 1.357 22.746 1.00 75.12 669 LYS A C 1
ATOM 5299 O O . LYS A 1 669 ? 34.891 1.929 22.729 1.00 75.12 669 LYS A O 1
ATOM 5304 N N . SER A 1 670 ? 36.249 0.314 21.971 1.00 75.50 670 SER A N 1
ATOM 5305 C CA . SER A 1 670 ? 35.183 -0.401 21.268 1.00 75.50 670 SER A CA 1
ATOM 5306 C C . SER A 1 670 ? 34.426 -1.279 22.264 1.00 75.50 670 SER A C 1
ATOM 5308 O O . SER A 1 670 ? 35.003 -1.715 23.256 1.00 75.50 670 SER A O 1
ATOM 5310 N N . ILE A 1 671 ? 33.144 -1.540 22.013 1.00 73.12 671 ILE A N 1
ATOM 5311 C CA . ILE A 1 671 ? 32.348 -2.416 22.879 1.00 73.12 671 ILE A CA 1
ATOM 5312 C C . ILE A 1 671 ? 32.817 -3.856 22.654 1.00 73.12 671 ILE A C 1
ATOM 5314 O O . ILE A 1 671 ? 32.687 -4.385 21.542 1.00 73.12 671 ILE A O 1
ATOM 5318 N N . SER A 1 672 ? 33.394 -4.456 23.696 1.00 71.44 672 SER A N 1
ATOM 5319 C CA . SER A 1 672 ? 33.769 -5.869 23.696 1.00 71.44 672 SER A CA 1
ATOM 5320 C C . SER A 1 672 ? 32.514 -6.730 23.668 1.00 71.44 672 SER A C 1
ATOM 5322 O O . SER A 1 672 ? 31.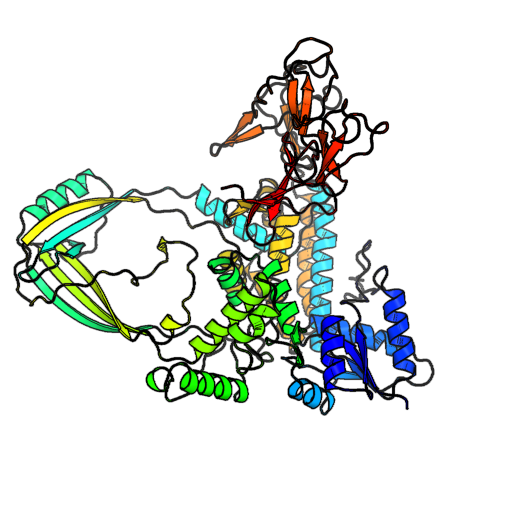544 -6.461 24.370 1.00 71.44 672 SER A O 1
ATOM 5324 N N . SER A 1 673 ? 32.529 -7.781 22.852 1.00 70.88 673 SER A N 1
ATOM 5325 C CA . SER A 1 673 ? 31.495 -8.820 22.901 1.00 70.88 673 SER A CA 1
ATOM 5326 C C . SER A 1 673 ? 31.692 -9.799 24.067 1.00 70.88 673 SER A C 1
ATOM 5328 O O . SER A 1 673 ? 30.892 -10.717 24.217 1.00 70.88 673 SER A O 1
ATOM 5330 N N . GLY A 1 674 ? 32.762 -9.643 24.860 1.00 74.56 674 GLY A N 1
ATOM 5331 C CA . GLY A 1 674 ? 33.165 -10.600 25.895 1.00 74.56 674 GLY A CA 1
ATOM 5332 C C . GLY A 1 674 ? 33.772 -11.892 25.334 1.00 74.56 674 GLY A C 1
ATOM 5333 O O . GLY A 1 674 ? 34.019 -12.831 26.084 1.00 74.56 674 GLY A O 1
ATOM 5334 N N . VAL A 1 675 ? 34.006 -11.964 24.017 1.00 83.94 675 VAL A N 1
ATOM 5335 C CA . VAL A 1 675 ? 34.494 -13.165 23.332 1.00 83.94 675 VAL A CA 1
ATOM 5336 C C . VAL A 1 675 ? 35.904 -12.950 22.794 1.00 83.94 675 VAL A C 1
ATOM 5338 O O . VAL A 1 675 ? 36.130 -12.074 21.954 1.00 83.94 675 VAL A O 1
ATOM 5341 N N . LYS A 1 676 ? 36.843 -13.801 23.223 1.00 87.56 676 LYS A N 1
ATOM 5342 C CA . LYS A 1 676 ? 38.220 -13.811 22.716 1.00 87.56 676 LYS A CA 1
ATOM 5343 C C . LYS A 1 676 ? 38.260 -14.195 21.238 1.00 87.56 676 LYS A C 1
ATOM 5345 O O . LYS A 1 676 ? 37.538 -15.076 20.770 1.00 87.56 676 LYS A O 1
ATOM 5350 N N . CYS A 1 677 ? 39.134 -13.536 20.491 1.00 86.25 677 CYS A N 1
ATOM 5351 C CA . CYS A 1 677 ? 39.339 -13.776 19.075 1.00 86.25 677 CYS A CA 1
ATOM 5352 C C . CYS A 1 677 ? 39.831 -15.217 18.857 1.00 86.25 677 CYS A C 1
ATOM 5354 O O . CYS A 1 677 ? 40.911 -15.573 19.336 1.00 86.25 677 CYS A O 1
ATOM 5356 N N . PRO A 1 678 ? 39.108 -16.047 18.085 1.00 86.31 678 PRO A N 1
ATOM 5357 C CA . PRO A 1 678 ? 39.490 -17.441 17.875 1.00 86.31 678 PRO A CA 1
ATOM 5358 C C . PRO A 1 678 ? 40.761 -17.585 17.028 1.00 86.31 678 PRO A C 1
ATOM 5360 O O . PRO A 1 678 ? 41.380 -18.644 17.064 1.00 86.31 678 PRO A O 1
ATOM 5363 N N . LYS A 1 679 ? 41.153 -16.540 16.279 1.00 86.31 679 LYS A N 1
ATOM 5364 C CA . LYS A 1 679 ? 42.352 -16.543 15.429 1.00 86.31 679 LYS A CA 1
ATOM 5365 C C . LYS A 1 679 ? 43.630 -16.239 16.210 1.00 86.31 679 LYS A C 1
ATOM 5367 O O . LYS A 1 679 ? 44.589 -16.984 16.081 1.00 86.31 679 LYS A O 1
ATOM 5372 N N . CYS A 1 680 ? 43.660 -15.156 16.991 1.00 86.25 680 CYS A N 1
ATOM 5373 C CA . CYS A 1 680 ? 44.880 -14.734 17.692 1.00 86.25 680 CYS A CA 1
ATOM 5374 C C . CYS A 1 680 ? 44.909 -15.095 19.181 1.00 86.25 680 CYS A C 1
ATOM 5376 O O . CYS A 1 680 ? 45.962 -14.987 19.789 1.00 86.25 680 CYS A O 1
ATOM 5378 N N . GLY A 1 681 ? 43.783 -15.479 19.792 1.00 81.62 681 GLY A N 1
ATOM 5379 C CA . GLY A 1 681 ? 43.695 -15.835 21.214 1.00 81.62 681 GLY A CA 1
ATOM 5380 C C . GLY A 1 681 ? 43.852 -14.669 22.198 1.00 81.62 681 GLY A C 1
ATOM 5381 O O . GLY A 1 681 ? 43.351 -14.751 23.312 1.00 81.62 681 GLY A O 1
ATOM 5382 N N . GLU A 1 682 ? 44.493 -13.575 21.791 1.00 82.31 682 GLU A N 1
ATOM 5383 C CA . GLU A 1 682 ? 44.794 -12.448 22.674 1.00 82.31 682 GLU A CA 1
ATOM 5384 C C . GLU A 1 682 ? 43.798 -11.286 22.556 1.00 82.31 682 GLU A C 1
ATOM 5386 O O . GLU A 1 682 ? 43.487 -10.634 23.551 1.00 82.31 682 GLU A O 1
ATOM 5391 N N . GLY A 1 683 ? 43.347 -10.978 21.336 1.00 83.56 683 GLY A N 1
ATOM 5392 C CA . GLY A 1 683 ? 42.429 -9.865 21.074 1.00 83.56 683 GLY A CA 1
ATOM 5393 C C . GLY A 1 683 ? 40.982 -10.220 21.388 1.00 83.56 683 GLY A C 1
ATOM 5394 O O . GLY A 1 683 ? 40.613 -11.390 21.335 1.00 83.56 683 GLY A O 1
ATOM 5395 N N . ASP A 1 684 ? 40.151 -9.222 21.659 1.00 87.69 684 ASP A N 1
ATOM 5396 C CA . ASP A 1 684 ? 38.712 -9.393 21.850 1.00 87.69 684 ASP A CA 1
ATOM 5397 C C . ASP A 1 684 ? 37.942 -9.088 20.560 1.00 87.69 684 ASP A C 1
ATOM 5399 O O . ASP A 1 684 ? 38.324 -8.244 19.739 1.00 87.69 684 ASP A O 1
ATOM 5403 N N . LEU A 1 685 ? 36.841 -9.807 20.343 1.00 86.00 685 LEU A N 1
ATOM 5404 C CA . LEU A 1 685 ? 35.920 -9.497 19.258 1.00 86.00 685 LEU A CA 1
ATOM 5405 C C . LEU A 1 685 ? 35.080 -8.288 19.654 1.00 86.00 685 LEU A C 1
ATOM 5407 O O . LEU A 1 685 ? 34.344 -8.317 20.640 1.00 86.00 685 LEU A O 1
ATOM 5411 N N . VAL A 1 686 ? 35.160 -7.231 18.854 1.00 85.62 686 VAL A N 1
ATOM 5412 C CA . VAL A 1 686 ? 34.433 -5.981 19.079 1.00 85.62 686 VAL A CA 1
ATOM 5413 C C . VAL A 1 686 ? 33.453 -5.716 17.948 1.00 85.62 686 VAL A C 1
ATOM 5415 O O . VAL A 1 686 ? 33.718 -6.021 16.779 1.00 85.62 686 VAL A O 1
ATOM 5418 N N . GLN A 1 687 ? 32.311 -5.125 18.288 1.00 84.06 687 GLN A N 1
ATOM 5419 C CA . GLN A 1 687 ? 31.293 -4.762 17.309 1.00 84.06 687 GLN A CA 1
ATOM 5420 C C . GLN A 1 687 ? 31.749 -3.554 16.473 1.00 84.06 687 GLN A C 1
ATOM 5422 O O . GLN A 1 687 ? 32.132 -2.513 17.002 1.00 84.06 687 GLN A O 1
ATOM 5427 N N . LYS A 1 688 ? 31.681 -3.677 15.148 1.00 79.06 688 LYS A N 1
ATOM 5428 C CA . LYS A 1 688 ? 32.040 -2.651 14.159 1.00 79.06 688 LYS A CA 1
ATOM 5429 C C . LYS A 1 688 ? 30.913 -2.494 13.136 1.00 79.06 688 LYS A C 1
ATOM 5431 O O . LYS A 1 688 ? 30.043 -3.354 13.005 1.00 79.06 688 LYS A O 1
ATOM 5436 N N . SER A 1 689 ? 30.917 -1.394 12.380 1.00 73.25 689 SER A N 1
ATOM 5437 C CA . SER A 1 689 ? 29.987 -1.205 11.262 1.00 73.25 689 SER A CA 1
ATOM 5438 C C . SER A 1 689 ? 30.691 -0.824 9.963 1.00 73.25 689 SER A C 1
ATOM 5440 O O . SER A 1 689 ? 31.724 -0.156 9.939 1.00 73.25 689 SER A O 1
ATOM 5442 N N . THR A 1 690 ? 30.125 -1.280 8.848 1.00 71.62 690 THR A N 1
ATOM 5443 C CA . THR A 1 690 ? 30.580 -0.927 7.498 1.00 71.62 690 THR A CA 1
ATOM 5444 C C . THR A 1 690 ? 30.119 0.480 7.095 1.00 71.62 690 THR A C 1
ATOM 5446 O O . THR A 1 690 ? 29.204 1.046 7.688 1.00 71.62 690 THR A O 1
ATOM 5449 N N . LYS A 1 691 ? 30.652 1.023 5.985 1.00 64.75 691 LYS A N 1
ATOM 5450 C CA . LYS A 1 691 ? 30.175 2.293 5.387 1.00 64.75 691 LYS A CA 1
ATOM 5451 C C . LYS A 1 691 ? 28.665 2.309 5.069 1.00 64.75 691 LYS A C 1
ATOM 5453 O O . LYS A 1 691 ? 28.098 3.387 4.932 1.00 64.75 691 LYS A O 1
ATOM 5458 N N . ARG A 1 692 ? 28.026 1.138 4.939 1.00 64.38 692 ARG A N 1
ATOM 5459 C CA . ARG A 1 692 ? 26.577 0.962 4.709 1.00 64.38 692 ARG A CA 1
ATOM 5460 C C . ARG A 1 692 ? 25.808 0.600 5.991 1.00 64.38 692 ARG A C 1
ATOM 5462 O O . ARG A 1 692 ? 24.729 0.028 5.903 1.00 64.38 692 ARG A O 1
ATOM 5469 N N . SER A 1 693 ? 26.386 0.858 7.165 1.00 63.38 693 SER A N 1
ATOM 5470 C CA . SER A 1 693 ? 25.786 0.603 8.483 1.00 63.38 693 SER A CA 1
ATOM 5471 C C . SER A 1 693 ? 25.457 -0.866 8.795 1.00 63.38 693 SER A C 1
ATOM 5473 O O . SER A 1 693 ? 24.750 -1.133 9.759 1.00 63.38 693 SER A O 1
ATOM 5475 N N . LYS A 1 694 ? 25.994 -1.838 8.038 1.00 73.62 694 LYS A N 1
ATOM 5476 C CA . LYS A 1 694 ? 25.930 -3.258 8.433 1.00 73.62 694 LYS A CA 1
ATOM 5477 C C . LYS A 1 694 ? 26.894 -3.530 9.580 1.00 73.62 694 LYS A C 1
ATOM 5479 O O . LYS A 1 694 ? 28.061 -3.154 9.457 1.00 73.62 694 LYS A O 1
ATOM 5484 N N . ILE A 1 695 ? 26.404 -4.186 10.626 1.00 79.19 695 ILE A N 1
ATOM 5485 C CA . ILE A 1 695 ? 27.172 -4.589 11.806 1.00 79.19 695 ILE A CA 1
ATOM 5486 C C . ILE A 1 695 ? 27.984 -5.853 11.488 1.00 79.19 695 ILE A C 1
ATOM 5488 O O . ILE A 1 695 ? 27.507 -6.720 10.759 1.00 79.19 695 ILE A O 1
ATOM 5492 N N . PHE A 1 696 ? 29.207 -5.926 12.003 1.00 87.62 696 PHE A N 1
ATOM 5493 C CA . PHE A 1 696 ? 30.061 -7.114 12.016 1.00 87.62 696 PHE A CA 1
ATOM 5494 C C . PHE A 1 696 ? 30.918 -7.104 13.289 1.00 87.62 696 PHE A C 1
ATOM 5496 O O . PHE A 1 696 ? 31.072 -6.059 13.916 1.00 87.62 696 PHE A O 1
ATOM 5503 N N . TYR A 1 697 ? 31.499 -8.236 13.664 1.00 88.88 697 TYR A N 1
ATOM 5504 C CA . TYR A 1 697 ? 32.379 -8.375 14.822 1.00 88.88 697 TYR A CA 1
ATOM 5505 C C . TYR A 1 697 ? 33.783 -8.690 14.336 1.00 88.88 697 TYR A C 1
ATOM 5507 O O . TYR A 1 697 ? 33.981 -9.666 13.618 1.00 88.88 697 TYR A O 1
ATOM 5515 N N . GLY A 1 698 ? 34.756 -7.856 14.684 1.00 88.38 698 GLY A N 1
ATOM 5516 C CA . GLY A 1 698 ? 36.145 -8.031 14.262 1.00 88.38 698 GLY A CA 1
ATOM 5517 C C . GLY A 1 698 ? 37.099 -7.945 15.438 1.00 88.38 698 GLY A C 1
ATOM 5518 O O . GLY A 1 698 ? 36.766 -7.332 16.447 1.00 88.38 698 GLY A O 1
ATOM 5519 N N . CYS A 1 699 ? 38.291 -8.521 15.295 1.00 88.25 699 CYS A N 1
ATOM 5520 C CA . CYS A 1 699 ? 39.330 -8.404 16.315 1.00 88.25 699 CYS A CA 1
ATOM 5521 C C . CYS A 1 699 ? 39.690 -6.925 16.566 1.00 88.25 699 CYS A C 1
ATOM 5523 O O . CYS A 1 699 ? 39.839 -6.121 15.632 1.00 88.25 699 CYS A O 1
ATOM 5525 N N . ASP A 1 700 ? 39.817 -6.559 17.836 1.00 83.62 700 ASP A N 1
ATOM 5526 C CA . ASP A 1 700 ? 40.308 -5.259 18.297 1.00 83.62 700 ASP A CA 1
ATOM 5527 C C . ASP A 1 700 ? 41.790 -5.012 17.954 1.00 83.62 700 ASP A C 1
ATOM 5529 O O . ASP A 1 700 ? 42.152 -3.882 17.643 1.00 83.62 700 ASP A O 1
ATOM 5533 N N . LYS A 1 701 ? 42.617 -6.064 17.875 1.00 84.19 701 LYS A N 1
ATOM 5534 C CA . LYS A 1 701 ? 44.034 -6.005 17.466 1.00 84.19 701 LYS A CA 1
ATOM 5535 C C . LYS A 1 701 ? 44.262 -5.798 15.959 1.00 84.19 701 LYS A C 1
ATOM 5537 O O . LYS A 1 701 ? 45.389 -5.939 15.485 1.00 84.19 701 LYS A O 1
ATOM 5542 N N . TYR A 1 702 ? 43.236 -5.473 15.173 1.00 80.25 702 TYR A N 1
ATOM 5543 C CA . TYR A 1 702 ? 43.404 -5.084 13.765 1.00 80.25 702 TYR A CA 1
ATOM 5544 C C . TYR A 1 702 ? 44.337 -3.855 13.647 1.00 80.25 702 TYR A C 1
ATOM 5546 O O . TYR A 1 702 ? 44.140 -2.895 14.391 1.00 80.25 702 TYR A O 1
ATOM 5554 N N . PRO A 1 703 ? 45.317 -3.819 12.721 1.00 80.62 703 PRO A N 1
ATOM 5555 C CA . PRO A 1 703 ? 45.507 -4.717 11.576 1.00 80.62 703 PRO A CA 1
ATOM 5556 C C . PRO A 1 703 ? 46.329 -5.986 11.850 1.00 80.62 703 PRO A C 1
ATOM 5558 O O . PRO A 1 703 ? 46.448 -6.813 10.954 1.00 80.62 703 PRO A O 1
ATOM 5561 N N . LYS A 1 704 ? 46.869 -6.186 13.060 1.00 84.94 704 LYS A N 1
ATOM 5562 C CA . LYS A 1 704 ? 47.682 -7.375 13.396 1.00 84.94 704 LYS A CA 1
ATOM 5563 C C . LYS A 1 704 ? 46.877 -8.682 13.363 1.00 84.94 704 LYS A C 1
ATOM 5565 O O . LYS A 1 704 ? 47.447 -9.747 13.162 1.00 84.94 704 LYS A O 1
ATOM 5570 N N . CYS A 1 705 ? 45.558 -8.608 13.544 1.00 87.19 705 CYS A N 1
ATOM 5571 C CA . CYS A 1 705 ? 44.631 -9.718 13.337 1.00 87.19 705 CYS A CA 1
ATOM 5572 C C . CYS A 1 705 ? 43.409 -9.244 12.536 1.00 87.19 705 CYS A C 1
ATOM 5574 O O . CYS A 1 705 ? 42.725 -8.297 12.924 1.00 87.19 705 CYS A O 1
ATOM 5576 N N . ASP A 1 706 ? 43.123 -9.924 11.429 1.00 89.50 706 ASP A N 1
ATOM 5577 C CA . ASP A 1 706 ? 42.074 -9.613 10.445 1.00 89.50 706 ASP A CA 1
ATOM 5578 C C . ASP A 1 706 ? 40.789 -10.441 10.622 1.00 89.50 706 ASP A C 1
ATOM 5580 O O . ASP A 1 706 ? 39.863 -10.329 9.819 1.00 89.50 706 ASP A O 1
ATOM 5584 N N . TYR A 1 707 ? 40.708 -11.264 11.673 1.00 89.25 707 TYR A N 1
ATOM 5585 C CA . TYR A 1 707 ? 39.529 -12.085 11.931 1.00 89.25 707 TYR A CA 1
ATOM 5586 C C . TYR A 1 707 ? 38.270 -11.223 12.091 1.00 89.25 707 TYR A C 1
ATOM 5588 O O . TYR A 1 707 ? 38.236 -10.292 12.906 1.00 89.25 707 TYR A O 1
ATOM 5596 N N . ALA A 1 708 ? 37.226 -11.574 11.341 1.00 89.44 708 ALA A N 1
ATOM 5597 C CA . ALA A 1 708 ? 35.921 -10.942 11.406 1.00 89.44 708 ALA A CA 1
ATOM 5598 C C . ALA A 1 708 ? 34.793 -11.941 11.115 1.00 89.44 708 ALA A C 1
ATOM 5600 O O . ALA A 1 708 ? 34.939 -12.847 10.298 1.00 89.44 708 ALA A O 1
ATOM 5601 N N . THR A 1 709 ? 33.645 -11.731 11.752 1.00 88.69 709 THR A N 1
ATOM 5602 C CA . THR A 1 709 ? 32.405 -12.483 11.544 1.00 88.69 709 THR A CA 1
ATOM 5603 C C . THR A 1 709 ? 31.220 -11.525 11.436 1.00 88.69 709 THR A C 1
ATOM 5605 O O . THR A 1 709 ? 31.220 -10.446 12.025 1.00 88.69 709 THR A O 1
ATOM 5608 N N . TRP A 1 710 ? 30.205 -11.890 10.656 1.00 88.31 710 TRP A N 1
ATOM 5609 C CA . TRP A 1 710 ? 28.967 -11.109 10.534 1.00 88.31 710 TRP A CA 1
ATOM 5610 C C . TRP A 1 710 ? 27.979 -11.390 11.662 1.00 88.31 710 TRP A C 1
ATOM 5612 O O . TRP A 1 710 ? 27.189 -10.521 12.019 1.00 88.31 710 TRP A O 1
ATOM 5622 N N . ASP A 1 711 ? 28.031 -12.608 12.186 1.00 89.25 711 ASP A N 1
ATOM 5623 C CA . ASP A 1 711 ? 27.108 -13.129 13.181 1.00 89.25 711 ASP A CA 1
ATOM 5624 C C . ASP A 1 711 ? 27.678 -12.881 14.591 1.00 89.25 711 ASP A C 1
ATOM 5626 O O . ASP A 1 711 ? 28.901 -12.835 14.774 1.00 89.25 711 ASP A O 1
ATOM 5630 N N . LYS A 1 712 ? 26.805 -12.675 15.583 1.00 88.06 712 LYS A N 1
ATOM 5631 C CA . LYS A 1 712 ? 27.207 -12.251 16.934 1.00 88.06 712 LYS A CA 1
ATOM 5632 C C . LYS A 1 712 ? 27.961 -13.381 17.644 1.00 88.06 712 LYS A C 1
ATOM 5634 O O . LYS A 1 712 ? 27.407 -14.471 17.759 1.00 88.06 712 LYS A O 1
ATOM 5639 N N . PRO A 1 713 ? 29.209 -13.175 18.096 1.00 89.50 713 PRO A N 1
ATOM 5640 C CA . PRO A 1 713 ? 30.000 -14.238 18.700 1.00 89.50 713 PRO A CA 1
ATOM 5641 C C . PRO A 1 713 ? 29.492 -14.595 20.101 1.00 89.50 713 PRO A C 1
ATOM 5643 O O . PRO A 1 713 ? 29.024 -13.735 20.845 1.00 89.50 713 PRO A O 1
ATOM 5646 N N . ILE A 1 714 ? 29.632 -15.869 20.461 1.00 87.06 714 ILE A N 1
ATOM 5647 C CA . ILE A 1 714 ? 29.313 -16.443 21.769 1.00 87.06 714 ILE A CA 1
ATOM 5648 C C . ILE A 1 714 ? 30.575 -17.131 22.299 1.00 87.06 714 ILE A C 1
ATOM 5650 O O . ILE A 1 714 ? 31.176 -17.946 21.592 1.00 87.06 714 ILE A O 1
ATOM 5654 N N . ALA A 1 715 ? 30.954 -16.840 23.548 1.00 85.69 715 ALA A N 1
ATOM 5655 C CA . ALA A 1 715 ? 32.075 -17.467 24.255 1.00 85.69 715 ALA A CA 1
ATOM 5656 C C . ALA A 1 715 ? 31.744 -18.912 24.676 1.00 85.69 715 ALA A C 1
ATOM 5658 O O . ALA A 1 715 ? 31.624 -19.234 25.855 1.00 85.69 715 ALA A O 1
ATOM 5659 N N . LYS A 1 716 ? 31.536 -19.785 23.690 1.00 85.88 716 LYS A N 1
ATOM 5660 C CA . LYS A 1 716 ? 31.327 -21.223 23.863 1.00 85.88 716 LYS A CA 1
ATOM 5661 C C . LYS A 1 716 ? 32.104 -21.964 22.788 1.00 85.88 716 LYS A C 1
ATOM 5663 O O . LYS A 1 716 ? 32.066 -21.570 21.623 1.00 85.88 716 LYS A O 1
ATOM 5668 N N . SER A 1 717 ? 32.758 -23.049 23.175 1.00 87.62 717 SER A N 1
ATOM 5669 C CA . SER A 1 717 ? 33.429 -23.925 22.223 1.00 87.62 717 SER A CA 1
ATOM 5670 C C . SER A 1 717 ? 32.414 -24.775 21.458 1.00 87.62 717 SER A C 1
ATOM 5672 O O . SER A 1 717 ? 31.412 -25.222 22.017 1.00 87.62 717 SER A O 1
ATOM 5674 N N . CYS A 1 718 ? 32.663 -25.001 20.171 1.00 86.31 718 CYS A N 1
ATOM 5675 C CA . CYS A 1 718 ? 31.871 -25.918 19.364 1.00 86.31 718 CYS A CA 1
ATOM 5676 C C . CYS A 1 718 ? 32.181 -27.372 19.765 1.00 86.31 718 CYS A C 1
ATOM 5678 O O . CYS A 1 718 ? 33.351 -27.752 19.704 1.00 86.31 718 CYS A O 1
ATOM 5680 N N . PRO A 1 719 ? 31.170 -28.189 20.113 1.00 86.31 719 PRO A N 1
ATOM 5681 C CA . PRO A 1 719 ? 31.384 -29.579 20.517 1.00 86.31 719 PRO A CA 1
ATOM 5682 C C . PRO A 1 719 ? 31.779 -30.497 19.351 1.00 86.31 719 PRO A C 1
ATOM 5684 O O . PRO A 1 719 ? 32.416 -31.512 19.585 1.00 86.31 719 PRO A O 1
ATOM 5687 N N . GLU A 1 720 ? 31.459 -30.129 18.106 1.00 86.75 720 GLU A N 1
ATOM 5688 C CA . GLU A 1 720 ? 31.749 -30.956 16.921 1.00 86.75 720 GLU A CA 1
ATOM 5689 C C . GLU A 1 720 ? 33.180 -30.775 16.397 1.00 86.75 720 GLU A C 1
ATOM 5691 O O . GLU A 1 720 ? 33.827 -31.729 15.987 1.00 86.75 720 GLU A O 1
ATOM 5696 N N . CYS A 1 721 ? 33.686 -29.536 16.361 1.00 85.75 721 CYS A N 1
ATOM 5697 C CA . CYS A 1 721 ? 34.953 -29.233 15.681 1.00 85.75 721 CYS A CA 1
ATOM 5698 C C . CYS A 1 721 ? 35.957 -28.445 16.533 1.00 85.75 721 CYS A C 1
ATOM 5700 O O . CYS A 1 721 ? 36.949 -27.945 16.004 1.00 85.75 721 CYS A O 1
ATOM 5702 N N . GLY A 1 722 ? 35.670 -28.227 17.820 1.00 82.25 722 GLY A N 1
ATOM 5703 C CA . GLY A 1 722 ? 36.575 -27.526 18.737 1.00 82.25 722 GLY A CA 1
ATOM 5704 C C . GLY A 1 722 ? 36.785 -26.034 18.443 1.00 82.25 722 GLY A C 1
ATOM 5705 O O . GLY A 1 722 ? 37.686 -25.420 19.013 1.00 82.25 722 GLY A O 1
ATOM 5706 N N . SER A 1 723 ? 35.976 -25.415 17.568 1.00 84.94 723 SER A N 1
ATOM 5707 C CA . SER A 1 723 ? 36.004 -23.959 17.353 1.00 84.94 723 SER A CA 1
ATOM 5708 C C . SER A 1 723 ? 35.867 -23.239 18.692 1.00 84.94 723 SER A C 1
ATOM 5710 O O . SER A 1 723 ? 34.911 -23.497 19.416 1.00 84.94 723 SER A O 1
ATOM 5712 N N . LYS A 1 724 ? 36.778 -22.309 19.002 1.00 85.62 724 LYS A N 1
ATOM 5713 C CA . LYS A 1 724 ? 36.814 -21.586 20.290 1.00 85.62 724 LYS A CA 1
ATOM 5714 C C . LYS A 1 724 ? 35.616 -20.659 20.523 1.00 85.62 724 LYS A C 1
ATOM 5716 O O . LYS A 1 724 ? 35.454 -20.133 21.618 1.00 85.62 724 LYS A O 1
ATOM 5721 N N . ILE A 1 725 ? 34.814 -20.425 19.485 1.00 89.81 725 ILE A N 1
ATOM 5722 C CA . ILE A 1 725 ? 33.608 -19.606 19.552 1.00 89.81 725 ILE A CA 1
ATOM 5723 C C . ILE A 1 725 ? 32.466 -20.267 18.773 1.00 89.81 725 ILE A C 1
ATOM 5725 O O . ILE A 1 725 ? 32.694 -20.993 17.796 1.00 89.81 725 ILE A O 1
ATOM 5729 N N . LEU A 1 726 ? 31.243 -19.916 19.155 1.00 90.62 726 LEU A N 1
ATOM 5730 C CA . LEU A 1 726 ? 30.018 -20.111 18.383 1.00 90.62 726 LEU A CA 1
ATOM 5731 C C . LEU A 1 726 ? 29.478 -18.745 17.940 1.00 90.62 726 LEU A C 1
ATOM 5733 O O . LEU A 1 726 ? 29.947 -17.711 18.413 1.00 90.62 726 LEU A O 1
ATOM 5737 N N . VAL A 1 727 ? 28.512 -18.718 17.024 1.00 90.06 727 VAL A N 1
ATOM 5738 C CA . VAL A 1 727 ? 27.853 -17.479 16.590 1.00 90.06 727 VAL A CA 1
ATOM 5739 C C . VAL A 1 727 ? 26.333 -17.600 16.618 1.00 90.06 727 VAL A C 1
ATOM 5741 O O . VAL A 1 727 ? 25.773 -18.647 16.298 1.00 90.06 727 VAL A O 1
ATOM 5744 N N . GLU A 1 728 ? 25.675 -16.511 16.997 1.00 90.25 728 GLU A N 1
ATOM 5745 C CA . GLU A 1 728 ? 24.229 -16.333 16.982 1.00 90.25 728 GLU A CA 1
ATOM 5746 C C . GLU A 1 728 ? 23.793 -15.790 15.617 1.00 90.25 728 GLU A C 1
ATOM 5748 O O . GLU A 1 728 ? 24.250 -14.732 15.170 1.00 90.25 728 GLU A O 1
ATOM 5753 N N . ARG A 1 729 ? 22.890 -16.510 14.952 1.00 86.31 729 ARG A N 1
ATOM 5754 C CA . ARG A 1 729 ? 22.364 -16.152 13.640 1.00 86.31 729 ARG A CA 1
ATOM 5755 C C . ARG A 1 729 ? 20.851 -16.233 13.625 1.00 86.31 729 ARG A C 1
ATOM 5757 O O . ARG A 1 729 ? 20.270 -17.315 13.694 1.00 86.31 729 ARG A O 1
ATOM 5764 N N . THR A 1 730 ? 20.212 -15.087 13.435 1.00 81.56 730 THR A N 1
ATOM 5765 C CA . THR A 1 730 ? 18.772 -15.024 13.194 1.00 81.56 730 THR A CA 1
ATOM 5766 C C . THR A 1 730 ? 18.459 -15.453 11.764 1.00 81.56 730 THR A C 1
ATOM 5768 O O . THR A 1 730 ? 18.968 -14.896 10.783 1.00 81.56 730 THR A O 1
ATOM 5771 N N . SER A 1 731 ? 17.592 -16.449 11.627 1.00 74.12 731 SER A N 1
ATOM 5772 C CA . SER A 1 731 ? 17.052 -16.866 10.341 1.00 74.12 731 SER A CA 1
ATOM 5773 C C . SER A 1 731 ? 16.219 -15.738 9.744 1.00 74.12 731 SER A C 1
ATOM 5775 O O . SER A 1 731 ? 15.160 -15.383 10.255 1.00 74.12 731 SER A O 1
ATOM 5777 N N . LYS A 1 732 ? 16.648 -15.215 8.592 1.00 68.50 732 LYS A N 1
ATOM 5778 C CA . LYS A 1 732 ? 15.880 -14.205 7.843 1.00 68.50 732 LYS A CA 1
ATOM 5779 C C . LYS A 1 732 ? 14.508 -14.710 7.375 1.00 68.50 732 LYS A C 1
ATOM 5781 O O . LYS A 1 732 ? 13.667 -13.893 7.025 1.00 68.50 732 LYS A O 1
ATOM 5786 N N . LYS A 1 733 ? 14.303 -16.035 7.336 1.00 67.69 733 LYS A N 1
ATOM 5787 C CA . LYS A 1 733 ? 13.063 -16.679 6.877 1.00 67.69 733 LYS A CA 1
ATOM 5788 C C . LYS A 1 733 ? 12.061 -16.922 8.002 1.00 67.69 733 LYS A C 1
ATOM 5790 O O . LYS A 1 733 ? 10.864 -16.875 7.741 1.00 67.69 733 LYS A O 1
ATOM 5795 N N . THR A 1 734 ? 12.525 -17.236 9.212 1.00 70.06 734 THR A N 1
ATOM 5796 C CA . THR A 1 734 ? 11.664 -17.673 10.328 1.00 70.06 734 THR A CA 1
ATOM 5797 C C . THR A 1 734 ? 11.698 -16.741 11.534 1.00 70.06 734 THR A C 1
ATOM 5799 O O . THR A 1 734 ? 10.802 -16.827 12.359 1.00 70.06 734 THR A O 1
ATOM 5802 N N . GLY A 1 735 ? 12.681 -15.840 11.633 1.00 73.12 735 GLY A N 1
ATOM 5803 C CA . GLY A 1 735 ? 12.912 -15.021 12.829 1.00 73.12 735 GLY A CA 1
ATOM 5804 C C . GLY A 1 735 ? 13.563 -15.794 13.981 1.00 73.12 735 GLY A C 1
ATOM 5805 O O . GLY A 1 735 ? 13.997 -15.187 14.949 1.00 73.12 735 GLY A O 1
ATOM 5806 N N . GLU A 1 736 ? 13.686 -17.116 13.854 1.00 79.69 736 GLU A N 1
ATOM 5807 C CA . GLU A 1 736 ? 14.279 -17.986 14.866 1.00 79.69 736 GLU A CA 1
ATOM 5808 C C . GLU A 1 736 ? 15.785 -17.757 14.981 1.00 79.69 736 GLU A C 1
ATOM 5810 O O . GLU A 1 736 ? 16.489 -17.559 13.980 1.00 79.69 736 GLU A O 1
ATOM 5815 N N . VAL A 1 737 ? 16.280 -17.834 16.209 1.00 82.50 737 VAL A N 1
ATOM 5816 C CA . VAL A 1 737 ? 17.686 -17.638 16.540 1.00 82.50 737 VAL A CA 1
ATOM 5817 C C . VAL A 1 737 ? 18.381 -18.996 16.598 1.00 82.50 737 VAL A C 1
ATOM 5819 O O . VAL A 1 737 ? 17.940 -19.913 17.288 1.00 82.50 737 VAL A O 1
ATOM 5822 N N . PHE A 1 738 ? 19.472 -19.146 15.847 1.00 87.94 738 PHE A N 1
ATOM 5823 C CA . PHE A 1 738 ? 20.303 -20.348 15.864 1.00 87.94 738 PHE A CA 1
ATOM 5824 C C . PHE A 1 738 ? 21.694 -20.023 16.389 1.00 87.94 738 PHE A C 1
ATOM 5826 O O . PHE A 1 738 ? 22.304 -19.039 15.980 1.00 87.94 738 PHE A O 1
ATOM 5833 N N . ILE A 1 739 ? 22.225 -20.905 17.225 1.00 90.31 739 ILE A N 1
ATOM 5834 C CA . ILE A 1 739 ? 23.635 -20.954 17.589 1.00 90.31 739 ILE A CA 1
ATOM 5835 C C . ILE A 1 739 ? 24.319 -21.925 16.631 1.00 90.31 739 ILE A C 1
ATOM 5837 O O . ILE A 1 739 ? 23.927 -23.086 16.555 1.00 90.31 739 ILE A O 1
ATOM 5841 N N . LEU A 1 740 ? 25.333 -21.478 15.896 1.00 91.25 740 LEU A N 1
ATOM 5842 C CA . LEU A 1 740 ? 26.060 -22.316 14.940 1.00 91.25 740 LEU A CA 1
ATOM 5843 C C . LEU A 1 740 ? 27.566 -22.106 15.011 1.00 91.25 740 LEU A C 1
ATOM 5845 O O . LEU A 1 740 ? 28.050 -21.113 15.555 1.00 91.25 740 LEU A O 1
ATOM 5849 N N . CYS A 1 741 ? 28.316 -23.061 14.470 1.00 88.31 741 CYS A N 1
ATOM 5850 C CA . CYS A 1 741 ? 29.762 -22.935 14.381 1.00 88.31 741 CYS A CA 1
ATOM 5851 C C . CYS A 1 741 ? 30.164 -22.040 13.193 1.00 88.31 741 CYS A C 1
ATOM 5853 O O . CYS A 1 741 ? 29.710 -22.282 12.075 1.00 88.31 741 CYS A O 1
ATOM 5855 N N . PRO A 1 742 ? 31.025 -21.022 13.387 1.00 85.81 742 PRO A N 1
ATOM 5856 C CA . PRO A 1 742 ? 31.491 -20.176 12.288 1.00 85.81 742 PRO A CA 1
ATOM 5857 C C . PRO A 1 742 ? 32.530 -20.860 11.383 1.00 85.81 742 PRO A C 1
ATOM 5859 O O . PRO A 1 742 ? 32.868 -20.309 10.335 1.00 85.81 742 PRO A O 1
ATOM 5862 N N . GLN A 1 743 ? 33.056 -22.033 11.764 1.00 84.31 743 GLN A N 1
ATOM 5863 C CA . GLN A 1 743 ? 34.002 -22.783 10.937 1.00 84.31 743 GLN A CA 1
ATOM 5864 C C . GLN A 1 743 ? 33.320 -23.359 9.698 1.00 84.31 743 GLN A C 1
ATOM 5866 O O . GLN A 1 743 ? 32.305 -24.055 9.775 1.00 84.31 743 GLN A O 1
ATOM 5871 N N . LYS A 1 744 ? 33.906 -23.078 8.533 1.00 80.06 744 LYS A N 1
ATOM 5872 C CA . LYS A 1 744 ? 33.377 -23.515 7.242 1.00 80.06 744 LYS A CA 1
ATOM 5873 C C . LYS A 1 744 ? 33.429 -25.046 7.163 1.00 80.06 744 LYS A C 1
ATOM 5875 O O . LYS A 1 744 ? 34.511 -25.616 7.187 1.00 80.06 744 LYS A O 1
ATOM 5880 N N . GLY A 1 745 ? 32.266 -25.686 7.044 1.00 80.12 745 GLY A N 1
ATOM 5881 C CA . GLY A 1 745 ? 32.134 -27.147 6.943 1.00 80.12 745 GLY A CA 1
ATOM 5882 C C . GLY A 1 745 ? 31.729 -27.859 8.239 1.00 80.12 745 GLY A C 1
ATOM 5883 O O . GLY A 1 745 ? 31.441 -29.048 8.188 1.00 80.12 745 GLY A O 1
ATOM 5884 N N . CYS A 1 746 ? 31.644 -27.163 9.378 1.00 85.50 746 CYS A N 1
ATOM 5885 C CA . CYS A 1 746 ? 31.147 -27.761 10.618 1.00 85.50 746 CYS A CA 1
ATOM 5886 C C . CYS A 1 746 ? 29.601 -27.813 10.631 1.00 85.50 746 CYS A C 1
ATOM 5888 O O . CYS A 1 746 ? 28.972 -26.771 10.421 1.00 85.50 746 CYS A O 1
ATOM 5890 N N . PRO A 1 747 ? 28.969 -28.977 10.899 1.00 85.81 747 PRO A N 1
ATOM 5891 C CA . PRO A 1 747 ? 27.510 -29.121 10.875 1.00 85.81 747 PRO A CA 1
ATOM 5892 C C . PRO A 1 747 ? 26.811 -28.591 12.138 1.00 85.81 747 PRO A C 1
ATOM 5894 O O . PRO A 1 747 ? 25.582 -28.529 12.171 1.00 85.81 747 PRO A O 1
ATOM 5897 N N . TYR A 1 748 ? 27.560 -28.196 13.175 1.00 87.38 748 TYR A N 1
ATOM 5898 C CA . TYR A 1 748 ? 26.988 -27.813 14.464 1.00 87.38 748 TYR A CA 1
ATOM 5899 C C . TYR A 1 748 ? 26.019 -26.629 14.357 1.00 87.38 748 TYR A C 1
ATOM 5901 O O . TYR A 1 748 ? 26.410 -25.500 14.026 1.00 87.38 748 TYR A O 1
ATOM 5909 N N . ARG A 1 749 ? 24.758 -26.883 14.717 1.00 88.25 749 ARG A N 1
ATOM 5910 C CA . ARG A 1 749 ? 23.679 -25.898 14.777 1.00 88.25 749 ARG A CA 1
ATOM 5911 C C . ARG A 1 749 ? 22.664 -26.298 15.847 1.00 88.25 749 ARG A C 1
ATOM 5913 O O . ARG A 1 749 ? 22.116 -27.391 15.797 1.00 88.25 749 ARG A O 1
ATOM 5920 N N . LYS A 1 750 ? 22.356 -25.385 16.766 1.00 88.56 750 LYS A N 1
ATOM 5921 C CA . LYS A 1 750 ? 21.343 -25.545 17.817 1.00 88.56 750 LYS A CA 1
ATOM 5922 C C . LYS A 1 750 ? 20.353 -24.382 17.768 1.00 88.5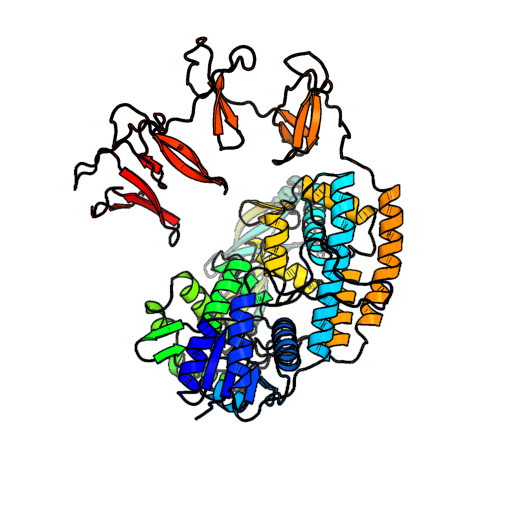6 750 LYS A C 1
ATOM 5924 O O . LYS A 1 750 ? 20.759 -23.235 17.597 1.00 88.56 750 LYS A O 1
ATOM 5929 N N . LYS A 1 751 ? 19.057 -24.662 17.890 1.00 85.12 751 LYS A N 1
ATOM 5930 C CA . LYS A 1 751 ? 18.017 -23.628 18.008 1.00 85.12 751 LYS A CA 1
ATOM 5931 C C . LYS A 1 751 ? 18.054 -23.035 19.426 1.00 85.12 751 LYS A C 1
ATOM 5933 O O . LYS A 1 751 ? 18.212 -23.792 20.380 1.00 85.12 751 LYS A O 1
ATOM 5938 N N . MET A 1 752 ? 17.982 -21.710 19.551 1.00 76.00 752 MET A N 1
ATOM 5939 C CA . MET A 1 752 ? 17.717 -21.044 20.831 1.00 76.00 752 MET A CA 1
ATOM 5940 C C . MET A 1 752 ? 16.205 -21.062 21.060 1.00 76.00 752 MET A C 1
ATOM 5942 O O . MET A 1 752 ? 15.462 -20.721 20.137 1.00 76.00 752 MET A O 1
ATOM 5946 N N . GLU A 1 753 ? 15.792 -21.541 22.233 1.00 55.53 753 GLU A N 1
ATOM 5947 C CA . GLU A 1 753 ? 14.398 -21.498 22.692 1.00 55.53 753 GLU A CA 1
ATOM 5948 C C . GLU A 1 753 ? 13.940 -20.068 22.967 1.00 55.53 753 GLU A C 1
ATOM 5950 O O . GLU A 1 753 ? 14.777 -19.263 23.448 1.00 55.53 753 GLU A O 1
#

Foldseek 3Di:
DQAAEEEEADPLLQQLLCVLPDDSYDYAHLVAAQKDADPPDLQFDLVVLGDGNIDGDPPSPVRLVVLLVSQQRHQEYEQEYEPALSSLLRLVVSQVSNVVSDPDDGHHYFYFYFQFSDSVRSVVSVVDTHHRAPLSPLLVSLVRSQQSLQFVQVQVLCCQFPNPPFTDGLQLLLLLLVLLVLVVLQLPDDKFKWKKKWFWWAFPFDDIDIWTWADFLNDGDIHRDPVSVVVVQVQLVPFWKFFADKDKDKDWAAADFADALLQLQLQCCQPVVDFSLRSVVLLCDLRSFFQAPPVGTGNFKTDRFFQASDDDPVVQVQLLVVCCVPPNPQFADPDFQDDDHDPPTPHPHHGIATPHPVCALVRCVVRDDPSSSVSNLVSHLSNSLNRTGTWMKIKMKTWMDTPRITIIAIAIDGPGCRSVVRDDGGDPDPVPDPCPPRHDDTDDDGRTTIDTPRMDMDMDIDHRDDADALSRSSVVCVVLQRDGSVPSSVSVVVCVVSQQWDQDPRGIHGDPVSNVVSVLCCVLPVQSSDSNNNNVLSVQSVCSSVVNDRSSVSSVVVVVVVVVSSVVSSVPRRRPQPDFQWDPDADPPPRATWGWDQDPVGIWTAGPPPPVGGDIFHWDQDSVRDTHTDPFDFPPDAFPVPRATWTWDADPWGIWTAGPPPPVGGDIGFDFLPAADLPPRPFTWGWTADPVRQIKTATPPPPVGGDIGSFRWDCDAQPQPRRRIWGWDQDPRPRWIWTGRPDPPGPDIDTDD

Nearest PDB structures (foldseek):
  1mw9-assembly1_X  TM=9.618E-01  e=3.598E-63  Escherichia coli
  4rul-assembly1_A  TM=8.064E-01  e=7.751E-73  Escherichia coli DH1
  3pwt-assembly1_A  TM=9.515E-01  e=2.043E-62  Escherichia coli K-12
  1cy1-assembly1_A  TM=9.459E-01  e=1.413E-62  Escherichia coli K-12
  1cy4-assembly1_A  TM=9.366E-01  e=1.839E-62  Escherichia coli K-12